Protein AF-A0AAD5Q5N7-F1 (afdb_monomer_lite)

Organism: Pythium insidiosum (NCBI:txid114742)

InterPro domains:
  IPR002048 EF-hand domain [PS50222] (1096-1131)
  IPR011989 Armadillo-like helical [G3DSA:1.25.10.10] (1-211)
  IPR011989 Armadillo-like helical [G3DSA:1.25.10.10] (219-563)
  IPR011992 EF-hand domain pair [SSF47473] (1081-1152)
  IPR016024 Armadillo-type fold [SSF48371] (7-579)
  IPR051345 Importin beta-like nuclear transport receptors [PTHR12363] (3-236)

Structure (mmCIF, N/CA/C/O backbone):
data_AF-A0AAD5Q5N7-F1
#
_entry.id   AF-A0AAD5Q5N7-F1
#
loop_
_atom_site.group_PDB
_atom_site.id
_atom_site.type_symbol
_atom_site.label_atom_id
_atom_site.label_alt_id
_atom_site.label_comp_id
_atom_site.label_asym_id
_atom_site.label_entity_id
_atom_site.label_seq_id
_atom_site.pdbx_PDB_ins_code
_atom_site.Cartn_x
_atom_site.Cartn_y
_atom_site.Cartn_z
_atom_site.occupancy
_atom_site.B_iso_or_equiv
_atom_site.auth_seq_id
_atom_site.auth_comp_id
_atom_site.auth_asym_id
_atom_site.auth_atom_id
_atom_site.pdbx_PDB_model_num
ATOM 1 N N . MET A 1 1 ? -31.911 -16.249 57.026 1.00 74.81 1 MET A N 1
ATOM 2 C CA . MET A 1 1 ? -30.718 -15.481 57.440 1.00 74.81 1 MET A CA 1
ATOM 3 C C . MET A 1 1 ? -29.450 -16.337 57.434 1.00 74.81 1 MET A C 1
ATOM 5 O O . MET A 1 1 ? -28.561 -16.037 56.658 1.00 74.81 1 MET A O 1
ATOM 9 N N . GLU A 1 2 ? -29.368 -17.437 58.189 1.00 80.56 2 GLU A N 1
ATOM 10 C CA . GLU A 1 2 ? -28.146 -18.277 58.259 1.00 80.56 2 GLU A CA 1
ATOM 11 C C . GLU A 1 2 ? -27.679 -18.831 56.900 1.00 80.56 2 GLU A C 1
ATOM 13 O O . GLU A 1 2 ? -26.498 -18.759 56.572 1.00 80.56 2 GLU A O 1
ATOM 18 N N . LEU A 1 3 ? -28.613 -19.293 56.060 1.00 84.50 3 LEU A N 1
ATOM 19 C CA . LEU A 1 3 ? -28.304 -19.748 54.695 1.00 84.50 3 LEU A CA 1
ATOM 20 C C . LEU A 1 3 ? -27.739 -18.630 53.802 1.00 84.50 3 LEU A C 1
ATOM 22 O O . LEU A 1 3 ? -26.891 -18.898 52.956 1.00 84.50 3 LEU A O 1
ATOM 26 N N . LEU A 1 4 ? -28.178 -17.380 54.007 1.00 86.25 4 LEU A N 1
ATOM 27 C CA . LEU A 1 4 ? -27.649 -16.221 53.285 1.00 86.25 4 LEU A CA 1
ATOM 28 C C . LEU A 1 4 ? -26.210 -15.941 53.720 1.00 86.25 4 LEU A C 1
ATOM 30 O O . LEU A 1 4 ? -25.346 -15.788 52.866 1.00 86.25 4 LEU A O 1
ATOM 34 N N . VAL A 1 5 ? -25.946 -15.925 55.029 1.00 86.75 5 VAL A N 1
ATOM 35 C CA . VAL A 1 5 ? -24.598 -15.704 55.578 1.00 86.75 5 VAL A CA 1
ATOM 36 C C . VAL A 1 5 ? -23.623 -16.755 55.043 1.00 86.75 5 VAL A C 1
ATOM 38 O O . VAL A 1 5 ? -22.566 -16.397 54.530 1.00 86.75 5 VAL A O 1
ATOM 41 N N . GLY A 1 6 ? -24.012 -18.035 55.055 1.00 84.88 6 GLY A N 1
ATOM 42 C CA . GLY A 1 6 ? -23.190 -19.117 54.509 1.00 84.88 6 GLY A CA 1
ATOM 43 C C . GLY A 1 6 ? -22.923 -18.978 53.005 1.00 84.88 6 GLY A C 1
ATOM 44 O O . GLY A 1 6 ? -21.791 -19.165 52.561 1.00 84.88 6 GLY A O 1
ATOM 45 N N . ALA A 1 7 ? -23.930 -18.596 52.212 1.00 85.94 7 ALA A N 1
ATOM 46 C CA . ALA A 1 7 ? -23.754 -18.367 50.777 1.00 85.94 7 ALA A CA 1
ATOM 47 C C . ALA A 1 7 ? -22.842 -17.161 50.485 1.00 85.94 7 ALA A C 1
ATOM 49 O O . ALA A 1 7 ? -21.984 -17.238 49.609 1.00 85.94 7 ALA A O 1
ATOM 50 N N . VAL A 1 8 ? -22.984 -16.068 51.238 1.00 87.56 8 VAL A N 1
ATOM 51 C CA . VAL A 1 8 ? -22.155 -14.860 51.099 1.00 87.56 8 VAL A CA 1
ATOM 52 C C . VAL A 1 8 ? -20.703 -15.142 51.496 1.00 87.56 8 VAL A C 1
ATOM 54 O O . VAL A 1 8 ? -19.789 -14.751 50.774 1.00 87.56 8 VAL A O 1
ATOM 57 N N . GLN A 1 9 ? -20.469 -15.885 52.578 1.00 87.44 9 GLN A N 1
ATOM 58 C CA . GLN A 1 9 ? -19.119 -16.301 52.971 1.00 87.44 9 GLN A CA 1
ATOM 59 C C . GLN A 1 9 ? -18.457 -17.162 51.889 1.00 87.44 9 GLN A C 1
ATOM 61 O O . GLN A 1 9 ? -17.321 -16.898 51.512 1.00 87.44 9 GLN A O 1
ATOM 66 N N . GLN A 1 10 ? -19.174 -18.129 51.309 1.00 86.81 10 GLN A N 1
ATOM 67 C CA . GLN A 1 10 ? -18.644 -18.934 50.200 1.00 86.81 10 GLN A CA 1
ATOM 68 C C . GLN A 1 10 ? -18.414 -18.119 48.918 1.00 86.81 10 GLN A C 1
ATOM 70 O O . GLN A 1 10 ? -17.522 -18.451 48.140 1.00 86.81 10 GLN A O 1
ATOM 75 N N . LEU A 1 11 ? -19.183 -17.048 48.696 1.00 87.25 11 LEU A N 1
ATOM 76 C CA . LEU A 1 11 ? -19.017 -16.176 47.534 1.00 87.25 11 LEU A CA 1
ATOM 77 C C . LEU A 1 11 ? -17.745 -15.320 47.628 1.00 87.25 11 LEU A C 1
ATOM 79 O O . LEU A 1 11 ? -17.002 -15.245 46.651 1.00 87.25 11 LEU A O 1
ATOM 83 N N . PHE A 1 12 ? -17.501 -14.697 48.786 1.00 82.94 12 PHE A N 1
ATOM 84 C CA . PHE A 1 12 ? -16.406 -13.735 48.976 1.00 82.94 12 PHE A CA 1
ATOM 85 C C . PHE A 1 12 ? -15.125 -14.341 49.563 1.00 82.94 12 PHE A C 1
ATOM 87 O O . PHE A 1 12 ? -14.045 -13.822 49.304 1.00 82.94 12 PHE A O 1
ATOM 94 N N . GLN A 1 13 ? -15.224 -15.414 50.351 1.00 82.12 13 GLN A N 1
ATOM 95 C CA . GLN A 1 13 ? -14.083 -16.057 51.024 1.00 82.12 13 GLN A CA 1
ATOM 96 C C . GLN A 1 13 ? -13.767 -17.455 50.461 1.00 82.12 13 GLN A C 1
ATOM 98 O O . GLN A 1 13 ? -12.779 -18.072 50.858 1.00 82.12 13 GLN A O 1
ATOM 103 N N . GLY A 1 14 ? -14.595 -17.977 49.548 1.00 79.25 14 GLY A N 1
ATOM 104 C CA . GLY A 1 14 ? -14.364 -19.262 48.889 1.00 79.25 14 GLY A CA 1
ATOM 105 C C . GLY A 1 14 ? -13.246 -19.205 47.844 1.00 79.25 14 GLY A C 1
ATOM 106 O O . GLY A 1 14 ? -12.947 -18.152 47.283 1.00 79.25 14 GLY A O 1
ATOM 107 N N . ALA A 1 15 ? -12.638 -20.358 47.546 1.00 76.31 15 ALA A N 1
ATOM 108 C CA . ALA A 1 15 ? -11.606 -20.448 46.514 1.00 76.31 15 ALA A CA 1
ATOM 109 C C . ALA A 1 15 ? -12.173 -20.031 45.137 1.00 76.31 15 ALA A C 1
ATOM 111 O O . ALA A 1 15 ? -13.225 -20.561 44.742 1.00 76.31 15 ALA A O 1
ATOM 112 N N . PRO A 1 16 ? -11.498 -19.124 44.401 1.00 71.38 16 PRO A N 1
ATOM 113 C CA . PRO A 1 16 ? -11.998 -18.595 43.137 1.00 71.38 16 PRO A CA 1
ATOM 114 C C . PRO A 1 16 ? -12.196 -19.719 42.113 1.00 71.38 16 PRO A C 1
ATOM 116 O O . PRO A 1 16 ? -11.293 -20.514 41.857 1.00 71.38 16 PRO A O 1
ATOM 119 N N . GLY A 1 17 ? -13.403 -19.814 41.551 1.00 76.94 17 GLY A N 1
ATOM 120 C CA . GLY A 1 17 ? -13.776 -20.836 40.562 1.00 76.94 17 GLY A CA 1
ATOM 121 C C . GLY A 1 17 ? -14.227 -22.185 41.144 1.00 76.94 17 GLY A C 1
ATOM 122 O O . GLY A 1 17 ? -14.611 -23.085 40.384 1.00 76.94 17 GLY A O 1
ATOM 123 N N . SER A 1 18 ? -14.239 -22.332 42.473 1.00 87.44 18 SER A N 1
ATOM 124 C CA . SER A 1 18 ? -14.688 -23.558 43.144 1.00 87.44 18 SER A CA 1
ATOM 125 C C . SER A 1 18 ? -16.167 -23.877 42.887 1.00 87.44 18 SER A C 1
ATOM 127 O O . SER A 1 18 ? -16.999 -22.992 42.662 1.00 87.44 18 SER A O 1
ATOM 129 N N . ASP A 1 19 ? -16.516 -25.167 42.952 1.00 84.75 19 ASP A N 1
ATOM 130 C CA . ASP A 1 19 ? -17.909 -25.619 42.824 1.00 84.75 19 ASP A CA 1
ATOM 131 C C . ASP A 1 19 ? -18.805 -25.030 43.927 1.00 84.75 19 ASP A C 1
ATOM 133 O O . ASP A 1 19 ? -19.965 -24.709 43.670 1.00 84.75 19 ASP A O 1
ATOM 137 N N . ALA A 1 20 ? -18.258 -24.816 45.130 1.00 82.31 20 ALA A N 1
ATOM 138 C CA . ALA A 1 20 ? -18.961 -24.193 46.250 1.00 82.31 20 ALA A CA 1
ATOM 139 C C . ALA A 1 20 ? -19.297 -22.716 45.977 1.00 82.31 20 ALA A C 1
ATOM 141 O O . ALA A 1 20 ? -20.437 -22.302 46.193 1.00 82.31 20 ALA A O 1
ATOM 142 N N . GLN A 1 21 ? -18.353 -21.942 45.426 1.00 88.62 21 GLN A N 1
ATOM 143 C CA . GLN A 1 21 ? -18.583 -20.545 45.043 1.00 88.62 21 GLN A CA 1
ATOM 144 C C . GLN A 1 21 ? -19.623 -20.439 43.913 1.00 88.62 21 GLN A C 1
ATOM 146 O O . GLN A 1 21 ? -20.539 -19.615 43.977 1.00 88.62 21 GLN A O 1
ATOM 151 N N . ARG A 1 22 ? -19.546 -21.322 42.902 1.00 85.12 22 ARG A N 1
ATOM 152 C CA . ARG A 1 22 ? -20.542 -21.395 41.814 1.00 85.12 22 ARG A CA 1
ATOM 153 C C . ARG A 1 22 ? -21.934 -21.773 42.327 1.00 85.12 22 ARG A C 1
ATOM 155 O O . ARG A 1 22 ? -22.918 -21.161 41.912 1.00 85.12 22 ARG A O 1
ATOM 162 N N . ALA A 1 23 ? -22.026 -22.733 43.248 1.00 86.81 23 ALA A N 1
ATOM 163 C CA . ALA A 1 23 ? -23.289 -23.137 43.863 1.00 86.81 23 ALA A CA 1
ATOM 164 C C . ALA A 1 23 ? -23.905 -22.018 44.721 1.00 86.81 23 ALA A C 1
ATOM 166 O O . ALA A 1 23 ? -25.116 -21.794 44.647 1.00 86.81 23 ALA A O 1
ATOM 167 N N . ALA A 1 24 ? -23.082 -21.286 45.478 1.00 87.38 24 ALA A N 1
ATOM 168 C CA . ALA A 1 24 ? -23.512 -20.134 46.266 1.00 87.38 24 ALA A CA 1
ATOM 169 C C . ALA A 1 24 ? -24.055 -19.002 45.377 1.00 87.38 24 ALA A C 1
ATOM 171 O O . ALA A 1 24 ? -25.161 -18.516 45.620 1.00 87.38 24 ALA A O 1
ATOM 172 N N . ASN A 1 25 ? -23.350 -18.648 44.293 1.00 89.12 25 ASN A N 1
ATOM 173 C CA . ASN A 1 25 ? -23.820 -17.646 43.330 1.00 89.12 25 ASN A CA 1
ATOM 174 C C . ASN A 1 25 ? -25.146 -18.065 42.660 1.00 89.12 25 ASN A C 1
ATOM 176 O O . ASN A 1 25 ? -26.105 -17.298 42.614 1.00 89.12 25 ASN A O 1
ATOM 180 N N . ALA A 1 26 ? -25.256 -19.324 42.216 1.00 87.69 26 ALA A N 1
ATOM 181 C CA . ALA A 1 26 ? -26.486 -19.851 41.617 1.00 87.69 26 ALA A CA 1
ATOM 182 C C . ALA A 1 26 ? -27.672 -19.895 42.600 1.00 87.69 26 ALA A C 1
ATOM 184 O O . ALA A 1 26 ? -28.834 -19.802 42.196 1.00 87.69 26 ALA A O 1
ATOM 185 N N . TRP A 1 27 ? -27.415 -20.070 43.898 1.00 92.75 27 TRP A N 1
ATOM 186 C CA . TRP A 1 27 ? -28.451 -19.972 44.924 1.00 92.75 27 TRP A CA 1
ATOM 187 C C . TRP A 1 27 ? -28.891 -18.521 45.157 1.00 92.75 27 TRP A C 1
ATOM 189 O O . TRP A 1 27 ? -30.094 -18.267 45.173 1.00 92.75 27 TRP A O 1
ATOM 199 N N . LEU A 1 28 ? -27.954 -17.570 45.242 1.00 90.00 28 LEU A N 1
ATOM 200 C CA . LEU A 1 28 ? -28.261 -16.141 45.392 1.00 90.00 28 LEU A CA 1
ATOM 201 C C . LEU A 1 28 ? -29.085 -15.596 44.216 1.00 90.00 28 LEU A C 1
ATOM 203 O O . LEU A 1 28 ? -30.074 -14.901 44.439 1.00 90.00 28 LEU A O 1
ATOM 207 N N . LEU A 1 29 ? -28.761 -15.991 42.980 1.00 87.44 29 LEU A N 1
ATOM 208 C CA . LEU A 1 29 ? -29.549 -15.631 41.794 1.00 87.44 29 LEU A CA 1
ATOM 209 C C . LEU A 1 29 ? -30.981 -16.186 41.855 1.00 87.44 29 LEU A C 1
ATOM 211 O O . LEU A 1 29 ? -31.928 -15.505 41.463 1.00 87.44 29 LEU A O 1
ATOM 215 N N . ARG A 1 30 ? -31.175 -17.406 42.376 1.00 88.25 30 ARG A N 1
ATOM 216 C CA . ARG A 1 30 ? -32.521 -17.969 42.590 1.00 88.25 30 ARG A CA 1
ATOM 217 C C . ARG A 1 30 ? -33.281 -17.220 43.682 1.00 88.25 30 ARG A C 1
ATOM 219 O O . ARG A 1 30 ? -34.460 -16.926 43.496 1.00 88.25 30 ARG A O 1
ATOM 226 N N . LEU A 1 31 ? -32.608 -16.872 44.781 1.00 89.56 31 LEU A N 1
ATOM 227 C CA . LEU A 1 31 ? -33.194 -16.080 45.862 1.00 89.56 31 LEU A CA 1
ATOM 228 C C . LEU A 1 31 ? -33.662 -14.714 45.345 1.00 89.56 31 LEU A C 1
ATOM 230 O O . LEU A 1 31 ? -34.796 -14.338 45.616 1.00 89.56 31 LEU A O 1
ATOM 234 N N . GLN A 1 32 ? -32.856 -14.019 44.539 1.00 88.12 32 GLN A N 1
ATOM 235 C CA . GLN A 1 32 ? -33.189 -12.712 43.953 1.00 88.12 32 GLN A CA 1
ATOM 236 C C . GLN A 1 32 ? -34.523 -12.706 43.184 1.00 88.12 32 GLN A C 1
ATOM 238 O O . GLN A 1 32 ? -35.262 -11.723 43.229 1.00 88.12 32 GLN A O 1
ATOM 243 N N . HIS A 1 33 ? -34.871 -13.810 42.519 1.00 84.06 33 HIS A N 1
ATOM 244 C CA . HIS A 1 33 ? -36.131 -13.932 41.780 1.00 84.06 33 HIS A CA 1
ATOM 245 C C . HIS A 1 33 ? -37.321 -14.332 42.670 1.00 84.06 33 HIS A C 1
ATOM 247 O O . HIS A 1 33 ? -38.459 -14.038 42.315 1.00 84.06 33 HIS A O 1
ATOM 253 N N . SER A 1 34 ? -37.084 -14.935 43.837 1.00 88.56 34 SER A N 1
ATOM 254 C CA . SER A 1 34 ? -38.132 -15.368 44.777 1.00 88.56 34 SER A CA 1
ATOM 255 C C . SER A 1 34 ? -38.755 -14.210 45.566 1.00 88.56 34 SER A C 1
ATOM 257 O O . SER A 1 34 ? -38.100 -13.193 45.798 1.00 88.56 34 SER A O 1
ATOM 259 N N . ASP A 1 35 ? -40.004 -14.346 46.012 1.00 84.00 35 ASP A N 1
ATOM 260 C CA . ASP A 1 35 ? -40.677 -13.316 46.824 1.00 84.00 35 ASP A CA 1
ATOM 261 C C . ASP A 1 35 ? -40.077 -13.184 48.236 1.00 84.00 35 ASP A C 1
ATOM 263 O O . ASP A 1 35 ? -40.079 -12.096 48.815 1.00 84.00 35 ASP A O 1
ATOM 267 N N . ASP A 1 36 ? -39.445 -14.250 48.738 1.00 85.69 36 ASP A N 1
ATOM 268 C CA . ASP A 1 36 ? -38.759 -14.280 50.036 1.00 85.69 36 ASP A CA 1
ATOM 269 C C . ASP A 1 36 ? -37.602 -13.272 50.130 1.00 85.69 36 ASP A C 1
ATOM 271 O O . ASP A 1 36 ? -37.208 -12.873 51.230 1.00 85.69 36 ASP A O 1
ATOM 275 N N . ALA A 1 37 ? -37.068 -12.805 48.994 1.00 87.88 37 ALA A N 1
ATOM 276 C CA . ALA A 1 37 ? -35.984 -11.825 48.970 1.00 87.88 37 ALA A CA 1
ATOM 277 C C . ALA A 1 37 ? -36.351 -10.500 49.657 1.00 87.88 37 ALA A C 1
ATOM 279 O O . ALA A 1 37 ? -35.483 -9.900 50.289 1.00 87.88 37 ALA A O 1
ATOM 280 N N . TRP A 1 38 ? -37.617 -10.060 49.581 1.00 87.25 38 TRP A N 1
ATOM 281 C CA . TRP A 1 38 ? -38.078 -8.841 50.258 1.00 87.25 38 TRP A CA 1
ATOM 282 C C . TRP A 1 38 ? -37.918 -8.956 51.776 1.00 87.25 38 TRP A C 1
ATOM 284 O O . TRP A 1 38 ? -37.348 -8.076 52.421 1.00 87.25 38 TRP A O 1
ATOM 294 N N . LEU A 1 39 ? -38.375 -10.078 52.340 1.00 88.50 39 LEU A N 1
ATOM 295 C CA . LEU A 1 39 ? -38.304 -10.352 53.774 1.00 88.50 39 LEU A CA 1
ATOM 296 C C . LEU A 1 39 ? -36.859 -10.530 54.235 1.00 88.50 39 LEU A C 1
ATOM 298 O O . LEU A 1 39 ? -36.471 -9.974 55.261 1.00 88.50 39 LEU A O 1
ATOM 302 N N . VAL A 1 40 ? -36.052 -11.270 53.471 1.00 88.44 40 VAL A N 1
ATOM 303 C CA . VAL A 1 40 ? -34.641 -11.509 53.797 1.00 88.44 40 VAL A CA 1
ATOM 304 C C . VAL A 1 40 ? -33.847 -10.201 53.786 1.00 88.44 40 VAL A C 1
ATOM 306 O O . VAL A 1 40 ? -33.098 -9.948 54.727 1.00 88.44 40 VAL A O 1
ATOM 309 N N . ALA A 1 41 ? -34.043 -9.335 52.789 1.00 87.94 41 ALA A N 1
ATOM 310 C CA . ALA A 1 41 ? -33.361 -8.045 52.720 1.00 87.94 41 ALA A CA 1
ATOM 311 C C . ALA A 1 41 ? -33.750 -7.106 53.878 1.00 87.94 41 ALA A C 1
ATOM 313 O O . ALA A 1 41 ? -32.880 -6.490 54.496 1.00 87.94 41 ALA A O 1
ATOM 314 N N . LEU A 1 42 ? -35.039 -7.040 54.234 1.00 88.50 42 LEU A N 1
ATOM 315 C CA . LEU A 1 42 ? -35.510 -6.235 55.369 1.00 88.50 42 LEU A CA 1
ATOM 316 C C . LEU A 1 42 ? -35.003 -6.765 56.715 1.00 88.50 42 LEU A C 1
ATOM 318 O O . LEU A 1 42 ? -34.670 -5.978 57.601 1.00 88.50 42 LEU A O 1
ATOM 322 N N . GLN A 1 43 ? -34.907 -8.088 56.874 1.00 88.06 43 GLN A N 1
ATOM 323 C CA . GLN A 1 43 ? -34.320 -8.705 58.066 1.00 88.06 43 GLN A CA 1
ATOM 324 C C . GLN A 1 43 ? -32.837 -8.358 58.219 1.00 88.06 43 GLN A C 1
ATOM 326 O O . GLN A 1 43 ? -32.410 -8.077 59.335 1.00 88.06 43 GLN A O 1
ATOM 331 N N . VAL A 1 44 ? -32.070 -8.325 57.122 1.00 87.75 44 VAL A N 1
ATOM 332 C CA . VAL A 1 44 ? -30.651 -7.927 57.137 1.00 87.75 44 VAL A CA 1
ATOM 333 C C . VAL A 1 44 ? -30.494 -6.487 57.633 1.00 87.75 44 VAL A C 1
ATOM 335 O O . VAL A 1 44 ? -29.717 -6.242 58.553 1.00 87.75 44 VAL A O 1
ATOM 338 N N . LEU A 1 45 ? -31.270 -5.547 57.081 1.00 85.56 45 LEU A N 1
ATOM 339 C CA . LEU A 1 45 ? -31.205 -4.132 57.471 1.00 85.56 45 LEU A CA 1
ATOM 340 C C . LEU A 1 45 ? -31.615 -3.907 58.929 1.00 85.56 45 LEU A C 1
ATOM 342 O O . LEU A 1 45 ? -30.955 -3.170 59.659 1.00 85.56 45 LEU A O 1
ATOM 346 N N . ARG A 1 46 ? -32.688 -4.569 59.377 1.00 88.06 46 ARG A N 1
ATOM 347 C CA . ARG A 1 46 ? -33.159 -4.474 60.765 1.00 88.06 46 ARG A CA 1
ATOM 348 C C . ARG A 1 46 ? -32.188 -5.112 61.753 1.00 88.06 46 ARG A C 1
ATOM 350 O O . ARG A 1 46 ? -32.033 -4.585 62.848 1.00 88.06 46 ARG A O 1
ATOM 357 N N . ALA A 1 47 ? -31.536 -6.216 61.387 1.00 84.38 47 ALA A N 1
ATOM 358 C CA . ALA A 1 47 ? -30.523 -6.851 62.227 1.00 84.38 47 ALA A CA 1
ATOM 359 C C . ALA A 1 47 ? -29.323 -5.920 62.463 1.00 84.38 47 ALA A C 1
ATOM 361 O O . ALA A 1 47 ? -28.850 -5.818 63.591 1.00 84.38 47 ALA A O 1
ATOM 362 N N . ASP A 1 48 ? -28.887 -5.192 61.433 1.00 83.44 48 ASP A N 1
ATOM 363 C CA . ASP A 1 48 ? -27.805 -4.207 61.544 1.00 83.44 48 ASP A CA 1
ATOM 364 C C . ASP A 1 48 ? -28.213 -2.972 62.379 1.00 83.44 48 ASP A C 1
ATOM 366 O O . ASP A 1 48 ? -27.482 -2.543 63.269 1.00 83.44 48 ASP A O 1
ATOM 370 N N . LEU A 1 49 ? -29.438 -2.463 62.193 1.00 82.56 49 LEU A N 1
ATOM 371 C CA . LEU A 1 49 ? -30.031 -1.403 63.031 1.00 82.56 49 LEU A CA 1
ATOM 372 C C . LEU A 1 49 ? -30.141 -1.802 64.517 1.00 82.56 49 LEU A C 1
ATOM 374 O O . LEU A 1 49 ? -29.893 -0.991 65.415 1.00 82.56 49 LEU A O 1
ATOM 378 N N . LEU A 1 50 ? -30.517 -3.053 64.790 1.00 80.75 50 LEU A N 1
ATOM 379 C CA . LEU A 1 50 ? -30.608 -3.598 66.146 1.00 80.75 50 LEU A CA 1
ATOM 380 C C . LEU A 1 50 ? -29.223 -3.808 66.767 1.00 80.75 50 LEU A C 1
ATOM 382 O O . LEU A 1 50 ? -29.060 -3.569 67.959 1.00 80.75 50 LEU A O 1
ATOM 386 N N . ALA A 1 51 ? -28.218 -4.203 65.986 1.00 75.75 51 ALA A N 1
ATOM 387 C CA . ALA A 1 51 ? -26.833 -4.299 66.452 1.00 75.75 51 ALA A CA 1
ATOM 388 C C . ALA A 1 51 ? -26.188 -2.922 66.697 1.00 75.75 51 ALA A C 1
ATOM 390 O O . ALA A 1 51 ? -25.305 -2.786 67.536 1.00 75.75 51 ALA A O 1
ATOM 391 N N . ALA A 1 52 ? -26.650 -1.869 66.018 1.00 67.69 52 ALA A N 1
ATOM 392 C CA . ALA A 1 52 ? -26.216 -0.500 66.301 1.00 67.69 52 ALA A CA 1
ATOM 393 C C . ALA A 1 52 ? -26.812 0.065 67.610 1.00 67.69 52 ALA A C 1
ATOM 395 O O . ALA A 1 52 ? -26.253 0.993 68.192 1.00 67.69 52 ALA A O 1
ATOM 396 N N . SER A 1 53 ? -27.943 -0.479 68.077 1.00 68.00 53 SER A N 1
ATOM 397 C CA . SER A 1 53 ? -28.675 -0.018 69.272 1.00 68.00 53 SER A CA 1
ATOM 398 C C . SER A 1 53 ? -28.577 -0.963 70.480 1.00 68.00 53 SER A C 1
ATOM 400 O O . SER A 1 53 ? -28.801 -0.540 71.614 1.00 68.00 53 SER A O 1
ATOM 402 N N . SER A 1 54 ? -28.208 -2.226 70.265 1.00 60.00 54 SER A N 1
ATOM 403 C CA . SER A 1 54 ? -27.957 -3.246 71.288 1.00 60.00 54 SER A CA 1
ATOM 404 C C . SER A 1 54 ? -26.545 -3.804 71.118 1.00 60.00 54 SER A C 1
ATOM 406 O O . SER A 1 54 ? -26.063 -3.893 70.000 1.00 60.00 54 SER A O 1
ATOM 408 N N . ALA A 1 55 ? -25.873 -4.228 72.192 1.00 57.66 55 ALA A N 1
ATOM 409 C CA . ALA A 1 55 ? -24.506 -4.776 72.145 1.00 57.66 55 ALA A CA 1
ATOM 410 C C . ALA A 1 55 ? -24.382 -6.158 71.442 1.00 57.66 55 ALA A C 1
ATOM 412 O O . ALA A 1 55 ? -23.497 -6.949 71.770 1.00 57.66 55 ALA A O 1
ATOM 413 N N . ALA A 1 56 ? -25.295 -6.486 70.526 1.00 64.25 56 ALA A N 1
ATOM 414 C CA . ALA A 1 56 ? -25.266 -7.687 69.704 1.00 64.25 56 ALA A CA 1
ATOM 415 C C . ALA A 1 56 ? -24.221 -7.558 68.576 1.00 64.25 56 ALA A C 1
ATOM 417 O O . ALA A 1 56 ? -23.969 -6.451 68.100 1.00 64.25 56 ALA A O 1
ATOM 418 N N . PRO A 1 57 ? -23.612 -8.671 68.122 1.00 67.38 57 PRO A N 1
ATOM 419 C CA . PRO A 1 57 ? -22.653 -8.629 67.025 1.00 67.38 57 PRO A CA 1
ATOM 420 C C . PRO A 1 57 ? -23.346 -8.184 65.724 1.00 67.38 57 PRO A C 1
ATOM 422 O O . PRO A 1 57 ? -24.364 -8.781 65.354 1.00 67.38 57 PRO A O 1
ATOM 425 N N . PRO A 1 58 ? -22.827 -7.156 65.026 1.00 73.00 58 PRO A N 1
ATOM 426 C CA . PRO A 1 58 ? -23.381 -6.726 63.751 1.00 73.00 58 PRO A CA 1
ATOM 427 C C . PRO A 1 58 ? -23.182 -7.807 62.677 1.00 73.00 58 PRO A C 1
ATOM 429 O O . PRO A 1 58 ? -22.211 -8.566 62.737 1.00 73.00 58 PRO A O 1
ATOM 432 N N . PRO A 1 59 ? -24.095 -7.907 61.696 1.00 77.12 59 PRO A N 1
ATOM 433 C CA . PRO A 1 59 ? -23.899 -8.783 60.548 1.00 77.12 59 PRO A CA 1
ATOM 434 C C . PRO A 1 59 ? -22.669 -8.351 59.732 1.00 77.12 59 PRO A C 1
ATOM 436 O O . PRO A 1 59 ? -22.370 -7.163 59.629 1.00 77.12 59 PRO A O 1
ATOM 439 N N . ASP A 1 60 ? -21.981 -9.315 59.109 1.00 83.25 60 ASP A N 1
ATOM 440 C CA . ASP A 1 60 ? -20.853 -9.034 58.212 1.00 83.25 60 ASP A CA 1
ATOM 441 C C . ASP A 1 60 ? -21.254 -8.018 57.125 1.00 83.25 60 ASP A C 1
ATOM 443 O O . ASP A 1 60 ? -22.307 -8.145 56.492 1.00 83.25 60 ASP A O 1
ATOM 447 N N . LEU A 1 61 ? -20.380 -7.046 56.843 1.00 84.06 61 LEU A N 1
ATOM 448 C CA . LEU A 1 61 ? -20.619 -5.988 55.851 1.00 84.06 61 LEU A CA 1
ATOM 449 C C . LEU A 1 61 ? -21.006 -6.549 54.470 1.00 84.06 61 LEU A C 1
ATOM 451 O O . LEU A 1 61 ? -21.891 -6.015 53.802 1.00 84.06 61 LEU A O 1
ATOM 455 N N . SER A 1 62 ? -20.397 -7.664 54.062 1.00 84.06 62 SER A N 1
ATOM 456 C CA . SER A 1 62 ? -20.715 -8.362 52.811 1.00 84.06 62 SER A CA 1
ATOM 457 C C . SER A 1 62 ? -22.173 -8.833 52.758 1.00 84.06 62 SER A C 1
ATOM 459 O O . SER A 1 62 ? -22.798 -8.808 51.700 1.00 84.06 62 SER A O 1
ATOM 461 N N . VAL A 1 63 ? -22.746 -9.227 53.900 1.00 87.56 63 VAL A N 1
ATOM 462 C CA . VAL A 1 63 ? -24.151 -9.650 54.015 1.00 87.56 63 VAL A CA 1
ATOM 463 C C . VAL A 1 63 ? -25.076 -8.440 53.922 1.00 87.56 63 VAL A C 1
ATOM 465 O O . VAL A 1 63 ? -26.103 -8.521 53.250 1.00 87.56 63 VAL A O 1
ATOM 468 N N . VAL A 1 64 ? -24.693 -7.307 54.521 1.00 86.88 64 VAL A N 1
ATOM 469 C CA . VAL A 1 64 ? -25.428 -6.034 54.408 1.00 86.88 64 VAL A CA 1
ATOM 470 C C . VAL A 1 64 ? -25.455 -5.540 52.959 1.00 86.88 64 VAL A C 1
ATOM 472 O O . VAL A 1 64 ? -26.522 -5.192 52.454 1.00 86.88 64 VAL A O 1
ATOM 475 N N . ILE A 1 65 ? -24.319 -5.589 52.253 1.00 86.88 65 ILE A N 1
ATOM 476 C CA . ILE A 1 65 ? -24.229 -5.218 50.832 1.00 86.88 65 ILE A CA 1
ATOM 477 C C . ILE A 1 65 ? -25.128 -6.119 49.979 1.00 86.88 65 ILE A C 1
ATOM 479 O O . ILE A 1 65 ? -25.925 -5.607 49.196 1.00 86.88 65 ILE A O 1
ATOM 483 N N . VAL A 1 66 ? -25.061 -7.443 50.149 1.00 87.94 66 VAL A N 1
ATOM 484 C CA . VAL A 1 66 ? -25.910 -8.379 49.389 1.00 87.94 66 VAL A CA 1
ATOM 485 C C . VAL A 1 66 ? -27.393 -8.182 49.721 1.00 87.94 66 VAL A C 1
ATOM 487 O O . VAL A 1 66 ? -28.226 -8.204 48.818 1.00 87.94 66 VAL A O 1
ATOM 490 N N . GLY A 1 67 ? -27.739 -7.913 50.984 1.00 88.56 67 GLY A N 1
ATOM 491 C CA . GLY A 1 67 ? -29.106 -7.577 51.392 1.00 88.56 67 GLY A CA 1
ATOM 492 C C . GLY A 1 67 ? -29.636 -6.316 50.701 1.00 88.56 67 GLY A C 1
ATOM 493 O O . GLY A 1 67 ? -30.739 -6.327 50.155 1.00 88.56 67 GLY A O 1
ATOM 494 N N . LEU A 1 68 ? -28.829 -5.255 50.647 1.00 89.12 68 LEU A N 1
ATOM 495 C CA . LEU A 1 68 ? -29.153 -4.021 49.926 1.00 89.12 68 LEU A CA 1
ATOM 496 C C . LEU A 1 68 ? -29.239 -4.230 48.406 1.00 89.12 68 LEU A C 1
ATOM 498 O O . LEU A 1 68 ? -30.120 -3.661 47.766 1.00 89.12 68 LEU A O 1
ATOM 502 N N . GLN A 1 69 ? -28.379 -5.069 47.817 1.00 88.50 69 GLN A N 1
ATOM 503 C CA . GLN A 1 69 ? -28.432 -5.400 46.385 1.00 88.50 69 GLN A CA 1
ATOM 504 C C . GLN A 1 69 ? -29.704 -6.178 46.027 1.00 88.50 69 GLN A C 1
ATOM 506 O O . GLN A 1 69 ? -30.339 -5.885 45.012 1.00 88.50 69 GLN A O 1
ATOM 511 N N . LEU A 1 70 ? -30.109 -7.132 46.874 1.00 88.56 70 LEU A N 1
ATOM 512 C CA . LEU A 1 70 ? -31.374 -7.854 46.727 1.00 88.56 70 LEU A CA 1
ATOM 513 C C . LEU A 1 70 ? -32.562 -6.890 46.801 1.00 88.56 70 LEU A C 1
ATOM 515 O O . LEU A 1 70 ? -33.446 -6.951 45.945 1.00 88.56 70 LEU A O 1
ATOM 519 N N . LEU A 1 71 ? -32.551 -5.967 47.771 1.00 89.69 71 LEU A N 1
ATOM 520 C CA . LEU A 1 71 ? -33.591 -4.949 47.904 1.00 89.69 71 LEU A CA 1
ATOM 521 C C . LEU A 1 71 ? -33.671 -4.063 46.657 1.00 89.69 71 LEU A C 1
ATOM 523 O O . LEU A 1 71 ? -34.752 -3.897 46.097 1.00 89.69 71 LEU A O 1
ATOM 527 N N . ARG A 1 72 ? -32.530 -3.549 46.182 1.00 88.19 72 ARG A N 1
ATOM 528 C CA . ARG A 1 72 ? -32.449 -2.724 44.973 1.00 88.19 72 ARG A CA 1
ATOM 529 C C . ARG A 1 72 ? -33.003 -3.446 43.753 1.00 88.19 72 ARG A C 1
ATOM 531 O O . ARG A 1 72 ? -33.890 -2.927 43.088 1.00 88.19 72 ARG A O 1
ATOM 538 N N . SER A 1 73 ? -32.541 -4.669 43.494 1.00 87.06 73 SER A N 1
ATOM 539 C CA . SER A 1 73 ? -33.023 -5.451 42.353 1.00 87.06 73 SER A CA 1
ATOM 540 C C . SER A 1 73 ? -34.531 -5.689 42.408 1.00 87.06 73 SER A C 1
ATOM 542 O O . SER A 1 73 ? -35.191 -5.692 41.369 1.00 87.06 73 SER A O 1
ATOM 544 N N . LYS A 1 74 ? -35.083 -5.907 43.602 1.00 87.75 74 LYS A N 1
ATOM 545 C CA . LYS A 1 74 ? -36.518 -6.101 43.794 1.00 87.75 74 LYS A CA 1
ATOM 546 C C . LYS A 1 74 ? -37.313 -4.816 43.552 1.00 87.75 74 LYS A C 1
ATOM 548 O O . LYS A 1 74 ? -38.349 -4.865 42.886 1.00 87.75 74 LYS A O 1
ATOM 553 N N . VAL A 1 75 ? -36.801 -3.670 44.004 1.00 86.06 75 VAL A N 1
ATOM 554 C CA . VAL A 1 75 ? -37.350 -2.343 43.679 1.00 86.06 75 VAL A CA 1
ATOM 555 C C . VAL A 1 75 ? -37.305 -2.085 42.166 1.00 86.06 75 VAL A C 1
ATOM 557 O O . VAL A 1 75 ? -38.279 -1.606 41.580 1.00 86.06 75 VAL A O 1
ATOM 560 N N . ASP A 1 76 ? -36.226 -2.485 41.499 1.00 82.75 76 ASP A N 1
ATOM 561 C CA . ASP A 1 76 ? -36.063 -2.232 40.071 1.00 82.75 76 ASP A CA 1
ATOM 562 C C . ASP A 1 76 ? -37.003 -3.066 39.181 1.00 82.75 76 ASP A C 1
ATOM 564 O O . ASP A 1 76 ? -37.443 -2.589 38.131 1.00 82.75 76 ASP A O 1
ATOM 568 N N . VAL A 1 77 ? -37.377 -4.277 39.601 1.00 80.88 77 VAL A N 1
ATOM 569 C CA . VAL A 1 77 ? -38.170 -5.203 38.768 1.00 80.88 77 VAL A CA 1
ATOM 570 C C . VAL A 1 77 ? -39.642 -5.293 39.190 1.00 80.88 77 VAL A C 1
ATOM 572 O O . VAL A 1 77 ? -40.512 -5.396 38.330 1.00 80.88 77 VAL A O 1
ATOM 575 N N . GLN A 1 78 ? -39.951 -5.257 40.492 1.00 81.94 78 GLN A N 1
ATOM 576 C CA . GLN A 1 78 ? -41.272 -5.642 41.027 1.00 81.94 78 GLN A CA 1
ATOM 577 C C . GLN A 1 78 ? -41.951 -4.566 41.896 1.00 81.94 78 GLN A C 1
ATOM 579 O O . GLN A 1 78 ? -43.004 -4.829 42.485 1.00 81.94 78 GLN A O 1
ATOM 584 N N . TRP A 1 79 ? -41.404 -3.346 41.977 1.00 84.88 79 TRP A N 1
ATOM 585 C CA . TRP A 1 79 ? -41.959 -2.282 42.830 1.00 84.88 79 TRP A CA 1
ATOM 586 C C . TRP A 1 79 ? -43.411 -1.916 42.498 1.00 84.88 79 TRP A C 1
ATOM 588 O O . TRP A 1 79 ? -44.239 -1.795 43.399 1.00 84.88 79 TRP A O 1
ATOM 598 N N . SER A 1 80 ? -43.758 -1.819 41.211 1.00 77.56 80 SER A N 1
ATOM 599 C CA . SER A 1 80 ? -45.117 -1.488 40.756 1.00 77.56 80 SER A CA 1
ATOM 600 C C . SER A 1 80 ? -46.156 -2.563 41.102 1.00 77.56 80 SER A C 1
ATOM 602 O O . SER A 1 80 ? -47.329 -2.232 41.271 1.00 77.56 80 SER A O 1
ATOM 604 N N . SER A 1 81 ? -45.730 -3.820 41.270 1.00 77.25 81 SER A N 1
ATOM 605 C CA . SER A 1 81 ? -46.574 -4.960 41.661 1.00 77.25 81 SER A CA 1
ATOM 606 C C . SER A 1 81 ? -46.623 -5.226 43.172 1.00 77.25 81 SER A C 1
ATOM 608 O O . SER A 1 81 ? -47.435 -6.031 43.619 1.00 77.25 81 SER A O 1
ATOM 610 N N . ALA A 1 82 ? -45.781 -4.567 43.976 1.00 81.56 82 ALA A N 1
ATOM 611 C CA . ALA A 1 82 ? -45.711 -4.799 45.420 1.00 81.56 82 ALA A CA 1
ATOM 612 C C . ALA A 1 82 ? -46.932 -4.225 46.164 1.00 81.56 82 ALA A C 1
ATOM 614 O O . ALA A 1 82 ? -47.435 -3.159 45.798 1.00 81.56 82 ALA A O 1
ATOM 615 N N . ALA A 1 83 ? -47.373 -4.888 47.239 1.00 83.69 83 ALA A N 1
ATOM 616 C CA . ALA A 1 83 ? -48.460 -4.411 48.097 1.00 83.69 83 ALA A CA 1
ATOM 617 C C . ALA A 1 83 ? -48.109 -3.077 48.786 1.00 83.69 83 ALA A C 1
ATOM 619 O O . ALA A 1 83 ? -46.956 -2.839 49.145 1.00 83.69 83 ALA A O 1
ATOM 620 N N . HIS A 1 84 ? -49.107 -2.217 49.013 1.00 79.19 84 HIS A N 1
ATOM 621 C CA . HIS A 1 84 ? -48.905 -0.879 49.588 1.00 79.19 84 HIS A CA 1
ATOM 622 C C . HIS A 1 84 ? -48.252 -0.911 50.985 1.00 79.19 84 HIS A C 1
ATOM 624 O O . HIS A 1 84 ? -47.394 -0.085 51.287 1.00 79.19 84 HIS A O 1
ATOM 630 N N . GLU A 1 85 ? -48.603 -1.898 51.815 1.00 82.75 85 GLU A N 1
ATOM 631 C CA . GLU A 1 85 ? -48.010 -2.096 53.147 1.00 82.75 85 GLU A CA 1
ATOM 632 C C . GLU A 1 85 ? -46.513 -2.420 53.070 1.00 82.75 85 GLU A C 1
ATOM 634 O O . GLU A 1 85 ? -45.711 -1.815 53.779 1.00 82.75 85 GLU A O 1
ATOM 639 N N . LEU A 1 86 ? -46.117 -3.301 52.144 1.00 84.75 86 LEU A N 1
ATOM 640 C CA . LEU A 1 86 ? -44.713 -3.650 51.921 1.00 84.75 86 LEU A CA 1
ATOM 641 C C . LEU A 1 86 ? -43.910 -2.442 51.418 1.00 84.75 86 LEU A C 1
ATOM 643 O O . LEU A 1 86 ? -42.776 -2.239 51.843 1.00 84.75 86 LEU A O 1
ATOM 647 N N . ARG A 1 87 ? -44.496 -1.604 50.550 1.00 84.12 87 ARG A N 1
ATOM 648 C CA . ARG A 1 87 ? -43.834 -0.380 50.064 1.00 84.12 87 ARG A CA 1
ATOM 649 C C . ARG A 1 87 ? -43.567 0.618 51.189 1.00 84.12 87 ARG A C 1
ATOM 651 O O . ARG A 1 87 ? -42.487 1.207 51.243 1.00 84.12 87 ARG A O 1
ATOM 658 N N . ALA A 1 88 ? -44.538 0.803 52.083 1.00 81.75 88 ALA A N 1
ATOM 659 C CA . ALA A 1 88 ? -44.377 1.659 53.252 1.00 81.75 88 ALA A CA 1
ATOM 660 C C . ALA A 1 88 ? -43.287 1.119 54.192 1.00 81.75 88 ALA A C 1
ATOM 662 O O . ALA A 1 88 ? -42.420 1.884 54.618 1.00 81.75 88 ALA A O 1
ATOM 663 N N . ASP A 1 89 ? -43.282 -0.194 54.435 1.00 84.12 89 ASP A N 1
ATOM 664 C CA . ASP A 1 89 ? -42.317 -0.849 55.317 1.00 84.12 89 ASP A CA 1
ATOM 665 C C . ASP A 1 89 ? -40.876 -0.778 54.776 1.00 84.12 89 ASP A C 1
ATOM 667 O O . ASP A 1 89 ? -39.942 -0.423 55.497 1.00 84.12 89 ASP A O 1
ATOM 671 N N . VAL A 1 90 ? -40.690 -1.010 53.471 1.00 85.81 90 VAL A N 1
ATOM 672 C CA . VAL A 1 90 ? -39.389 -0.866 52.796 1.00 85.81 90 VAL A CA 1
ATOM 673 C C . VAL A 1 90 ? -38.858 0.563 52.899 1.00 85.81 90 VAL A C 1
ATOM 675 O O . VAL A 1 90 ? -37.692 0.766 53.245 1.00 85.81 90 VAL A O 1
ATOM 678 N N . ARG A 1 91 ? -39.708 1.566 52.639 1.00 82.00 91 ARG A N 1
ATOM 679 C CA . ARG A 1 91 ? -39.319 2.982 52.711 1.00 82.00 91 ARG A CA 1
ATOM 680 C C . ARG A 1 91 ? -38.902 3.373 54.128 1.00 82.00 91 ARG A C 1
ATOM 682 O O .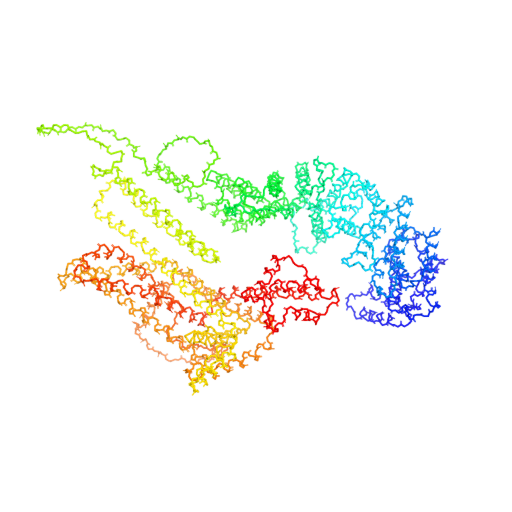 ARG A 1 91 ? -37.884 4.043 54.312 1.00 82.00 91 ARG A O 1
ATOM 689 N N . GLN A 1 92 ? -39.668 2.940 55.126 1.00 84.69 92 GLN A N 1
ATOM 690 C CA . GLN A 1 92 ? -39.382 3.216 56.529 1.00 84.69 92 GLN A CA 1
ATOM 691 C C . GLN A 1 92 ? -38.082 2.541 56.988 1.00 84.69 92 GLN A C 1
ATOM 693 O O . GLN A 1 92 ? -37.229 3.202 57.576 1.00 84.69 92 GLN A O 1
ATOM 698 N N . ALA A 1 93 ? -37.886 1.257 56.679 1.00 84.56 93 ALA A N 1
ATOM 699 C CA . ALA A 1 93 ? -36.678 0.531 57.065 1.00 84.56 93 ALA A CA 1
ATOM 700 C C . ALA A 1 93 ? -35.407 1.141 56.444 1.00 84.56 93 ALA A C 1
ATOM 702 O O . ALA A 1 93 ? -34.399 1.303 57.131 1.00 84.56 93 ALA A O 1
ATOM 703 N N . LEU A 1 94 ? -35.458 1.524 55.163 1.00 86.19 94 LEU A N 1
ATOM 704 C CA . LEU A 1 94 ? -34.313 2.098 54.451 1.00 86.19 94 LEU A CA 1
ATOM 705 C C . LEU A 1 94 ? -33.945 3.500 54.962 1.00 86.19 94 LEU A C 1
ATOM 707 O O . LEU A 1 94 ? -32.767 3.800 55.149 1.00 86.19 94 LEU A O 1
ATOM 711 N N . THR A 1 95 ? -34.940 4.354 55.219 1.00 82.75 95 THR A N 1
ATOM 712 C CA . THR A 1 95 ? -34.713 5.711 55.752 1.00 82.75 95 THR A CA 1
ATOM 713 C C . THR A 1 95 ? -34.165 5.686 57.176 1.00 82.75 95 THR A C 1
ATOM 715 O O . THR A 1 95 ? -33.215 6.410 57.472 1.00 82.75 95 THR A O 1
ATOM 718 N N . GLN A 1 96 ? -34.692 4.807 58.034 1.00 84.81 96 GLN A N 1
ATOM 719 C CA . GLN A 1 96 ? -34.171 4.599 59.388 1.00 84.81 96 GLN A CA 1
ATOM 720 C C . GLN A 1 96 ? -32.725 4.093 59.369 1.00 84.81 96 GLN A C 1
ATOM 722 O O . GLN A 1 96 ? -31.892 4.598 60.123 1.00 84.81 96 GLN A O 1
ATOM 727 N N . TRP A 1 97 ? -32.408 3.140 58.485 1.00 87.50 97 TRP A N 1
ATOM 728 C CA . TRP A 1 97 ? -31.047 2.621 58.345 1.00 87.50 97 TRP A CA 1
ATOM 729 C C . TRP A 1 97 ? -30.073 3.706 57.869 1.00 87.50 97 TRP A C 1
ATOM 731 O O . TRP A 1 97 ? -29.019 3.889 58.469 1.00 87.50 97 TRP A O 1
ATOM 741 N N . LEU A 1 98 ? -30.439 4.488 56.847 1.00 85.38 98 LEU A N 1
ATOM 742 C CA . LEU A 1 98 ? -29.597 5.578 56.342 1.00 85.38 98 LEU A CA 1
ATOM 743 C C . LEU A 1 98 ? -29.311 6.640 57.411 1.00 85.38 98 LEU A C 1
ATOM 745 O O . LEU A 1 98 ? -28.171 7.084 57.538 1.00 85.38 98 LEU A O 1
ATOM 749 N N . HIS A 1 99 ? -30.316 7.011 58.206 1.00 82.12 99 HIS A N 1
ATOM 750 C CA . HIS A 1 99 ? -30.154 8.009 59.260 1.00 82.12 99 HIS A CA 1
ATOM 751 C C . HIS A 1 99 ? -29.229 7.513 60.387 1.00 82.12 99 HIS A C 1
ATOM 753 O O . HIS A 1 99 ? -28.349 8.247 60.834 1.00 82.12 99 HIS A O 1
ATOM 759 N N . ALA A 1 100 ? -29.357 6.242 60.786 1.00 81.56 100 ALA A N 1
ATOM 760 C CA . ALA A 1 100 ? -28.491 5.624 61.792 1.00 81.56 100 ALA A CA 1
ATOM 761 C C . ALA A 1 100 ? -27.046 5.407 61.299 1.00 81.56 100 ALA A C 1
ATOM 763 O O . ALA A 1 100 ? -26.093 5.540 62.069 1.00 81.56 100 ALA A O 1
ATOM 764 N N . THR A 1 101 ? -26.867 5.084 60.015 1.00 81.75 101 THR A N 1
ATOM 765 C CA . THR A 1 101 ? -25.554 4.762 59.433 1.00 81.75 101 THR A CA 1
ATOM 766 C C . THR A 1 101 ? -24.787 6.006 58.990 1.00 81.75 101 THR A C 1
ATOM 768 O O . THR A 1 101 ? -23.561 6.008 59.047 1.00 81.75 101 THR A O 1
ATOM 771 N N . SER A 1 102 ? -25.469 7.093 58.619 1.00 78.12 102 SER A N 1
ATOM 772 C CA . SER A 1 102 ? -24.840 8.328 58.139 1.00 78.12 102 SER A CA 1
ATOM 773 C C . SER A 1 102 ? -23.675 8.859 58.996 1.00 78.12 102 SER A C 1
ATOM 775 O O . SER A 1 102 ? -22.644 9.190 58.408 1.00 78.12 102 SER A O 1
ATOM 777 N N . PRO A 1 103 ? -23.771 8.983 60.335 1.00 75.75 103 PRO A N 1
ATOM 778 C CA . PRO A 1 103 ? -22.647 9.468 61.143 1.00 75.75 103 PRO A CA 1
ATOM 779 C C . PRO A 1 103 ? -21.467 8.481 61.195 1.00 75.75 103 PRO A C 1
ATOM 781 O O . PRO A 1 103 ? -20.330 8.900 61.398 1.00 75.75 103 PRO A O 1
ATOM 784 N N . ARG A 1 104 ? -21.706 7.180 60.965 1.00 77.38 104 ARG A N 1
ATOM 785 C CA . ARG A 1 104 ? -20.685 6.116 60.997 1.00 77.38 104 ARG A CA 1
ATOM 786 C C . ARG A 1 104 ? -19.843 6.053 59.722 1.00 77.38 104 ARG A C 1
ATOM 788 O O . ARG A 1 104 ? -18.713 5.579 59.761 1.00 77.38 104 ARG A O 1
ATOM 795 N N . VAL A 1 105 ? -20.355 6.561 58.598 1.00 75.31 105 VAL A N 1
ATOM 796 C CA . VAL A 1 105 ? -19.654 6.552 57.296 1.00 75.31 105 VAL A CA 1
ATOM 797 C C . VAL A 1 105 ? -18.350 7.356 57.334 1.00 75.31 105 VAL A C 1
ATOM 799 O O . VAL A 1 105 ? -17.385 7.014 56.649 1.00 75.31 105 VAL A O 1
ATOM 802 N N . ALA A 1 106 ? -18.300 8.412 58.151 1.00 67.94 106 ALA A N 1
ATOM 803 C CA . ALA A 1 106 ? -17.092 9.211 58.329 1.00 67.94 106 ALA A CA 1
ATOM 804 C C . ALA A 1 106 ? -15.986 8.446 59.083 1.00 67.94 106 ALA A C 1
ATOM 806 O O . ALA A 1 106 ? -14.810 8.642 58.787 1.00 67.94 106 ALA A O 1
ATOM 807 N N . SER A 1 107 ? -16.349 7.565 60.023 1.00 69.69 107 SER A N 1
ATOM 808 C CA . SER A 1 107 ? -15.408 6.776 60.831 1.00 69.69 107 SER A CA 1
ATOM 809 C C . SER A 1 107 ? -15.068 5.406 60.234 1.00 69.69 107 SER A C 1
ATOM 811 O O . SER A 1 107 ? -13.982 4.889 60.478 1.00 69.69 107 SER A O 1
ATOM 813 N N . GLU A 1 108 ? -15.969 4.812 59.449 1.00 77.06 108 GLU A N 1
ATOM 814 C CA . GLU A 1 108 ? -15.827 3.471 58.874 1.00 77.06 108 GLU A CA 1
ATOM 815 C C . GLU A 1 108 ? -15.884 3.535 57.331 1.00 77.06 108 GLU A C 1
ATOM 817 O O . GLU A 1 108 ? -16.968 3.488 56.742 1.00 77.06 108 GLU A O 1
ATOM 822 N N . PRO A 1 109 ? -14.735 3.613 56.630 1.00 68.38 109 PRO A N 1
ATOM 823 C CA . PRO A 1 109 ? -14.707 3.768 55.172 1.00 68.38 109 PRO A CA 1
ATOM 824 C C . PRO A 1 109 ? -15.317 2.576 54.420 1.00 68.38 109 PRO A C 1
ATOM 826 O O . PRO A 1 109 ? -15.885 2.756 53.345 1.00 68.38 109 PRO A O 1
ATOM 829 N N . ALA A 1 110 ? -15.271 1.374 55.001 1.00 72.44 110 ALA A N 1
ATOM 830 C CA . ALA A 1 110 ? -15.845 0.167 54.408 1.00 72.44 110 ALA A CA 1
ATOM 831 C C . ALA A 1 110 ? -17.381 0.252 54.252 1.00 72.44 110 ALA A C 1
ATOM 833 O O . ALA A 1 110 ? -17.941 -0.298 53.304 1.00 72.44 110 ALA A O 1
ATOM 834 N N . LEU A 1 111 ? -18.071 1.009 55.116 1.00 79.12 111 LEU A N 1
ATOM 835 C CA . LEU A 1 111 ? -19.525 1.208 55.044 1.00 79.12 111 LEU A CA 1
ATOM 836 C C . LEU A 1 111 ? -19.965 2.114 53.884 1.00 79.12 111 LEU A C 1
ATOM 838 O O . LEU A 1 111 ? -21.148 2.110 53.539 1.00 79.12 111 LEU A O 1
ATOM 842 N N . ARG A 1 112 ? -19.051 2.865 53.248 1.00 80.44 112 ARG A N 1
ATOM 843 C CA . ARG A 1 112 ? -19.390 3.811 52.167 1.00 80.44 112 ARG A CA 1
ATOM 844 C C . ARG A 1 112 ? -20.115 3.134 51.004 1.00 80.44 112 ARG A C 1
ATOM 846 O O . ARG A 1 112 ? -21.106 3.669 50.518 1.00 80.44 112 ARG A O 1
ATOM 853 N N . ALA A 1 113 ? -19.664 1.950 50.586 1.00 78.06 113 ALA A N 1
ATOM 854 C CA . ALA A 1 113 ? -20.267 1.224 49.466 1.00 78.06 113 ALA A CA 1
ATOM 855 C C . ALA A 1 113 ? -21.717 0.800 49.765 1.00 78.06 113 ALA A C 1
ATOM 857 O O . ALA A 1 113 ? -22.608 0.989 48.935 1.00 78.06 113 ALA A O 1
ATOM 858 N N . ALA A 1 114 ? -21.968 0.287 50.974 1.00 83.00 114 ALA A N 1
ATOM 859 C CA . ALA A 1 114 ? -23.311 -0.062 51.434 1.00 83.00 114 ALA A CA 1
ATOM 860 C C . ALA A 1 114 ? -24.201 1.188 51.559 1.00 83.00 114 ALA A C 1
ATOM 862 O O . ALA A 1 114 ? -25.339 1.192 51.093 1.00 83.00 114 ALA A O 1
ATOM 863 N N . PHE A 1 115 ? -23.663 2.274 52.118 1.00 85.38 115 PHE A N 1
ATOM 864 C CA . PHE A 1 115 ? -24.375 3.540 52.269 1.00 85.38 115 PHE A CA 1
ATOM 865 C C . PHE A 1 115 ? -24.813 4.130 50.922 1.00 85.38 115 PHE A C 1
ATOM 867 O O . PHE A 1 115 ? -25.988 4.448 50.745 1.00 85.38 115 PHE A O 1
ATOM 874 N N . ARG A 1 116 ? -23.911 4.188 49.932 1.00 84.69 116 ARG A N 1
ATOM 875 C CA . ARG A 1 116 ? -24.246 4.644 48.572 1.00 84.69 116 ARG A CA 1
ATOM 876 C C . ARG A 1 116 ? -25.302 3.769 47.918 1.00 84.69 116 ARG A C 1
ATOM 878 O O . ARG A 1 116 ? -26.257 4.283 47.347 1.00 84.69 116 ARG A O 1
ATOM 885 N N . LEU A 1 117 ? -25.172 2.448 48.030 1.00 85.38 117 LEU A N 1
ATOM 886 C CA . LEU A 1 117 ? -26.154 1.521 47.474 1.00 85.38 117 LEU A CA 1
ATOM 887 C C . LEU A 1 117 ? -27.554 1.741 48.072 1.00 85.38 117 LEU A C 1
ATOM 889 O O . LEU A 1 117 ? -28.546 1.701 47.341 1.00 85.38 117 LEU A O 1
ATOM 893 N N . ALA A 1 118 ? -27.638 2.025 49.372 1.00 86.19 118 ALA A N 1
ATOM 894 C CA . ALA A 1 118 ? -28.885 2.390 50.034 1.00 86.19 118 ALA A CA 1
ATOM 895 C C . ALA A 1 118 ? -29.436 3.744 49.540 1.00 86.19 118 ALA A C 1
ATOM 897 O O . ALA A 1 118 ? -30.628 3.829 49.245 1.00 86.19 118 ALA A O 1
ATOM 898 N N . CYS A 1 119 ? -28.589 4.767 49.364 1.00 86.19 119 CYS A N 1
ATOM 899 C CA . CYS A 1 119 ? -28.980 6.061 48.785 1.00 86.19 119 CYS A CA 1
ATOM 900 C C . CYS A 1 119 ? -29.515 5.923 47.350 1.00 86.19 119 CYS A C 1
ATOM 902 O O . CYS A 1 119 ? -30.565 6.476 47.029 1.00 86.19 119 CYS A O 1
ATOM 904 N N . VAL A 1 120 ? -28.854 5.127 46.504 1.00 85.94 120 VAL A N 1
ATOM 905 C CA . VAL A 1 120 ? -29.307 4.841 45.132 1.00 85.94 120 VAL A CA 1
ATOM 906 C C . VAL A 1 120 ? -30.638 4.087 45.136 1.00 85.94 120 VAL A C 1
ATOM 908 O O . VAL A 1 120 ? -31.527 4.393 44.345 1.00 85.94 120 VAL A O 1
ATOM 911 N N . THR A 1 121 ? -30.810 3.131 46.053 1.00 85.75 121 THR A N 1
ATOM 912 C CA . THR A 1 121 ? -32.078 2.400 46.211 1.00 85.75 121 THR A CA 1
ATOM 913 C C . THR A 1 121 ? -33.202 3.343 46.637 1.00 85.75 121 THR A C 1
ATOM 915 O O . THR A 1 121 ? -34.307 3.258 46.109 1.00 85.75 121 THR A O 1
ATOM 918 N N . LEU A 1 122 ? -32.922 4.296 47.533 1.00 84.56 122 LEU A N 1
ATOM 919 C CA . LEU A 1 122 ? -33.883 5.327 47.924 1.00 84.56 122 LEU A CA 1
ATOM 920 C C . LEU A 1 122 ? -34.233 6.254 46.748 1.00 84.56 122 LEU A C 1
ATOM 922 O O . LEU A 1 122 ? -35.408 6.547 46.541 1.00 84.56 122 LEU A O 1
ATOM 926 N N . ALA A 1 123 ? -33.252 6.657 45.938 1.00 80.44 123 ALA A N 1
ATOM 927 C CA . ALA A 1 123 ? -33.488 7.442 44.726 1.00 80.44 123 ALA A CA 1
ATOM 928 C C . ALA A 1 123 ? -34.369 6.693 43.705 1.00 80.44 123 ALA A C 1
ATOM 930 O O . ALA A 1 123 ? -35.264 7.292 43.109 1.00 80.44 123 ALA A O 1
ATOM 931 N N . ALA A 1 124 ? -34.183 5.376 43.550 1.00 81.50 124 ALA A N 1
ATOM 932 C CA . ALA A 1 124 ? -35.013 4.536 42.682 1.00 81.50 124 ALA A CA 1
ATOM 933 C C . ALA A 1 124 ? -36.473 4.464 43.164 1.00 81.50 124 ALA A C 1
ATOM 935 O O . ALA A 1 124 ? -37.401 4.536 42.355 1.00 81.50 124 ALA A O 1
ATOM 936 N N . LEU A 1 125 ? -36.687 4.381 44.483 1.00 81.38 125 LEU A N 1
ATOM 937 C CA . LEU A 1 125 ? -38.020 4.443 45.094 1.00 81.38 125 LEU A CA 1
ATOM 938 C C . LEU A 1 125 ? -38.712 5.779 44.794 1.00 81.38 125 LEU A C 1
ATOM 940 O O . LEU A 1 125 ? -39.868 5.795 44.371 1.00 81.38 125 LEU A O 1
ATOM 944 N N . ILE A 1 126 ? -37.987 6.891 44.959 1.00 76.12 126 ILE A N 1
ATOM 945 C CA . ILE A 1 126 ? -38.485 8.247 44.689 1.00 76.12 126 ILE A CA 1
ATOM 946 C C . ILE A 1 126 ? -38.877 8.403 43.214 1.00 76.12 126 ILE A C 1
ATOM 948 O O . ILE A 1 126 ? -39.977 8.870 42.916 1.00 76.12 126 ILE A O 1
ATOM 952 N N . ALA A 1 127 ? -38.009 7.977 42.291 1.00 74.12 127 ALA A N 1
ATOM 953 C CA . ALA A 1 127 ? -38.254 8.078 40.853 1.00 74.12 127 ALA A CA 1
ATOM 954 C C . ALA A 1 127 ? -39.511 7.301 40.412 1.00 74.12 127 ALA A C 1
ATOM 956 O O . ALA A 1 127 ? -40.245 7.748 39.532 1.00 74.12 127 ALA A O 1
ATOM 957 N N . ARG A 1 128 ? -39.786 6.149 41.036 1.00 76.81 128 ARG A N 1
ATOM 958 C CA . ARG A 1 128 ? -40.896 5.258 40.662 1.00 76.81 128 ARG A CA 1
ATOM 959 C C . ARG A 1 128 ? -42.231 5.649 41.296 1.00 76.81 128 ARG A C 1
ATOM 961 O O . ARG A 1 128 ? -43.260 5.523 40.634 1.00 76.81 128 ARG A O 1
ATOM 968 N N . ASP A 1 129 ? -42.238 6.164 42.526 1.00 71.06 129 ASP A N 1
ATOM 969 C CA . ASP A 1 129 ? -43.482 6.514 43.230 1.00 71.06 129 ASP A CA 1
ATOM 970 C C . ASP A 1 129 ? -44.136 7.822 42.755 1.00 71.06 129 ASP A C 1
ATOM 972 O O . ASP A 1 129 ? -45.321 7.977 43.001 1.00 71.06 129 ASP A O 1
ATOM 976 N N . SER A 1 130 ? -43.414 8.716 42.059 1.00 57.19 130 SER A N 1
ATOM 977 C CA . SER A 1 130 ? -43.868 9.834 41.185 1.00 57.19 130 SER A CA 1
ATOM 978 C C . SER A 1 130 ? -45.177 10.611 41.499 1.00 57.19 130 SER A C 1
ATOM 980 O O . SER A 1 130 ? -45.715 11.277 40.616 1.00 57.19 130 SER A O 1
ATOM 982 N N . ASP A 1 131 ? -45.676 10.590 42.734 1.00 61.28 131 ASP A N 1
ATOM 983 C CA . ASP A 1 131 ? -46.820 11.371 43.208 1.00 61.28 131 ASP A CA 1
ATOM 984 C C . ASP A 1 131 ? -46.315 12.648 43.901 1.00 61.28 131 ASP A C 1
ATOM 986 O O . ASP A 1 131 ? -45.477 12.593 44.808 1.00 61.28 131 ASP A O 1
ATOM 990 N N . ALA A 1 132 ? -46.837 13.814 43.502 1.00 55.94 132 ALA A N 1
ATOM 991 C CA . ALA A 1 132 ? -46.386 15.130 43.979 1.00 55.94 132 ALA A CA 1
ATOM 992 C C . ALA A 1 132 ? -46.425 15.281 45.516 1.00 55.94 132 ALA A C 1
ATOM 994 O O . ALA A 1 132 ? -45.585 15.962 46.104 1.00 55.94 132 ALA A O 1
ATOM 995 N N . THR A 1 133 ? -47.362 14.597 46.178 1.00 60.19 133 THR A N 1
ATOM 996 C CA . THR A 1 133 ? -47.503 14.552 47.643 1.00 60.19 133 THR A CA 1
ATOM 997 C C . THR A 1 133 ? -46.372 13.788 48.330 1.00 60.19 133 THR A C 1
ATOM 999 O O . THR A 1 133 ? -45.925 14.169 49.413 1.00 60.19 133 THR A O 1
ATOM 1002 N N . THR A 1 134 ? -45.880 12.719 47.702 1.00 63.28 134 THR A N 1
ATOM 1003 C CA . THR A 1 134 ? -44.789 11.890 48.231 1.00 63.28 134 THR A CA 1
ATOM 1004 C C . THR A 1 134 ? -43.461 12.639 48.119 1.00 63.28 134 THR A C 1
ATOM 1006 O O . THR A 1 134 ? -42.646 12.588 49.039 1.00 63.28 134 THR A O 1
ATOM 1009 N N . TRP A 1 135 ? -43.283 13.422 47.047 1.00 63.50 135 TRP A N 1
ATOM 1010 C CA . TRP A 1 135 ? -42.137 14.320 46.887 1.00 63.50 135 TRP A CA 1
ATOM 1011 C C . TRP A 1 135 ? -42.109 15.443 47.926 1.00 63.50 135 TRP A C 1
ATOM 1013 O O . TRP A 1 135 ? -41.075 15.670 48.550 1.00 63.50 135 TRP A O 1
ATOM 1023 N N . SER A 1 136 ? -43.235 16.127 48.166 1.00 63.69 136 SER A N 1
ATOM 1024 C CA . SER A 1 136 ? -43.287 17.193 49.178 1.00 63.69 136 SER A CA 1
ATOM 1025 C C . SER A 1 136 ? -42.985 16.677 50.586 1.00 63.69 136 SER A C 1
ATOM 1027 O O . SER A 1 136 ? -42.320 17.363 51.362 1.00 63.69 136 SER A O 1
ATOM 1029 N N . LEU A 1 137 ? -43.424 15.452 50.897 1.00 66.12 137 LEU A N 1
ATOM 1030 C CA . LEU A 1 137 ? -43.147 14.800 52.175 1.00 66.12 137 LEU A CA 1
ATOM 1031 C C . LEU A 1 137 ? -41.647 14.511 52.335 1.00 66.12 137 LEU A C 1
ATOM 1033 O O . LEU A 1 137 ? -41.069 14.786 53.384 1.00 66.12 137 LEU A O 1
ATOM 1037 N N . TRP A 1 138 ? -41.005 14.016 51.275 1.00 67.50 138 TRP A N 1
ATOM 1038 C CA . TRP A 1 138 ? -39.565 13.768 51.259 1.00 67.50 138 TRP A CA 1
ATOM 1039 C C . TRP A 1 138 ? -38.751 15.068 51.327 1.00 67.50 138 TRP A C 1
ATOM 1041 O O . TRP A 1 138 ? -37.819 15.166 52.118 1.00 67.50 138 TRP A O 1
ATOM 1051 N N . ARG A 1 139 ? -39.156 16.108 50.586 1.00 60.91 139 ARG A N 1
ATOM 1052 C CA . ARG A 1 139 ? -38.558 17.453 50.648 1.00 60.91 139 ARG A CA 1
ATOM 1053 C C . ARG A 1 139 ? -38.546 17.999 52.075 1.00 60.91 139 ARG A C 1
ATOM 1055 O O . ARG A 1 139 ? -37.554 18.586 52.498 1.00 60.91 139 ARG A O 1
ATOM 1062 N N . GLN A 1 140 ? -39.639 17.806 52.811 1.00 63.56 140 GLN A N 1
ATOM 1063 C CA . GLN A 1 140 ? -39.748 18.247 54.198 1.00 63.56 140 GLN A CA 1
ATOM 1064 C C . GLN A 1 140 ? -38.849 17.425 55.138 1.00 63.56 140 GLN A C 1
ATOM 1066 O O . GLN A 1 140 ? -38.261 17.994 56.050 1.00 63.56 140 GLN A O 1
ATOM 1071 N N . GLN A 1 141 ? -38.684 16.122 54.881 1.00 60.72 141 GLN A N 1
ATOM 1072 C CA . GLN A 1 141 ? -37.811 15.223 55.652 1.00 60.72 141 GLN A CA 1
ATOM 1073 C C . GLN A 1 141 ? -36.312 15.449 55.386 1.00 60.72 141 GLN A C 1
ATOM 1075 O O . GLN A 1 141 ? -35.506 15.340 56.307 1.00 60.72 141 GLN A O 1
ATOM 1080 N N . CYS A 1 142 ? -35.929 15.804 54.157 1.00 55.28 142 CYS A N 1
ATOM 1081 C CA . CYS A 1 142 ? -34.536 16.099 53.805 1.00 55.28 142 CYS A CA 1
ATOM 1082 C C . CYS A 1 142 ? -34.047 17.476 54.275 1.00 55.28 142 CYS A C 1
ATOM 1084 O O . CYS A 1 142 ? -32.844 17.713 54.337 1.00 55.28 142 CYS A O 1
ATOM 1086 N N . GLY A 1 143 ? -34.965 18.393 54.591 1.00 53.72 143 GLY A N 1
ATOM 1087 C CA . GLY A 1 143 ? -34.630 19.750 55.021 1.00 53.72 143 GLY A CA 1
ATOM 1088 C C . GLY A 1 143 ? -34.427 19.932 56.529 1.00 53.72 143 GLY A C 1
ATOM 1089 O O . GLY A 1 143 ? -33.881 20.963 56.910 1.00 53.72 143 GLY A O 1
ATOM 1090 N N . SER A 1 144 ? -34.874 18.997 57.381 1.00 53.94 144 SER A N 1
ATOM 1091 C CA . SER A 1 144 ? -34.880 19.194 58.842 1.00 53.94 144 SER A CA 1
ATOM 1092 C C . SER A 1 144 ? -33.850 18.372 59.620 1.00 53.94 144 SER A C 1
ATOM 1094 O O . SER A 1 144 ? -33.344 18.891 60.608 1.00 53.94 144 SER A O 1
ATOM 1096 N N . ASP A 1 145 ? -33.515 17.141 59.196 1.00 51.09 145 ASP A N 1
ATOM 1097 C CA . ASP A 1 145 ? -32.729 16.209 60.036 1.00 51.09 145 ASP A CA 1
ATOM 1098 C C . ASP A 1 145 ? -31.688 15.334 59.293 1.00 51.09 145 ASP A C 1
ATOM 1100 O O . ASP A 1 145 ? -30.872 14.677 59.938 1.00 51.09 145 ASP A O 1
ATOM 1104 N N . SER A 1 146 ? -31.661 15.274 57.955 1.00 59.56 146 SER A N 1
ATOM 1105 C CA . SER A 1 146 ? -30.723 14.397 57.223 1.00 59.56 146 SER A CA 1
ATOM 1106 C C . SER A 1 146 ? -29.331 15.004 57.034 1.00 59.56 146 SER A C 1
ATOM 1108 O O . SER A 1 146 ? -29.184 16.207 56.832 1.00 59.56 146 SER A O 1
ATOM 1110 N N . SER A 1 147 ? -28.291 14.162 57.018 1.00 69.44 147 SER A N 1
ATOM 1111 C CA . SER A 1 147 ? -26.930 14.626 56.733 1.00 69.44 147 SER A CA 1
ATOM 1112 C C . SER A 1 147 ? -26.790 15.150 55.297 1.00 69.44 147 SER A C 1
ATOM 1114 O O . SER A 1 147 ? -27.437 14.669 54.359 1.00 69.44 147 SER A O 1
ATOM 1116 N N . LEU A 1 148 ? -25.891 16.119 55.108 1.00 69.81 148 LEU A N 1
ATOM 1117 C CA . LEU A 1 148 ? -25.576 16.687 53.794 1.00 69.81 148 LEU A CA 1
ATOM 1118 C C . LEU A 1 148 ? -25.083 15.609 52.807 1.00 69.81 148 LEU A C 1
ATOM 1120 O O . LEU A 1 148 ? -25.488 15.607 51.650 1.00 69.81 148 LEU A O 1
ATOM 1124 N N . VAL A 1 149 ? -24.295 14.635 53.282 1.00 72.12 149 VAL A N 1
ATOM 1125 C CA . VAL A 1 149 ? -23.809 13.484 52.491 1.00 72.12 149 VAL A CA 1
ATOM 1126 C C . VAL A 1 149 ? -24.960 12.616 51.989 1.00 72.12 149 VAL A C 1
ATOM 1128 O O . VAL A 1 149 ? -25.010 12.289 50.808 1.00 72.12 149 VAL A O 1
ATOM 1131 N N . GLN A 1 150 ? -25.908 12.265 52.866 1.00 76.25 150 GLN A N 1
ATOM 1132 C CA . GLN A 1 150 ? -27.088 11.483 52.487 1.00 76.25 150 GLN A CA 1
ATOM 1133 C C . GLN A 1 150 ? -27.899 12.214 51.414 1.00 76.25 150 GLN A C 1
ATOM 1135 O O . GLN A 1 150 ? -28.333 11.613 50.435 1.00 76.25 150 GLN A O 1
ATOM 1140 N N . THR A 1 151 ? -28.079 13.520 51.598 1.00 73.62 151 THR A N 1
ATOM 1141 C CA . THR A 1 151 ? -28.854 14.360 50.686 1.00 73.62 151 THR A CA 1
ATOM 1142 C C . THR A 1 151 ? -28.180 14.446 49.316 1.00 73.62 151 THR A C 1
ATOM 1144 O O . THR A 1 151 ? -28.835 14.208 48.306 1.00 73.62 151 THR A O 1
ATOM 1147 N N . LEU A 1 152 ? -26.869 14.699 49.266 1.00 72.94 152 LEU A N 1
ATOM 1148 C CA . LEU A 1 152 ? -26.105 14.778 48.016 1.00 72.94 152 LEU A CA 1
ATOM 1149 C C . LEU A 1 152 ? -26.033 13.439 47.272 1.00 72.94 152 LEU A C 1
ATOM 1151 O O . LEU A 1 152 ? -26.200 13.424 46.060 1.00 72.94 152 LEU A O 1
ATOM 1155 N N . GLU A 1 153 ? -25.845 12.315 47.966 1.00 78.25 153 GLU A N 1
ATOM 1156 C CA . GLU A 1 153 ? -25.793 10.986 47.332 1.00 78.25 153 GLU A CA 1
ATOM 1157 C C . GLU A 1 153 ? -27.164 10.566 46.762 1.00 78.25 153 GLU A C 1
ATOM 1159 O O . GLU A 1 153 ? -27.247 10.006 45.669 1.00 78.25 153 GLU A O 1
ATOM 1164 N N . VAL A 1 154 ? -28.270 10.871 47.459 1.00 77.88 154 VAL A N 1
ATOM 1165 C CA . VAL A 1 154 ? -29.628 10.579 46.955 1.00 77.88 154 VAL A CA 1
ATOM 1166 C C . VAL A 1 154 ? -29.987 11.488 45.779 1.00 77.88 154 VAL A C 1
ATOM 1168 O O . VAL A 1 154 ? -30.484 11.004 44.761 1.00 77.88 154 VAL A O 1
ATOM 1171 N N . LEU A 1 155 ? -29.718 12.793 45.894 1.00 74.31 155 LEU A N 1
ATOM 1172 C CA . LEU A 1 155 ? -29.957 13.749 44.810 1.00 74.31 155 LEU A CA 1
ATOM 1173 C C . LEU A 1 155 ? -29.052 13.477 43.607 1.00 74.31 155 LEU A C 1
ATOM 1175 O O . LEU A 1 155 ? -29.501 13.618 42.474 1.00 74.31 155 LEU A O 1
ATOM 1179 N N . GLY A 1 156 ? -27.818 13.034 43.841 1.00 72.38 156 GLY A N 1
ATOM 1180 C CA . GLY A 1 156 ? -26.876 12.613 42.814 1.00 72.38 156 GLY A CA 1
ATOM 1181 C C . GLY A 1 156 ? -27.338 11.368 42.069 1.00 72.38 156 GLY A C 1
ATOM 1182 O O . GLY A 1 156 ? -27.246 11.327 40.854 1.00 72.38 156 GLY A O 1
ATOM 1183 N N . ALA A 1 157 ? -27.916 10.371 42.735 1.00 77.62 157 ALA A N 1
ATOM 1184 C CA . ALA A 1 157 ? -28.402 9.165 42.058 1.00 77.62 157 ALA A CA 1
ATOM 1185 C C . ALA A 1 157 ? -29.691 9.386 41.235 1.00 77.62 157 ALA A C 1
ATOM 1187 O O . ALA A 1 157 ? -29.990 8.608 40.325 1.00 77.62 157 ALA A O 1
ATOM 1188 N N . LEU A 1 158 ? -30.465 10.433 41.543 1.00 74.62 158 LEU A N 1
ATOM 1189 C CA . LEU A 1 158 ? -31.809 10.664 41.004 1.00 74.62 158 LEU A CA 1
ATOM 1190 C C . LEU A 1 158 ? -31.882 10.764 39.461 1.00 74.62 158 LEU A C 1
ATOM 1192 O O . LEU A 1 158 ? -32.747 10.094 38.891 1.00 74.62 158 LEU A O 1
ATOM 1196 N N . PRO A 1 159 ? -31.007 11.514 38.754 1.00 69.50 159 PRO A N 1
ATOM 1197 C CA . PRO A 1 159 ? -31.057 11.634 37.291 1.00 69.50 159 PRO A CA 1
ATOM 1198 C C . PRO A 1 159 ? -30.957 10.291 36.566 1.00 69.50 159 PRO A C 1
ATOM 1200 O O . PRO A 1 159 ? -31.749 9.987 35.671 1.00 69.50 159 PRO A O 1
ATOM 1203 N N . GLN A 1 160 ? -30.018 9.444 36.995 1.00 72.00 160 GLN A N 1
ATOM 1204 C CA . GLN A 1 160 ? -29.810 8.123 36.411 1.00 72.00 160 GLN A CA 1
ATOM 1205 C C . GLN A 1 160 ? -31.017 7.203 36.655 1.00 72.00 160 GLN A C 1
ATOM 1207 O O . GLN A 1 160 ? -31.402 6.439 35.768 1.00 72.00 160 GLN A O 1
ATOM 1212 N N . GLN A 1 161 ? -31.652 7.304 37.829 1.00 75.69 161 GLN A N 1
ATOM 1213 C CA . GLN A 1 161 ? -32.861 6.538 38.140 1.00 75.69 161 GLN A CA 1
ATOM 1214 C C . GLN A 1 161 ? -34.075 7.022 37.339 1.00 75.69 161 GLN A C 1
ATOM 1216 O O . GLN A 1 161 ? -34.831 6.193 36.837 1.00 75.69 161 GLN A O 1
ATOM 1221 N N . LEU A 1 162 ? -34.241 8.332 37.142 1.00 68.50 162 LEU A N 1
ATOM 1222 C CA . LEU A 1 162 ? -35.328 8.894 36.333 1.00 68.50 162 LEU A CA 1
ATOM 1223 C C . LEU A 1 162 ? -35.246 8.471 34.858 1.00 68.50 162 LEU A C 1
ATOM 1225 O O . LEU A 1 162 ? -36.281 8.186 34.263 1.00 68.50 162 LEU A O 1
ATOM 1229 N N . ARG A 1 163 ? -34.039 8.331 34.286 1.00 65.44 163 ARG A N 1
ATOM 1230 C CA . ARG A 1 163 ? -33.855 7.761 32.934 1.00 65.44 163 ARG A CA 1
ATOM 1231 C C . ARG A 1 163 ? -34.302 6.302 32.822 1.00 65.44 163 ARG A C 1
ATOM 1233 O O . ARG A 1 163 ? -34.713 5.876 31.748 1.00 65.44 163 ARG A O 1
ATOM 1240 N N . SER A 1 164 ? -34.195 5.531 33.904 1.00 65.69 164 SER A N 1
ATOM 1241 C CA . SER A 1 164 ? -34.565 4.109 33.911 1.00 65.69 164 SER A CA 1
ATOM 1242 C C . SER A 1 164 ? -36.083 3.867 33.941 1.00 65.69 164 SER A C 1
ATOM 1244 O O . SER A 1 164 ? -36.533 2.746 33.705 1.00 65.69 164 SER A O 1
ATOM 1246 N N . VAL A 1 165 ? -36.882 4.906 34.212 1.00 64.69 165 VAL A N 1
ATOM 1247 C CA . VAL A 1 165 ? -38.349 4.846 34.289 1.00 64.69 165 VAL A CA 1
ATOM 1248 C C . VAL A 1 165 ? -38.949 5.319 32.954 1.00 64.69 165 VAL A C 1
ATOM 1250 O O . VAL A 1 165 ? -38.616 6.394 32.466 1.00 64.69 165 VAL A O 1
ATOM 1253 N N . SER A 1 166 ? -39.827 4.516 32.333 1.00 48.44 166 SER A N 1
ATOM 1254 C CA . SER A 1 166 ? -40.394 4.798 30.998 1.00 48.44 166 SER A CA 1
ATOM 1255 C C . SER A 1 166 ? -41.164 6.133 30.931 1.00 48.44 166 SER A C 1
ATOM 1257 O O . SER A 1 166 ? -41.878 6.456 31.884 1.00 48.44 166 SER A O 1
ATOM 1259 N N . PRO A 1 167 ? -41.128 6.871 29.799 1.00 53.19 167 PRO A N 1
ATOM 1260 C CA . PRO A 1 167 ? -41.704 8.213 29.655 1.00 53.19 167 PRO A CA 1
ATOM 1261 C C . PRO A 1 167 ? -43.232 8.171 29.460 1.00 53.19 167 PRO A C 1
ATOM 1263 O O . PRO A 1 167 ? -43.754 8.504 28.401 1.00 53.19 167 PRO A O 1
ATOM 1266 N N . THR A 1 168 ? -43.970 7.715 30.472 1.00 46.75 168 THR A N 1
ATOM 1267 C CA . THR A 1 168 ? -45.443 7.612 30.442 1.00 46.75 168 THR A CA 1
ATOM 1268 C C . THR A 1 168 ? -46.144 8.559 31.423 1.00 46.75 168 THR A C 1
ATOM 1270 O O . THR A 1 168 ? -47.355 8.452 31.595 1.00 46.75 168 THR A O 1
ATOM 1273 N N . LYS A 1 169 ? -45.422 9.479 32.080 1.00 50.50 169 LYS A N 1
ATOM 1274 C CA . LYS A 1 169 ? -45.992 10.496 32.986 1.00 50.50 169 LYS A CA 1
ATOM 1275 C C . LYS A 1 169 ? -45.625 11.919 32.545 1.00 50.50 169 LYS A C 1
ATOM 1277 O O . LYS A 1 169 ? -44.555 12.136 31.986 1.00 50.50 169 LYS A O 1
ATOM 1282 N N . ASP A 1 170 ? -46.536 12.859 32.814 1.00 53.12 170 ASP A N 1
ATOM 1283 C CA . ASP A 1 170 ? -46.510 14.275 32.420 1.00 53.12 170 ASP A CA 1
ATOM 1284 C C . ASP A 1 170 ? -45.129 14.941 32.570 1.00 53.12 170 ASP A C 1
ATOM 1286 O O . ASP A 1 170 ? -44.693 15.287 33.671 1.00 53.12 170 ASP A O 1
ATOM 1290 N N . HIS A 1 171 ? -44.475 15.204 31.434 1.00 53.19 171 HIS A N 1
ATOM 1291 C CA . HIS A 1 171 ? -43.154 15.842 31.352 1.00 53.19 171 HIS A CA 1
ATOM 1292 C C . HIS A 1 171 ? -43.061 17.180 32.115 1.00 53.19 171 HIS A C 1
ATOM 1294 O O . HIS A 1 171 ? -41.991 17.522 32.612 1.00 53.19 171 HIS A O 1
ATOM 1300 N N . ALA A 1 172 ? -44.175 17.907 32.269 1.00 54.41 172 ALA A N 1
ATOM 1301 C CA . ALA A 1 172 ? -44.235 19.197 32.963 1.00 54.41 172 ALA A CA 1
ATOM 1302 C C . ALA A 1 172 ? -44.120 19.096 34.498 1.00 54.41 172 ALA A C 1
ATOM 1304 O O . ALA A 1 172 ? -43.564 19.985 35.143 1.00 54.41 172 ALA A O 1
ATOM 1305 N N . GLN A 1 173 ? -44.634 18.019 35.103 1.00 56.81 173 GLN A N 1
ATOM 1306 C CA . GLN A 1 173 ? -44.476 17.792 36.545 1.00 56.81 173 GLN A CA 1
ATOM 1307 C C . GLN A 1 173 ? -43.044 17.362 36.857 1.00 56.81 173 GLN A C 1
ATOM 1309 O O . GLN A 1 173 ? -42.457 17.812 37.837 1.00 56.81 173 GLN A O 1
ATOM 1314 N N . LEU A 1 174 ? -42.458 16.545 35.981 1.00 55.72 174 LEU A N 1
ATOM 1315 C CA . LEU A 1 174 ? -41.094 16.054 36.128 1.00 55.72 174 LEU A CA 1
ATOM 1316 C C . LEU A 1 174 ? -40.058 17.178 35.958 1.00 55.72 174 LEU A C 1
ATOM 1318 O O . LEU A 1 174 ? -39.116 17.255 36.741 1.00 55.72 174 LEU A O 1
ATOM 1322 N N . SER A 1 175 ? -40.268 18.110 35.022 1.00 55.66 175 SER A N 1
ATOM 1323 C CA . SER A 1 175 ? -39.408 19.293 34.865 1.00 55.66 175 SER A CA 1
ATOM 1324 C C . SER A 1 175 ? -39.489 20.256 36.058 1.00 55.66 175 SER A C 1
ATOM 1326 O O . SER A 1 175 ? -38.466 20.785 36.487 1.00 55.66 175 SER A O 1
ATOM 1328 N N . ALA A 1 176 ? -40.681 20.459 36.636 1.00 59.47 176 ALA A N 1
ATOM 1329 C CA . ALA A 1 176 ? -40.856 21.289 37.832 1.00 59.47 176 ALA A CA 1
ATOM 1330 C C . ALA A 1 176 ? -40.192 20.664 39.072 1.00 59.47 176 ALA A C 1
ATOM 1332 O O . ALA A 1 176 ? -39.545 21.367 39.846 1.00 59.47 176 ALA A O 1
ATOM 1333 N N . LEU A 1 177 ? -40.301 19.339 39.225 1.00 57.97 177 LEU A N 1
ATOM 1334 C CA . LEU A 1 177 ? -39.610 18.573 40.264 1.00 57.97 177 LEU A CA 1
ATOM 1335 C C . LEU A 1 177 ? -38.087 18.691 40.129 1.00 57.97 177 LEU A C 1
ATOM 1337 O O . LEU A 1 177 ? -37.405 18.950 41.115 1.00 57.97 177 LEU A O 1
ATOM 1341 N N . LEU A 1 178 ? -37.552 18.562 38.914 1.00 59.66 178 LEU A N 1
ATOM 1342 C CA . LEU A 1 178 ? -36.115 18.657 38.653 1.00 59.66 178 LEU A CA 1
ATOM 1343 C C . LEU A 1 178 ? -35.551 20.064 38.917 1.00 59.66 178 LEU A C 1
ATOM 1345 O O . LEU A 1 178 ? -34.478 20.182 39.501 1.00 59.66 178 LEU A O 1
ATOM 1349 N N . LEU A 1 179 ? -36.270 21.134 38.563 1.00 61.00 179 LEU A N 1
ATOM 1350 C CA . LEU A 1 179 ? -35.832 22.508 38.850 1.00 61.00 179 LEU A CA 1
ATOM 1351 C C . LEU A 1 179 ? -35.833 22.808 40.362 1.00 61.00 179 LEU A C 1
ATOM 1353 O O . LEU A 1 179 ? -34.935 23.468 40.888 1.00 61.00 179 LEU A O 1
ATOM 1357 N N . ASP A 1 180 ? -36.814 22.266 41.084 1.00 59.03 180 ASP A N 1
ATOM 1358 C CA . ASP A 1 180 ? -36.902 22.362 42.542 1.00 59.03 180 ASP A CA 1
ATOM 1359 C C . ASP A 1 180 ? -35.763 21.573 43.225 1.00 59.03 180 ASP A C 1
ATOM 1361 O O . ASP A 1 180 ? -35.178 22.065 44.195 1.00 59.03 180 ASP A O 1
ATOM 1365 N N . VAL A 1 181 ? -35.366 20.419 42.666 1.00 61.41 181 VAL A N 1
ATOM 1366 C CA . VAL A 1 181 ? -34.164 19.664 43.069 1.00 61.41 181 VAL A CA 1
ATOM 1367 C C . VAL A 1 181 ? -32.890 20.470 42.850 1.00 61.41 181 VAL A C 1
ATOM 1369 O O . VAL A 1 181 ? -32.107 20.605 43.786 1.00 61.41 181 VAL A O 1
ATOM 1372 N N . VAL A 1 182 ? -32.698 21.058 41.667 1.00 60.84 182 VAL A N 1
ATOM 1373 C CA . VAL A 1 182 ? -31.534 21.910 41.362 1.00 60.84 182 VAL A CA 1
ATOM 1374 C C . VAL A 1 182 ? -31.433 23.066 42.365 1.00 60.84 182 VAL A C 1
ATOM 1376 O O . VAL A 1 182 ? -30.353 23.338 42.891 1.00 60.84 182 VAL A O 1
ATOM 1379 N N . SER A 1 183 ? -32.565 23.675 42.741 1.00 62.06 183 SER A N 1
ATOM 1380 C CA . SER A 1 183 ? -32.600 24.710 43.785 1.00 62.06 183 SER A CA 1
ATOM 1381 C C . SER A 1 183 ? -32.212 24.188 45.178 1.00 62.06 183 SER A C 1
ATOM 1383 O O . SER A 1 183 ? -31.592 24.904 45.964 1.00 62.06 183 SER A O 1
ATOM 1385 N N . ALA A 1 184 ? -32.581 22.948 45.514 1.00 59.84 184 ALA A N 1
ATOM 1386 C CA . ALA A 1 184 ? -32.252 22.324 46.792 1.00 59.84 184 ALA A CA 1
ATOM 1387 C C . ALA A 1 184 ? -30.769 21.944 46.872 1.00 59.84 184 ALA A C 1
ATOM 1389 O O . ALA A 1 184 ? -30.144 22.180 47.904 1.00 59.84 184 ALA A O 1
ATOM 1390 N N . VAL A 1 185 ? -30.205 21.443 45.770 1.00 59.56 185 VAL A N 1
ATOM 1391 C CA . VAL A 1 185 ? -28.768 21.199 45.617 1.00 59.56 185 VAL A CA 1
ATOM 1392 C C . VAL A 1 185 ? -28.003 22.517 45.783 1.00 59.56 185 VAL A C 1
ATOM 1394 O O . VAL A 1 185 ? -27.115 22.593 46.627 1.00 59.56 185 VAL A O 1
ATOM 1397 N N . GLY A 1 186 ? -28.408 23.588 45.088 1.00 59.25 186 GLY A N 1
ATOM 1398 C CA . GLY A 1 186 ? -27.786 24.913 45.216 1.00 59.25 186 GLY A CA 1
ATOM 1399 C C . GLY A 1 186 ? -27.794 25.460 46.649 1.00 59.25 186 GLY A C 1
ATOM 1400 O O . GLY A 1 186 ? -26.772 25.945 47.128 1.00 59.25 186 GLY A O 1
ATOM 1401 N N . ARG A 1 187 ? -28.906 25.304 47.384 1.00 61.47 187 ARG A N 1
ATOM 1402 C CA . ARG A 1 187 ? -28.981 25.672 48.813 1.00 61.47 187 ARG A CA 1
ATOM 1403 C C . ARG A 1 187 ? -28.076 24.811 49.700 1.00 61.47 187 ARG A C 1
ATOM 1405 O O . ARG A 1 187 ? -27.482 25.342 50.633 1.00 61.47 187 ARG A O 1
ATOM 1412 N N . ALA A 1 188 ? -27.952 23.512 49.420 1.00 58.09 188 ALA A N 1
ATOM 1413 C CA . ALA A 1 188 ? -27.064 22.618 50.166 1.00 58.09 188 ALA A CA 1
ATOM 1414 C C . ALA A 1 188 ? -25.584 22.994 49.981 1.00 58.09 188 ALA A C 1
ATOM 1416 O O . ALA A 1 188 ? -24.818 22.928 50.935 1.00 58.09 188 ALA A O 1
ATOM 1417 N N . PHE A 1 189 ? -25.192 23.461 48.793 1.00 57.16 189 PHE A N 1
ATOM 1418 C CA . PHE A 1 189 ? -23.835 23.954 48.524 1.00 57.16 189 PHE A CA 1
ATOM 1419 C C . PHE A 1 189 ? -23.491 25.276 49.231 1.00 57.16 189 PHE A C 1
ATOM 1421 O O . PHE A 1 189 ? -22.315 25.554 49.463 1.00 57.16 189 PHE A O 1
ATOM 1428 N N . GLN A 1 190 ? -24.496 26.083 49.586 1.00 58.84 190 GLN A N 1
ATOM 1429 C CA . GLN A 1 190 ? -24.324 27.361 50.291 1.00 58.84 190 GLN A CA 1
ATOM 1430 C C . GLN A 1 190 ? -24.260 27.210 51.826 1.00 58.84 190 GLN A C 1
ATOM 1432 O O . GLN A 1 190 ? -23.855 28.146 52.516 1.00 58.84 190 GLN A O 1
ATOM 1437 N N . LEU A 1 191 ? -24.647 26.051 52.375 1.00 54.81 191 LEU A N 1
ATOM 1438 C CA . LEU A 1 191 ? -24.681 25.774 53.815 1.00 54.81 191 LEU A CA 1
ATOM 1439 C C . LEU A 1 191 ? -23.386 25.078 54.284 1.00 54.81 191 LEU A C 1
ATOM 1441 O O . LEU A 1 191 ? -23.238 23.870 54.149 1.00 54.81 191 LEU A O 1
ATOM 1445 N N . GLU A 1 192 ? -22.496 25.870 54.892 1.00 50.50 192 GLU A N 1
ATOM 1446 C CA . GLU A 1 192 ? -21.331 25.485 55.718 1.00 50.50 192 GLU A CA 1
ATOM 1447 C C . GLU A 1 192 ? -20.165 24.689 55.079 1.00 50.50 192 GLU A C 1
ATOM 1449 O O . GLU A 1 192 ? -20.292 23.868 54.175 1.00 50.50 192 GLU A O 1
ATOM 1454 N N . SER A 1 193 ? -18.958 24.969 55.589 1.00 51.81 193 SER A N 1
ATOM 1455 C CA . SER A 1 193 ? -17.659 24.503 55.082 1.00 51.81 193 SER A CA 1
ATOM 1456 C C . SER A 1 193 ? -17.543 22.967 55.020 1.00 51.81 193 SER A C 1
ATOM 1458 O O . SER A 1 193 ? -17.604 22.314 56.067 1.00 51.81 193 SER A O 1
ATOM 1460 N N . PRO A 1 194 ? -17.308 22.359 53.840 1.00 54.66 194 PRO A N 1
ATOM 1461 C CA . PRO A 1 194 ? -17.454 20.917 53.679 1.00 54.66 194 PRO A CA 1
ATOM 1462 C C . PRO A 1 194 ? -16.211 20.140 54.135 1.00 54.66 194 PRO A C 1
ATOM 1464 O O . PRO A 1 194 ? -15.083 20.441 53.725 1.00 54.66 194 PRO A O 1
ATOM 1467 N N . SER A 1 195 ? -16.443 19.085 54.926 1.00 61.25 195 SER A N 1
ATOM 1468 C CA . SER A 1 195 ? -15.509 17.970 55.128 1.00 61.25 195 SER A CA 1
ATOM 1469 C C . SER A 1 195 ? -15.192 17.285 53.785 1.00 61.25 195 SER A C 1
ATOM 1471 O O . SER A 1 195 ? -15.953 17.405 52.825 1.00 61.25 195 SER A O 1
ATOM 1473 N N . LEU A 1 196 ? -14.076 16.553 53.687 1.00 59.25 196 LEU A N 1
ATOM 1474 C CA . LEU A 1 196 ? -13.644 15.902 52.435 1.00 59.25 196 LEU A CA 1
ATOM 1475 C C . LEU A 1 196 ? -14.722 14.960 51.853 1.00 59.25 196 LEU A C 1
ATOM 1477 O O . LEU A 1 196 ? -14.972 14.974 50.650 1.00 59.25 196 LEU A O 1
ATOM 1481 N N . LEU A 1 197 ? -15.453 14.250 52.720 1.00 63.97 197 LEU A N 1
ATOM 1482 C CA . LEU A 1 197 ? -16.564 13.364 52.346 1.00 63.97 197 LEU A CA 1
ATOM 1483 C C . LEU A 1 197 ? -17.745 14.119 51.701 1.00 63.97 197 LEU A C 1
ATOM 1485 O O . LEU A 1 197 ? -18.363 13.623 50.756 1.00 63.97 197 LEU A O 1
ATOM 1489 N N . ASN A 1 198 ? -18.042 15.332 52.181 1.00 66.75 198 ASN A N 1
ATOM 1490 C CA . ASN A 1 198 ? -19.083 16.189 51.607 1.00 66.75 198 ASN A CA 1
ATOM 1491 C C . ASN A 1 198 ? -18.693 16.646 50.193 1.00 66.75 198 ASN A C 1
ATOM 1493 O O . ASN A 1 198 ? -19.546 16.679 49.311 1.00 66.75 198 ASN A O 1
ATOM 1497 N N . ARG A 1 199 ? -17.404 16.946 49.966 1.00 62.50 199 ARG A N 1
ATOM 1498 C CA . ARG A 1 199 ? -16.879 17.390 48.661 1.00 62.50 199 ARG A CA 1
ATOM 1499 C C . ARG A 1 199 ? -16.909 16.282 47.615 1.00 62.50 199 ARG A C 1
ATOM 1501 O O . ARG A 1 199 ? -17.331 16.516 46.490 1.00 62.50 199 ARG A O 1
ATOM 1508 N N . GLU A 1 200 ? -16.515 15.069 47.994 1.00 64.06 200 GLU A N 1
ATOM 1509 C CA . GLU A 1 200 ? -16.606 13.910 47.105 1.00 64.06 200 GLU A CA 1
ATOM 1510 C C . GLU A 1 200 ? -18.050 13.612 46.676 1.00 64.06 200 GLU A C 1
ATOM 1512 O O . GLU A 1 200 ? -18.323 13.357 45.504 1.00 64.06 200 GLU A O 1
ATOM 1517 N N . SER A 1 201 ? -18.981 13.636 47.632 1.00 69.56 201 SER A N 1
ATOM 1518 C CA . SER A 1 201 ? -20.403 13.358 47.379 1.00 69.56 201 SER A CA 1
ATOM 1519 C C . SER A 1 201 ? -21.033 14.447 46.509 1.00 69.56 201 SER A C 1
ATOM 1521 O O . SER A 1 201 ? -21.854 14.166 45.640 1.00 69.56 201 SER A O 1
ATOM 1523 N N . ALA A 1 202 ? -20.602 15.694 46.708 1.00 66.62 202 ALA A N 1
ATOM 1524 C CA . ALA A 1 202 ? -20.952 16.826 45.869 1.00 66.62 202 ALA A CA 1
ATOM 1525 C C . ALA A 1 202 ? -20.490 16.640 44.418 1.00 66.62 202 ALA A C 1
ATOM 1527 O O . ALA A 1 202 ? -21.311 16.759 43.516 1.00 66.62 202 ALA A O 1
ATOM 1528 N N . LEU A 1 203 ? -19.216 16.317 44.178 1.00 63.25 203 LEU A N 1
ATOM 1529 C CA . LEU A 1 203 ? -18.700 16.140 42.815 1.00 63.25 203 LEU A CA 1
ATOM 1530 C C . LEU A 1 203 ? -19.380 14.987 42.074 1.00 63.25 203 LEU A C 1
ATOM 1532 O O . LEU A 1 203 ? -19.776 15.165 40.927 1.00 63.25 203 LEU A O 1
ATOM 1536 N N . ARG A 1 204 ? -19.601 13.847 42.739 1.00 67.88 204 ARG A N 1
ATOM 1537 C CA . ARG A 1 204 ? -20.345 12.719 42.149 1.00 67.88 204 ARG A CA 1
ATOM 1538 C C . ARG A 1 204 ? -21.803 13.063 41.865 1.00 67.88 204 ARG A C 1
ATOM 1540 O O . ARG A 1 204 ? -22.366 12.615 40.869 1.00 67.88 204 ARG A O 1
ATOM 1547 N N . CYS A 1 205 ? -22.425 13.877 42.722 1.00 70.88 205 CYS A N 1
ATOM 1548 C CA . CYS A 1 205 ? -23.741 14.425 42.427 1.00 70.88 205 CYS A CA 1
ATOM 1549 C C . CYS A 1 205 ? -23.679 15.198 41.104 1.00 70.88 205 CYS A C 1
ATOM 1551 O O . CYS A 1 205 ? -24.439 14.901 40.194 1.00 70.88 205 CYS A O 1
ATOM 1553 N N . LEU A 1 206 ? -22.729 16.113 40.934 1.00 62.81 206 LEU A N 1
ATOM 1554 C CA . LEU A 1 206 ? -22.609 16.906 39.706 1.00 62.81 206 LEU A CA 1
ATOM 1555 C C . LEU A 1 206 ? -22.318 16.084 38.464 1.00 62.81 206 LEU A C 1
ATOM 1557 O O . LEU A 1 206 ? -22.953 16.333 37.449 1.00 62.81 206 LEU A O 1
ATOM 1561 N N . GLU A 1 207 ? -21.411 15.116 38.553 1.00 61.81 207 GLU A N 1
ATOM 1562 C CA . GLU A 1 207 ? -21.129 14.151 37.490 1.00 61.81 207 GLU A CA 1
ATOM 1563 C C . GLU A 1 207 ? -22.417 13.444 37.050 1.00 61.81 207 GLU A C 1
ATOM 1565 O O . GLU A 1 207 ? -22.768 13.415 35.876 1.00 61.81 207 GLU A O 1
ATOM 1570 N N . SER A 1 208 ? -23.203 12.939 37.999 1.00 68.44 208 SER A N 1
ATOM 1571 C CA . SER A 1 208 ? -24.465 12.280 37.668 1.00 68.44 208 SER A CA 1
ATOM 1572 C C . SER A 1 208 ? -25.508 13.249 37.100 1.00 68.44 208 SER A C 1
ATOM 1574 O O . SER A 1 208 ? -26.327 12.862 36.270 1.00 68.44 208 SER A O 1
ATOM 1576 N N . TRP A 1 209 ? -25.483 14.530 37.471 1.00 67.81 209 TRP A N 1
ATOM 1577 C CA . TRP A 1 209 ? -26.351 15.537 36.856 1.00 67.81 209 TRP A CA 1
ATOM 1578 C C . TRP A 1 209 ? -25.865 15.962 35.462 1.00 67.81 209 TRP A C 1
ATOM 1580 O O . TRP A 1 209 ? -26.701 16.146 34.577 1.00 67.81 209 TRP A O 1
ATOM 1590 N N . SER A 1 210 ? -24.556 16.042 35.217 1.00 56.00 210 SER A N 1
ATOM 1591 C CA . SER A 1 210 ? -23.985 16.363 33.905 1.00 56.00 210 SER A CA 1
ATOM 1592 C C . SER A 1 210 ? -24.145 15.201 32.919 1.00 56.00 210 SER A C 1
ATOM 1594 O O . SER A 1 210 ? -24.705 15.379 31.838 1.00 56.00 210 SER A O 1
ATOM 1596 N N . VAL A 1 211 ? -23.767 13.986 33.324 1.00 55.28 211 VAL A N 1
ATOM 1597 C CA . VAL A 1 211 ? -23.859 12.751 32.528 1.00 55.28 211 VAL A CA 1
ATOM 1598 C C . VAL A 1 211 ? -25.302 12.240 32.447 1.00 55.28 211 VAL A C 1
ATOM 1600 O O . VAL A 1 211 ? -25.738 11.727 31.410 1.00 55.28 211 VAL A O 1
ATOM 1603 N N . GLY A 1 212 ? -26.076 12.385 33.528 1.00 52.09 212 GLY A N 1
ATOM 1604 C CA . GLY A 1 212 ? -27.429 11.843 33.702 1.00 52.09 212 GLY A CA 1
ATOM 1605 C C . GLY A 1 212 ? -28.582 12.762 33.275 1.00 52.09 212 GLY A C 1
ATOM 1606 O O . GLY A 1 212 ? -29.691 12.259 33.096 1.00 52.09 212 GLY A O 1
ATOM 1607 N N . CYS A 1 213 ? -28.360 14.046 32.964 1.00 52.56 213 CYS A N 1
ATOM 1608 C CA . CYS A 1 213 ? -29.411 14.919 32.401 1.00 52.56 213 CYS A CA 1
ATOM 1609 C C . CYS A 1 213 ? -29.239 15.286 30.918 1.00 52.56 213 CYS A C 1
ATOM 1611 O O . CYS A 1 213 ? -30.204 15.750 30.317 1.00 52.56 213 CYS A O 1
ATOM 1613 N N . LEU A 1 214 ? -28.083 15.029 30.292 1.00 50.31 214 LEU A N 1
ATOM 1614 C CA . LEU A 1 214 ? -27.813 15.467 28.913 1.00 50.31 214 LEU A CA 1
ATOM 1615 C C . LEU A 1 214 ? -27.361 14.308 28.005 1.00 50.31 214 LEU A C 1
ATOM 1617 O O . LEU A 1 214 ? -26.223 13.858 28.097 1.00 50.31 214 LEU A O 1
ATOM 1621 N N . PRO A 1 215 ? -28.250 13.812 27.123 1.00 41.19 215 PRO A N 1
ATOM 1622 C CA . PRO A 1 215 ? -27.804 13.432 25.785 1.00 41.19 215 PRO A CA 1
ATOM 1623 C C . PRO A 1 215 ? -28.880 13.750 24.732 1.00 41.19 215 PRO A C 1
ATOM 1625 O O . PRO A 1 215 ? -29.947 13.150 24.754 1.00 41.19 215 PRO A O 1
ATOM 1628 N N . GLU A 1 216 ? -28.576 14.679 23.818 1.00 39.06 216 GLU A N 1
ATOM 1629 C CA . GLU A 1 216 ? -29.104 14.902 22.446 1.00 39.06 216 GLU A CA 1
ATOM 1630 C C . GLU A 1 216 ? -30.616 14.753 22.103 1.00 39.06 216 GLU A C 1
ATOM 1632 O O . GLU A 1 216 ? -31.006 15.037 20.971 1.00 39.06 216 GLU A O 1
ATOM 1637 N N . VAL A 1 217 ? -31.502 14.406 23.036 1.00 36.84 217 VAL A N 1
ATOM 1638 C CA . VAL A 1 217 ? -32.958 14.377 22.873 1.00 36.84 217 VAL A CA 1
ATOM 1639 C C . VAL A 1 217 ? -33.563 15.136 24.055 1.00 36.84 217 VAL A C 1
ATOM 1641 O O . VAL A 1 217 ? -33.322 14.762 25.205 1.00 36.84 217 VAL A O 1
ATOM 1644 N N . PRO A 1 218 ? -34.364 16.191 23.824 1.00 42.97 218 PRO A N 1
ATOM 1645 C CA . PRO A 1 218 ? -35.003 16.973 24.880 1.00 42.97 218 PRO A CA 1
ATOM 1646 C C . PRO A 1 218 ? -36.173 16.186 25.496 1.00 42.97 218 PRO A C 1
ATOM 1648 O O . PRO A 1 218 ? -37.321 16.607 25.432 1.00 42.97 218 PRO A O 1
ATOM 1651 N N . ALA A 1 219 ? -35.909 15.017 26.079 1.00 39.19 219 ALA A N 1
ATOM 1652 C CA . ALA A 1 219 ? -36.939 14.174 26.684 1.00 39.19 219 ALA A CA 1
ATOM 1653 C C . ALA A 1 219 ? -37.456 14.747 28.020 1.00 39.19 219 ALA A C 1
ATOM 1655 O O . ALA A 1 219 ? -38.557 14.411 28.450 1.00 39.19 219 ALA A O 1
ATOM 1656 N N . PHE A 1 220 ? -36.689 15.639 28.664 1.00 43.09 220 PHE A N 1
ATOM 1657 C CA . PHE A 1 220 ? -37.006 16.189 29.992 1.00 43.09 220 PHE A CA 1
ATOM 1658 C C . PHE A 1 220 ? -36.972 17.726 30.089 1.00 43.09 220 PHE A C 1
ATOM 1660 O O . PHE A 1 220 ? -37.247 18.273 31.152 1.00 43.09 220 PHE A O 1
ATOM 1667 N N . GLY A 1 221 ? -36.667 18.434 28.994 1.00 40.41 221 GLY A N 1
ATOM 1668 C CA . GLY A 1 221 ? -36.784 19.900 28.909 1.00 40.41 221 GLY A CA 1
ATOM 1669 C C . GLY A 1 221 ? -35.724 20.735 29.646 1.00 40.41 221 GLY A C 1
ATOM 1670 O O . GLY A 1 221 ? -35.800 21.957 29.591 1.00 40.41 221 GLY A O 1
ATOM 1671 N N . LEU A 1 222 ? -34.726 20.127 30.296 1.00 45.25 222 LEU A N 1
ATOM 1672 C CA . LEU A 1 222 ? -33.611 20.848 30.925 1.00 45.25 222 LEU A CA 1
ATOM 1673 C C . LEU A 1 222 ? -32.428 20.940 29.961 1.00 45.25 222 LEU A C 1
ATOM 1675 O O . LEU A 1 222 ? -31.857 19.928 29.564 1.00 45.25 222 LEU A O 1
ATOM 1679 N N . THR A 1 223 ? -32.064 22.160 29.579 1.00 48.06 223 THR A N 1
ATOM 1680 C CA . THR A 1 223 ? -30.849 22.445 28.799 1.00 48.06 223 THR A CA 1
ATOM 1681 C C . THR A 1 223 ? -29.725 22.911 29.725 1.00 48.06 223 THR A C 1
ATOM 1683 O O . THR A 1 223 ? -29.997 23.396 30.823 1.00 48.06 223 THR A O 1
ATOM 1686 N N . ALA A 1 224 ? -28.465 22.826 29.277 1.00 48.91 224 ALA A N 1
ATOM 1687 C CA . ALA A 1 224 ? -27.316 23.387 30.002 1.00 48.91 224 ALA A CA 1
ATOM 1688 C C . ALA A 1 224 ? -27.543 24.861 30.401 1.00 48.91 224 ALA A C 1
ATOM 1690 O O . ALA A 1 224 ? -27.129 25.274 31.479 1.00 48.91 224 ALA A O 1
ATOM 1691 N N . ALA A 1 225 ? -28.303 25.617 29.597 1.00 50.16 225 ALA A N 1
ATOM 1692 C CA . ALA A 1 225 ? -28.719 26.986 29.901 1.00 50.16 225 ALA A CA 1
ATOM 1693 C C . ALA A 1 225 ? -29.537 27.114 31.203 1.00 50.16 225 ALA A C 1
ATOM 1695 O O . ALA A 1 225 ? -29.314 28.049 31.957 1.00 50.16 225 ALA A O 1
ATOM 1696 N N . HIS A 1 226 ? -30.415 26.160 31.532 1.00 52.28 226 HIS A N 1
ATOM 1697 C CA . HIS A 1 226 ? -31.204 26.199 32.775 1.00 52.28 226 HIS A CA 1
ATOM 1698 C C . HIS A 1 226 ? -30.358 25.892 34.023 1.00 52.28 226 HIS A C 1
ATOM 1700 O O . HIS A 1 226 ? -30.663 26.368 35.113 1.00 52.28 226 HIS A O 1
ATOM 1706 N N . LEU A 1 227 ? -29.289 25.102 33.870 1.00 53.84 227 LEU A N 1
ATOM 1707 C CA . LEU A 1 227 ? -28.291 24.879 34.923 1.00 53.84 227 LEU A CA 1
ATOM 1708 C C . LEU A 1 227 ? -27.365 26.098 35.075 1.00 53.84 227 LEU A C 1
ATOM 1710 O O . LEU A 1 227 ? -27.007 26.444 36.197 1.00 53.84 227 LEU A O 1
ATOM 1714 N N . LEU A 1 228 ? -27.027 26.765 33.964 1.00 52.25 228 LEU A N 1
ATOM 1715 C CA . LEU A 1 228 ? -26.228 27.998 33.904 1.00 52.25 228 LEU A CA 1
ATOM 1716 C C . LEU A 1 228 ? -26.964 29.229 34.466 1.00 52.25 228 LEU A C 1
ATOM 1718 O O . LEU A 1 228 ? -26.331 30.080 35.078 1.00 52.25 228 LEU A O 1
ATOM 1722 N N . GLU A 1 229 ? -28.283 29.326 34.277 1.00 51.28 229 GLU A N 1
ATOM 1723 C CA . GLU A 1 229 ? -29.132 30.380 34.860 1.00 51.28 229 GLU A CA 1
ATOM 1724 C C . GLU A 1 229 ? -29.360 30.197 36.370 1.00 51.28 229 GLU A C 1
ATOM 1726 O O . GLU A 1 229 ? -29.779 31.130 37.053 1.00 51.28 229 GLU A O 1
ATOM 1731 N N . SER A 1 230 ? -29.088 29.003 36.904 1.00 55.56 230 SER A N 1
ATOM 1732 C CA . SER A 1 230 ? -29.162 28.728 38.337 1.00 55.56 230 SER A CA 1
ATOM 1733 C C . SER A 1 230 ? -27.827 29.040 39.027 1.00 55.56 230 SER A C 1
ATOM 1735 O O . SER A 1 230 ? -26.768 28.696 38.508 1.00 55.56 230 SER A O 1
ATOM 1737 N N . ASP A 1 231 ? -27.858 29.600 40.245 1.00 54.44 231 ASP A N 1
ATOM 1738 C CA . ASP A 1 231 ? -26.657 29.892 41.063 1.00 54.44 231 ASP A CA 1
ATOM 1739 C C . ASP A 1 231 ? -25.798 28.650 41.389 1.00 54.44 231 ASP A C 1
ATOM 1741 O O . ASP A 1 231 ? -24.742 28.761 42.013 1.00 54.44 231 ASP A O 1
ATOM 1745 N N . LEU A 1 232 ? -26.240 27.454 40.988 1.00 54.78 232 LEU A N 1
ATOM 1746 C CA . LEU A 1 232 ? -25.559 26.191 41.217 1.00 54.78 232 LEU A CA 1
ATOM 1747 C C . LEU A 1 232 ? -24.181 26.167 40.545 1.00 54.78 232 LEU A C 1
ATOM 1749 O O . LEU A 1 232 ? -23.198 25.914 41.229 1.00 54.78 232 LEU A O 1
ATOM 1753 N N . LEU A 1 233 ? -24.070 26.465 39.245 1.00 55.34 233 LEU A N 1
ATOM 1754 C CA . LEU A 1 233 ? -22.773 26.396 38.558 1.00 55.34 233 LEU A CA 1
ATOM 1755 C C . LEU A 1 233 ? -21.785 27.437 39.097 1.00 55.34 233 LEU A C 1
ATOM 1757 O O . LEU A 1 233 ? -20.605 27.136 39.253 1.00 55.34 233 LEU A O 1
ATOM 1761 N N . THR A 1 234 ? -22.271 28.627 39.446 1.00 54.66 234 THR A N 1
ATOM 1762 C CA . THR A 1 234 ? -21.461 29.688 40.054 1.00 54.66 234 THR A CA 1
ATOM 1763 C C . THR A 1 234 ? -20.978 29.289 41.446 1.00 54.66 234 THR A C 1
ATOM 1765 O O . THR A 1 234 ? -19.790 29.411 41.717 1.00 54.66 234 THR A O 1
ATOM 1768 N N . ALA A 1 235 ? -21.842 28.737 42.306 1.00 55.22 235 ALA A N 1
ATOM 1769 C CA . ALA A 1 235 ? -21.452 28.241 43.630 1.00 55.22 235 ALA A CA 1
ATOM 1770 C C . ALA A 1 235 ? -20.464 27.062 43.551 1.00 55.22 235 ALA A C 1
ATOM 1772 O O . ALA A 1 235 ? -19.591 26.910 44.404 1.00 55.22 235 ALA A O 1
ATOM 1773 N N . LEU A 1 236 ? -20.581 26.234 42.514 1.00 53.94 236 LEU A N 1
ATOM 1774 C CA . LEU A 1 236 ? -19.694 25.102 42.259 1.00 53.94 236 LEU A CA 1
ATOM 1775 C C . LEU A 1 236 ? -18.345 25.517 41.705 1.00 53.94 236 LEU A C 1
ATOM 1777 O O . LEU A 1 236 ? -17.334 25.008 42.170 1.00 53.94 236 LEU A O 1
ATOM 1781 N N . LEU A 1 237 ? -18.319 26.439 40.742 1.00 54.34 237 LEU A N 1
ATOM 1782 C CA . LEU A 1 237 ? -17.085 27.065 40.288 1.00 54.34 237 LEU A CA 1
ATOM 1783 C C . LEU A 1 237 ? -16.427 27.771 41.468 1.00 54.34 237 LEU A C 1
ATOM 1785 O O . LEU A 1 237 ? -15.247 27.571 41.692 1.00 54.34 237 LEU A O 1
ATOM 1789 N N . ASP A 1 238 ? -17.173 28.493 42.299 1.00 52.56 238 ASP A N 1
ATOM 1790 C CA . ASP A 1 238 ? -16.603 29.154 43.470 1.00 52.56 238 ASP A CA 1
ATOM 1791 C C . ASP A 1 238 ? -16.016 28.147 44.474 1.00 52.56 238 ASP A C 1
ATOM 1793 O O . ASP A 1 238 ? -14.889 28.331 44.925 1.00 52.56 238 ASP A O 1
ATOM 1797 N N . GLN A 1 239 ? -16.678 27.011 44.736 1.00 53.25 239 GLN A N 1
ATOM 1798 C CA . GLN A 1 239 ? -16.124 25.953 45.593 1.00 53.25 239 GLN A CA 1
ATOM 1799 C C . GLN A 1 239 ? -14.947 25.198 44.968 1.00 53.25 239 GLN A C 1
ATOM 1801 O O . GLN A 1 239 ? -13.952 24.988 45.656 1.00 53.25 239 GLN A O 1
ATOM 1806 N N . VAL A 1 240 ? -15.023 24.806 43.691 1.00 50.62 240 VAL A N 1
ATOM 1807 C CA . VAL A 1 240 ? -13.928 24.146 42.955 1.00 50.62 240 VAL A CA 1
ATOM 1808 C C . VAL A 1 240 ? -12.718 25.077 42.846 1.00 50.62 240 VAL A C 1
ATOM 1810 O O . VAL A 1 240 ? -11.580 24.617 42.841 1.00 50.62 240 VAL A O 1
ATOM 1813 N N . VAL A 1 241 ? -12.938 26.392 42.819 1.00 49.06 241 VAL A N 1
ATOM 1814 C CA . VAL A 1 241 ? -11.882 27.394 42.674 1.00 49.06 241 VAL A CA 1
ATOM 1815 C C . VAL A 1 241 ? -11.303 27.864 44.013 1.00 49.06 241 VAL A C 1
ATOM 1817 O O . VAL A 1 241 ? -10.092 28.115 44.090 1.00 49.06 241 VAL A O 1
ATOM 1820 N N . HIS A 1 242 ? -12.117 27.904 45.074 1.00 47.31 242 HIS A N 1
ATOM 1821 C CA . HIS A 1 242 ? -11.673 28.056 46.463 1.00 47.31 242 HIS A CA 1
ATOM 1822 C C . HIS A 1 242 ? -11.007 26.793 47.032 1.00 47.31 242 HIS A C 1
ATOM 1824 O O . HIS A 1 242 ? -10.511 26.830 48.163 1.00 47.31 242 HIS A O 1
ATOM 1830 N N . LEU A 1 243 ? -10.888 25.706 46.255 1.00 48.78 243 LEU A N 1
ATOM 1831 C CA . LEU A 1 243 ? -9.905 24.645 46.498 1.00 48.78 243 LEU A CA 1
ATOM 1832 C C . LEU A 1 243 ? -8.484 25.208 46.295 1.00 48.78 243 LEU A C 1
ATOM 1834 O O . LEU A 1 243 ? -7.767 24.868 45.362 1.00 48.78 243 LEU A O 1
ATOM 1838 N N . GLN A 1 244 ? -8.051 26.065 47.220 1.00 39.56 244 GLN A N 1
ATOM 1839 C CA . GLN A 1 244 ? -6.652 26.452 47.420 1.00 39.56 244 GLN A CA 1
ATOM 1840 C C . GLN A 1 244 ? -5.774 25.278 47.877 1.00 39.56 244 GLN A C 1
ATOM 1842 O O . GLN A 1 244 ? -4.564 25.431 47.984 1.00 39.56 244 GLN A O 1
ATOM 1847 N N . ASN A 1 245 ? -6.358 24.100 48.099 1.00 40.62 245 ASN A N 1
ATOM 1848 C CA . ASN A 1 245 ? -5.614 22.879 48.324 1.00 40.62 245 ASN A CA 1
ATOM 1849 C C . ASN A 1 245 ? -5.708 22.022 47.066 1.00 40.62 245 ASN A C 1
ATOM 1851 O O . ASN A 1 245 ? -6.703 21.335 46.852 1.00 40.62 245 ASN A O 1
ATOM 1855 N N . GLU A 1 246 ? -4.635 22.051 46.287 1.00 42.12 246 GLU A N 1
ATOM 1856 C CA . GLU A 1 246 ? -3.996 20.952 45.550 1.00 42.12 246 GLU A CA 1
ATOM 1857 C C . GLU A 1 246 ? -4.609 19.525 45.702 1.00 42.12 246 GLU A C 1
ATOM 1859 O O . GLU A 1 246 ? -4.719 18.790 44.729 1.00 42.12 246 GLU A O 1
ATOM 1864 N N . GLN A 1 247 ? -5.119 19.153 46.877 1.00 45.19 247 GLN A N 1
ATOM 1865 C CA . GLN A 1 247 ? -5.587 17.836 47.331 1.00 45.19 247 GLN A CA 1
ATOM 1866 C C . GLN A 1 247 ? -6.700 17.112 46.545 1.00 45.19 247 GLN A C 1
ATOM 1868 O O . GLN A 1 247 ? -6.830 15.910 46.739 1.00 45.19 247 GLN A O 1
ATOM 1873 N N . LEU A 1 248 ? -7.531 17.775 45.731 1.00 45.84 248 LEU A N 1
ATOM 1874 C CA . LEU A 1 248 ? -8.707 17.120 45.114 1.00 45.84 248 LEU A CA 1
ATOM 1875 C C . LEU A 1 248 ? -8.455 16.630 43.689 1.00 45.84 248 LEU A C 1
ATOM 1877 O O . LEU A 1 248 ? -8.896 15.543 43.333 1.00 45.84 248 LEU A O 1
ATOM 1881 N N . CYS A 1 249 ? -7.680 17.393 42.913 1.00 45.50 249 CYS A N 1
ATOM 1882 C CA . CYS A 1 249 ? -7.058 16.843 41.719 1.00 45.50 249 CYS A CA 1
ATOM 1883 C C . CYS A 1 249 ? -5.916 15.915 42.140 1.00 45.50 249 CYS A C 1
ATOM 1885 O O . CYS A 1 249 ? -5.932 14.795 41.678 1.00 45.50 249 CYS A O 1
ATOM 1887 N N . LEU A 1 250 ? -5.013 16.279 43.070 1.00 43.53 250 LEU A N 1
ATOM 1888 C CA . LEU A 1 250 ? -3.865 15.452 43.520 1.00 43.53 250 LEU A CA 1
ATOM 1889 C C . LEU A 1 250 ? -4.201 14.203 44.359 1.00 43.53 250 LEU A C 1
ATOM 1891 O O . LEU A 1 250 ? -3.284 13.533 44.835 1.00 43.53 250 LEU A O 1
ATOM 1895 N N . HIS A 1 251 ? -5.475 13.867 44.574 1.00 47.94 251 HIS A N 1
ATOM 1896 C CA . HIS A 1 251 ? -5.813 12.660 45.324 1.00 47.94 251 HIS A CA 1
ATOM 1897 C C . HIS A 1 251 ? -5.500 11.427 44.469 1.00 47.94 251 HIS A C 1
ATOM 1899 O O . HIS A 1 251 ? -6.065 11.264 43.392 1.00 47.94 251 HIS A O 1
ATOM 1905 N N . SER A 1 252 ? -4.640 10.531 44.954 1.00 46.66 252 SER A N 1
ATOM 1906 C CA . SER A 1 252 ? -4.218 9.304 44.250 1.00 46.66 252 SER A CA 1
ATOM 1907 C C . SER A 1 252 ? -5.342 8.275 44.032 1.00 46.66 252 SER A C 1
ATOM 1909 O O . SER A 1 252 ? -5.080 7.172 43.565 1.00 46.66 252 SER A O 1
ATOM 1911 N N . ASP A 1 253 ? -6.580 8.599 44.415 1.00 52.47 253 ASP A N 1
ATOM 1912 C CA . ASP A 1 253 ? -7.705 7.668 44.440 1.00 52.47 253 ASP A CA 1
ATOM 1913 C C . ASP A 1 253 ? -8.573 7.867 43.188 1.00 52.47 253 ASP A C 1
ATOM 1915 O O . ASP A 1 253 ? -9.186 8.925 42.986 1.00 52.47 253 ASP A O 1
ATOM 1919 N N . ARG A 1 254 ? -8.602 6.846 42.322 1.00 50.84 254 ARG A N 1
ATOM 1920 C CA . ARG A 1 254 ? -9.270 6.858 41.006 1.00 50.84 254 ARG A CA 1
ATOM 1921 C C . ARG A 1 254 ? -10.743 7.272 41.099 1.00 50.84 254 ARG A C 1
ATOM 1923 O O . ARG A 1 254 ? -11.243 7.970 40.220 1.00 50.84 254 ARG A O 1
ATOM 1930 N N . ASP A 1 255 ? -11.389 6.920 42.207 1.00 49.91 255 ASP A N 1
ATOM 1931 C CA . ASP A 1 255 ? -12.794 7.202 42.516 1.00 49.91 255 ASP A CA 1
ATOM 1932 C C . ASP A 1 255 ? -13.121 8.697 42.710 1.00 49.91 255 ASP A C 1
ATOM 1934 O O . ASP A 1 255 ? -14.298 9.047 42.859 1.00 49.91 255 ASP A O 1
ATOM 1938 N N . VAL A 1 256 ? -12.106 9.571 42.768 1.00 55.19 256 VAL A N 1
ATOM 1939 C CA . VAL A 1 256 ? -12.236 11.036 42.901 1.00 55.19 256 VAL A CA 1
ATOM 1940 C C . VAL A 1 256 ? -11.717 11.754 41.652 1.00 55.19 256 VAL A C 1
ATOM 1942 O O . VAL A 1 256 ? -12.336 12.713 41.182 1.00 55.19 256 VAL A O 1
ATOM 1945 N N . MET A 1 257 ? -10.613 11.268 41.078 1.00 58.81 257 MET A N 1
ATOM 1946 C CA . MET A 1 257 ? -10.001 11.852 39.882 1.00 58.81 257 MET A CA 1
ATOM 1947 C C . MET A 1 257 ? -10.889 11.697 38.642 1.00 58.81 257 MET A C 1
ATOM 1949 O O . MET A 1 257 ? -11.083 12.668 37.912 1.00 58.81 257 MET A O 1
ATOM 1953 N N . GLN A 1 258 ? -11.465 10.511 38.425 1.00 58.03 258 GLN A N 1
ATOM 1954 C CA . GLN A 1 258 ? -12.269 10.226 37.234 1.00 58.03 258 GLN A CA 1
ATOM 1955 C C . GLN A 1 258 ? -13.548 11.093 37.152 1.00 58.03 258 GLN A C 1
ATOM 1957 O O . GLN A 1 258 ? -13.714 11.768 36.139 1.00 58.03 258 GLN A O 1
ATOM 1962 N N . PRO A 1 259 ? -14.373 11.229 38.212 1.00 55.19 259 PRO A N 1
ATOM 1963 C CA . PRO A 1 259 ? -15.499 12.176 38.234 1.00 55.19 259 PRO A CA 1
ATOM 1964 C C . PRO A 1 259 ? -15.105 13.628 37.949 1.00 55.19 259 PRO A C 1
ATOM 1966 O O . PRO A 1 259 ? -15.830 14.377 37.296 1.00 55.19 259 PRO A O 1
ATOM 1969 N N . THR A 1 260 ? -13.938 14.041 38.452 1.00 59.19 260 THR A N 1
ATOM 1970 C CA . THR A 1 260 ? -13.421 15.402 38.271 1.00 59.19 260 THR A CA 1
ATOM 1971 C C . THR A 1 260 ? -12.998 15.632 36.820 1.00 59.19 260 THR A C 1
ATOM 1973 O O . THR A 1 260 ? -13.315 16.672 36.244 1.00 59.19 260 THR A O 1
ATOM 1976 N N . LEU A 1 261 ? -12.324 14.653 36.210 1.00 60.56 261 LEU A N 1
ATOM 1977 C CA . LEU A 1 261 ? -11.964 14.658 34.793 1.00 60.56 261 LEU A CA 1
ATOM 1978 C C . LEU A 1 261 ? -13.199 14.643 33.894 1.00 60.56 261 LEU A C 1
ATOM 1980 O O . LEU A 1 261 ? -13.258 15.435 32.963 1.00 60.56 261 LEU A O 1
ATOM 1984 N N . GLU A 1 262 ? -14.198 13.814 34.194 1.00 60.12 262 GLU A N 1
ATOM 1985 C CA . GLU A 1 262 ? -15.456 13.747 33.443 1.00 60.12 262 GLU A CA 1
ATOM 1986 C C . GLU A 1 262 ? -16.261 15.047 33.555 1.00 60.12 262 GLU A C 1
ATOM 1988 O O . GLU A 1 262 ? -16.823 15.510 32.562 1.00 60.12 262 GLU A O 1
ATOM 1993 N N . PHE A 1 263 ? -16.262 15.698 34.724 1.00 64.12 263 PHE A N 1
ATOM 1994 C CA . PHE A 1 263 ? -16.845 17.029 34.892 1.00 64.12 263 PHE A CA 1
ATOM 1995 C C . PHE A 1 263 ? -16.143 18.072 34.016 1.00 64.12 263 PHE A C 1
ATOM 1997 O O . PHE A 1 263 ? -16.810 18.791 33.271 1.00 64.12 263 PHE A O 1
ATOM 2004 N N . TRP A 1 264 ? -14.809 18.150 34.066 1.00 63.44 264 TRP A N 1
ATOM 2005 C CA . TRP A 1 264 ? -14.062 19.090 33.227 1.00 63.44 264 TRP A CA 1
ATOM 2006 C C . TRP A 1 264 ? -14.217 18.757 31.746 1.00 63.44 264 TRP A C 1
ATOM 2008 O O . TRP A 1 264 ? -14.453 19.658 30.952 1.00 63.44 264 TRP A O 1
ATOM 2018 N N . PHE A 1 265 ? -14.180 17.481 31.372 1.00 58.72 265 PHE A N 1
ATOM 2019 C CA . PHE A 1 265 ? -14.454 17.036 30.013 1.00 58.72 265 PHE A CA 1
ATOM 2020 C C . PHE A 1 265 ? -15.847 17.480 29.563 1.00 58.72 265 PHE A C 1
ATOM 2022 O O . PHE A 1 265 ? -15.962 18.074 28.502 1.00 58.72 265 PHE A O 1
ATOM 2029 N N . PHE A 1 266 ? -16.889 17.302 30.379 1.00 58.66 266 PHE A N 1
ATOM 2030 C CA . PHE A 1 266 ? -18.249 17.766 30.090 1.00 58.66 266 PHE A CA 1
ATOM 2031 C C . PHE A 1 266 ? -18.338 19.292 29.921 1.00 58.66 266 PHE A C 1
ATOM 2033 O O . PHE A 1 266 ? -18.939 19.771 28.961 1.00 58.66 266 PHE A O 1
ATOM 2040 N N . VAL A 1 267 ? -17.711 20.060 30.820 1.00 56.69 267 VAL A N 1
ATOM 2041 C CA . VAL A 1 267 ? -17.639 21.531 30.727 1.00 56.69 267 VAL A CA 1
ATOM 2042 C C . VAL A 1 267 ? -16.859 21.979 29.483 1.00 56.69 267 VAL A C 1
ATOM 2044 O O . VAL A 1 267 ? -17.007 23.108 29.031 1.00 56.69 267 VAL A O 1
ATOM 2047 N N . LEU A 1 268 ? -16.027 21.122 28.896 1.00 55.38 268 LEU A N 1
ATOM 2048 C CA . LEU A 1 268 ? -15.153 21.478 27.777 1.00 55.38 268 LEU A CA 1
ATOM 2049 C C . LEU A 1 268 ? -15.577 20.828 26.446 1.00 55.38 268 LEU A C 1
ATOM 2051 O O . LEU A 1 268 ? -15.174 21.301 25.378 1.00 55.38 268 LEU A O 1
ATOM 2055 N N . ASP A 1 269 ? -16.445 19.812 26.477 1.00 52.91 269 ASP A N 1
ATOM 2056 C CA . ASP A 1 269 ? -16.792 18.970 25.331 1.00 52.91 269 ASP A CA 1
ATOM 2057 C C . ASP A 1 269 ? -17.430 19.757 24.174 1.00 52.91 269 ASP A C 1
ATOM 2059 O O . ASP A 1 269 ? -18.167 20.735 24.336 1.00 52.91 269 ASP A O 1
ATOM 2063 N N . ARG A 1 270 ? -17.112 19.326 22.949 1.00 45.19 270 ARG A N 1
ATOM 2064 C CA . ARG A 1 270 ? -17.471 19.916 21.647 1.00 45.19 270 ARG A CA 1
ATOM 2065 C C . ARG A 1 270 ? -18.967 20.006 21.361 1.00 45.19 270 ARG A C 1
ATOM 2067 O O . ARG A 1 270 ? -19.319 20.740 20.447 1.00 45.19 270 ARG A O 1
ATOM 2074 N N . SER A 1 271 ? -19.820 19.318 22.113 1.00 43.78 271 SER A N 1
ATOM 2075 C CA . SER A 1 271 ? -21.239 19.180 21.775 1.00 43.78 271 SER A CA 1
ATOM 2076 C C . SER A 1 271 ? -22.207 20.066 22.575 1.00 43.78 271 SER A C 1
ATOM 2078 O O . SER A 1 271 ? -23.333 20.261 22.123 1.00 43.78 271 SER A O 1
ATOM 2080 N N . VAL A 1 272 ? -21.800 20.612 23.733 1.00 43.69 272 VAL A N 1
ATOM 2081 C CA . VAL A 1 272 ? -22.758 21.192 24.704 1.00 43.69 272 VAL A CA 1
ATOM 2082 C C . VAL A 1 272 ? -22.702 22.721 24.808 1.00 43.69 272 VAL A C 1
ATOM 2084 O O . VAL A 1 272 ? -23.757 23.354 24.849 1.00 43.69 272 VAL A O 1
ATOM 2087 N N . LEU A 1 273 ? -21.506 23.324 24.816 1.00 48.38 273 LEU A N 1
ATOM 2088 C CA . LEU A 1 273 ? -21.331 24.779 24.922 1.00 48.38 273 LEU A CA 1
ATOM 2089 C C . LEU A 1 273 ? -20.996 25.387 23.553 1.00 48.38 273 LEU A C 1
ATOM 2091 O O . LEU A 1 273 ? -19.838 25.372 23.125 1.00 48.38 273 LEU A O 1
ATOM 2095 N N . ASP A 1 274 ? -22.009 25.942 22.884 1.00 49.34 274 ASP A N 1
ATOM 2096 C CA . ASP A 1 274 ? -21.820 26.887 21.775 1.00 49.34 274 ASP A CA 1
ATOM 2097 C C . ASP A 1 274 ? -21.024 28.117 22.254 1.00 49.34 274 ASP A C 1
ATOM 2099 O O . ASP A 1 274 ? -21.006 28.422 23.451 1.00 49.34 274 ASP A O 1
ATOM 2103 N N . GLY A 1 275 ? -20.413 28.880 21.337 1.00 53.25 275 GLY A N 1
ATOM 2104 C CA . GLY A 1 275 ? -19.671 30.111 21.675 1.00 53.25 275 GLY A CA 1
ATOM 2105 C C . GLY A 1 275 ? -20.457 31.084 22.574 1.00 53.25 275 GLY A C 1
ATOM 2106 O O . GLY A 1 275 ? -19.888 31.714 23.460 1.00 53.25 275 GLY A O 1
ATOM 2107 N N . HIS A 1 276 ? -21.789 31.101 22.451 1.00 51.19 276 HIS A N 1
ATOM 2108 C CA . HIS A 1 276 ? -22.685 31.888 23.300 1.00 51.19 276 HIS A CA 1
ATOM 2109 C C . HIS A 1 276 ? -22.739 31.429 24.772 1.00 51.19 276 HIS A C 1
ATOM 2111 O O . HIS A 1 276 ? -22.939 32.239 25.673 1.00 51.19 276 HIS A O 1
ATOM 2117 N N . GLN A 1 277 ? -22.543 30.139 25.062 1.00 53.00 277 GLN A N 1
ATOM 2118 C CA . GLN A 1 277 ? -22.535 29.641 26.442 1.00 53.00 277 GLN A CA 1
ATOM 2119 C C . GLN A 1 277 ? -21.187 29.882 27.140 1.00 53.00 277 GLN A C 1
ATOM 2121 O O . GLN A 1 277 ? -21.155 30.099 28.351 1.00 53.00 277 GLN A O 1
ATOM 2126 N N . TRP A 1 278 ? -20.089 29.941 26.378 1.00 57.66 278 TRP A N 1
ATOM 2127 C CA . TRP A 1 278 ? -18.802 30.450 26.868 1.00 57.66 278 TRP A CA 1
ATOM 2128 C C . TRP A 1 278 ? -18.876 31.935 27.230 1.00 57.66 278 TRP A C 1
ATOM 2130 O O . TRP A 1 278 ? -18.357 32.339 28.269 1.00 57.66 278 TRP A O 1
ATOM 2140 N N . GLU A 1 279 ? -19.581 32.738 26.429 1.00 55.09 279 GLU A N 1
ATOM 2141 C CA . GLU A 1 279 ? -19.875 34.138 26.760 1.00 55.09 279 GLU A CA 1
ATOM 2142 C C . GLU A 1 279 ? -20.729 34.274 28.027 1.00 55.09 279 GLU A C 1
ATOM 2144 O O . GLU A 1 279 ? -20.510 35.197 28.809 1.00 55.09 279 GLU A O 1
ATOM 2149 N N . LEU A 1 280 ? -21.688 33.368 28.256 1.00 53.72 280 LEU A N 1
ATOM 2150 C CA . LEU A 1 280 ? -22.501 33.343 29.478 1.00 53.72 280 LEU A CA 1
ATOM 2151 C C . LEU A 1 280 ? -21.668 32.963 30.712 1.00 53.72 280 LEU A C 1
ATOM 2153 O O . LEU A 1 280 ? -21.765 33.638 31.736 1.00 53.72 280 LEU A O 1
ATOM 2157 N N . LEU A 1 281 ? -20.793 31.959 30.601 1.00 56.28 281 LEU A N 1
ATOM 2158 C CA . LEU A 1 281 ? -19.835 31.582 31.650 1.00 56.28 281 LEU A CA 1
ATOM 2159 C C . LEU A 1 281 ? -18.865 32.721 31.988 1.00 56.28 281 LEU A C 1
ATOM 2161 O O . LEU A 1 281 ? -18.672 33.038 33.159 1.00 56.28 281 LEU A O 1
ATOM 2165 N N . ALA A 1 282 ? -18.297 33.374 30.973 1.00 56.34 282 ALA A N 1
ATOM 2166 C CA . ALA A 1 282 ? -17.389 34.505 31.158 1.00 56.34 282 ALA A CA 1
ATOM 2167 C C . ALA A 1 282 ? -18.098 35.807 31.584 1.00 56.34 282 ALA A C 1
ATOM 2169 O O . ALA A 1 282 ? -17.464 36.733 32.088 1.00 56.34 282 ALA A O 1
ATOM 2170 N N . ARG A 1 283 ? -19.419 35.907 31.385 1.00 53.94 283 ARG A N 1
ATOM 2171 C CA . ARG A 1 283 ? -20.248 36.971 31.973 1.00 53.94 283 ARG A CA 1
ATOM 2172 C C . ARG A 1 283 ? -20.550 36.715 33.445 1.00 53.94 283 ARG A C 1
ATOM 2174 O O . ARG A 1 283 ? -20.612 37.675 34.206 1.00 53.94 283 ARG A O 1
ATOM 2181 N N . ALA A 1 284 ? -20.751 35.456 33.833 1.00 51.34 284 ALA A N 1
ATOM 2182 C CA . ALA A 1 284 ? -20.995 35.066 35.220 1.00 51.34 284 ALA A CA 1
ATOM 2183 C C . ALA A 1 284 ? -19.717 35.124 36.077 1.00 51.34 284 ALA A C 1
ATOM 2185 O O . ALA A 1 284 ? -19.781 35.439 37.264 1.00 51.34 284 ALA A O 1
ATOM 2186 N N . VAL A 1 285 ? -18.556 34.851 35.476 1.00 54.91 285 VAL A N 1
ATOM 2187 C CA . VAL A 1 285 ? -17.250 34.762 36.142 1.00 54.91 285 VAL A CA 1
ATOM 2188 C C . VAL A 1 285 ? -16.223 35.562 35.341 1.00 54.91 285 VAL A C 1
ATOM 2190 O O . VAL A 1 285 ? -16.123 35.376 34.135 1.00 54.91 285 VAL A O 1
ATOM 2193 N N . SER A 1 286 ? -15.436 36.441 35.975 1.00 61.50 286 SER A N 1
ATOM 2194 C CA . SER A 1 286 ? -14.475 37.280 35.241 1.00 61.50 286 SER A CA 1
ATOM 2195 C C . SER A 1 286 ? -13.486 36.444 34.410 1.00 61.50 286 SER A C 1
ATOM 2197 O O . SER A 1 286 ? -12.959 35.429 34.865 1.00 61.50 286 SER A O 1
ATOM 2199 N N . THR A 1 287 ? -13.203 36.882 33.179 1.00 60.44 287 THR A N 1
ATOM 2200 C CA . THR A 1 287 ? -12.345 36.159 32.223 1.00 60.44 287 THR A CA 1
ATOM 2201 C C . THR A 1 287 ? -10.954 35.844 32.783 1.00 60.44 287 THR A C 1
ATOM 2203 O O . THR A 1 287 ? -10.434 34.749 32.580 1.00 60.44 287 THR A O 1
ATOM 2206 N N . GLU A 1 288 ? -10.358 36.775 33.530 1.00 66.50 288 GLU A N 1
ATOM 2207 C CA . GLU A 1 288 ? -9.053 36.575 34.177 1.00 66.50 288 GLU A CA 1
ATOM 2208 C C . GLU A 1 288 ? -9.097 35.476 35.243 1.00 66.50 288 GLU A C 1
ATOM 2210 O O . GLU A 1 288 ? -8.173 34.668 35.349 1.00 66.50 288 GLU A O 1
ATOM 2215 N N . TYR A 1 289 ? -10.195 35.403 35.998 1.00 66.44 289 TYR A N 1
ATOM 2216 C CA . TYR A 1 289 ? -10.396 34.350 36.982 1.00 66.44 289 TYR A CA 1
ATOM 2217 C C . TYR A 1 289 ? -10.546 32.996 36.293 1.00 66.44 289 TYR A C 1
ATOM 2219 O O . TYR A 1 289 ? -9.861 32.050 36.670 1.00 66.44 289 TYR A O 1
ATOM 2227 N N . LEU A 1 290 ? -11.346 32.913 35.226 1.00 67.06 290 LEU A N 1
ATOM 2228 C CA . LEU A 1 290 ? -11.534 31.684 34.452 1.00 67.06 290 LEU A CA 1
ATOM 2229 C C . LEU A 1 290 ? -10.214 31.154 33.865 1.00 67.06 290 LEU A C 1
ATOM 2231 O O . LEU A 1 290 ? -9.909 29.973 34.025 1.00 67.06 290 LEU A O 1
ATOM 2235 N N . LEU A 1 291 ? -9.385 32.011 33.255 1.00 70.56 291 LEU A N 1
ATOM 2236 C CA . LEU A 1 291 ? -8.056 31.608 32.769 1.00 70.56 291 LEU A CA 1
ATOM 2237 C C . LEU A 1 291 ? -7.133 31.147 33.910 1.00 70.56 291 LEU A C 1
ATOM 2239 O O . LEU A 1 291 ? -6.422 30.151 33.761 1.00 70.56 291 LEU A O 1
ATOM 2243 N N . GLY A 1 292 ? -7.170 31.821 35.063 1.00 72.31 292 GLY A N 1
ATOM 2244 C CA . GLY A 1 292 ? -6.418 31.411 36.253 1.00 72.31 292 GLY A CA 1
ATOM 2245 C C . GLY A 1 292 ? -6.872 30.065 36.832 1.00 72.31 292 GLY A C 1
ATOM 2246 O O . GLY A 1 292 ? -6.091 29.366 37.479 1.00 72.31 292 GLY A O 1
ATOM 2247 N N . VAL A 1 293 ? -8.125 29.673 36.605 1.00 69.56 293 VAL A N 1
ATOM 2248 C CA . VAL A 1 293 ? -8.659 28.358 36.984 1.00 69.56 293 VAL A CA 1
ATOM 2249 C C . VAL A 1 293 ? -8.214 27.294 35.994 1.00 69.56 293 VAL A C 1
ATOM 2251 O O . VAL A 1 293 ? -7.636 26.294 36.411 1.00 69.56 293 VAL A O 1
ATOM 2254 N N . LEU A 1 294 ? -8.394 27.533 34.694 1.00 72.50 294 LEU A N 1
ATOM 2255 C CA . LEU A 1 294 ? -7.985 26.594 33.648 1.00 72.50 294 LEU A CA 1
ATOM 2256 C C . LEU A 1 294 ? -6.479 26.303 33.703 1.00 72.50 294 LEU A C 1
ATOM 2258 O O . LEU A 1 294 ? -6.075 25.150 33.597 1.00 72.50 294 LEU A O 1
ATOM 2262 N N . SER A 1 295 ? -5.644 27.315 33.953 1.00 75.38 295 SER A N 1
ATOM 2263 C CA . SER A 1 295 ? -4.199 27.120 34.128 1.00 75.38 295 SER A CA 1
ATOM 2264 C C . SER A 1 295 ? -3.862 26.240 35.341 1.00 75.38 295 SER A C 1
ATOM 2266 O O . SER A 1 295 ? -3.002 25.364 35.240 1.00 75.38 295 SER A O 1
ATOM 2268 N N . ARG A 1 296 ? -4.568 26.404 36.470 1.00 74.50 296 ARG A N 1
ATOM 2269 C CA . ARG A 1 296 ? -4.399 25.537 37.650 1.00 74.50 296 ARG A CA 1
ATOM 2270 C C . ARG A 1 296 ? -4.828 24.098 37.377 1.00 74.50 296 ARG A C 1
ATOM 2272 O O . ARG A 1 296 ? -4.135 23.183 37.809 1.00 74.50 296 ARG A O 1
ATOM 2279 N N . VAL A 1 297 ? -5.918 23.900 36.634 1.00 73.25 297 VAL A N 1
ATOM 2280 C CA . VAL A 1 297 ? -6.382 22.566 36.222 1.00 73.25 297 VAL A CA 1
ATOM 2281 C C . VAL A 1 297 ? -5.338 21.889 35.336 1.00 73.25 297 VAL A C 1
ATOM 2283 O O . VAL A 1 297 ? -4.942 20.768 35.631 1.00 73.25 297 VAL A O 1
ATOM 2286 N N . VAL A 1 298 ? -4.821 22.580 34.313 1.00 77.44 298 VAL A N 1
ATOM 2287 C CA . VAL A 1 298 ? -3.763 22.043 33.437 1.00 77.44 298 VAL A CA 1
ATOM 2288 C C . VAL A 1 298 ? -2.533 21.629 34.249 1.00 77.44 298 VAL A C 1
ATOM 2290 O O . VAL A 1 298 ? -2.033 20.523 34.066 1.00 77.44 298 VAL A O 1
ATOM 2293 N N . ASN A 1 299 ? -2.082 22.459 35.194 1.00 78.06 299 ASN A N 1
ATOM 2294 C CA . ASN A 1 299 ? -0.938 22.127 36.049 1.00 78.06 299 ASN A CA 1
ATOM 2295 C C . ASN A 1 299 ? -1.202 20.916 36.955 1.00 78.06 299 ASN A C 1
ATOM 2297 O O . ASN A 1 299 ? -0.331 20.060 37.093 1.00 78.06 299 ASN A O 1
ATOM 2301 N N . ALA A 1 300 ? -2.397 20.809 37.540 1.00 73.94 300 ALA A N 1
ATOM 2302 C CA . ALA A 1 300 ? -2.761 19.662 38.369 1.00 73.94 300 ALA A CA 1
ATOM 2303 C C . ALA A 1 300 ? -2.833 18.362 37.548 1.00 73.94 300 ALA A C 1
ATOM 2305 O O . ALA A 1 300 ? -2.359 17.321 37.992 1.00 73.94 300 ALA A O 1
ATOM 2306 N N . LEU A 1 301 ? -3.370 18.420 36.326 1.00 76.31 301 LEU A N 1
ATOM 2307 C CA . LEU A 1 301 ? -3.415 17.281 35.406 1.00 76.31 301 LEU A CA 1
ATOM 2308 C C . LEU A 1 301 ? -2.022 16.856 34.924 1.00 76.31 301 LEU A C 1
ATOM 2310 O O . LEU A 1 301 ? -1.741 15.663 34.813 1.00 76.31 301 LEU A O 1
ATOM 2314 N N . LEU A 1 302 ? -1.127 17.819 34.692 1.00 80.00 302 LEU A N 1
ATOM 2315 C CA . LEU A 1 302 ? 0.270 17.537 34.363 1.00 80.00 302 LEU A CA 1
ATOM 2316 C C . LEU A 1 302 ? 0.995 16.820 35.508 1.00 80.00 302 LEU A C 1
ATOM 2318 O O . LEU A 1 302 ? 1.770 15.908 35.237 1.00 80.00 302 LEU A O 1
ATOM 2322 N N . GLN A 1 303 ? 0.707 17.158 36.769 1.00 79.44 303 GLN A N 1
ATOM 2323 C CA . GLN A 1 303 ? 1.295 16.468 37.924 1.00 79.44 303 GLN A CA 1
ATOM 2324 C C . GLN A 1 303 ? 0.898 14.984 37.995 1.00 79.44 303 GLN A C 1
ATOM 2326 O O . GLN A 1 303 ? 1.734 14.160 38.352 1.00 79.44 303 GLN A O 1
ATOM 2331 N N . HIS A 1 304 ? -0.318 14.612 37.582 1.00 76.69 304 HIS A N 1
ATOM 2332 C CA . HIS A 1 304 ? -0.731 13.197 37.460 1.00 76.69 304 HIS A CA 1
ATOM 2333 C C . HIS A 1 304 ? -0.105 12.464 36.291 1.00 76.69 304 HIS A C 1
ATOM 2335 O O . HIS A 1 304 ? -0.023 11.238 36.280 1.00 76.69 304 HIS A O 1
ATOM 2341 N N . CYS A 1 305 ? 0.352 13.214 35.295 1.00 80.75 305 CYS A N 1
ATOM 2342 C CA . CYS A 1 305 ? 1.145 12.644 34.231 1.00 80.75 305 CYS A CA 1
ATOM 2343 C C . CYS A 1 305 ? 2.587 12.389 34.680 1.00 80.75 305 CYS A C 1
ATOM 2345 O O . CYS A 1 305 ? 3.296 11.716 33.950 1.00 80.75 305 CYS A O 1
ATOM 2347 N N . CYS A 1 306 ? 3.069 12.863 35.831 1.00 86.56 306 CYS A N 1
ATOM 2348 C CA . CYS A 1 306 ? 4.453 12.635 36.255 1.00 86.56 306 CYS A CA 1
ATOM 2349 C C . CYS A 1 306 ? 4.676 11.193 36.741 1.00 86.56 306 CYS A C 1
ATOM 2351 O O . CYS A 1 306 ? 3.874 10.643 37.489 1.00 86.56 306 CYS A O 1
ATOM 2353 N N . PHE A 1 307 ? 5.797 10.578 36.347 1.00 86.25 307 PHE A N 1
ATOM 2354 C CA . PHE A 1 307 ? 6.211 9.308 36.952 1.00 86.25 307 PHE A CA 1
ATOM 2355 C C . PHE A 1 307 ? 6.750 9.524 38.379 1.00 86.25 307 PHE A C 1
ATOM 2357 O O . PHE A 1 307 ? 7.315 10.587 38.656 1.00 86.25 307 PHE A O 1
ATOM 2364 N N . PRO A 1 308 ? 6.650 8.522 39.275 1.00 84.50 308 PRO A N 1
ATOM 2365 C CA . PRO A 1 308 ? 7.205 8.611 40.621 1.00 84.50 308 PRO A CA 1
ATOM 2366 C C . PRO A 1 308 ? 8.728 8.794 40.606 1.00 84.50 308 PRO A C 1
ATOM 2368 O O . PRO A 1 308 ? 9.421 8.228 39.757 1.00 84.50 308 PRO A O 1
ATOM 2371 N N . ALA A 1 309 ? 9.269 9.508 41.599 1.00 83.88 309 ALA A N 1
ATOM 2372 C CA . ALA A 1 309 ? 10.708 9.782 41.700 1.00 83.88 309 ALA A CA 1
ATOM 2373 C C . ALA A 1 309 ? 11.565 8.502 41.670 1.00 83.88 309 ALA A C 1
ATOM 2375 O O . ALA A 1 309 ? 12.565 8.448 40.963 1.00 83.88 309 ALA A O 1
ATOM 2376 N N . TRP A 1 310 ? 11.118 7.434 42.343 1.00 84.19 310 TRP A N 1
ATOM 2377 C CA . TRP A 1 310 ? 11.824 6.148 42.361 1.00 84.19 310 TRP A CA 1
ATOM 2378 C C . TRP A 1 310 ? 11.972 5.524 40.962 1.00 84.19 310 TRP A C 1
ATOM 2380 O O . TRP A 1 310 ? 12.969 4.855 40.690 1.00 84.19 310 TRP A O 1
ATOM 2390 N N . PHE A 1 311 ? 10.999 5.742 40.070 1.00 84.81 311 PHE A N 1
ATOM 2391 C CA . PHE A 1 311 ? 11.013 5.215 38.705 1.00 84.81 311 PHE A CA 1
ATOM 2392 C C . PHE A 1 311 ? 11.903 6.064 37.794 1.00 84.81 311 PHE A C 1
ATOM 2394 O O . PHE A 1 311 ? 12.654 5.531 36.976 1.00 84.81 311 PHE A O 1
ATOM 2401 N N . VAL A 1 312 ? 11.862 7.387 37.975 1.00 86.25 312 VAL A N 1
ATOM 2402 C CA . VAL A 1 312 ? 12.755 8.325 37.282 1.00 86.25 312 VAL A CA 1
ATOM 2403 C C . VAL A 1 312 ? 14.213 8.023 37.637 1.00 86.25 312 VAL A C 1
ATOM 2405 O O . VAL A 1 312 ? 15.036 7.833 36.742 1.00 86.25 312 VAL A O 1
ATOM 2408 N N . ASP A 1 313 ? 14.509 7.846 38.924 1.00 85.25 313 ASP A N 1
ATOM 2409 C CA . ASP A 1 313 ? 15.849 7.516 39.416 1.00 85.25 313 ASP A CA 1
ATOM 2410 C C . ASP A 1 313 ? 16.349 6.152 38.912 1.00 85.25 313 ASP A C 1
ATOM 2412 O O . ASP A 1 313 ? 17.554 5.945 38.755 1.00 85.25 313 ASP A O 1
ATOM 2416 N N . ALA A 1 314 ? 15.439 5.221 38.600 1.00 81.94 314 ALA A N 1
ATOM 2417 C CA . ALA A 1 314 ? 15.787 3.905 38.071 1.00 81.94 314 ALA A CA 1
ATOM 2418 C C . ALA A 1 314 ? 16.320 3.940 36.625 1.00 81.94 314 ALA A C 1
ATOM 2420 O O . ALA A 1 314 ? 16.894 2.943 36.180 1.00 81.94 314 ALA A O 1
ATOM 2421 N N . GLN A 1 315 ? 16.147 5.049 35.888 1.00 82.31 315 GLN A N 1
ATOM 2422 C CA . GLN A 1 315 ? 16.603 5.226 34.497 1.00 82.31 315 GLN A CA 1
ATOM 2423 C C . GLN A 1 315 ? 16.141 4.111 33.532 1.00 82.31 315 GLN A C 1
ATOM 2425 O O . GLN A 1 315 ? 16.825 3.755 32.561 1.00 82.31 315 GLN A O 1
ATOM 2430 N N . ARG A 1 316 ? 14.956 3.550 33.791 1.00 80.00 316 ARG A N 1
ATOM 2431 C CA . ARG A 1 316 ? 14.315 2.529 32.950 1.00 80.00 316 ARG A CA 1
ATOM 2432 C C . ARG A 1 316 ? 13.243 3.154 32.063 1.00 80.00 316 ARG A C 1
ATOM 2434 O O . ARG A 1 316 ? 12.807 4.281 32.281 1.00 80.00 316 ARG A O 1
ATOM 2441 N N . LEU A 1 317 ? 12.855 2.418 31.027 1.00 82.12 317 LEU A N 1
ATOM 2442 C CA . LEU A 1 317 ? 11.744 2.781 30.153 1.00 82.12 317 LEU A CA 1
ATOM 2443 C C . LEU A 1 317 ? 10.504 1.962 30.531 1.00 82.12 317 LEU A C 1
ATOM 2445 O O . LEU A 1 317 ? 10.658 0.794 30.894 1.00 82.12 317 LEU A O 1
ATOM 2449 N N . PRO A 1 318 ? 9.295 2.533 30.410 1.00 76.44 318 PRO A N 1
ATOM 2450 C CA . PRO A 1 318 ? 8.060 1.785 30.611 1.00 76.44 318 PRO A CA 1
ATOM 2451 C C . PRO A 1 318 ? 7.942 0.676 29.554 1.00 76.44 318 PRO A C 1
ATOM 2453 O O . PRO A 1 318 ? 8.039 0.947 28.356 1.00 76.44 318 PRO A O 1
ATOM 2456 N N . SER A 1 319 ? 7.753 -0.573 29.991 1.00 68.12 319 SER A N 1
ATOM 2457 C CA . SER A 1 319 ? 7.558 -1.731 29.111 1.00 68.12 319 SER A CA 1
ATOM 2458 C C . SER A 1 319 ? 6.132 -2.273 29.258 1.00 68.12 319 SER A C 1
ATOM 2460 O O . SER A 1 319 ? 5.574 -2.279 30.351 1.00 68.12 319 SER A O 1
ATOM 2462 N N . SER A 1 320 ? 5.516 -2.716 28.159 1.00 52.16 320 SER A N 1
ATOM 2463 C CA . SER A 1 320 ? 4.154 -3.276 28.169 1.00 52.16 320 SER A CA 1
ATOM 2464 C C . SER A 1 320 ? 4.076 -4.703 28.723 1.00 52.16 320 SER A C 1
ATOM 2466 O O . SER A 1 320 ? 2.980 -5.238 28.833 1.00 52.16 320 SER A O 1
ATOM 2468 N N . ASN A 1 321 ? 5.224 -5.334 28.994 1.00 51.69 321 ASN A N 1
ATOM 2469 C CA . ASN A 1 321 ? 5.338 -6.773 29.253 1.00 51.69 321 ASN A CA 1
ATOM 2470 C C . ASN A 1 321 ? 5.901 -7.099 30.650 1.00 51.69 321 ASN A C 1
ATOM 2472 O O . ASN A 1 321 ? 6.154 -8.270 30.923 1.00 51.69 321 ASN A O 1
ATOM 2476 N N . ASP A 1 322 ? 6.147 -6.100 31.505 1.00 53.94 322 ASP A N 1
ATOM 2477 C CA . ASP A 1 322 ? 6.526 -6.337 32.902 1.00 53.94 322 ASP A CA 1
ATOM 2478 C C . ASP A 1 322 ? 5.258 -6.474 33.754 1.00 53.94 322 ASP A C 1
ATOM 2480 O O . ASP A 1 322 ? 4.635 -5.483 34.130 1.00 53.94 322 ASP A O 1
ATOM 2484 N N . ASP A 1 323 ? 4.898 -7.717 34.080 1.00 49.88 323 ASP A N 1
ATOM 2485 C CA . ASP A 1 323 ? 3.755 -8.098 34.931 1.00 49.88 323 ASP A CA 1
ATOM 2486 C C . ASP A 1 323 ? 3.924 -7.687 36.421 1.00 49.88 323 ASP A C 1
ATOM 2488 O O . ASP A 1 323 ? 3.205 -8.185 37.286 1.00 49.88 323 ASP A O 1
ATOM 2492 N N . GLY A 1 324 ? 4.913 -6.846 36.758 1.00 54.78 324 GLY A N 1
ATOM 2493 C CA . GLY A 1 324 ? 5.330 -6.557 38.139 1.00 54.78 324 GLY A CA 1
ATOM 2494 C C . GLY A 1 324 ? 5.025 -5.154 38.677 1.00 54.78 324 GLY A C 1
ATOM 2495 O O . GLY A 1 324 ? 5.044 -4.982 39.894 1.00 54.78 324 GLY A O 1
ATOM 2496 N N . ASP A 1 325 ? 4.731 -4.175 37.813 1.00 65.19 325 ASP A N 1
ATOM 2497 C CA . ASP A 1 325 ? 4.638 -2.753 38.188 1.00 65.19 325 ASP A CA 1
ATOM 2498 C C . ASP A 1 325 ? 3.236 -2.175 37.889 1.00 65.19 325 ASP A C 1
ATOM 2500 O O . ASP A 1 325 ? 3.075 -1.288 37.043 1.00 65.19 325 ASP A O 1
ATOM 2504 N N . ASP A 1 326 ? 2.210 -2.679 38.586 1.00 69.00 326 ASP A N 1
ATOM 2505 C CA . ASP A 1 326 ? 0.801 -2.264 38.427 1.00 69.00 326 ASP A CA 1
ATOM 2506 C C . ASP A 1 326 ? 0.611 -0.732 38.522 1.00 69.00 326 ASP A C 1
ATOM 2508 O O . ASP A 1 326 ? -0.128 -0.142 37.733 1.00 69.00 326 ASP A O 1
ATOM 2512 N N . GLU A 1 327 ? 1.355 -0.064 39.415 1.00 73.81 327 GLU A N 1
ATOM 2513 C CA . GLU A 1 327 ? 1.323 1.398 39.600 1.00 73.81 327 GLU A CA 1
ATOM 2514 C C . GLU A 1 327 ? 1.745 2.164 38.329 1.00 73.81 327 GLU A C 1
ATOM 2516 O O . GLU A 1 327 ? 1.135 3.167 37.961 1.00 73.81 327 GLU A O 1
ATOM 2521 N N . ILE A 1 328 ? 2.761 1.678 37.604 1.00 79.75 328 ILE A N 1
ATOM 2522 C CA . ILE A 1 328 ? 3.252 2.322 36.376 1.00 79.75 328 ILE A CA 1
ATOM 2523 C C . ILE A 1 328 ? 2.273 2.101 35.218 1.00 79.75 328 ILE A C 1
ATOM 2525 O O . ILE A 1 328 ? 2.051 3.015 34.419 1.00 79.75 328 ILE A O 1
ATOM 2529 N N . GLN A 1 329 ? 1.654 0.920 35.132 1.00 76.75 329 GLN A N 1
ATOM 2530 C CA . GLN A 1 329 ? 0.633 0.631 34.118 1.00 76.75 329 GLN A CA 1
ATOM 2531 C C . GLN A 1 329 ? -0.618 1.493 34.301 1.00 76.75 329 GLN A C 1
ATOM 2533 O O . GLN A 1 329 ? -1.189 1.970 33.314 1.00 76.75 329 GLN A O 1
ATOM 2538 N N . ASP A 1 330 ? -1.016 1.748 35.546 1.00 73.19 330 ASP A N 1
ATOM 2539 C CA . ASP A 1 330 ? -2.127 2.645 35.846 1.00 73.19 330 ASP A CA 1
ATOM 2540 C C . ASP A 1 330 ? -1.806 4.091 35.448 1.00 73.19 330 ASP A C 1
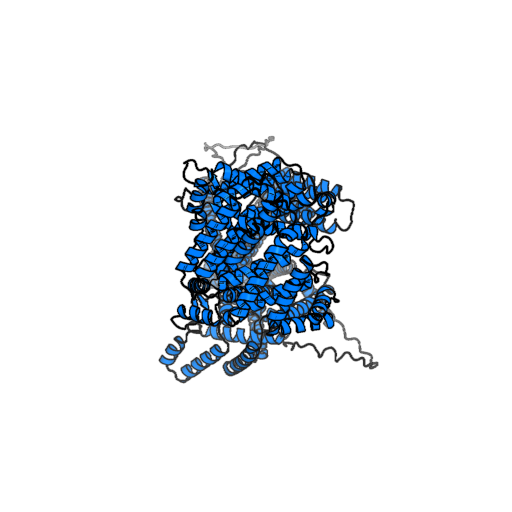ATOM 2542 O O . ASP A 1 330 ? -2.622 4.726 34.776 1.00 73.19 330 ASP A O 1
ATOM 2546 N N . ILE A 1 331 ? -0.590 4.583 35.718 1.00 77.44 331 ILE A N 1
ATOM 2547 C CA . ILE A 1 331 ? -0.147 5.909 35.248 1.00 77.44 331 ILE A CA 1
ATOM 2548 C C . ILE A 1 331 ? -0.170 5.992 33.714 1.00 77.44 331 ILE A C 1
ATOM 2550 O O . ILE A 1 331 ? -0.626 6.992 33.159 1.00 77.44 331 ILE A O 1
ATOM 2554 N N . ILE A 1 332 ? 0.268 4.950 32.997 1.00 79.31 332 ILE A N 1
ATOM 2555 C CA . ILE A 1 332 ? 0.236 4.921 31.522 1.00 79.31 332 ILE A CA 1
ATOM 2556 C C . ILE A 1 332 ? -1.202 5.015 30.991 1.00 79.31 332 ILE A C 1
ATOM 2558 O O . ILE A 1 332 ? -1.453 5.744 30.028 1.00 79.31 332 ILE A O 1
ATOM 2562 N N . ARG A 1 333 ? -2.156 4.310 31.614 1.00 74.62 333 ARG A N 1
ATOM 2563 C CA . ARG A 1 333 ? -3.580 4.382 31.242 1.00 74.62 333 ARG A CA 1
ATOM 2564 C C . ARG A 1 333 ? -4.154 5.774 31.501 1.00 74.62 333 ARG A C 1
ATOM 2566 O O . ARG A 1 333 ? -4.751 6.358 30.600 1.00 74.62 333 ARG A O 1
ATOM 2573 N N . VAL A 1 334 ? -3.902 6.322 32.689 1.00 73.88 334 VAL A N 1
ATOM 2574 C CA . VAL A 1 334 ? -4.388 7.642 33.116 1.00 73.88 334 VAL A CA 1
ATOM 2575 C C . VAL A 1 334 ? -3.819 8.765 32.243 1.00 73.88 334 VAL A C 1
ATOM 2577 O O . VAL A 1 334 ? -4.559 9.658 31.835 1.00 73.88 334 VAL A O 1
ATOM 2580 N N . ARG A 1 335 ? -2.532 8.702 31.868 1.00 82.56 335 ARG A N 1
ATOM 2581 C CA . ARG A 1 335 ? -1.895 9.678 30.961 1.00 82.56 335 ARG A CA 1
ATOM 2582 C C . ARG A 1 335 ? -2.663 9.843 29.650 1.00 82.56 335 ARG A C 1
ATOM 2584 O O . ARG A 1 335 ? -2.742 10.956 29.134 1.00 82.56 335 ARG A O 1
ATOM 2591 N N . ARG A 1 336 ? -3.238 8.766 29.107 1.00 78.75 336 ARG A N 1
ATOM 2592 C CA . ARG A 1 336 ? -4.042 8.818 27.877 1.00 78.75 336 ARG A CA 1
ATOM 2593 C C . ARG A 1 336 ? -5.337 9.606 28.080 1.00 78.75 336 ARG A C 1
ATOM 2595 O O . ARG A 1 336 ? -5.579 10.549 27.335 1.00 78.75 336 ARG A O 1
ATOM 2602 N N . GLU A 1 337 ? -6.100 9.279 29.121 1.00 72.62 337 GLU A N 1
ATOM 2603 C CA . GLU A 1 337 ? -7.367 9.950 29.462 1.00 72.62 337 GLU A CA 1
ATOM 2604 C C . GLU A 1 337 ? -7.164 11.444 29.770 1.00 72.62 337 GLU A C 1
ATOM 2606 O O . GLU A 1 337 ? -7.915 12.304 29.296 1.00 72.62 337 GLU A O 1
ATOM 2611 N N . ILE A 1 338 ? -6.100 11.772 30.512 1.00 75.12 338 ILE A N 1
ATOM 2612 C CA . ILE A 1 338 ? -5.722 13.160 30.800 1.00 75.12 338 ILE A CA 1
ATOM 2613 C C . ILE A 1 338 ? -5.402 13.905 29.506 1.00 75.12 338 ILE A C 1
ATOM 2615 O O . ILE A 1 338 ? -5.852 15.033 29.310 1.00 75.12 338 ILE A O 1
ATOM 2619 N N . THR A 1 339 ? -4.638 13.286 28.611 1.00 78.94 339 THR A N 1
ATOM 2620 C CA . THR A 1 339 ? -4.187 13.948 27.388 1.00 78.94 339 THR A CA 1
ATOM 2621 C C . THR A 1 339 ? -5.339 14.205 26.416 1.00 78.94 339 THR A C 1
ATOM 2623 O O . THR A 1 339 ? -5.399 15.287 25.836 1.00 78.94 339 THR A O 1
ATOM 2626 N N . ASP A 1 340 ? -6.302 13.287 26.308 1.00 72.88 340 ASP A N 1
ATOM 2627 C CA . ASP A 1 340 ? -7.529 13.495 25.526 1.00 72.88 340 ASP A CA 1
ATOM 2628 C C . ASP A 1 340 ? -8.365 14.659 26.095 1.00 72.88 340 ASP A C 1
ATOM 2630 O O . ASP A 1 340 ? -8.885 15.502 25.355 1.00 72.88 340 ASP A O 1
ATOM 2634 N N . THR A 1 341 ? -8.433 14.757 27.427 1.00 72.00 341 THR A N 1
ATOM 2635 C CA . THR A 1 341 ? -9.108 15.861 28.128 1.00 72.00 341 THR A CA 1
ATOM 2636 C C . THR A 1 341 ? -8.407 17.199 27.872 1.00 72.00 341 THR A C 1
ATOM 2638 O O . THR A 1 341 ? -9.063 18.196 27.556 1.00 72.00 341 THR A O 1
ATOM 2641 N N . LEU A 1 342 ? -7.071 17.225 27.943 1.00 76.81 342 LEU A N 1
ATOM 2642 C CA . LEU A 1 342 ? -6.258 18.409 27.650 1.00 76.81 342 LEU A CA 1
ATOM 2643 C C . LEU A 1 342 ? -6.375 18.838 26.182 1.00 76.81 342 LEU A C 1
ATOM 2645 O O . LEU A 1 342 ? -6.481 20.030 25.908 1.00 76.81 342 LEU A O 1
ATOM 2649 N N . LEU A 1 343 ? -6.426 17.898 25.237 1.00 77.38 343 LEU A N 1
ATOM 2650 C CA . LEU A 1 343 ? -6.606 18.194 23.814 1.00 77.38 343 LEU A CA 1
ATOM 2651 C C . LEU A 1 343 ? -7.955 18.884 23.555 1.00 77.38 343 LEU A C 1
ATOM 2653 O O . LEU A 1 343 ? -8.025 19.899 22.856 1.00 77.38 343 LEU A O 1
ATOM 2657 N N . SER A 1 344 ? -9.025 18.371 24.173 1.00 71.19 344 SER A N 1
ATOM 2658 C CA . SER A 1 344 ? -10.357 18.984 24.120 1.00 71.19 344 SER A CA 1
ATOM 2659 C C . SER A 1 344 ? -10.334 20.410 24.683 1.00 71.19 344 SER A C 1
ATOM 2661 O O . SER A 1 344 ? -10.782 21.346 24.011 1.00 71.19 344 SER A O 1
ATOM 2663 N N . LEU A 1 345 ? -9.709 20.595 25.854 1.00 73.31 345 LEU A N 1
ATOM 2664 C CA . LEU A 1 345 ? -9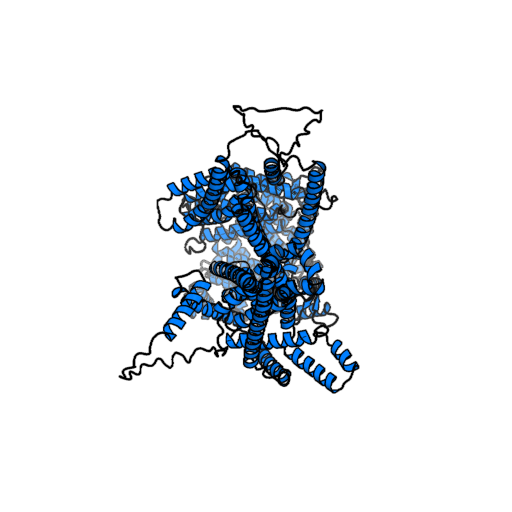.526 21.893 26.509 1.00 73.31 345 LEU A CA 1
ATOM 2665 C C . LEU A 1 345 ? -8.770 22.896 25.623 1.00 73.31 345 LEU A C 1
ATOM 2667 O O . LEU A 1 345 ? -9.236 24.017 25.409 1.00 73.31 345 LEU A O 1
ATOM 2671 N N . PHE A 1 346 ? -7.612 22.501 25.092 1.00 77.19 346 PHE A N 1
ATOM 2672 C CA . PHE A 1 346 ? -6.750 23.374 24.294 1.00 77.19 346 PHE A CA 1
ATOM 2673 C C . PHE A 1 346 ? -7.411 23.798 22.986 1.00 77.19 346 PHE A C 1
ATOM 2675 O O . PHE A 1 346 ? -7.279 24.955 22.589 1.00 77.19 346 PHE A O 1
ATOM 2682 N N . SER A 1 347 ? -8.203 22.918 22.363 1.00 70.62 347 SER A N 1
ATOM 2683 C CA . SER A 1 347 ? -8.933 23.241 21.131 1.00 70.62 347 SER A CA 1
ATOM 2684 C C . SER A 1 347 ? -9.919 24.411 21.276 1.00 70.62 347 SER A C 1
ATOM 2686 O O . SER A 1 347 ? -10.283 25.030 20.278 1.00 70.62 347 SER A O 1
ATOM 2688 N N . LYS A 1 348 ? -10.338 24.733 22.508 1.00 65.81 348 LYS A N 1
ATOM 2689 C CA . LYS A 1 348 ? -11.300 25.799 22.815 1.00 65.81 348 LYS A CA 1
ATOM 2690 C C . LYS A 1 348 ? -10.746 26.871 23.754 1.00 65.81 348 LYS A C 1
ATOM 2692 O O . LYS A 1 348 ? -11.528 27.659 24.287 1.00 65.81 348 LYS A O 1
ATOM 2697 N N . TRP A 1 349 ? -9.428 26.924 23.954 1.00 71.88 349 TRP A N 1
ATOM 2698 C CA . TRP A 1 349 ? -8.813 27.792 24.959 1.00 71.88 349 TRP A CA 1
ATOM 2699 C C . TRP A 1 349 ? -9.249 29.266 24.806 1.00 71.88 349 TRP A C 1
ATOM 2701 O O . TRP A 1 349 ? -9.055 29.852 23.730 1.00 71.88 349 TRP A O 1
ATOM 2711 N N . PRO A 1 350 ? -9.853 29.883 25.843 1.00 65.50 350 PRO A N 1
ATOM 2712 C CA . PRO A 1 350 ? -10.384 31.237 25.743 1.00 65.50 350 PRO A CA 1
ATOM 2713 C C . PRO A 1 350 ? -9.240 32.249 25.666 1.00 65.50 350 PRO A C 1
ATOM 2715 O O . PRO A 1 350 ? -8.402 32.325 26.565 1.00 65.50 350 PRO A O 1
ATOM 2718 N N . THR A 1 351 ? -9.214 33.051 24.599 1.00 62.38 351 THR A N 1
ATOM 2719 C CA . THR A 1 351 ? -8.222 34.122 24.423 1.00 62.38 351 THR A CA 1
ATOM 2720 C C . THR A 1 351 ? -8.937 35.477 24.371 1.00 62.38 351 THR A C 1
ATOM 2722 O O . THR A 1 351 ? -9.895 35.613 23.603 1.00 62.38 351 THR A O 1
ATOM 2725 N N . PRO A 1 352 ? -8.520 36.487 25.164 1.00 58.31 352 PRO A N 1
ATOM 2726 C CA . PRO A 1 352 ? -9.124 37.816 25.112 1.00 58.31 352 PRO A CA 1
ATOM 2727 C C . PRO A 1 352 ? -8.926 38.444 23.726 1.00 58.31 352 PRO A C 1
ATOM 2729 O O . PRO A 1 352 ? -7.791 38.603 23.274 1.00 58.31 352 PRO A O 1
ATOM 2732 N N . GLY A 1 353 ? -10.019 38.789 23.043 1.00 53.91 353 GLY A N 1
ATOM 2733 C CA . GLY A 1 353 ? -9.972 39.522 21.779 1.00 53.91 353 GLY A CA 1
ATOM 2734 C C . GLY A 1 353 ? -9.614 41.007 21.966 1.00 53.91 353 GLY A C 1
ATOM 2735 O O . GLY A 1 353 ? -9.706 41.542 23.072 1.00 53.91 353 GLY A O 1
ATOM 2736 N N . PRO A 1 354 ? -9.237 41.718 20.885 1.00 45.53 354 PRO A N 1
ATOM 2737 C CA . PRO A 1 354 ? -8.955 43.159 20.923 1.00 45.53 354 PRO A CA 1
ATOM 2738 C C . PRO A 1 354 ? -10.202 44.019 21.213 1.00 45.53 354 PRO A C 1
ATOM 2740 O O . PRO A 1 354 ? -10.077 45.192 21.562 1.00 45.53 354 PRO A O 1
ATOM 2743 N N . VAL A 1 355 ? -11.400 43.440 21.087 1.00 45.38 355 VAL A N 1
ATOM 2744 C CA . VAL A 1 355 ? -12.690 44.038 21.446 1.00 45.38 355 VAL A CA 1
ATOM 2745 C C . VAL A 1 355 ? -13.233 43.268 22.651 1.00 45.38 355 VAL A C 1
ATOM 2747 O O . VAL A 1 355 ? -13.298 42.044 22.610 1.00 45.38 355 VAL A O 1
ATOM 2750 N N . GLN A 1 356 ? -13.639 43.973 23.714 1.00 44.31 356 GLN A N 1
ATOM 2751 C CA . GLN A 1 356 ? -14.048 43.433 25.030 1.00 44.31 356 GLN A CA 1
ATOM 2752 C C . GLN A 1 356 ? -15.247 42.448 25.032 1.00 44.31 356 GLN A C 1
ATOM 2754 O O . GLN A 1 356 ? -15.737 42.097 26.101 1.00 44.31 356 GLN A O 1
ATOM 2759 N N . LEU A 1 357 ? -15.741 42.009 23.871 1.00 40.84 357 LEU A N 1
ATOM 2760 C CA . LEU A 1 357 ? -16.978 41.236 23.723 1.00 40.84 357 LEU A CA 1
ATOM 2761 C C . LEU A 1 357 ? -16.906 40.069 22.718 1.00 40.84 357 LEU A C 1
ATOM 2763 O O . LEU A 1 357 ? -17.919 39.405 22.544 1.00 40.84 357 LEU A O 1
ATOM 2767 N N . GLU A 1 358 ? -15.757 39.781 22.092 1.00 41.28 358 GLU A N 1
ATOM 2768 C CA . GLU A 1 358 ? -15.603 38.618 21.194 1.00 41.28 358 GLU A CA 1
ATOM 2769 C C . GLU A 1 358 ? -14.449 37.714 21.655 1.00 41.28 358 GLU A C 1
ATOM 2771 O O . GLU A 1 358 ? -13.292 38.141 21.732 1.00 41.28 358 GLU A O 1
ATOM 2776 N N . PHE A 1 359 ? -14.762 36.451 21.965 1.00 50.97 359 PHE A N 1
ATOM 2777 C CA . PHE A 1 359 ? -13.765 35.422 22.269 1.00 50.97 359 PHE A CA 1
ATOM 2778 C C . PHE A 1 359 ? -13.188 34.843 20.975 1.00 50.97 359 PHE A C 1
ATOM 2780 O O . PHE A 1 359 ? -13.929 34.386 20.109 1.00 50.97 359 PHE A O 1
ATOM 2787 N N . GLN A 1 360 ? -11.857 34.812 20.864 1.00 54.78 360 GLN A N 1
ATOM 2788 C CA . GLN A 1 360 ? -11.166 34.035 19.832 1.00 54.78 360 GLN A CA 1
ATOM 2789 C C . GLN A 1 360 ? -10.579 32.774 20.475 1.00 54.78 360 GLN A C 1
ATOM 2791 O O . GLN A 1 360 ? -9.881 32.851 21.488 1.00 54.78 360 GLN A O 1
ATOM 2796 N N . HIS A 1 361 ? -10.862 31.605 19.901 1.00 62.00 361 HIS A N 1
ATOM 2797 C CA . HIS A 1 361 ? -10.291 30.335 20.349 1.00 62.00 361 HIS A CA 1
ATOM 2798 C C . HIS A 1 361 ? -8.930 30.134 19.676 1.00 62.00 361 HIS A C 1
ATOM 2800 O O . HIS A 1 361 ? -8.877 29.743 18.515 1.00 62.00 361 HIS A O 1
ATOM 2806 N N . ARG A 1 362 ? -7.830 30.422 20.387 1.00 66.25 362 ARG A N 1
ATOM 2807 C CA . ARG A 1 362 ? -6.465 30.247 19.859 1.00 66.25 362 ARG A CA 1
ATOM 2808 C C . ARG A 1 362 ? -5.695 29.177 20.638 1.00 66.25 362 ARG A C 1
ATOM 2810 O O . ARG A 1 362 ? -5.075 29.513 21.656 1.00 66.25 362 ARG A O 1
ATOM 2817 N N . PRO A 1 363 ? -5.645 27.920 20.152 1.00 68.50 363 PRO A N 1
ATOM 2818 C CA . PRO A 1 363 ? -4.915 26.830 20.813 1.00 68.50 363 PRO A CA 1
ATOM 2819 C C . PRO A 1 363 ? -3.408 27.111 20.953 1.00 68.50 363 PRO A C 1
ATOM 2821 O O . PRO A 1 363 ? -2.756 26.601 21.857 1.00 68.50 363 PRO A O 1
ATOM 2824 N N . ALA A 1 364 ? -2.827 27.976 20.114 1.00 73.38 364 ALA A N 1
ATOM 2825 C CA . ALA A 1 364 ? -1.408 28.329 20.197 1.00 73.38 364 ALA A CA 1
ATOM 2826 C C . ALA A 1 364 ? -1.022 29.047 21.508 1.00 73.38 364 ALA A C 1
ATOM 2828 O O . ALA A 1 364 ? 0.126 28.955 21.945 1.00 73.38 364 ALA A O 1
ATOM 2829 N N . SER A 1 365 ? -1.958 29.753 22.152 1.00 75.25 365 SER A N 1
ATOM 2830 C CA . SER A 1 365 ? -1.680 30.553 23.354 1.00 75.25 365 SER A CA 1
ATOM 2831 C C . SER A 1 365 ? -1.374 29.694 24.588 1.00 75.25 365 SER A C 1
ATOM 2833 O O . SER A 1 365 ? -0.406 29.965 25.300 1.00 75.25 365 SER A O 1
ATOM 2835 N N . CYS A 1 366 ? -2.131 28.616 24.812 1.00 77.56 366 CYS A N 1
ATOM 2836 C CA . CYS A 1 366 ? -1.895 27.699 25.927 1.00 77.56 366 CYS A CA 1
ATOM 2837 C C . CYS A 1 366 ? -0.634 26.852 25.713 1.00 77.56 366 CYS A C 1
ATOM 2839 O O . CYS A 1 366 ? 0.158 26.683 26.640 1.00 77.56 366 CYS A O 1
ATOM 2841 N N . VAL A 1 367 ? -0.386 26.406 24.476 1.00 83.00 367 VAL A N 1
ATOM 2842 C CA . VAL A 1 367 ? 0.823 25.646 24.119 1.00 83.00 367 VAL A CA 1
ATOM 2843 C C . VAL A 1 367 ? 2.085 26.500 24.307 1.00 83.00 367 VAL A C 1
ATOM 2845 O O . VAL A 1 367 ? 3.096 25.986 24.780 1.00 83.00 367 VAL A O 1
ATOM 2848 N N . LYS A 1 368 ? 2.032 27.817 24.045 1.00 83.88 368 LYS A N 1
ATOM 2849 C CA . LYS A 1 368 ? 3.127 28.752 24.375 1.00 83.88 368 LYS A CA 1
ATOM 2850 C C . LYS A 1 368 ? 3.416 28.814 25.876 1.00 83.88 368 LYS A C 1
ATOM 2852 O O . LYS A 1 368 ? 4.582 28.746 26.257 1.00 83.88 368 LYS A O 1
ATOM 2857 N N . GLY A 1 369 ? 2.380 28.883 26.716 1.00 82.38 369 GLY A N 1
ATOM 2858 C CA . GLY A 1 369 ? 2.538 28.849 28.175 1.00 82.38 369 GLY A CA 1
ATOM 2859 C C . GLY A 1 369 ? 3.170 27.543 28.670 1.00 82.38 369 GLY A C 1
ATOM 2860 O O . GLY A 1 369 ? 4.061 27.555 29.515 1.00 82.38 369 GLY A O 1
ATOM 2861 N N . MET A 1 370 ? 2.797 26.404 28.080 1.00 86.50 370 MET A N 1
ATOM 2862 C CA . MET A 1 370 ? 3.451 25.123 28.374 1.00 86.50 370 MET A CA 1
ATOM 2863 C C . MET A 1 370 ? 4.897 25.070 27.867 1.00 86.50 370 MET A C 1
ATOM 2865 O O . MET A 1 370 ? 5.759 24.484 28.518 1.00 86.50 370 MET A O 1
ATOM 2869 N N . ALA A 1 371 ? 5.189 25.680 26.716 1.00 86.81 371 ALA A N 1
ATOM 2870 C CA . ALA A 1 371 ? 6.549 25.764 26.185 1.00 86.81 371 ALA A CA 1
ATOM 2871 C C . ALA A 1 371 ? 7.454 26.620 27.090 1.00 86.81 371 ALA A C 1
ATOM 2873 O O . ALA A 1 371 ? 8.633 26.318 27.258 1.00 86.81 371 ALA A O 1
ATOM 2874 N N . GLU A 1 372 ? 6.908 27.660 27.724 1.00 87.12 372 GLU A N 1
ATOM 2875 C CA . GLU A 1 372 ? 7.604 28.408 28.776 1.00 87.12 372 GLU A CA 1
ATOM 2876 C C . GLU A 1 372 ? 7.890 27.535 30.001 1.00 87.12 372 GLU A C 1
ATOM 2878 O O . GLU A 1 372 ? 9.018 27.557 30.499 1.00 87.12 372 GLU A O 1
ATOM 2883 N N . LEU A 1 373 ? 6.928 26.706 30.423 1.00 86.31 373 LEU A N 1
ATOM 2884 C CA . LEU A 1 373 ? 7.114 25.764 31.529 1.00 86.31 373 LEU A CA 1
ATOM 2885 C C . LEU A 1 373 ? 8.206 24.721 31.230 1.00 86.31 373 LEU A C 1
ATOM 2887 O O . LEU A 1 373 ? 9.001 24.398 32.115 1.00 86.31 373 LEU A O 1
ATOM 2891 N N . LEU A 1 374 ? 8.292 24.242 29.982 1.00 89.38 374 LEU A N 1
ATOM 2892 C CA . LEU A 1 374 ? 9.357 23.343 29.518 1.00 89.38 374 LEU A CA 1
ATOM 2893 C C . LEU A 1 374 ? 10.747 23.987 29.658 1.00 89.38 374 LEU A C 1
ATOM 2895 O O . LEU A 1 374 ? 11.710 23.301 29.986 1.00 89.38 374 LEU A O 1
ATOM 2899 N N . ARG A 1 375 ? 10.856 25.306 29.444 1.00 88.50 375 ARG A N 1
ATOM 2900 C CA . ARG A 1 375 ? 12.117 26.054 29.585 1.00 88.50 375 ARG A CA 1
ATOM 2901 C C . ARG A 1 375 ? 12.471 26.389 31.034 1.00 88.50 375 ARG A C 1
ATOM 2903 O O . ARG A 1 375 ? 13.653 26.513 31.344 1.00 88.50 375 ARG A O 1
ATOM 2910 N N . SER A 1 376 ? 11.480 26.586 31.904 1.00 89.44 376 SER A N 1
ATOM 2911 C CA . SER A 1 376 ? 11.711 26.974 33.302 1.00 89.44 376 SER A CA 1
ATOM 2912 C C . SER A 1 376 ? 11.949 25.792 34.241 1.00 89.44 376 SER A C 1
ATOM 2914 O O . SER A 1 376 ? 12.536 25.971 35.307 1.00 89.44 376 SER A O 1
ATOM 2916 N N . THR A 1 377 ? 11.464 24.601 33.884 1.00 88.50 377 THR A N 1
ATOM 2917 C CA . THR A 1 377 ? 11.442 23.432 34.773 1.00 88.50 377 THR A CA 1
ATOM 2918 C C . THR A 1 377 ? 12.662 22.538 34.555 1.00 88.50 377 THR A C 1
ATOM 2920 O O . THR A 1 377 ? 13.013 22.223 33.423 1.00 88.50 377 THR A O 1
ATOM 2923 N N . SER A 1 378 ? 13.298 22.092 35.642 1.00 86.44 378 SER A N 1
ATOM 2924 C CA . SER A 1 378 ? 14.426 21.144 35.612 1.00 86.44 378 SER A CA 1
ATOM 2925 C C . SER A 1 378 ? 14.064 19.723 36.060 1.00 86.44 378 SER A C 1
ATOM 2927 O O . SER A 1 378 ? 14.905 18.829 35.983 1.00 86.44 378 SER A O 1
ATOM 2929 N N . ASP A 1 379 ? 12.835 19.507 36.535 1.00 90.06 379 ASP A N 1
ATOM 2930 C CA . ASP A 1 379 ? 12.357 18.204 36.990 1.00 90.06 379 ASP A CA 1
ATOM 2931 C C . ASP A 1 379 ? 12.067 17.259 35.814 1.00 90.06 379 ASP A C 1
ATOM 2933 O O . ASP A 1 379 ? 11.224 17.534 34.961 1.00 90.06 379 ASP A O 1
ATOM 2937 N N . VAL A 1 380 ? 12.746 16.112 35.793 1.00 89.94 380 VAL A N 1
ATOM 2938 C CA . VAL A 1 380 ? 12.667 15.121 34.712 1.00 89.94 380 VAL A CA 1
ATOM 2939 C C . VAL A 1 380 ? 11.267 14.515 34.590 1.00 89.94 380 VAL A C 1
ATOM 2941 O O . VAL A 1 380 ? 10.830 14.251 33.469 1.00 89.94 380 VAL A O 1
ATOM 2944 N N . ALA A 1 381 ? 10.554 14.315 35.704 1.00 88.38 381 ALA A N 1
ATOM 2945 C CA . ALA A 1 381 ? 9.206 13.745 35.682 1.00 88.38 381 ALA A CA 1
ATOM 2946 C C . ALA A 1 381 ? 8.221 14.690 34.979 1.00 88.38 381 ALA A C 1
ATOM 2948 O O . ALA A 1 381 ? 7.483 14.276 34.082 1.00 88.38 381 ALA A O 1
ATOM 2949 N N . THR A 1 382 ? 8.283 15.976 35.335 1.00 89.56 382 THR A N 1
ATOM 2950 C CA . THR A 1 382 ? 7.484 17.036 34.711 1.00 89.56 382 THR A CA 1
ATOM 2951 C C . THR A 1 382 ? 7.867 17.248 33.243 1.00 89.56 382 THR A C 1
ATOM 2953 O O . THR A 1 382 ? 6.995 17.412 32.391 1.00 89.56 382 THR A O 1
ATOM 2956 N N . LEU A 1 383 ? 9.161 17.199 32.913 1.00 92.44 383 LEU A N 1
ATOM 2957 C CA . LEU A 1 383 ? 9.640 17.322 31.534 1.00 92.44 383 LEU A CA 1
ATOM 2958 C C . LEU A 1 383 ? 9.147 16.169 30.636 1.00 92.44 383 LEU A C 1
ATOM 2960 O O . LEU A 1 383 ? 8.728 16.423 29.509 1.00 92.44 383 LEU A O 1
ATOM 2964 N N . ASP A 1 384 ? 9.139 14.919 31.117 1.00 91.88 384 ASP A N 1
ATOM 2965 C CA . ASP A 1 384 ? 8.578 13.775 30.373 1.00 91.88 384 ASP A CA 1
ATOM 2966 C C . ASP A 1 384 ? 7.064 13.914 30.161 1.00 91.88 384 ASP A C 1
ATOM 2968 O O . ASP A 1 384 ? 6.576 13.701 29.048 1.00 91.88 384 ASP A O 1
ATOM 2972 N N . ALA A 1 385 ? 6.329 14.324 31.200 1.00 90.56 385 ALA A N 1
ATOM 2973 C CA . ALA A 1 385 ? 4.895 14.582 31.110 1.00 90.56 385 ALA A CA 1
ATOM 2974 C C . ALA A 1 385 ? 4.578 15.663 30.063 1.00 90.56 385 ALA A C 1
ATOM 2976 O O . ALA A 1 385 ? 3.689 15.483 29.231 1.00 90.56 385 ALA A O 1
ATOM 2977 N N . LEU A 1 386 ? 5.352 16.752 30.040 1.00 91.88 386 LEU A N 1
ATOM 2978 C CA . LEU A 1 386 ? 5.218 17.804 29.033 1.00 91.88 386 LEU A CA 1
ATOM 2979 C C . LEU A 1 386 ? 5.484 17.286 27.618 1.00 91.88 386 LEU A C 1
ATOM 2981 O O . LEU A 1 386 ? 4.688 17.551 26.722 1.00 91.88 386 LEU A O 1
ATOM 2985 N N . LEU A 1 387 ? 6.558 16.518 27.405 1.00 92.06 387 LEU A N 1
ATOM 2986 C CA . LEU A 1 387 ? 6.854 15.920 26.096 1.00 92.06 387 LEU A CA 1
ATOM 2987 C C . LEU A 1 387 ? 5.745 14.967 25.631 1.00 92.06 387 LEU A C 1
ATOM 2989 O O . LEU A 1 387 ? 5.430 14.943 24.443 1.00 92.06 387 LEU A O 1
ATOM 2993 N N . TYR A 1 388 ? 5.136 14.221 26.558 1.00 90.44 388 TYR A N 1
ATOM 2994 C CA . TYR A 1 388 ? 3.992 13.354 26.275 1.00 90.44 388 TYR A CA 1
ATOM 2995 C C . TYR A 1 388 ? 2.768 14.157 25.808 1.00 90.44 388 TYR A C 1
ATOM 2997 O O . TYR A 1 388 ? 2.139 13.786 24.822 1.00 90.44 388 TYR A O 1
ATOM 3005 N N . VAL A 1 389 ? 2.453 15.280 26.461 1.00 89.75 389 VAL A N 1
ATOM 3006 C CA . VAL A 1 389 ? 1.333 16.143 26.044 1.00 89.75 389 VAL A CA 1
ATOM 3007 C C . VAL A 1 389 ? 1.647 16.892 24.742 1.00 89.75 389 VAL A C 1
ATOM 3009 O O . VAL A 1 389 ? 0.774 17.060 23.899 1.00 89.75 389 VAL A O 1
ATOM 3012 N N . PHE A 1 390 ? 2.893 17.314 24.512 1.00 90.44 390 PHE A N 1
ATOM 3013 C CA . PHE A 1 390 ? 3.262 17.967 23.251 1.00 90.44 390 PHE A CA 1
ATOM 3014 C C . PHE A 1 390 ? 3.150 17.042 22.035 1.00 90.44 390 PHE A C 1
ATOM 3016 O O . PHE A 1 390 ? 2.850 17.529 20.947 1.00 90.44 390 PHE A O 1
ATOM 3023 N N . GLU A 1 391 ? 3.369 15.733 22.203 1.00 87.88 391 GLU A N 1
ATOM 3024 C CA . GLU A 1 391 ? 3.177 14.740 21.139 1.00 87.88 391 GLU A CA 1
ATOM 3025 C C . GLU A 1 391 ? 1.747 14.776 20.587 1.00 87.88 391 GLU A C 1
ATOM 3027 O O . GLU A 1 391 ? 1.559 14.807 19.372 1.00 87.88 391 GLU A O 1
ATOM 3032 N N . THR A 1 392 ? 0.743 14.827 21.461 1.00 83.62 392 THR A N 1
ATOM 3033 C CA . THR A 1 392 ? -0.671 14.857 21.063 1.00 83.62 392 THR A CA 1
ATOM 3034 C C . THR A 1 392 ? -1.131 16.246 20.634 1.00 83.62 392 THR A C 1
ATOM 3036 O O . THR A 1 392 ? -1.960 16.360 19.735 1.00 83.62 392 THR A O 1
ATOM 3039 N N . CYS A 1 393 ? -0.544 17.318 21.182 1.00 83.81 393 CYS A N 1
ATOM 3040 C CA . CYS A 1 393 ? -0.807 18.691 20.738 1.00 83.81 393 CYS A CA 1
ATOM 3041 C C . CYS A 1 393 ? -0.478 18.928 19.254 1.00 83.81 393 CYS A C 1
ATOM 3043 O O . CYS A 1 393 ? -0.992 19.886 18.680 1.00 83.81 393 CYS A O 1
ATOM 3045 N N . VAL A 1 394 ? 0.331 18.074 18.612 1.00 81.50 394 VAL A N 1
ATOM 3046 C CA . VAL A 1 394 ? 0.544 18.118 17.153 1.00 81.50 394 VAL A CA 1
ATOM 3047 C C . VAL A 1 394 ? -0.786 18.009 16.394 1.00 81.50 394 VAL A C 1
ATOM 3049 O O . VAL A 1 394 ? -0.951 18.681 15.381 1.00 81.50 394 VAL A O 1
ATOM 3052 N N . GLU A 1 395 ? -1.760 17.243 16.903 1.00 77.56 395 GLU A N 1
ATOM 3053 C CA . GLU A 1 395 ? -3.084 17.072 16.282 1.00 77.56 395 GLU A CA 1
ATOM 3054 C C . GLU A 1 395 ? -3.976 18.324 16.363 1.00 77.56 395 GLU A C 1
ATOM 3056 O O . GLU A 1 395 ? -4.964 18.419 15.633 1.00 77.56 395 GLU A O 1
ATOM 3061 N N . LEU A 1 396 ? -3.656 19.294 17.233 1.00 72.00 396 LEU A N 1
ATOM 3062 C CA . LEU A 1 396 ? -4.433 20.536 17.371 1.00 72.00 396 LEU A CA 1
ATOM 3063 C C . LEU A 1 396 ? -4.251 21.485 16.190 1.00 72.00 396 LEU A C 1
ATOM 3065 O O . LEU A 1 396 ? -5.111 22.335 15.956 1.00 72.00 396 LEU A O 1
ATOM 3069 N N . PHE A 1 397 ? -3.125 21.385 15.489 1.00 74.12 397 PHE A N 1
ATOM 3070 C CA . PHE A 1 397 ? -2.739 22.334 14.458 1.00 74.12 397 PHE A CA 1
ATOM 3071 C C . PHE A 1 397 ? -2.907 21.693 13.076 1.00 74.12 397 PHE A C 1
ATOM 3073 O O . PHE A 1 397 ? -2.445 20.580 12.837 1.00 74.12 397 PHE A O 1
ATOM 3080 N N . ASP A 1 398 ? -3.572 22.392 12.152 1.00 59.22 398 ASP A N 1
ATOM 3081 C CA . ASP A 1 398 ? -3.683 21.978 10.746 1.00 59.22 398 ASP A CA 1
ATOM 3082 C C . ASP A 1 398 ? -2.343 22.241 10.037 1.00 59.22 398 ASP A C 1
ATOM 3084 O O . ASP A 1 398 ? -2.121 23.276 9.401 1.00 59.22 398 ASP A O 1
ATOM 3088 N N . MET A 1 399 ? -1.383 21.345 10.272 1.00 59.44 399 MET A N 1
ATOM 3089 C CA . MET A 1 399 ? -0.020 21.432 9.753 1.00 59.44 399 MET A CA 1
ATOM 3090 C C . MET A 1 399 ? -0.043 21.011 8.277 1.00 59.44 399 MET A C 1
ATOM 3092 O O . MET A 1 399 ? 0.133 19.841 7.946 1.00 59.44 399 MET A O 1
ATOM 3096 N N . ALA A 1 400 ? -0.316 21.954 7.373 1.00 42.91 400 ALA A N 1
ATOM 3097 C CA . ALA A 1 400 ? -0.290 21.683 5.939 1.00 42.91 400 ALA A CA 1
ATOM 3098 C C . ALA A 1 400 ? 1.116 21.231 5.505 1.00 42.91 400 ALA A C 1
ATOM 3100 O O . ALA A 1 400 ? 2.106 21.939 5.717 1.00 42.91 400 ALA A O 1
ATOM 3101 N N . SER A 1 401 ? 1.210 20.065 4.861 1.00 39.72 401 SER A N 1
ATOM 3102 C CA . SER A 1 401 ? 2.437 19.630 4.205 1.00 39.72 401 SER A CA 1
ATOM 3103 C C . SER A 1 401 ? 2.767 20.600 3.076 1.00 39.72 401 SER A C 1
ATOM 3105 O O . SER A 1 401 ? 2.020 20.725 2.108 1.00 39.72 401 SER A O 1
ATOM 3107 N N . THR A 1 402 ? 3.912 21.264 3.173 1.00 38.69 402 THR A N 1
ATOM 3108 C CA . THR A 1 402 ? 4.419 22.245 2.203 1.00 38.69 402 THR A CA 1
ATOM 3109 C C . THR A 1 402 ? 4.709 21.681 0.801 1.00 38.69 402 THR A C 1
ATOM 3111 O O . THR A 1 402 ? 5.220 22.415 -0.037 1.00 38.69 402 THR A O 1
ATOM 3114 N N . ASP A 1 403 ? 4.385 20.411 0.531 1.00 35.47 403 ASP A N 1
ATOM 3115 C CA . ASP A 1 403 ? 4.492 19.779 -0.792 1.00 35.47 403 ASP A CA 1
ATOM 3116 C C . ASP A 1 403 ? 3.230 19.990 -1.671 1.00 35.47 403 ASP A C 1
ATOM 3118 O O . ASP A 1 403 ? 3.297 19.730 -2.869 1.00 35.47 403 ASP A O 1
ATOM 3122 N N . ASP A 1 404 ? 2.124 20.526 -1.126 1.00 32.28 404 ASP A N 1
ATOM 3123 C CA . ASP A 1 404 ? 0.860 20.792 -1.852 1.00 32.28 404 ASP A CA 1
ATOM 3124 C C . ASP A 1 404 ? 0.608 22.296 -2.118 1.00 32.28 404 ASP A C 1
ATOM 3126 O O . ASP A 1 404 ? -0.481 22.821 -1.873 1.00 32.28 404 ASP A O 1
ATOM 3130 N N . SER A 1 405 ? 1.597 23.041 -2.617 1.00 32.25 405 SER A N 1
ATOM 3131 C CA . SER A 1 405 ? 1.338 24.392 -3.141 1.00 32.25 405 SER A CA 1
ATOM 3132 C C . SER A 1 405 ? 1.151 24.354 -4.659 1.00 32.25 405 SER A C 1
ATOM 3134 O O . SER A 1 405 ? 2.065 24.696 -5.411 1.00 32.25 405 SER A O 1
ATOM 3136 N N . GLU A 1 406 ? -0.041 23.944 -5.104 1.00 32.25 406 GLU A N 1
ATOM 3137 C CA . GLU A 1 406 ? -0.577 24.407 -6.387 1.00 32.25 406 GLU A CA 1
ATOM 3138 C C . GLU A 1 406 ? -0.864 25.912 -6.258 1.00 32.25 406 GLU A C 1
ATOM 3140 O O . GLU A 1 406 ? -1.584 26.362 -5.362 1.00 32.25 406 GLU A O 1
ATOM 3145 N N . GLU A 1 407 ? -0.248 26.698 -7.138 1.00 39.62 407 GLU A N 1
ATOM 3146 C CA . GLU A 1 407 ? -0.646 28.071 -7.420 1.00 39.62 407 GLU A CA 1
ATOM 3147 C C . GLU A 1 407 ? -2.059 28.037 -8.020 1.00 39.62 407 GLU A C 1
ATOM 3149 O O . GLU A 1 407 ? -2.213 27.615 -9.159 1.00 39.62 407 GLU A O 1
ATOM 3154 N N . ASP A 1 408 ? -3.085 28.427 -7.255 1.00 32.12 408 ASP A N 1
ATOM 3155 C CA . ASP A 1 408 ? -4.203 29.229 -7.773 1.00 32.12 408 ASP A CA 1
ATOM 3156 C C . ASP A 1 408 ? -5.205 29.669 -6.684 1.00 32.12 408 ASP A C 1
ATOM 3158 O O . ASP A 1 408 ? -5.647 28.891 -5.835 1.00 32.12 408 ASP A O 1
ATOM 3162 N N . ASN A 1 409 ? -5.636 30.929 -6.830 1.00 30.98 409 ASN A N 1
ATOM 3163 C CA . ASN A 1 409 ? -6.699 31.680 -6.141 1.00 30.98 409 ASN A CA 1
ATOM 3164 C C . ASN A 1 409 ? -6.324 32.449 -4.858 1.00 30.98 409 ASN A C 1
ATOM 3166 O O . ASN A 1 409 ? -6.580 32.031 -3.725 1.00 30.98 409 ASN A O 1
ATOM 3170 N N . ASP A 1 410 ? -5.826 33.668 -5.087 1.00 36.44 410 ASP A N 1
ATOM 3171 C CA . ASP A 1 410 ? -6.156 34.855 -4.290 1.00 36.44 410 ASP A CA 1
ATOM 3172 C C . ASP A 1 410 ? -7.687 34.995 -4.197 1.00 36.44 410 ASP A C 1
ATOM 3174 O O . ASP A 1 410 ? -8.325 35.178 -5.228 1.00 36.44 410 ASP A O 1
ATOM 3178 N N . ASP A 1 411 ? -8.260 34.841 -2.991 1.00 32.94 411 ASP A N 1
ATOM 3179 C CA . ASP A 1 411 ? -9.487 35.546 -2.528 1.00 32.94 411 ASP A CA 1
ATOM 3180 C C . ASP A 1 411 ? -10.035 35.083 -1.152 1.00 32.94 411 ASP A C 1
ATOM 3182 O O . ASP A 1 411 ? -11.200 35.306 -0.817 1.00 32.94 411 ASP A O 1
ATOM 3186 N N . ARG A 1 412 ? -9.226 34.466 -0.274 1.00 31.72 412 ARG A N 1
ATOM 3187 C CA . ARG A 1 412 ? -9.633 34.207 1.129 1.00 31.72 412 ARG A CA 1
ATOM 3188 C C . ARG A 1 412 ? -8.535 34.547 2.134 1.00 31.72 412 ARG A C 1
ATOM 3190 O O . ARG A 1 412 ? -7.981 33.682 2.808 1.00 31.72 412 ARG A O 1
ATOM 3197 N N . ILE A 1 413 ? -8.224 35.836 2.234 1.00 35.81 413 ILE A N 1
ATOM 3198 C CA . ILE A 1 413 ? -7.382 36.395 3.296 1.00 35.81 413 ILE A CA 1
ATOM 3199 C C . ILE A 1 413 ? -8.267 36.548 4.542 1.00 35.81 413 ILE A C 1
ATOM 3201 O O . ILE A 1 413 ? -9.035 37.499 4.647 1.00 35.81 413 ILE A O 1
ATOM 3205 N N . GLY A 1 414 ? -8.207 35.580 5.458 1.00 32.53 414 GLY A N 1
ATOM 3206 C CA . GLY A 1 414 ? -8.911 35.669 6.742 1.00 32.53 414 GLY A CA 1
ATOM 3207 C C . GLY A 1 414 ? -8.628 34.534 7.727 1.00 32.53 414 GLY A C 1
ATOM 3208 O O . GLY A 1 414 ? -8.528 34.806 8.912 1.00 32.53 414 GLY A O 1
ATOM 3209 N N . ASP A 1 415 ? -8.418 33.299 7.253 1.00 35.62 415 ASP A N 1
ATOM 3210 C CA . ASP A 1 415 ? -8.458 32.105 8.130 1.00 35.62 415 ASP A CA 1
ATOM 3211 C C . ASP A 1 415 ? -7.165 31.255 8.124 1.00 35.62 415 ASP A C 1
ATOM 3213 O O . ASP A 1 415 ? -7.101 30.176 8.703 1.00 35.62 415 ASP A O 1
ATOM 3217 N N . ARG A 1 416 ? -6.103 31.720 7.446 1.00 36.88 416 ARG A N 1
ATOM 3218 C CA . ARG A 1 416 ? -4.821 30.990 7.291 1.00 36.88 416 ARG A CA 1
ATOM 3219 C C . ARG A 1 416 ? -3.746 31.339 8.339 1.00 36.88 416 ARG A C 1
ATOM 3221 O O . ARG A 1 416 ? -2.652 30.784 8.272 1.00 36.88 416 ARG A O 1
ATOM 3228 N N . SER A 1 417 ? -4.003 32.244 9.292 1.00 45.06 417 SER A N 1
ATOM 3229 C CA . SER A 1 417 ? -2.981 32.672 10.270 1.00 45.06 417 SER A CA 1
ATOM 3230 C C . SER A 1 417 ? -2.680 31.628 11.349 1.00 45.06 417 SER A C 1
ATOM 3232 O O . SER A 1 417 ? -1.517 31.474 11.728 1.00 45.06 417 SER A O 1
ATOM 3234 N N . ASP A 1 418 ? -3.683 30.873 11.803 1.00 45.44 418 ASP A N 1
ATOM 3235 C CA . ASP A 1 418 ? -3.570 30.033 13.007 1.00 45.44 418 ASP A CA 1
ATOM 3236 C C . ASP A 1 418 ? -2.716 28.770 12.797 1.00 45.44 418 ASP A C 1
ATOM 3238 O O . ASP A 1 418 ? -1.955 28.382 13.687 1.00 45.44 418 ASP A O 1
ATOM 3242 N N . GLY A 1 419 ? -2.734 28.179 11.595 1.00 52.12 419 GLY A N 1
ATOM 3243 C CA . GLY A 1 419 ? -1.858 27.048 11.247 1.00 52.12 419 GLY A CA 1
ATOM 3244 C C . GLY A 1 419 ? -0.369 27.423 11.222 1.00 52.12 419 GLY A C 1
ATOM 3245 O O . GLY A 1 419 ? 0.490 26.627 11.611 1.00 52.12 419 GLY A O 1
ATOM 3246 N N . SER A 1 420 ? -0.046 28.666 10.842 1.00 62.69 420 SER A N 1
ATOM 3247 C CA . SER A 1 420 ? 1.338 29.162 10.819 1.00 62.69 420 SER A CA 1
ATOM 3248 C C . SER A 1 420 ? 1.897 29.415 12.224 1.00 62.69 420 SER A C 1
ATOM 3250 O O . SER A 1 420 ? 3.064 29.116 12.486 1.00 62.69 420 SER A O 1
ATOM 3252 N N . GLU A 1 421 ? 1.058 29.898 13.147 1.00 72.56 421 GLU A N 1
ATOM 3253 C CA . GLU A 1 421 ? 1.441 30.157 14.537 1.00 72.56 421 GLU A CA 1
ATOM 3254 C C . GLU A 1 421 ? 1.667 28.842 15.296 1.00 72.56 421 GLU A C 1
ATOM 3256 O O . GLU A 1 421 ? 2.701 28.679 15.945 1.00 72.56 421 GLU A O 1
ATOM 3261 N N . GLY A 1 422 ? 0.762 27.867 15.145 1.00 75.50 422 GLY A N 1
ATOM 3262 C CA . GLY A 1 422 ? 0.916 26.525 15.716 1.00 75.50 422 GLY A CA 1
ATOM 3263 C C . GLY A 1 422 ? 2.179 25.812 15.235 1.00 75.50 422 GLY A C 1
ATOM 3264 O O . GLY A 1 422 ? 2.940 25.266 16.038 1.00 75.50 422 GLY A O 1
ATOM 3265 N N . THR A 1 423 ? 2.468 25.917 13.933 1.00 77.88 423 THR A N 1
ATOM 3266 C CA . THR A 1 423 ? 3.685 25.356 13.334 1.00 77.88 423 THR A CA 1
ATOM 3267 C C . THR A 1 423 ? 4.954 25.918 13.969 1.00 77.88 423 THR A C 1
ATOM 3269 O O . THR A 1 423 ? 5.863 25.167 14.330 1.00 77.88 423 THR A O 1
ATOM 3272 N N . GLN A 1 424 ? 5.021 27.240 14.146 1.00 82.38 424 GLN A N 1
ATOM 3273 C CA . GLN A 1 424 ? 6.173 27.899 14.764 1.00 82.38 424 GLN A CA 1
ATOM 3274 C C . GLN A 1 424 ? 6.339 27.511 16.235 1.00 82.38 424 GLN A C 1
ATOM 3276 O O . GLN A 1 424 ? 7.460 27.248 16.673 1.00 82.38 424 GLN A O 1
ATOM 3281 N N . VAL A 1 425 ? 5.237 27.438 16.987 1.00 85.81 425 VAL A N 1
ATOM 3282 C CA . VAL A 1 425 ? 5.261 27.044 18.401 1.00 85.81 425 VAL A CA 1
ATOM 3283 C C . VAL A 1 425 ? 5.774 25.614 18.554 1.00 85.81 425 VAL A C 1
ATOM 3285 O O . VAL A 1 425 ? 6.681 25.384 19.349 1.00 85.81 425 VAL A O 1
ATOM 3288 N N . MET A 1 426 ? 5.282 24.666 17.755 1.00 88.44 426 MET A N 1
ATOM 3289 C CA . MET A 1 426 ? 5.722 23.270 17.840 1.00 88.44 426 MET A CA 1
ATOM 3290 C C . MET A 1 426 ? 7.176 23.065 17.392 1.00 88.44 426 MET A C 1
ATOM 3292 O O . MET A 1 426 ? 7.898 22.259 17.983 1.00 88.44 426 MET A O 1
ATOM 3296 N N . LEU A 1 427 ? 7.647 23.825 16.396 1.00 87.44 427 LEU A N 1
ATOM 3297 C CA . LEU A 1 427 ? 9.065 23.842 16.023 1.00 87.44 427 LEU A CA 1
ATOM 3298 C C . LEU A 1 427 ? 9.949 24.393 17.151 1.00 87.44 427 LEU A C 1
ATOM 3300 O O . LEU A 1 427 ? 11.031 23.854 17.391 1.00 87.44 427 LEU A O 1
ATOM 3304 N N . GLN A 1 428 ? 9.488 25.429 17.857 1.00 88.94 428 GLN A N 1
ATOM 3305 C CA . GLN A 1 428 ? 10.189 25.967 19.021 1.00 88.94 428 GLN A CA 1
ATOM 3306 C C . GLN A 1 428 ? 10.224 24.951 20.168 1.00 88.94 428 GLN A C 1
ATOM 3308 O O . GLN A 1 428 ? 11.285 24.740 20.746 1.00 88.94 428 GLN A O 1
ATOM 3313 N N . VAL A 1 429 ? 9.108 24.269 20.448 1.00 91.19 429 VAL A N 1
ATOM 3314 C CA . VAL A 1 429 ? 9.035 23.203 21.462 1.00 91.19 429 VAL A CA 1
ATOM 3315 C C . VAL A 1 429 ? 10.026 22.086 21.148 1.00 91.19 429 VAL A C 1
ATOM 3317 O O . VAL A 1 429 ? 10.765 21.670 22.035 1.00 91.19 429 VAL A O 1
ATOM 3320 N N . LEU A 1 430 ? 10.111 21.632 19.892 1.00 92.06 430 LEU A N 1
ATOM 3321 C CA . LEU A 1 430 ? 11.113 20.641 19.491 1.00 92.06 430 LEU A CA 1
ATOM 3322 C C . LEU A 1 430 ? 12.538 21.173 19.692 1.00 92.06 430 LEU A C 1
ATOM 3324 O O . LEU A 1 430 ? 13.412 20.430 20.135 1.00 92.06 430 LEU A O 1
ATOM 3328 N N . HIS A 1 431 ? 12.794 22.448 19.387 1.00 90.38 431 HIS A N 1
ATOM 3329 C CA . HIS A 1 431 ? 14.115 23.030 19.602 1.00 90.38 431 HIS A CA 1
ATOM 3330 C C . HIS A 1 431 ? 14.496 23.078 21.088 1.00 90.38 431 HIS A C 1
ATOM 3332 O O . HIS A 1 431 ? 15.622 22.702 21.423 1.00 90.38 431 HIS A O 1
ATOM 3338 N N . ASP A 1 432 ? 13.563 23.484 21.948 1.00 90.88 432 ASP A N 1
ATOM 3339 C CA . ASP A 1 432 ? 13.736 23.542 23.400 1.00 90.88 432 ASP A CA 1
ATOM 3340 C C . ASP A 1 432 ? 13.905 22.124 23.982 1.00 90.88 432 ASP A C 1
ATOM 3342 O O . ASP A 1 432 ? 14.793 21.882 24.799 1.00 90.88 432 ASP A O 1
ATOM 3346 N N . ALA A 1 433 ? 13.146 21.146 23.475 1.00 91.06 433 ALA A N 1
ATOM 3347 C CA . ALA A 1 433 ? 13.227 19.742 23.873 1.00 91.06 433 ALA A CA 1
ATOM 3348 C C . ALA A 1 433 ? 14.594 19.098 23.562 1.00 91.06 433 ALA A C 1
ATOM 3350 O O . ALA A 1 433 ? 15.075 18.250 24.311 1.00 91.06 433 ALA A O 1
ATOM 3351 N N . LEU A 1 434 ? 15.260 19.520 22.481 1.00 88.94 434 LEU A N 1
ATOM 3352 C CA . LEU A 1 434 ? 16.605 19.046 22.123 1.00 88.94 434 LEU A CA 1
ATOM 3353 C C . LEU A 1 434 ? 17.710 19.574 23.054 1.00 88.94 434 LEU A C 1
ATOM 3355 O O . LEU A 1 434 ? 18.830 19.061 23.009 1.00 88.94 434 LEU A O 1
ATOM 3359 N N . ALA A 1 435 ? 17.421 20.591 23.872 1.00 87.56 435 ALA A N 1
ATOM 3360 C CA . ALA A 1 435 ? 18.345 21.151 24.858 1.00 87.56 435 ALA A CA 1
ATOM 3361 C C . ALA A 1 435 ? 18.201 20.523 26.261 1.00 87.56 435 ALA A C 1
ATOM 3363 O O . ALA A 1 435 ? 18.952 20.884 27.168 1.00 87.56 435 ALA A O 1
ATOM 3364 N N . LEU A 1 436 ? 17.257 19.595 26.442 1.00 88.81 436 LEU A N 1
ATOM 3365 C CA . LEU A 1 436 ? 16.979 18.937 27.718 1.00 88.81 436 LEU A CA 1
ATOM 3366 C C . LEU A 1 436 ? 18.126 18.013 28.182 1.00 88.81 436 LEU A C 1
ATOM 3368 O O . LEU A 1 436 ? 18.934 17.557 27.365 1.00 88.81 436 LEU A O 1
ATOM 3372 N N . PRO A 1 437 ? 18.215 17.718 29.496 1.00 86.25 437 PRO A N 1
ATOM 3373 C CA . PRO A 1 437 ? 19.241 16.830 30.036 1.00 86.25 437 PRO A CA 1
ATOM 3374 C C . PRO A 1 437 ? 19.133 15.402 29.482 1.00 86.25 437 PRO A C 1
ATOM 3376 O O . PRO A 1 437 ? 18.062 14.922 29.110 1.00 86.25 437 PRO A O 1
ATOM 3379 N N . LEU A 1 438 ? 20.269 14.699 29.454 1.00 84.75 438 LEU A N 1
ATOM 3380 C CA . LEU A 1 438 ? 20.360 13.338 28.930 1.00 84.75 438 LEU A CA 1
ATOM 3381 C C . LEU A 1 438 ? 19.719 12.342 29.915 1.00 84.75 438 LEU A C 1
ATOM 3383 O O . LEU A 1 438 ? 20.350 11.925 30.883 1.00 84.75 438 LEU A O 1
ATOM 3387 N N . HIS A 1 439 ? 18.461 11.969 29.677 1.00 89.50 439 HIS A N 1
ATOM 3388 C CA . HIS A 1 439 ? 17.720 11.005 30.496 1.00 89.50 439 HIS A CA 1
ATOM 3389 C C . HIS A 1 439 ? 16.880 10.060 29.616 1.00 89.50 439 HIS A C 1
ATOM 3391 O O . HIS A 1 439 ? 16.319 10.527 28.618 1.00 89.50 439 HIS A O 1
ATOM 3397 N N . PRO A 1 440 ? 16.720 8.765 29.967 1.00 87.88 440 PRO A N 1
ATOM 3398 C CA . PRO A 1 440 ? 16.004 7.797 29.132 1.00 87.88 440 PRO A CA 1
ATOM 3399 C C . PRO A 1 440 ? 14.582 8.193 28.743 1.00 87.88 440 PRO A C 1
ATOM 3401 O O . PRO A 1 440 ? 14.207 8.105 27.573 1.00 87.88 440 PRO A O 1
ATOM 3404 N N . LEU A 1 441 ? 13.813 8.681 29.719 1.00 89.44 441 LEU A N 1
ATOM 3405 C CA . LEU A 1 441 ? 12.441 9.146 29.507 1.00 89.44 441 LEU A CA 1
ATOM 3406 C C . LEU A 1 441 ? 12.389 10.335 28.537 1.00 89.44 441 LEU A C 1
ATOM 3408 O O . LEU A 1 441 ? 11.589 10.337 27.607 1.00 89.44 441 LEU A O 1
ATOM 3412 N N . LEU A 1 442 ? 13.313 11.291 28.676 1.00 92.00 442 LEU A N 1
ATOM 3413 C CA . LEU A 1 442 ? 13.346 12.492 27.840 1.00 92.00 442 LEU A CA 1
ATOM 3414 C C . LEU A 1 442 ? 13.774 12.175 26.406 1.00 92.00 442 LEU A C 1
ATOM 3416 O O . LEU A 1 442 ? 13.167 12.682 25.470 1.00 92.00 442 LEU A O 1
ATOM 3420 N N . ILE A 1 443 ? 14.748 11.282 26.206 1.00 89.62 443 ILE A N 1
ATOM 3421 C CA . ILE A 1 443 ? 15.135 10.820 24.861 1.00 89.62 443 ILE A CA 1
ATOM 3422 C C . ILE A 1 443 ? 13.965 10.099 24.183 1.00 89.62 443 ILE A C 1
ATOM 3424 O O . ILE A 1 443 ? 13.706 10.327 23.000 1.00 89.62 443 ILE A O 1
ATOM 3428 N N . SER A 1 444 ? 13.234 9.264 24.929 1.00 90.12 444 SER A N 1
ATOM 3429 C CA . SER A 1 444 ? 12.021 8.604 24.438 1.00 90.12 444 SER A CA 1
ATOM 3430 C C . SER A 1 444 ? 10.926 9.614 24.074 1.00 90.12 444 SER A C 1
ATOM 3432 O O . SER A 1 444 ? 10.350 9.535 22.989 1.00 90.12 444 SER A O 1
ATOM 3434 N N . GLY A 1 445 ? 10.678 10.612 24.929 1.00 89.50 445 GLY A N 1
ATOM 3435 C CA . GLY A 1 445 ? 9.737 11.704 24.663 1.00 89.50 445 GLY A CA 1
ATOM 3436 C C . GLY A 1 445 ? 10.112 12.531 23.429 1.00 89.50 445 GLY A C 1
ATOM 3437 O O . GLY A 1 445 ? 9.273 12.747 22.558 1.00 89.50 445 GLY A O 1
ATOM 3438 N N . VAL A 1 446 ? 11.384 12.917 23.288 1.00 92.50 446 VAL A N 1
ATOM 3439 C CA . VAL A 1 446 ? 11.898 13.641 22.112 1.00 92.50 446 VAL A CA 1
ATOM 3440 C C . VAL A 1 446 ? 11.761 12.802 20.839 1.00 92.50 446 VAL A C 1
ATOM 3442 O O . VAL A 1 446 ? 11.388 13.338 19.798 1.00 92.50 446 VAL A O 1
ATOM 3445 N N . ALA A 1 447 ? 12.016 11.490 20.902 1.00 89.25 447 ALA A N 1
ATOM 3446 C CA . ALA A 1 447 ? 11.842 10.588 19.763 1.00 89.25 447 ALA A CA 1
ATOM 3447 C C . ALA A 1 447 ? 10.378 10.494 19.306 1.00 89.25 447 ALA A C 1
ATOM 3449 O O . ALA A 1 447 ? 10.112 10.557 18.102 1.00 89.25 447 ALA A O 1
ATOM 3450 N N . ARG A 1 448 ? 9.435 10.396 20.252 1.00 91.19 448 ARG A N 1
ATOM 3451 C CA . ARG A 1 448 ? 7.992 10.385 19.969 1.00 91.19 448 ARG A CA 1
ATOM 3452 C C . ARG A 1 448 ? 7.515 11.708 19.374 1.00 91.19 448 ARG A C 1
ATOM 3454 O O . ARG A 1 448 ? 6.934 11.708 18.289 1.00 91.19 448 ARG A O 1
ATOM 3461 N N . LEU A 1 449 ? 7.861 12.831 20.006 1.00 91.31 449 LEU A N 1
ATOM 3462 C CA . LEU A 1 449 ? 7.525 14.171 19.519 1.00 91.31 449 LEU A CA 1
ATOM 3463 C C . LEU A 1 449 ? 8.094 14.429 18.116 1.00 91.31 449 LEU A C 1
ATOM 3465 O O . LEU A 1 449 ? 7.388 14.909 17.232 1.00 91.31 449 LEU A O 1
ATOM 3469 N N . PHE A 1 450 ? 9.361 14.074 17.882 1.00 90.88 450 PHE A N 1
ATOM 3470 C CA . PHE A 1 450 ? 9.980 14.197 16.565 1.00 90.88 450 PHE A CA 1
ATOM 3471 C C . PHE A 1 450 ? 9.250 13.353 15.513 1.00 90.88 450 PHE A C 1
ATOM 3473 O O . PHE A 1 450 ? 9.010 13.833 14.405 1.00 90.88 450 PHE A O 1
ATOM 3480 N N . ARG A 1 451 ? 8.872 12.111 15.840 1.00 86.94 451 ARG A N 1
ATOM 3481 C CA . ARG A 1 451 ? 8.126 11.238 14.927 1.00 86.94 451 ARG A CA 1
ATOM 3482 C C . ARG A 1 451 ? 6.775 11.851 14.558 1.00 86.94 451 ARG A C 1
ATOM 3484 O O . ARG A 1 451 ? 6.491 11.951 13.368 1.00 86.94 451 ARG A O 1
ATOM 3491 N N . ALA A 1 452 ? 6.007 12.312 15.545 1.00 85.31 452 ALA A N 1
ATOM 3492 C CA . ALA A 1 452 ? 4.726 12.982 15.325 1.00 85.31 452 ALA A CA 1
ATOM 3493 C C . ALA A 1 452 ? 4.882 14.227 14.431 1.00 85.31 452 ALA A C 1
ATOM 3495 O O . ALA A 1 452 ? 4.192 14.361 13.422 1.00 85.31 452 ALA A O 1
ATOM 3496 N N . LEU A 1 453 ? 5.866 15.085 14.721 1.00 85.94 453 LEU A N 1
ATOM 3497 C CA . LEU A 1 453 ? 6.122 16.296 13.935 1.00 85.94 453 LEU A CA 1
ATOM 3498 C C . LEU A 1 453 ? 6.623 16.011 12.521 1.00 85.94 453 LEU A C 1
ATOM 3500 O O . LEU A 1 453 ? 6.186 16.660 11.583 1.00 85.94 453 LEU A O 1
ATOM 3504 N N . SER A 1 454 ? 7.521 15.043 12.347 1.00 83.69 454 SER A N 1
ATOM 3505 C CA . SER A 1 454 ? 8.054 14.682 11.026 1.00 83.69 454 SER A CA 1
ATOM 3506 C C . SER A 1 454 ? 7.028 13.989 10.122 1.00 83.69 454 SER A C 1
ATOM 3508 O O . SER A 1 454 ? 7.211 13.979 8.906 1.00 83.69 454 SER A O 1
ATOM 3510 N N . ALA A 1 455 ? 5.963 13.422 10.700 1.00 80.94 455 ALA A N 1
ATOM 3511 C CA . ALA A 1 455 ? 4.818 12.902 9.959 1.00 80.94 455 ALA A CA 1
ATOM 3512 C C . ALA A 1 455 ? 3.853 14.019 9.524 1.00 80.94 455 ALA A C 1
ATOM 3514 O O . ALA A 1 455 ? 3.237 13.904 8.467 1.00 80.94 455 ALA A O 1
ATOM 3515 N N . ALA A 1 456 ? 3.741 15.087 10.320 1.00 73.12 456 ALA A N 1
ATOM 3516 C CA . ALA A 1 456 ? 2.853 16.218 10.057 1.00 73.12 456 ALA A CA 1
ATOM 3517 C C . ALA A 1 456 ? 3.502 17.340 9.217 1.00 73.12 456 ALA A C 1
ATOM 3519 O O . ALA A 1 456 ? 2.806 18.038 8.490 1.00 73.12 456 ALA A O 1
ATOM 3520 N N . LEU A 1 457 ? 4.826 17.532 9.298 1.00 78.44 457 LEU A N 1
ATOM 3521 C CA . LEU A 1 457 ? 5.537 18.671 8.707 1.00 78.44 457 LEU A CA 1
ATOM 3522 C C . LEU A 1 457 ? 6.915 18.278 8.145 1.00 78.44 457 LEU A C 1
ATOM 3524 O O . LEU A 1 457 ? 7.669 17.511 8.747 1.00 78.44 457 LEU A O 1
ATOM 3528 N N . VAL A 1 458 ? 7.305 18.904 7.029 1.00 78.06 458 VAL A N 1
ATOM 3529 C CA . VAL A 1 458 ? 8.699 18.894 6.556 1.00 78.06 458 VAL A CA 1
ATOM 3530 C C . VAL A 1 458 ? 9.534 19.843 7.420 1.00 78.06 458 VAL A C 1
ATOM 3532 O O . VAL A 1 458 ? 9.365 21.061 7.373 1.00 78.06 458 VAL A O 1
ATOM 3535 N N . LEU A 1 459 ? 10.451 19.292 8.219 1.00 80.62 459 LEU A N 1
ATOM 3536 C CA . LEU A 1 459 ? 11.268 20.086 9.138 1.00 80.62 459 LEU A CA 1
ATOM 3537 C C . LEU A 1 459 ? 12.430 20.784 8.402 1.00 80.62 459 LEU A C 1
ATOM 3539 O O . LEU A 1 459 ? 12.949 20.261 7.412 1.00 80.62 459 LEU A O 1
ATOM 3543 N N . PRO A 1 460 ? 12.913 21.938 8.899 1.00 82.06 460 PRO A N 1
ATOM 3544 C CA . PRO A 1 460 ? 14.132 22.555 8.385 1.00 82.06 460 PRO A CA 1
ATOM 3545 C C . PRO A 1 460 ? 15.338 21.608 8.485 1.00 82.06 460 PRO A C 1
ATOM 3547 O O . PRO A 1 460 ? 15.507 20.915 9.491 1.00 82.06 460 PRO A O 1
ATOM 3550 N N . GLY A 1 461 ? 16.231 21.627 7.488 1.00 78.50 461 GLY A N 1
ATOM 3551 C CA . GLY A 1 461 ? 17.441 20.787 7.460 1.00 78.50 461 GLY A CA 1
ATOM 3552 C C . GLY A 1 461 ? 18.272 20.869 8.749 1.00 78.50 461 GLY A C 1
ATOM 3553 O O . GLY A 1 461 ? 18.666 19.850 9.312 1.00 78.50 461 GLY A O 1
ATOM 3554 N N . GLN A 1 462 ? 18.437 22.080 9.286 1.00 81.88 462 GLN A N 1
ATOM 3555 C CA . GLN A 1 462 ? 19.149 22.335 10.544 1.00 81.88 462 GLN A CA 1
ATOM 3556 C C . GLN A 1 462 ? 18.511 21.650 11.765 1.00 81.88 462 GLN A C 1
ATOM 3558 O O . GLN A 1 462 ? 19.213 21.232 12.686 1.00 81.88 462 GLN A O 1
ATOM 3563 N N . THR A 1 463 ? 17.190 21.472 11.765 1.00 85.31 463 THR A N 1
ATOM 3564 C CA . THR A 1 463 ? 16.480 20.741 12.820 1.00 85.31 463 THR A CA 1
ATOM 3565 C C . THR A 1 463 ? 16.801 19.251 12.750 1.00 85.31 463 THR A C 1
ATOM 3567 O O . THR A 1 463 ? 17.121 18.658 13.778 1.00 85.31 463 THR A O 1
ATOM 3570 N N . TYR A 1 464 ? 16.823 18.652 11.551 1.00 85.81 464 TYR A N 1
ATOM 3571 C CA . TYR A 1 464 ? 17.210 17.246 11.387 1.00 85.81 464 TYR A CA 1
ATOM 3572 C C . TYR A 1 464 ? 18.636 16.972 11.885 1.00 85.81 464 TYR A C 1
ATOM 3574 O O . TYR A 1 464 ? 18.861 15.946 12.524 1.00 85.81 464 TYR A O 1
ATOM 3582 N N . ILE A 1 465 ? 19.585 17.891 11.676 1.00 83.69 465 ILE A N 1
ATOM 3583 C CA . ILE A 1 465 ? 20.957 17.769 12.207 1.00 83.69 465 ILE A CA 1
ATOM 3584 C C . ILE A 1 465 ? 20.941 17.714 13.735 1.00 83.69 465 ILE A C 1
ATOM 3586 O O . ILE A 1 465 ? 21.474 16.773 14.323 1.00 83.69 465 ILE A O 1
ATOM 3590 N N . LYS A 1 466 ? 20.307 18.702 14.383 1.00 85.50 466 LYS A N 1
ATOM 3591 C CA . LYS A 1 466 ? 20.248 18.795 15.850 1.00 85.50 466 LYS A CA 1
ATOM 3592 C C . LYS A 1 466 ? 19.586 17.559 16.465 1.00 85.50 466 LYS A C 1
ATOM 3594 O O . LYS A 1 466 ? 20.109 17.014 17.433 1.00 85.50 466 LYS A O 1
ATOM 3599 N N . VAL A 1 467 ? 18.495 17.080 15.860 1.00 87.88 467 VAL A N 1
ATOM 3600 C CA . VAL A 1 467 ? 17.806 15.838 16.249 1.00 87.88 467 VAL A CA 1
ATOM 3601 C C . VAL A 1 467 ? 18.730 14.625 16.119 1.00 87.88 467 VAL A C 1
ATOM 3603 O O . VAL A 1 467 ? 18.841 13.825 17.044 1.00 87.88 467 VAL A O 1
ATOM 3606 N N . THR A 1 468 ? 19.445 14.506 14.999 1.00 85.00 468 THR A N 1
ATOM 3607 C CA . THR A 1 468 ? 20.363 13.381 14.756 1.00 85.00 468 THR A CA 1
ATOM 3608 C C . THR A 1 468 ? 21.497 13.356 15.782 1.00 85.00 468 THR A C 1
ATOM 3610 O O . THR A 1 468 ? 21.804 12.308 16.346 1.00 85.00 468 THR A O 1
ATOM 3613 N N . ILE A 1 469 ? 22.091 14.517 16.080 1.00 83.56 469 ILE A N 1
ATOM 3614 C CA . ILE A 1 469 ? 23.135 14.649 17.105 1.00 83.56 469 ILE A CA 1
ATOM 3615 C C . ILE A 1 469 ? 22.585 14.281 18.491 1.00 83.56 469 ILE A C 1
ATOM 3617 O O . ILE A 1 469 ? 23.266 13.589 19.249 1.00 83.56 469 ILE A O 1
ATOM 3621 N N . ALA A 1 470 ? 21.361 14.701 18.823 1.00 85.75 470 ALA A N 1
ATOM 3622 C CA . ALA A 1 470 ? 20.720 14.351 20.088 1.00 85.75 470 ALA A CA 1
ATOM 3623 C C . ALA A 1 470 ? 20.503 12.833 20.228 1.00 85.75 470 ALA A C 1
ATOM 3625 O O . ALA A 1 470 ? 20.829 12.271 21.272 1.00 85.75 470 ALA A O 1
ATOM 3626 N N . PHE A 1 471 ? 20.051 12.139 19.177 1.00 86.94 471 PHE A N 1
ATOM 3627 C CA . PHE A 1 471 ? 19.897 10.679 19.225 1.00 86.94 471 PHE A CA 1
ATOM 3628 C C . PHE A 1 471 ? 21.230 9.928 19.256 1.00 86.94 471 PHE A C 1
ATOM 3630 O O . PHE A 1 471 ? 21.315 8.910 19.938 1.00 86.94 471 PHE A O 1
ATOM 3637 N N . PHE A 1 472 ? 22.294 10.445 18.628 1.00 79.94 472 PHE A N 1
ATOM 3638 C CA . PHE A 1 472 ? 23.637 9.881 18.813 1.00 79.94 472 PHE A CA 1
ATOM 3639 C C . PHE A 1 472 ? 24.116 9.980 20.264 1.00 79.94 472 PHE A C 1
ATOM 3641 O O . PHE A 1 472 ? 24.706 9.027 20.764 1.00 79.94 472 PHE A O 1
ATOM 3648 N N . ARG A 1 473 ? 23.818 11.082 20.966 1.00 80.25 473 ARG A N 1
ATOM 3649 C CA . ARG A 1 473 ? 24.064 11.178 22.417 1.00 80.25 473 ARG A CA 1
ATOM 3650 C C . ARG A 1 473 ? 23.172 10.218 23.207 1.00 80.25 473 ARG A C 1
ATOM 3652 O O . ARG A 1 473 ? 23.608 9.654 24.198 1.00 80.25 473 ARG A O 1
ATOM 3659 N N . GLY A 1 474 ? 21.946 9.977 22.744 1.00 79.25 474 GLY A N 1
ATOM 3660 C CA . GLY A 1 474 ? 21.037 9.002 23.346 1.00 79.25 474 GLY A CA 1
ATOM 3661 C C . GLY A 1 474 ? 21.501 7.544 23.248 1.00 79.25 474 GLY A C 1
ATOM 3662 O O . GLY A 1 474 ? 21.046 6.719 24.034 1.00 79.25 474 GLY A O 1
ATOM 3663 N N . LEU A 1 475 ? 22.431 7.208 22.348 1.00 74.88 475 LEU A N 1
ATOM 3664 C CA . LEU A 1 475 ? 23.051 5.876 22.307 1.00 74.88 475 LEU A CA 1
ATOM 3665 C C . LEU A 1 475 ? 24.022 5.627 23.469 1.00 74.88 475 LEU A C 1
ATOM 3667 O O . LEU A 1 475 ? 24.380 4.479 23.717 1.00 74.88 475 LEU A O 1
ATOM 3671 N N . GLU A 1 476 ? 24.437 6.676 24.189 1.00 74.19 476 GLU A N 1
ATOM 3672 C CA . GLU A 1 476 ? 25.307 6.548 25.365 1.00 74.19 476 GLU A CA 1
ATOM 3673 C C . GLU A 1 476 ? 24.595 5.866 26.540 1.00 74.19 476 GLU A C 1
ATOM 3675 O O . GLU A 1 476 ? 25.260 5.311 27.415 1.00 74.19 476 GLU A O 1
ATOM 3680 N N . ILE A 1 477 ? 23.254 5.867 26.558 1.00 76.94 477 ILE A N 1
ATOM 3681 C CA . ILE A 1 477 ? 22.473 5.223 27.612 1.00 76.94 477 ILE A CA 1
ATOM 3682 C C . ILE A 1 477 ? 21.955 3.855 27.126 1.00 76.94 477 ILE A C 1
ATOM 3684 O O . ILE A 1 477 ? 21.218 3.786 26.138 1.00 76.94 477 ILE A O 1
ATOM 3688 N N . PRO A 1 478 ? 22.274 2.742 27.819 1.00 74.88 478 PRO A N 1
ATOM 3689 C CA . PRO A 1 478 ? 21.884 1.401 27.377 1.00 74.88 478 PRO A CA 1
ATOM 3690 C C . PRO A 1 478 ? 20.373 1.189 27.235 1.00 74.88 478 PRO A C 1
ATOM 3692 O O . PRO A 1 478 ? 19.944 0.472 26.333 1.00 74.88 478 PRO A O 1
ATOM 3695 N N . SER A 1 479 ? 19.558 1.809 28.099 1.00 78.06 479 SER A N 1
ATOM 3696 C CA . SER A 1 479 ? 18.100 1.653 28.065 1.00 78.06 479 SER A CA 1
ATOM 3697 C C . SER A 1 479 ? 17.464 2.304 26.833 1.00 78.06 479 SER A C 1
ATOM 3699 O O . SER A 1 479 ? 16.476 1.786 26.325 1.00 78.06 479 SER A O 1
ATOM 3701 N N . THR A 1 480 ? 18.046 3.369 26.275 1.00 82.38 480 THR A N 1
ATOM 3702 C CA . THR A 1 480 ? 17.513 4.079 25.095 1.00 82.38 480 THR A CA 1
ATOM 3703 C C . THR A 1 480 ? 18.027 3.566 23.762 1.00 82.38 480 THR A C 1
ATOM 3705 O O . THR A 1 480 ? 17.598 4.065 22.723 1.00 82.38 480 THR A O 1
ATOM 3708 N N . TYR A 1 481 ? 18.907 2.565 23.761 1.00 75.38 481 TYR A N 1
ATOM 3709 C CA . TYR A 1 481 ? 19.593 2.089 22.563 1.00 75.38 481 TYR A CA 1
ATOM 3710 C C . TYR A 1 481 ? 18.642 1.744 21.404 1.00 75.38 481 TYR A C 1
ATOM 3712 O O . TYR A 1 481 ? 18.817 2.228 20.284 1.00 75.38 481 TYR A O 1
ATOM 3720 N N . ALA A 1 482 ? 17.596 0.959 21.682 1.00 75.50 482 ALA A N 1
ATOM 3721 C CA . ALA A 1 482 ? 16.618 0.541 20.677 1.00 75.50 482 ALA A CA 1
ATOM 3722 C C . ALA A 1 482 ? 15.818 1.730 20.115 1.00 75.50 482 ALA A C 1
ATOM 3724 O O . ALA A 1 482 ? 15.634 1.847 18.905 1.00 75.50 482 ALA A O 1
ATOM 3725 N N . ILE A 1 483 ? 15.396 2.650 20.990 1.00 81.50 483 ILE A N 1
ATOM 3726 C CA . ILE A 1 483 ? 14.614 3.833 20.608 1.00 81.50 483 ILE A CA 1
ATOM 3727 C C . ILE A 1 483 ? 15.468 4.799 19.781 1.00 81.50 483 ILE A C 1
ATOM 3729 O O . ILE A 1 483 ? 15.033 5.259 18.728 1.00 81.50 483 ILE A O 1
ATOM 3733 N N . ALA A 1 484 ? 16.693 5.083 20.226 1.00 80.94 484 ALA A N 1
ATOM 3734 C CA . ALA A 1 484 ? 17.607 5.981 19.532 1.00 80.94 484 ALA A CA 1
ATOM 3735 C C . ALA A 1 484 ? 18.020 5.421 18.162 1.00 80.94 484 ALA A C 1
ATOM 3737 O O . ALA A 1 484 ? 18.070 6.172 17.191 1.00 80.94 484 ALA A O 1
ATOM 3738 N N . THR A 1 485 ? 18.246 4.109 18.048 1.00 73.00 485 THR A N 1
ATOM 3739 C CA . THR A 1 485 ? 18.578 3.460 16.767 1.00 73.00 485 THR A CA 1
ATOM 3740 C C . THR A 1 485 ? 17.410 3.527 15.783 1.00 73.00 485 THR A C 1
ATOM 3742 O O . THR A 1 485 ? 17.603 3.891 14.621 1.00 73.00 485 THR A O 1
ATOM 3745 N N . GLU A 1 486 ? 16.185 3.256 16.240 1.00 79.19 486 GLU A N 1
ATOM 3746 C CA . GLU A 1 486 ? 14.985 3.369 15.405 1.00 79.19 486 GLU A CA 1
ATOM 3747 C C . GLU A 1 486 ? 14.718 4.822 14.977 1.00 79.19 486 GLU A C 1
ATOM 3749 O O . GLU A 1 486 ? 14.404 5.087 13.813 1.00 79.19 486 GLU A O 1
ATOM 3754 N N . ALA A 1 487 ? 14.914 5.783 15.882 1.00 81.62 487 ALA A N 1
ATOM 3755 C CA . ALA A 1 487 ? 14.781 7.201 15.572 1.00 81.62 487 ALA A CA 1
ATOM 3756 C C . ALA A 1 487 ? 15.848 7.671 14.564 1.00 81.62 487 ALA A C 1
ATOM 3758 O O . ALA A 1 487 ? 15.519 8.350 13.592 1.00 81.62 487 ALA A O 1
ATOM 3759 N N . LEU A 1 488 ? 17.109 7.249 14.716 1.00 78.75 488 LEU A N 1
ATOM 3760 C CA . LEU A 1 488 ? 18.180 7.518 13.747 1.00 78.75 488 LEU A CA 1
ATOM 3761 C C . LEU A 1 488 ? 17.880 6.900 12.378 1.00 78.75 488 LEU A C 1
ATOM 3763 O O . LEU A 1 488 ? 18.111 7.540 11.350 1.00 78.75 488 LEU A O 1
ATOM 3767 N N . ARG A 1 489 ? 17.308 5.691 12.342 1.00 77.31 489 ARG A N 1
ATOM 3768 C CA . ARG A 1 489 ? 16.859 5.047 11.101 1.00 77.31 489 ARG A CA 1
ATOM 3769 C C . ARG A 1 489 ? 15.773 5.873 10.414 1.00 77.31 489 ARG A C 1
ATOM 3771 O O . ARG A 1 489 ? 15.881 6.117 9.213 1.00 77.31 489 ARG A O 1
ATOM 3778 N N . HIS A 1 490 ? 14.785 6.359 11.166 1.00 79.44 490 HIS A N 1
ATOM 3779 C CA . HIS A 1 490 ? 13.725 7.233 10.656 1.00 79.44 490 HIS A CA 1
ATOM 3780 C C . HIS A 1 490 ? 14.276 8.561 10.103 1.00 79.44 490 HIS A C 1
ATOM 3782 O O . HIS A 1 490 ? 13.879 9.015 9.030 1.00 79.44 490 HIS A O 1
ATOM 3788 N N . VAL A 1 491 ? 15.240 9.166 10.803 1.00 82.12 491 VAL A N 1
ATOM 3789 C CA . VAL A 1 491 ? 15.861 10.448 10.433 1.00 82.12 491 VAL A CA 1
ATOM 3790 C C . VAL A 1 491 ? 16.835 10.317 9.253 1.00 82.12 491 VAL A C 1
ATOM 3792 O O . VAL A 1 491 ? 17.002 11.272 8.494 1.00 82.12 491 VAL A O 1
ATOM 3795 N N . SER A 1 492 ? 17.457 9.149 9.057 1.00 75.62 492 SER A N 1
ATOM 3796 C CA . SER A 1 492 ? 18.539 8.935 8.080 1.00 75.62 492 SER A CA 1
ATOM 3797 C C . SER A 1 492 ? 18.186 9.407 6.663 1.00 75.62 492 SER A C 1
ATOM 3799 O O . SER A 1 492 ? 18.914 10.201 6.063 1.00 75.62 492 SER A O 1
ATOM 3801 N N . HIS A 1 493 ? 17.022 9.000 6.148 1.00 74.81 493 HIS A N 1
ATOM 3802 C CA . HIS A 1 493 ? 16.556 9.397 4.823 1.00 74.81 493 HIS A CA 1
ATOM 3803 C C . HIS A 1 493 ? 16.293 10.910 4.750 1.00 74.81 493 HIS A C 1
ATOM 3805 O O . HIS A 1 493 ? 16.688 11.563 3.782 1.00 74.81 493 HIS A O 1
ATOM 3811 N N . ALA A 1 494 ? 15.692 11.494 5.790 1.00 74.75 494 ALA A N 1
ATOM 3812 C CA . ALA A 1 494 ? 15.406 12.925 5.842 1.00 74.75 494 ALA A CA 1
ATOM 3813 C C . ALA A 1 494 ? 16.691 13.771 5.872 1.00 74.75 494 ALA A C 1
ATOM 3815 O O . ALA A 1 494 ? 16.812 14.721 5.100 1.00 74.75 494 ALA A O 1
ATOM 3816 N N . VAL A 1 495 ? 17.699 13.385 6.661 1.00 74.88 495 VAL A N 1
ATOM 3817 C CA . VAL A 1 495 ? 19.010 14.058 6.680 1.00 74.88 495 VAL A CA 1
ATOM 3818 C C . VAL A 1 495 ? 19.648 14.023 5.296 1.00 74.88 495 VAL A C 1
ATOM 3820 O O . VAL A 1 495 ? 20.078 15.060 4.798 1.00 74.88 495 VAL A O 1
ATOM 3823 N N . THR A 1 496 ? 19.641 12.873 4.616 1.00 70.88 496 THR A N 1
ATOM 3824 C CA . THR A 1 496 ? 20.211 12.774 3.260 1.00 70.88 496 THR A CA 1
ATOM 3825 C C . THR A 1 496 ? 19.468 13.605 2.209 1.00 70.88 496 THR A C 1
ATOM 3827 O O . THR A 1 496 ? 20.095 14.041 1.240 1.00 70.88 496 THR A O 1
ATOM 3830 N N . LYS A 1 497 ? 18.166 13.858 2.397 1.00 75.38 497 LYS A N 1
ATOM 3831 C CA . LYS A 1 497 ? 17.324 14.623 1.464 1.00 75.38 497 LYS A CA 1
ATOM 3832 C C . LYS A 1 497 ? 17.358 16.136 1.720 1.00 75.38 497 LYS A C 1
ATOM 3834 O O . LYS A 1 497 ? 17.376 16.894 0.756 1.00 75.38 497 LYS A O 1
ATOM 3839 N N . TYR A 1 498 ? 17.377 16.571 2.983 1.00 75.75 498 TYR A N 1
ATOM 3840 C CA . TYR A 1 498 ? 17.095 17.962 3.378 1.00 75.75 498 TYR A CA 1
ATOM 3841 C C . TYR A 1 498 ? 18.290 18.735 3.973 1.00 75.75 498 TYR A C 1
ATOM 3843 O O . TYR A 1 498 ? 18.132 19.909 4.299 1.00 75.75 498 TYR A O 1
ATOM 3851 N N . THR A 1 499 ? 19.472 18.122 4.136 1.00 72.50 499 THR A N 1
ATOM 3852 C CA . THR A 1 499 ? 20.672 18.802 4.689 1.00 72.50 499 THR A CA 1
ATOM 3853 C C . THR A 1 499 ? 21.770 18.995 3.653 1.00 72.50 499 THR A C 1
ATOM 3855 O O . THR A 1 499 ? 21.952 18.152 2.771 1.00 72.50 499 THR A O 1
ATOM 3858 N N . ASP A 1 500 ? 22.537 20.077 3.779 1.00 72.12 500 ASP A N 1
ATOM 3859 C CA . ASP A 1 500 ? 23.698 20.331 2.932 1.00 72.12 500 ASP A CA 1
ATOM 3860 C C . ASP A 1 500 ? 24.921 19.500 3.359 1.00 72.12 500 ASP A C 1
ATOM 3862 O O . ASP A 1 500 ? 24.972 18.808 4.372 1.00 72.12 500 ASP A O 1
ATOM 3866 N N . LEU A 1 501 ? 25.944 19.524 2.520 1.00 64.12 501 LEU A N 1
ATOM 3867 C CA . LEU A 1 501 ? 27.127 18.680 2.637 1.00 64.12 501 LEU A CA 1
ATOM 3868 C C . LEU A 1 501 ? 28.138 19.141 3.709 1.00 64.12 501 LEU A C 1
ATOM 3870 O O . LEU A 1 501 ? 28.987 18.349 4.114 1.00 64.12 501 LEU A O 1
ATOM 3874 N N . SER A 1 502 ? 28.099 20.412 4.121 1.00 67.56 502 SER A N 1
ATOM 3875 C CA . SER A 1 502 ? 28.848 20.940 5.278 1.00 67.56 502 SER A CA 1
ATOM 3876 C C . SER A 1 502 ? 28.247 20.435 6.586 1.00 67.56 502 SER A C 1
ATOM 3878 O O . SER A 1 502 ? 28.949 19.926 7.447 1.00 67.56 502 SER A O 1
ATOM 3880 N N . ASP A 1 503 ? 26.926 20.491 6.651 1.00 68.12 503 ASP A N 1
ATOM 3881 C CA . ASP A 1 503 ? 26.078 20.156 7.787 1.00 68.12 503 ASP A CA 1
ATOM 3882 C C . ASP A 1 503 ? 26.163 18.670 8.180 1.00 68.12 503 ASP A C 1
ATOM 3884 O O . ASP A 1 503 ? 26.131 18.303 9.354 1.00 68.12 503 ASP A O 1
ATOM 3888 N N . ARG A 1 504 ? 26.344 17.790 7.188 1.00 70.44 504 ARG A N 1
ATOM 3889 C CA . ARG A 1 504 ? 26.540 16.344 7.396 1.00 70.44 504 ARG A CA 1
ATOM 3890 C C . ARG A 1 504 ? 27.881 15.998 8.044 1.00 70.44 504 ARG A C 1
ATOM 3892 O O . ARG A 1 504 ? 27.998 14.926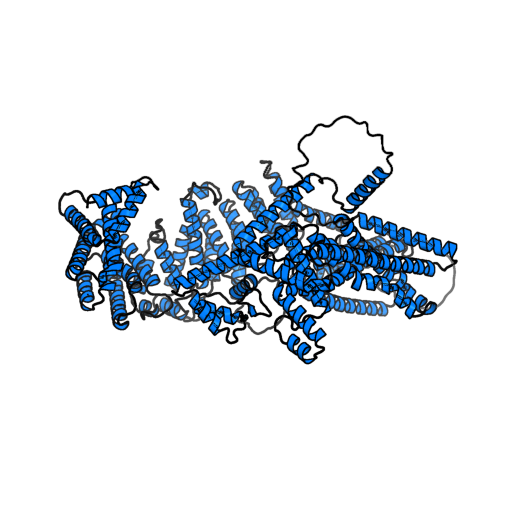 8.632 1.00 70.44 504 ARG A O 1
ATOM 3899 N N . HIS A 1 505 ? 28.878 16.881 7.962 1.00 68.31 505 HIS A N 1
ATOM 3900 C CA . HIS A 1 505 ? 30.178 16.650 8.593 1.00 68.31 505 HIS A CA 1
ATOM 3901 C C . HIS A 1 505 ? 30.060 16.611 10.122 1.00 68.31 505 HIS A C 1
ATOM 3903 O O . HIS A 1 505 ? 30.658 15.749 10.766 1.00 68.31 505 HIS A O 1
ATOM 3909 N N . ASP A 1 506 ? 29.233 17.485 10.695 1.00 71.81 506 ASP A N 1
ATOM 3910 C CA . ASP A 1 506 ? 28.989 17.532 12.138 1.00 71.81 506 ASP A CA 1
ATOM 3911 C C . ASP A 1 506 ? 28.245 16.281 12.620 1.00 71.81 506 ASP A C 1
ATOM 3913 O O . ASP A 1 506 ? 28.571 15.714 13.665 1.00 71.81 506 ASP A O 1
ATOM 3917 N N . VAL A 1 507 ? 27.303 15.791 11.806 1.00 74.06 507 VAL A N 1
ATOM 3918 C CA . VAL A 1 507 ? 26.594 14.525 12.038 1.00 74.06 507 VAL A CA 1
ATOM 3919 C C . VAL A 1 507 ? 27.559 13.337 12.000 1.00 74.06 507 VAL A C 1
ATOM 3921 O O . VAL A 1 507 ? 27.495 12.480 12.880 1.00 74.06 507 VAL A O 1
ATOM 3924 N N . LEU A 1 508 ? 28.487 13.293 11.035 1.00 68.81 508 LEU A N 1
ATOM 3925 C CA . LEU A 1 508 ? 29.504 12.241 10.958 1.00 68.81 508 LEU A CA 1
ATOM 3926 C C . LEU A 1 508 ? 30.442 12.277 12.168 1.00 68.81 508 LEU A C 1
ATOM 3928 O O . LEU A 1 508 ? 30.729 11.233 12.747 1.00 68.81 508 LEU A O 1
ATOM 3932 N N . ASN A 1 509 ? 30.914 13.456 12.570 1.00 71.62 509 ASN A N 1
ATOM 3933 C CA . ASN A 1 509 ? 31.792 13.585 13.732 1.00 71.62 509 ASN A CA 1
ATOM 3934 C C . ASN A 1 509 ? 31.087 13.116 15.014 1.00 71.62 509 ASN A C 1
ATOM 3936 O O . ASN A 1 509 ? 31.691 12.409 15.823 1.00 71.62 509 ASN A O 1
ATOM 3940 N N . ALA A 1 510 ? 29.796 13.432 15.172 1.00 70.62 510 ALA A N 1
ATOM 3941 C CA . ALA A 1 510 ? 28.977 12.912 16.264 1.00 70.62 510 ALA A CA 1
ATOM 3942 C C . ALA A 1 510 ? 28.800 11.383 16.186 1.00 70.62 510 ALA A C 1
ATOM 3944 O O . ALA A 1 510 ? 28.931 10.704 17.204 1.00 70.62 510 ALA A O 1
ATOM 3945 N N . ALA A 1 511 ? 28.581 10.829 14.989 1.00 66.56 511 ALA A N 1
ATOM 3946 C CA . ALA A 1 511 ? 28.466 9.389 14.766 1.00 66.56 511 ALA A CA 1
ATOM 3947 C C . ALA A 1 511 ? 29.771 8.643 15.091 1.00 66.56 511 ALA A C 1
ATOM 3949 O O . ALA A 1 511 ? 29.743 7.624 15.778 1.00 66.56 511 ALA A O 1
ATOM 3950 N N . ILE A 1 512 ? 30.923 9.160 14.647 1.00 65.56 512 ILE A N 1
ATOM 3951 C CA . ILE A 1 512 ? 32.253 8.599 14.937 1.00 65.56 512 ILE A CA 1
ATOM 3952 C C . ILE A 1 512 ? 32.520 8.633 16.441 1.00 65.56 512 ILE A C 1
ATOM 3954 O O . ILE A 1 512 ? 32.969 7.638 17.009 1.00 65.56 512 ILE A O 1
ATOM 3958 N N . ALA A 1 513 ? 32.203 9.750 17.097 1.00 68.25 513 ALA A N 1
ATOM 3959 C CA . ALA A 1 513 ? 32.356 9.880 18.537 1.00 68.25 513 ALA A CA 1
ATOM 3960 C C . ALA A 1 513 ? 31.467 8.886 19.309 1.00 68.25 513 ALA A C 1
ATOM 3962 O O . ALA A 1 513 ? 31.924 8.307 20.291 1.00 68.25 513 ALA A O 1
ATOM 3963 N N . ALA A 1 514 ? 30.236 8.634 18.848 1.00 64.94 514 ALA A N 1
ATOM 3964 C CA . ALA A 1 514 ? 29.355 7.617 19.424 1.00 64.94 514 ALA A CA 1
ATOM 3965 C C . ALA A 1 514 ? 29.887 6.188 19.189 1.00 64.94 514 ALA A C 1
ATOM 3967 O O . ALA A 1 514 ? 29.911 5.379 20.116 1.00 64.94 514 ALA A O 1
ATOM 3968 N N . CYS A 1 515 ? 30.401 5.892 17.987 1.00 62.28 515 CYS A N 1
ATOM 3969 C CA . CYS A 1 515 ? 31.028 4.603 17.666 1.00 62.28 515 CYS A CA 1
ATOM 3970 C C . CYS A 1 515 ? 32.225 4.304 18.580 1.00 62.28 515 CYS A C 1
ATOM 3972 O O . CYS A 1 515 ? 32.354 3.189 19.075 1.00 62.28 515 CYS A O 1
ATOM 3974 N N . GLN A 1 516 ? 33.084 5.300 18.818 1.00 65.19 516 GLN A N 1
ATOM 3975 C CA . GLN A 1 516 ? 34.279 5.167 19.660 1.00 65.19 516 GLN A CA 1
ATOM 3976 C C . GLN A 1 516 ? 33.951 4.926 21.140 1.00 65.19 516 GLN A C 1
ATOM 3978 O O . GLN A 1 516 ? 34.770 4.369 21.860 1.00 65.19 516 GLN A O 1
ATOM 3983 N N . ARG A 1 517 ? 32.766 5.338 21.605 1.00 62.00 517 ARG A N 1
ATOM 3984 C CA . ARG A 1 517 ? 32.328 5.168 23.001 1.00 62.00 517 ARG A CA 1
ATOM 3985 C C . ARG A 1 517 ? 31.533 3.876 23.235 1.00 62.00 517 ARG A C 1
ATOM 3987 O O . ARG A 1 517 ? 31.418 3.442 24.374 1.00 62.00 517 ARG A O 1
ATOM 3994 N N . SER A 1 518 ? 31.014 3.245 22.178 1.00 55.38 518 SER A N 1
ATOM 3995 C CA . SER A 1 518 ? 30.130 2.064 22.227 1.00 55.38 518 SER A CA 1
ATOM 3996 C C . SER A 1 518 ? 30.874 0.710 22.336 1.00 55.38 518 SER A C 1
ATOM 3998 O O . SER A 1 518 ? 30.354 -0.322 21.905 1.00 55.38 518 SER A O 1
ATOM 4000 N N . GLU A 1 519 ? 32.086 0.668 22.900 1.00 49.44 519 GLU A N 1
ATOM 4001 C CA . GLU A 1 519 ? 32.955 -0.530 22.935 1.00 49.44 519 GLU A CA 1
ATOM 4002 C C . GLU A 1 519 ? 32.447 -1.712 23.802 1.00 49.44 519 GLU A C 1
ATOM 4004 O O . GLU A 1 519 ? 33.115 -2.742 23.869 1.00 49.44 519 GLU A O 1
ATOM 4009 N N . SER A 1 520 ? 31.279 -1.639 24.455 1.00 46.78 520 SER A N 1
ATOM 4010 C CA . SER A 1 520 ? 30.946 -2.560 25.557 1.00 46.78 520 SER A CA 1
ATOM 4011 C C . SER A 1 520 ? 30.004 -3.746 25.277 1.00 46.78 520 SER A C 1
ATOM 4013 O O . SER A 1 520 ? 29.912 -4.607 26.152 1.00 46.78 520 SER A O 1
ATOM 4015 N N . THR A 1 521 ? 29.372 -3.922 24.101 1.00 49.31 521 THR A N 1
ATOM 4016 C CA . THR A 1 521 ? 28.558 -5.146 23.872 1.00 49.31 521 THR A CA 1
ATOM 4017 C C . THR A 1 521 ? 28.400 -5.584 22.406 1.00 49.31 521 THR A C 1
ATOM 4019 O O . THR A 1 521 ? 27.808 -4.894 21.582 1.00 49.31 521 THR A O 1
ATOM 4022 N N . HIS A 1 522 ? 28.831 -6.814 22.093 1.00 46.06 522 HIS A N 1
ATOM 4023 C CA . HIS A 1 522 ? 28.845 -7.424 20.745 1.00 46.06 522 HIS A CA 1
ATOM 4024 C C . HIS A 1 522 ? 27.467 -7.512 20.047 1.00 46.06 522 HIS A C 1
ATOM 4026 O O . HIS A 1 522 ? 27.404 -7.658 18.833 1.00 46.06 522 HIS A O 1
ATOM 4032 N N . ARG A 1 523 ? 26.364 -7.441 20.810 1.00 45.25 523 ARG A N 1
ATOM 4033 C CA . ARG A 1 523 ? 24.974 -7.539 20.317 1.00 45.25 523 ARG A CA 1
ATOM 4034 C C . ARG A 1 523 ? 24.401 -6.196 19.844 1.00 45.25 523 ARG A C 1
ATOM 4036 O O . ARG A 1 523 ? 23.471 -6.186 19.054 1.00 45.25 523 ARG A O 1
ATOM 4043 N N . GLN A 1 524 ? 24.960 -5.087 20.327 1.00 50.22 524 GLN A N 1
ATOM 4044 C CA . GLN A 1 524 ? 24.572 -3.728 19.938 1.00 50.22 524 GLN A CA 1
ATOM 4045 C C . GLN A 1 524 ? 25.178 -3.366 18.568 1.00 50.22 524 GLN A C 1
ATOM 4047 O O . GLN A 1 524 ? 24.519 -2.787 17.714 1.00 50.22 524 GLN A O 1
ATOM 4052 N N . GLN A 1 525 ? 26.400 -3.820 18.280 1.00 50.19 525 GLN A N 1
ATOM 4053 C CA . GLN A 1 525 ? 27.096 -3.504 17.026 1.00 50.19 525 GLN A CA 1
ATOM 4054 C C . GLN A 1 525 ? 26.344 -3.936 15.748 1.00 50.19 525 GLN A C 1
ATOM 4056 O O . GLN A 1 525 ? 26.400 -3.203 14.763 1.00 50.19 525 GLN A O 1
ATOM 4061 N N . ASP A 1 526 ? 25.597 -5.048 15.757 1.00 47.41 526 ASP A N 1
ATOM 4062 C CA . ASP A 1 526 ? 24.899 -5.569 14.565 1.00 47.41 526 ASP A CA 1
ATOM 4063 C C . ASP A 1 526 ? 23.695 -4.711 14.111 1.00 47.41 526 ASP A C 1
ATOM 4065 O O . ASP A 1 526 ? 23.394 -4.670 12.916 1.00 47.41 526 ASP A O 1
ATOM 4069 N N . GLU A 1 527 ? 23.019 -3.997 15.021 1.00 50.69 527 GLU A N 1
ATOM 4070 C CA . GLU A 1 527 ? 21.852 -3.149 14.693 1.00 50.69 527 GLU A CA 1
ATOM 4071 C C . GLU A 1 527 ? 22.239 -1.715 14.298 1.00 50.69 527 GLU A C 1
ATOM 4073 O O . GLU A 1 527 ? 21.541 -1.070 13.514 1.00 50.69 527 GLU A O 1
ATOM 4078 N N . PHE A 1 528 ? 23.376 -1.220 14.793 1.00 51.81 528 PHE A N 1
ATOM 4079 C CA . PHE A 1 528 ? 23.845 0.151 14.568 1.00 51.81 528 PHE A CA 1
ATOM 4080 C C . PHE A 1 528 ? 24.741 0.308 13.333 1.00 51.81 528 PHE A C 1
ATOM 4082 O O . PHE A 1 528 ? 24.692 1.337 12.652 1.00 51.81 528 PHE A O 1
ATOM 4089 N N . TYR A 1 529 ? 25.509 -0.729 12.981 1.00 52.09 529 TYR A N 1
ATOM 4090 C CA . TYR A 1 529 ? 26.381 -0.729 11.801 1.00 52.09 529 TYR A CA 1
ATOM 4091 C C . TYR A 1 529 ? 25.660 -0.389 10.477 1.00 52.09 529 TYR A C 1
ATOM 4093 O O . TYR A 1 529 ? 26.206 0.404 9.712 1.00 52.09 529 TYR A O 1
ATOM 4101 N N . PRO A 1 530 ? 24.434 -0.878 10.188 1.00 53.03 530 PRO A N 1
ATOM 4102 C CA . PRO A 1 530 ? 23.710 -0.537 8.960 1.00 53.03 530 PRO A CA 1
ATOM 4103 C C . PRO A 1 530 ? 23.384 0.957 8.842 1.00 53.03 530 PRO A C 1
ATOM 4105 O O . PRO A 1 530 ? 23.463 1.515 7.750 1.00 53.03 530 PRO A O 1
ATOM 4108 N N . VAL A 1 531 ? 23.048 1.616 9.957 1.00 52.47 531 VAL A N 1
ATOM 4109 C CA . VAL A 1 531 ? 22.680 3.042 9.989 1.00 52.47 531 VAL A CA 1
ATOM 4110 C C . VAL A 1 531 ? 23.910 3.917 9.752 1.00 52.47 531 VAL A C 1
ATOM 4112 O O . VAL A 1 531 ? 23.869 4.846 8.944 1.00 52.47 531 VAL A O 1
ATOM 4115 N N . VAL A 1 532 ? 25.033 3.580 10.397 1.00 52.31 532 VAL A N 1
ATOM 4116 C CA . VAL A 1 532 ? 26.319 4.253 10.170 1.00 52.31 532 VAL A CA 1
ATOM 4117 C C . VAL A 1 532 ? 26.800 4.022 8.741 1.00 52.31 532 VAL A C 1
ATOM 4119 O O . VAL A 1 532 ? 27.199 4.979 8.089 1.00 52.31 532 VAL A O 1
ATOM 4122 N N . VAL A 1 533 ? 26.701 2.798 8.213 1.00 51.31 533 VAL A N 1
ATOM 4123 C CA . VAL A 1 533 ? 27.051 2.485 6.818 1.00 51.31 533 VAL A CA 1
ATOM 4124 C C . VAL A 1 533 ? 26.188 3.279 5.841 1.00 51.31 533 VAL A C 1
ATOM 4126 O O . VAL A 1 533 ? 26.734 3.834 4.898 1.00 51.31 533 VAL A O 1
ATOM 4129 N N . GLN A 1 534 ? 24.885 3.431 6.079 1.00 54.19 534 GLN A N 1
ATOM 4130 C CA . GLN A 1 534 ? 24.008 4.203 5.196 1.00 54.19 534 GLN A CA 1
ATOM 4131 C C . GLN A 1 534 ? 24.352 5.706 5.191 1.00 54.19 534 GLN A C 1
ATOM 4133 O O . GLN A 1 534 ? 24.373 6.335 4.132 1.00 54.19 534 GLN A O 1
ATOM 4138 N N . ILE A 1 535 ? 24.681 6.288 6.351 1.00 51.19 535 ILE A N 1
ATOM 4139 C CA . ILE A 1 535 ? 25.138 7.687 6.451 1.00 51.19 535 ILE A CA 1
ATOM 4140 C C . ILE A 1 535 ? 26.528 7.841 5.805 1.00 51.19 535 ILE A C 1
ATOM 4142 O O . ILE A 1 535 ? 26.740 8.740 4.989 1.00 51.19 535 ILE A O 1
ATOM 4146 N N . VAL A 1 536 ? 27.454 6.922 6.091 1.00 48.22 536 VAL A N 1
ATOM 4147 C CA . VAL A 1 536 ? 28.833 6.933 5.581 1.00 48.22 536 VAL A CA 1
ATOM 4148 C C . VAL A 1 536 ? 28.890 6.680 4.077 1.00 48.22 536 VAL A C 1
ATOM 4150 O O . VAL A 1 536 ? 29.624 7.390 3.406 1.00 48.22 536 VAL A O 1
ATOM 4153 N N . GLU A 1 537 ? 28.116 5.754 3.505 1.00 49.78 537 GLU A N 1
ATOM 4154 C CA . GLU A 1 537 ? 28.070 5.498 2.054 1.00 49.78 537 GLU A CA 1
ATOM 4155 C C . GLU A 1 537 ? 27.660 6.756 1.278 1.00 49.78 537 GLU A C 1
ATOM 4157 O O . GLU A 1 537 ? 28.257 7.077 0.244 1.00 49.78 537 GLU A O 1
ATOM 4162 N N . THR A 1 538 ? 26.710 7.534 1.810 1.00 52.09 538 THR A N 1
ATOM 4163 C CA . THR A 1 538 ? 26.312 8.805 1.189 1.00 52.09 538 THR A CA 1
ATOM 4164 C C . THR A 1 538 ? 27.402 9.874 1.292 1.00 52.09 538 THR A C 1
ATOM 4166 O O . THR A 1 538 ? 27.639 10.595 0.323 1.00 52.09 538 THR A O 1
ATOM 4169 N N . GLU A 1 539 ? 28.151 9.947 2.394 1.00 45.34 539 GLU A N 1
ATOM 4170 C CA . GLU A 1 539 ? 29.267 10.891 2.520 1.00 45.34 539 GLU A CA 1
ATOM 4171 C C . GLU A 1 539 ? 30.519 10.447 1.749 1.00 45.34 539 GLU A C 1
ATOM 4173 O O . GLU A 1 539 ? 31.228 11.288 1.205 1.00 45.34 539 GLU A O 1
ATOM 4178 N N . LEU A 1 540 ? 30.781 9.143 1.632 1.00 40.62 540 LEU A N 1
ATOM 4179 C CA . LEU A 1 540 ? 31.883 8.582 0.847 1.00 40.62 540 LEU A CA 1
ATOM 4180 C C . LEU A 1 540 ? 31.648 8.830 -0.644 1.00 40.62 540 LEU A C 1
ATOM 4182 O O . LEU A 1 540 ? 32.574 9.239 -1.343 1.00 40.62 540 LEU A O 1
ATOM 4186 N N . SER A 1 541 ? 30.398 8.701 -1.107 1.00 38.06 541 SER A N 1
ATOM 4187 C CA . SER A 1 541 ? 29.999 9.089 -2.464 1.00 38.06 541 SER A CA 1
ATOM 4188 C C . SER A 1 541 ? 30.199 10.591 -2.717 1.00 38.06 541 SER A C 1
ATOM 4190 O O . SER A 1 541 ? 30.692 10.986 -3.773 1.00 38.06 541 SER A O 1
ATOM 4192 N N . ALA A 1 542 ? 29.931 11.436 -1.717 1.00 41.53 542 ALA A N 1
ATOM 4193 C CA . ALA A 1 542 ? 30.102 12.879 -1.820 1.00 41.53 542 ALA A CA 1
ATOM 4194 C C . ALA A 1 542 ? 31.555 13.353 -1.637 1.00 41.53 542 ALA A C 1
ATOM 4196 O O . ALA A 1 542 ? 31.948 14.341 -2.250 1.00 41.53 542 ALA A O 1
ATOM 4197 N N . LYS A 1 543 ? 32.380 12.655 -0.847 1.00 38.47 543 LYS A N 1
ATOM 4198 C CA . LYS A 1 543 ? 33.833 12.867 -0.745 1.00 38.47 543 LYS A CA 1
ATOM 4199 C C . LYS A 1 543 ? 34.552 12.376 -1.994 1.00 38.47 543 LYS A C 1
ATOM 4201 O O . LYS A 1 543 ? 35.492 13.036 -2.405 1.00 38.47 543 LYS A O 1
ATOM 4206 N N . LEU A 1 544 ? 34.088 11.305 -2.641 1.00 34.72 544 LEU A N 1
ATOM 4207 C CA . LEU A 1 544 ? 34.523 10.915 -3.988 1.00 34.72 544 LEU A CA 1
ATOM 4208 C C . LEU A 1 544 ? 34.164 11.993 -5.015 1.00 34.72 544 LEU A C 1
ATOM 4210 O O . LEU A 1 544 ? 35.015 12.388 -5.807 1.00 34.72 544 LEU A O 1
ATOM 4214 N N . LEU A 1 545 ? 32.945 12.539 -4.943 1.00 35.59 545 LEU A N 1
ATOM 4215 C CA . LEU A 1 545 ? 32.513 13.653 -5.789 1.00 35.59 545 LEU A CA 1
ATOM 4216 C C . LEU A 1 545 ? 33.337 14.925 -5.525 1.00 35.59 545 LEU A C 1
ATOM 4218 O O . LEU A 1 545 ? 33.727 15.618 -6.457 1.00 35.59 545 LEU A O 1
ATOM 4222 N N . ARG A 1 546 ? 33.651 15.223 -4.260 1.00 36.25 546 ARG A N 1
ATOM 4223 C CA . ARG A 1 546 ? 34.432 16.399 -3.859 1.00 36.25 546 ARG A CA 1
ATOM 4224 C C . ARG A 1 546 ? 35.922 16.222 -4.142 1.00 36.25 546 ARG A C 1
ATOM 4226 O O . ARG A 1 546 ? 36.527 17.189 -4.561 1.00 36.25 546 ARG A O 1
ATOM 4233 N N . ALA A 1 547 ? 36.480 15.020 -4.005 1.00 33.28 547 ALA A N 1
ATOM 4234 C CA . ALA A 1 547 ? 37.833 14.675 -4.443 1.00 33.28 547 ALA A CA 1
ATOM 4235 C C . ALA A 1 547 ? 37.965 14.812 -5.967 1.00 33.28 547 ALA A C 1
ATOM 4237 O O . ALA A 1 547 ? 38.956 15.359 -6.448 1.00 33.28 547 ALA A O 1
ATOM 4238 N N . ALA A 1 548 ? 36.927 14.408 -6.711 1.00 31.98 548 ALA A N 1
ATOM 4239 C CA . ALA A 1 548 ? 36.817 14.654 -8.146 1.00 31.98 548 ALA A CA 1
ATOM 4240 C C . ALA A 1 548 ? 36.693 16.155 -8.473 1.00 31.98 548 ALA A C 1
ATOM 4242 O O . ALA A 1 548 ? 37.280 16.610 -9.449 1.00 31.98 548 ALA A O 1
ATOM 4243 N N . MET A 1 549 ? 36.003 16.940 -7.636 1.00 33.53 549 MET A N 1
ATOM 4244 C CA . MET A 1 549 ? 35.870 18.393 -7.815 1.00 33.53 549 MET A CA 1
ATOM 4245 C C . MET A 1 549 ? 37.110 19.185 -7.368 1.00 33.53 549 MET A C 1
ATOM 4247 O O . MET A 1 549 ? 37.431 20.179 -7.997 1.00 33.53 549 MET A O 1
ATOM 4251 N N . THR A 1 550 ? 37.858 18.755 -6.347 1.00 32.84 550 THR A N 1
ATOM 4252 C CA . THR A 1 550 ? 39.120 19.388 -5.908 1.00 32.84 550 THR A CA 1
ATOM 4253 C C . THR A 1 550 ? 40.303 19.063 -6.814 1.00 32.84 550 THR A C 1
ATOM 4255 O O . THR A 1 550 ? 41.314 19.757 -6.762 1.00 32.84 550 THR A O 1
ATOM 4258 N N . PHE A 1 551 ? 40.185 18.041 -7.667 1.00 31.56 551 PHE A N 1
ATOM 4259 C CA . PHE A 1 551 ? 41.128 17.811 -8.766 1.00 31.56 551 PHE A CA 1
ATOM 4260 C C . PHE A 1 551 ? 41.024 18.907 -9.853 1.00 31.56 551 PHE A C 1
ATOM 4262 O O . PHE A 1 551 ? 41.877 18.994 -10.733 1.00 31.56 551 PHE A O 1
ATOM 4269 N N . VAL A 1 552 ? 40.013 19.780 -9.764 1.00 30.30 552 VAL A N 1
ATOM 4270 C CA . VAL A 1 552 ? 39.797 20.948 -10.622 1.00 30.30 552 VAL A CA 1
ATOM 4271 C C . VAL A 1 552 ? 39.907 22.204 -9.735 1.00 30.30 552 VAL A C 1
ATOM 4273 O O . VAL A 1 552 ? 39.108 22.413 -8.831 1.00 30.30 552 VAL A O 1
ATOM 4276 N N . GLY A 1 553 ? 40.972 22.993 -9.907 1.00 26.39 553 GLY A N 1
ATOM 4277 C CA . GLY A 1 553 ? 41.384 24.072 -8.986 1.00 26.39 553 GLY A CA 1
ATOM 4278 C C . GLY A 1 553 ? 40.416 25.270 -8.810 1.00 26.39 553 GLY A C 1
ATOM 4279 O O . GLY A 1 553 ? 39.399 25.357 -9.495 1.00 26.39 553 GLY A O 1
ATOM 4280 N N . PRO A 1 554 ? 40.727 26.214 -7.889 1.00 41.34 554 PRO A N 1
ATOM 4281 C CA . PRO A 1 554 ? 39.737 27.019 -7.165 1.00 41.34 554 PRO A CA 1
ATOM 4282 C C . PRO A 1 554 ? 39.549 28.446 -7.711 1.00 41.34 554 PRO A C 1
ATOM 4284 O O . PRO A 1 554 ? 40.524 29.104 -8.060 1.00 41.34 554 PRO A O 1
ATOM 4287 N N . LEU A 1 555 ? 38.323 28.983 -7.647 1.00 27.89 555 LEU A N 1
ATOM 4288 C CA . LEU A 1 555 ? 38.060 30.431 -7.643 1.00 27.89 555 LEU A CA 1
ATOM 4289 C C . LEU A 1 555 ? 36.930 30.764 -6.651 1.00 27.89 555 LEU A C 1
ATOM 4291 O O . LEU A 1 555 ? 35.804 30.287 -6.773 1.00 27.89 555 LEU A O 1
ATOM 4295 N N . GLN A 1 556 ? 37.278 31.562 -5.639 1.00 39.91 556 GLN A N 1
ATOM 4296 C CA . GLN A 1 556 ? 36.410 32.090 -4.583 1.00 39.91 556 GLN A CA 1
ATOM 4297 C C . GLN A 1 556 ? 35.624 33.320 -5.071 1.00 39.91 556 GLN A C 1
ATOM 4299 O O . GLN A 1 556 ? 36.226 34.241 -5.617 1.00 39.91 556 GLN A O 1
ATOM 4304 N N . ALA A 1 557 ? 34.321 33.388 -4.771 1.00 26.12 557 ALA A N 1
ATOM 4305 C CA . ALA A 1 557 ? 33.595 34.644 -4.539 1.00 26.12 557 ALA A CA 1
ATOM 4306 C C . ALA A 1 557 ? 32.357 34.405 -3.632 1.00 26.12 557 ALA A C 1
ATOM 4308 O O . ALA A 1 557 ? 31.821 33.293 -3.643 1.00 26.12 557 ALA A O 1
ATOM 4309 N N . PRO A 1 558 ? 31.933 35.396 -2.818 1.00 32.50 558 PRO A N 1
ATOM 4310 C CA . PRO A 1 558 ? 31.091 35.200 -1.633 1.00 32.50 558 PRO A CA 1
ATOM 4311 C C . PRO A 1 558 ? 29.584 35.362 -1.914 1.00 32.50 558 PRO A C 1
ATOM 4313 O O . PRO A 1 558 ? 29.187 36.183 -2.738 1.00 32.50 558 PRO A O 1
ATOM 4316 N N . TRP A 1 559 ? 28.753 34.589 -1.206 1.00 30.25 559 TRP A N 1
ATOM 4317 C CA . TRP A 1 559 ? 27.293 34.535 -1.356 1.00 30.25 559 TRP A CA 1
ATOM 4318 C C . TRP A 1 559 ? 26.596 35.053 -0.093 1.00 30.25 559 TRP A C 1
ATOM 4320 O O . TRP A 1 559 ? 26.618 34.367 0.920 1.00 30.25 559 TRP A O 1
ATOM 4330 N N . ASP A 1 560 ? 25.921 36.198 -0.189 1.00 31.56 560 ASP A N 1
ATOM 4331 C CA . ASP A 1 560 ? 24.933 36.668 0.792 1.00 31.56 560 ASP A CA 1
ATOM 4332 C C . ASP A 1 560 ? 23.668 37.130 0.045 1.00 31.56 560 ASP A C 1
ATOM 4334 O O . ASP A 1 560 ? 23.621 38.256 -0.450 1.00 31.56 560 ASP A O 1
ATOM 4338 N N . SER A 1 561 ? 22.657 36.258 -0.107 1.00 26.06 561 SER A N 1
ATOM 4339 C CA . SER A 1 561 ? 21.212 36.606 -0.169 1.00 26.06 561 SER A CA 1
ATOM 4340 C C . SER A 1 561 ? 20.316 35.347 -0.283 1.00 26.06 561 SER A C 1
ATOM 4342 O O . SER A 1 561 ? 20.637 34.447 -1.062 1.00 26.06 561 SER A O 1
ATOM 4344 N N . PRO A 1 562 ? 19.177 35.254 0.447 1.00 32.56 562 PRO A N 1
ATOM 4345 C CA . PRO A 1 562 ? 18.338 34.059 0.499 1.00 32.56 562 PRO A CA 1
ATOM 4346 C C . PRO A 1 562 ? 17.070 34.230 -0.351 1.00 32.56 562 PRO A C 1
ATOM 4348 O O . PRO A 1 562 ? 16.055 34.750 0.095 1.00 32.56 562 PRO A O 1
ATOM 4351 N N . SER A 1 563 ? 17.124 33.822 -1.611 1.00 29.19 563 SER A N 1
ATOM 4352 C CA . SER A 1 563 ? 15.963 33.442 -2.432 1.00 29.19 563 SER A CA 1
ATOM 4353 C C . SER A 1 563 ? 16.513 32.945 -3.767 1.00 29.19 563 SER A C 1
ATOM 4355 O O . SER A 1 563 ? 17.376 33.606 -4.325 1.00 29.19 563 SER A O 1
ATOM 4357 N N . TYR A 1 564 ? 16.038 31.785 -4.244 1.00 28.28 564 TYR A N 1
ATOM 4358 C CA . TYR A 1 564 ? 16.470 30.996 -5.424 1.00 28.28 564 TYR A CA 1
ATOM 4359 C C . TYR A 1 564 ? 17.275 29.705 -5.152 1.00 28.28 564 TYR A C 1
ATOM 4361 O O . TYR A 1 564 ? 18.501 29.693 -5.184 1.00 28.28 564 TYR A O 1
ATOM 4369 N N . ARG A 1 565 ? 16.572 28.561 -5.093 1.00 31.19 565 ARG A N 1
ATOM 4370 C CA . ARG A 1 565 ? 16.977 27.245 -5.659 1.00 31.19 565 ARG A CA 1
ATOM 4371 C C . ARG A 1 565 ? 15.683 26.514 -6.084 1.00 31.19 565 ARG A C 1
ATOM 4373 O O . ARG A 1 565 ? 14.726 26.625 -5.331 1.00 31.19 565 ARG A O 1
ATOM 4380 N N . PRO A 1 566 ? 15.592 25.855 -7.267 1.00 34.31 566 PRO A N 1
ATOM 4381 C CA . PRO A 1 566 ? 16.621 25.060 -7.938 1.00 34.31 566 PRO A CA 1
ATOM 4382 C C . PRO A 1 566 ? 16.984 25.575 -9.349 1.00 34.31 566 PRO A C 1
ATOM 4384 O O . PRO A 1 566 ? 17.039 24.816 -10.309 1.00 34.31 566 PRO A O 1
ATOM 4387 N N . ARG A 1 567 ? 17.286 26.871 -9.500 1.00 35.66 567 ARG A N 1
ATOM 4388 C CA . ARG A 1 567 ? 17.956 27.385 -10.716 1.00 35.66 567 ARG A CA 1
ATOM 4389 C C . ARG A 1 567 ? 19.483 27.321 -10.644 1.00 35.66 567 ARG A C 1
ATOM 4391 O O . ARG A 1 567 ? 20.129 27.273 -11.681 1.00 35.66 567 ARG A O 1
ATOM 4398 N N . GLY A 1 568 ? 20.059 27.230 -9.441 1.00 33.06 568 GLY A N 1
ATOM 4399 C CA . GLY A 1 568 ? 21.507 27.320 -9.220 1.00 33.06 568 GLY A CA 1
ATOM 4400 C C . GLY A 1 568 ? 22.334 26.171 -9.801 1.00 33.06 568 GLY A C 1
ATOM 4401 O O . GLY A 1 568 ? 23.420 26.423 -10.298 1.00 33.06 568 GLY A O 1
ATOM 4402 N N . VAL A 1 569 ? 21.836 24.929 -9.813 1.00 35.56 569 VAL A N 1
ATOM 4403 C CA . VAL A 1 569 ? 22.592 23.791 -10.384 1.00 35.56 569 VAL A CA 1
ATOM 4404 C C . VAL A 1 569 ? 22.617 23.868 -11.911 1.00 35.56 569 VAL A C 1
ATOM 4406 O O . VAL A 1 569 ? 23.661 23.666 -12.524 1.00 35.56 569 VAL A O 1
ATOM 4409 N N . TRP A 1 570 ? 21.493 24.250 -12.520 1.00 36.19 570 TRP A N 1
ATOM 4410 C CA . TRP A 1 570 ? 21.401 24.465 -13.961 1.00 36.19 570 TRP A CA 1
ATOM 4411 C C . TRP A 1 570 ? 22.135 25.731 -14.407 1.00 36.19 570 TRP A C 1
ATOM 4413 O O . TRP A 1 570 ? 22.800 25.682 -15.432 1.00 36.19 570 TRP A O 1
ATOM 4423 N N . GLN A 1 571 ? 22.112 26.821 -13.628 1.00 32.97 571 GLN A N 1
ATOM 4424 C CA . GLN A 1 571 ? 22.928 28.020 -13.874 1.00 32.97 571 GLN A CA 1
ATOM 4425 C C . GLN A 1 571 ? 24.423 27.771 -13.660 1.00 32.97 571 GLN A C 1
ATOM 4427 O O . GLN A 1 571 ? 25.221 28.313 -14.412 1.00 32.97 571 GLN A O 1
ATOM 4432 N N . PHE A 1 572 ? 24.811 26.932 -12.698 1.00 34.66 572 PHE A N 1
ATOM 4433 C CA . PHE A 1 572 ? 26.203 26.533 -12.473 1.00 34.66 572 PHE A CA 1
ATOM 4434 C C . PHE A 1 572 ? 26.723 25.637 -13.606 1.00 34.66 572 PHE A C 1
ATOM 4436 O O . PHE A 1 572 ? 27.811 25.873 -14.125 1.00 34.66 572 PHE A O 1
ATOM 4443 N N . LEU A 1 573 ? 25.915 24.673 -14.068 1.00 35.53 573 LEU A N 1
ATOM 4444 C CA . LEU A 1 573 ? 26.218 23.861 -15.253 1.00 35.53 573 LEU A CA 1
ATOM 4445 C C . LEU A 1 573 ? 26.239 24.705 -16.539 1.00 35.53 573 LEU A C 1
ATOM 4447 O O . LEU A 1 573 ? 27.101 24.488 -17.386 1.00 35.53 573 LEU A O 1
ATOM 4451 N N . PHE A 1 574 ? 25.360 25.706 -16.667 1.00 39.94 574 PHE A N 1
ATOM 4452 C CA . PHE A 1 574 ? 25.388 26.660 -17.782 1.00 39.94 574 PHE A CA 1
ATOM 4453 C C . PHE A 1 574 ? 26.588 27.613 -17.720 1.00 39.94 574 PHE A C 1
ATOM 4455 O O . PHE A 1 574 ? 27.152 27.920 -18.764 1.00 39.94 574 PHE A O 1
ATOM 4462 N N . GLN A 1 575 ? 27.017 28.050 -16.531 1.00 34.47 575 GLN A N 1
ATOM 4463 C CA . GLN A 1 575 ? 28.221 28.872 -16.360 1.00 34.47 575 GLN A CA 1
ATOM 4464 C C . GLN A 1 575 ? 29.499 28.081 -16.664 1.00 34.47 575 GLN A C 1
ATOM 4466 O O . GLN A 1 575 ? 30.397 28.625 -17.302 1.00 34.47 575 GLN A O 1
ATOM 4471 N N . LEU A 1 576 ? 29.549 26.789 -16.319 1.00 31.20 576 LEU A N 1
ATOM 4472 C CA . LEU A 1 576 ? 30.622 25.869 -16.725 1.00 31.20 576 LEU A CA 1
ATOM 4473 C C . LEU A 1 576 ? 30.641 25.608 -18.241 1.00 31.20 576 LEU A C 1
ATOM 4475 O O . LEU A 1 576 ? 31.712 25.483 -18.826 1.00 31.20 576 LEU A O 1
ATOM 4479 N N . LEU A 1 577 ? 29.473 25.580 -18.891 1.00 38.38 577 LEU A N 1
ATOM 4480 C CA . LEU A 1 577 ? 29.338 25.497 -20.353 1.00 38.38 577 LEU A CA 1
ATOM 4481 C C . LEU A 1 577 ? 29.629 26.829 -21.077 1.00 38.38 577 LEU A C 1
ATOM 4483 O O . LEU A 1 577 ? 29.806 26.819 -22.294 1.00 38.38 577 LEU A O 1
ATOM 4487 N N . GLN A 1 578 ? 29.696 27.962 -20.365 1.00 32.53 578 GLN A N 1
ATOM 4488 C CA . GLN A 1 578 ? 29.894 29.302 -20.943 1.00 32.53 578 GLN A CA 1
ATOM 4489 C C . GLN A 1 578 ? 31.229 29.982 -20.590 1.00 32.53 578 GLN A C 1
ATOM 4491 O O . GLN A 1 578 ? 31.453 31.107 -21.035 1.00 32.53 578 GLN A O 1
ATOM 4496 N N . SER A 1 579 ? 32.149 29.344 -19.858 1.00 23.47 579 SER A N 1
ATOM 4497 C CA . SER A 1 579 ? 33.454 29.944 -19.542 1.00 23.47 579 SER A CA 1
ATOM 4498 C C . SER A 1 579 ? 34.615 29.365 -20.374 1.00 23.47 579 SER A C 1
ATOM 4500 O O . SER A 1 579 ? 35.271 28.427 -19.919 1.00 23.47 579 SER A O 1
ATOM 4502 N N . PRO A 1 580 ? 34.987 29.942 -21.535 1.00 38.41 580 PRO A N 1
ATOM 4503 C CA . PRO A 1 580 ? 36.300 29.725 -22.120 1.00 38.41 580 PRO A CA 1
ATOM 4504 C C . PRO A 1 580 ? 37.231 30.842 -21.636 1.00 38.41 580 PRO A C 1
ATOM 4506 O O . PRO A 1 580 ? 37.479 31.815 -22.343 1.00 38.41 580 PRO A O 1
ATOM 4509 N N . ARG A 1 581 ? 37.743 30.749 -20.406 1.00 31.19 581 ARG A N 1
ATOM 4510 C CA . ARG A 1 581 ? 38.904 31.556 -19.998 1.00 31.19 581 ARG A CA 1
ATOM 4511 C C . ARG A 1 581 ? 39.836 30.747 -19.109 1.00 31.19 581 ARG A C 1
ATOM 4513 O O . ARG A 1 581 ? 39.761 30.821 -17.891 1.00 31.19 581 ARG A O 1
ATOM 4520 N N . MET A 1 582 ? 40.780 30.055 -19.738 1.00 25.91 582 MET A N 1
ATOM 4521 C CA . MET A 1 582 ? 42.123 29.933 -19.179 1.00 25.91 582 MET A CA 1
ATOM 4522 C C . MET A 1 582 ? 43.129 30.349 -20.248 1.00 25.91 582 MET A C 1
ATOM 4524 O O . MET A 1 582 ? 43.213 29.770 -21.326 1.00 25.91 582 MET A O 1
ATOM 4528 N N . SER A 1 583 ? 43.834 31.435 -19.949 1.00 26.23 583 SER A N 1
ATOM 4529 C CA . SER A 1 583 ? 44.885 32.043 -20.752 1.00 26.23 583 SER A CA 1
ATOM 4530 C C . SER A 1 583 ? 46.077 31.099 -20.905 1.00 26.23 583 SER A C 1
ATOM 4532 O O . SER A 1 583 ? 46.706 30.747 -19.907 1.00 26.23 583 SER A O 1
ATOM 4534 N N . VAL A 1 584 ? 46.440 30.759 -22.142 1.00 30.14 584 VAL A N 1
ATOM 4535 C CA . VAL A 1 584 ? 47.737 30.148 -22.454 1.00 30.14 584 VAL A CA 1
ATOM 4536 C C . VAL A 1 584 ? 48.668 31.244 -22.966 1.00 30.14 584 VAL A C 1
ATOM 4538 O O . VAL A 1 584 ? 48.447 31.835 -24.020 1.00 30.14 584 VAL A O 1
ATOM 4541 N N . SER A 1 585 ? 49.695 31.534 -22.171 1.00 25.19 585 SER A N 1
ATOM 4542 C CA . SER A 1 585 ? 50.837 32.367 -22.545 1.00 25.19 585 SER A CA 1
ATOM 4543 C C . SER A 1 585 ? 51.662 31.634 -23.606 1.00 25.19 585 SER A C 1
ATOM 4545 O O . SER A 1 585 ? 52.182 30.551 -23.337 1.00 25.19 585 SER A O 1
ATOM 4547 N N . TYR A 1 586 ? 51.776 32.199 -24.810 1.00 29.55 586 TYR A N 1
ATOM 4548 C CA . TYR A 1 586 ? 52.659 31.671 -25.849 1.00 29.55 586 TYR A CA 1
ATOM 4549 C C . TYR A 1 586 ? 54.085 32.195 -25.652 1.00 29.55 586 TYR A C 1
ATOM 4551 O O . TYR A 1 586 ? 54.352 33.392 -25.759 1.00 29.55 586 TYR A O 1
ATOM 4559 N N . ARG A 1 587 ? 55.014 31.266 -25.409 1.00 25.64 587 ARG A N 1
ATOM 4560 C CA . ARG A 1 587 ? 56.453 31.457 -25.605 1.00 25.64 587 ARG A CA 1
ATOM 4561 C C . ARG A 1 587 ? 56.732 31.214 -27.087 1.00 25.64 587 ARG A C 1
ATOM 4563 O O . ARG A 1 587 ? 56.611 30.085 -27.550 1.00 25.64 587 ARG A O 1
ATOM 4570 N N . GLY A 1 588 ? 57.008 32.285 -27.823 1.00 32.72 588 GLY A N 1
ATOM 4571 C CA . GLY A 1 588 ? 57.339 32.213 -29.241 1.00 32.72 588 GLY A CA 1
ATOM 4572 C C . GLY A 1 588 ? 58.748 31.678 -29.477 1.00 32.72 588 GLY A C 1
ATOM 4573 O O . GLY A 1 588 ? 59.678 32.049 -28.763 1.00 32.72 588 GLY A O 1
ATOM 4574 N N . GLU A 1 589 ? 58.890 30.859 -30.513 1.00 27.75 589 GLU A N 1
ATOM 4575 C CA . GLU A 1 589 ? 60.135 30.679 -31.254 1.00 27.75 589 GLU A CA 1
ATOM 4576 C C . GLU A 1 589 ? 59.798 30.323 -32.712 1.00 27.75 589 GLU A C 1
ATOM 4578 O O . GLU A 1 589 ? 58.765 29.720 -33.001 1.00 27.75 589 GLU A O 1
ATOM 4583 N N . ALA A 1 590 ? 60.620 30.857 -33.609 1.00 32.38 590 ALA A N 1
ATOM 4584 C CA . ALA A 1 590 ? 60.367 31.154 -35.014 1.00 32.38 590 ALA A CA 1
ATOM 4585 C C . ALA A 1 590 ? 60.473 29.938 -35.958 1.00 32.38 590 ALA A C 1
ATOM 4587 O O . ALA A 1 590 ? 61.197 29.000 -35.647 1.00 32.38 590 ALA A O 1
ATOM 4588 N N . ASP A 1 591 ? 59.855 30.003 -37.151 1.00 28.44 591 ASP A N 1
ATOM 4589 C CA . ASP A 1 591 ? 60.654 30.228 -38.369 1.00 28.44 591 ASP A CA 1
ATOM 4590 C C . ASP A 1 591 ? 59.862 30.617 -39.641 1.00 28.44 591 ASP A C 1
ATOM 4592 O O . ASP A 1 591 ? 58.740 30.184 -39.894 1.00 28.44 591 ASP A O 1
ATOM 4596 N N . MET A 1 592 ? 60.535 31.474 -40.411 1.00 32.06 592 MET A N 1
ATOM 4597 C CA . MET A 1 592 ? 60.313 32.082 -41.734 1.00 32.06 592 MET A CA 1
ATOM 4598 C C . MET A 1 592 ? 59.728 31.212 -42.878 1.00 32.06 592 MET A C 1
ATOM 4600 O O . MET A 1 592 ? 60.201 30.111 -43.137 1.00 32.06 592 MET A O 1
ATOM 4604 N N . THR A 1 593 ? 58.854 31.785 -43.730 1.00 32.50 593 THR A N 1
ATOM 4605 C CA . THR A 1 593 ? 59.217 32.352 -45.065 1.00 32.50 593 THR A CA 1
ATOM 4606 C C . THR A 1 593 ? 58.013 32.845 -45.913 1.00 32.50 593 THR A C 1
ATOM 4608 O O . THR A 1 593 ? 57.012 32.155 -46.054 1.00 32.50 593 THR A O 1
ATOM 4611 N N . ALA A 1 594 ? 58.222 34.019 -46.535 1.00 33.38 594 ALA A N 1
ATOM 4612 C CA . ALA A 1 594 ? 57.796 34.496 -47.870 1.00 33.38 594 ALA A CA 1
ATOM 4613 C C . ALA A 1 594 ? 56.338 34.939 -48.201 1.00 33.38 594 ALA A C 1
ATOM 4615 O O . ALA A 1 594 ? 55.454 34.134 -48.468 1.00 33.38 594 ALA A O 1
ATOM 4616 N N . ASP A 1 595 ? 56.220 36.272 -48.335 1.00 31.20 595 ASP A N 1
ATOM 4617 C CA . ASP A 1 595 ? 55.605 37.097 -49.400 1.00 31.20 595 ASP A CA 1
ATOM 4618 C C . ASP A 1 595 ? 54.097 37.091 -49.743 1.00 31.20 595 ASP A C 1
ATOM 4620 O O . ASP A 1 595 ? 53.531 36.114 -50.220 1.00 31.20 595 ASP A O 1
ATOM 4624 N N . GLY A 1 596 ? 53.517 38.311 -49.725 1.00 31.33 596 GLY A N 1
ATOM 4625 C CA . GLY A 1 596 ? 52.626 38.775 -50.807 1.00 31.33 596 GLY A CA 1
ATOM 4626 C C . GLY A 1 596 ? 51.225 39.305 -50.450 1.00 31.33 596 GLY A C 1
ATOM 4627 O O . GLY A 1 596 ? 50.236 38.633 -50.693 1.00 31.33 596 GLY A O 1
ATOM 4628 N N . ALA A 1 597 ? 51.152 40.544 -49.947 1.00 34.88 597 ALA A N 1
ATOM 4629 C CA . ALA A 1 597 ? 50.046 41.527 -49.962 1.00 34.88 597 ALA A CA 1
ATOM 4630 C C . ALA A 1 597 ? 48.606 41.142 -50.419 1.00 34.88 597 ALA A C 1
ATOM 4632 O O . ALA A 1 597 ? 48.367 40.884 -51.596 1.00 34.88 597 ALA A O 1
ATOM 4633 N N . SER A 1 598 ? 47.600 41.377 -49.555 1.00 31.36 598 SER A N 1
ATOM 4634 C CA . SER A 1 598 ? 46.397 42.192 -49.876 1.00 31.36 598 SER A CA 1
ATOM 4635 C C . SER A 1 598 ? 45.453 42.423 -48.671 1.00 31.36 598 SER A C 1
ATOM 4637 O O . SER A 1 598 ? 44.991 41.497 -48.024 1.00 31.36 598 SER A O 1
ATOM 4639 N N . THR A 1 599 ? 45.206 43.712 -48.391 1.00 34.50 599 THR A N 1
ATOM 4640 C CA . THR A 1 599 ? 43.966 44.363 -47.892 1.00 34.50 599 THR A CA 1
ATOM 4641 C C . THR A 1 599 ? 43.043 43.678 -46.858 1.00 34.50 599 THR A C 1
ATOM 4643 O O . THR A 1 599 ? 42.225 42.827 -47.171 1.00 34.50 599 THR A O 1
ATOM 4646 N N . SER A 1 600 ? 43.087 44.228 -45.635 1.00 39.47 600 SER A N 1
ATOM 4647 C CA . SER A 1 600 ? 41.952 44.603 -44.767 1.00 39.47 600 SER A CA 1
ATOM 4648 C C . SER A 1 600 ? 40.661 43.762 -44.798 1.00 39.47 600 SER A C 1
ATOM 4650 O O . SER A 1 600 ? 39.735 44.061 -45.552 1.00 39.47 600 SER A O 1
ATOM 4652 N N . ALA A 1 601 ? 40.520 42.870 -43.819 1.00 32.53 601 ALA A N 1
ATOM 4653 C CA . ALA A 1 601 ? 39.257 42.624 -43.126 1.00 32.53 601 ALA A CA 1
ATOM 4654 C C . ALA A 1 601 ? 39.581 42.272 -41.666 1.00 32.53 601 ALA A C 1
ATOM 4656 O O . ALA A 1 601 ? 40.459 41.451 -41.405 1.00 32.53 601 ALA A O 1
ATOM 4657 N N . HIS A 1 602 ? 38.929 42.945 -40.719 1.00 31.73 602 HIS A N 1
ATOM 4658 C CA . HIS A 1 602 ? 38.991 42.597 -39.301 1.00 31.73 602 HIS A CA 1
ATOM 4659 C C . HIS A 1 602 ? 38.637 41.110 -39.117 1.00 31.73 602 HIS A C 1
ATOM 4661 O O . HIS A 1 602 ? 37.604 40.689 -39.639 1.00 31.73 602 HIS A O 1
ATOM 4667 N N . PRO A 1 603 ? 39.430 40.307 -38.384 1.00 39.19 603 PRO A N 1
ATOM 4668 C CA . PRO A 1 603 ? 38.944 39.029 -37.907 1.00 39.19 603 PRO A CA 1
ATOM 4669 C C . PRO A 1 603 ? 38.006 39.337 -36.739 1.00 39.19 603 PRO A C 1
ATOM 4671 O O . PRO A 1 603 ? 38.457 39.602 -35.623 1.00 39.19 603 PRO A O 1
ATOM 4674 N N . ASP A 1 604 ? 36.701 39.349 -37.004 1.00 37.50 604 ASP A N 1
ATOM 4675 C CA . ASP A 1 604 ? 35.690 39.232 -35.957 1.00 37.50 604 ASP A CA 1
ATOM 4676 C C . ASP A 1 604 ? 35.846 37.841 -35.336 1.00 37.50 604 ASP A C 1
ATOM 4678 O O . ASP A 1 604 ? 35.197 36.871 -35.724 1.00 37.50 604 ASP A O 1
ATOM 4682 N N . GLY A 1 605 ? 36.785 37.735 -34.396 1.00 40.41 605 GLY A N 1
ATOM 4683 C CA . GLY A 1 605 ? 36.950 36.566 -33.554 1.00 40.41 605 GLY A CA 1
ATOM 4684 C C . GLY A 1 605 ? 35.648 36.346 -32.800 1.00 40.41 605 GLY A C 1
ATOM 4685 O O . GLY A 1 605 ? 35.305 37.107 -31.894 1.00 40.41 605 GLY A O 1
ATOM 4686 N N . SER A 1 606 ? 34.903 35.321 -33.207 1.00 43.91 606 SER A N 1
ATOM 4687 C CA . SER A 1 606 ? 33.733 34.846 -32.481 1.00 43.91 606 SER A CA 1
ATOM 4688 C C . SER A 1 606 ? 34.106 34.648 -31.008 1.00 43.91 606 SER A C 1
ATOM 4690 O O . SER A 1 606 ? 35.052 33.931 -30.685 1.00 43.91 606 SER A O 1
ATOM 4692 N N . LEU A 1 607 ? 33.339 35.271 -30.107 1.00 43.56 607 LEU A N 1
ATOM 4693 C CA . LEU A 1 607 ? 33.503 35.171 -28.649 1.00 43.56 607 LEU A CA 1
ATOM 4694 C C . LEU A 1 607 ? 33.449 33.709 -28.151 1.00 43.56 607 LEU A C 1
ATOM 4696 O O . LEU A 1 607 ? 33.957 33.391 -27.078 1.00 43.56 607 LEU A O 1
ATOM 4700 N N . PHE A 1 608 ? 32.855 32.818 -28.951 1.00 41.72 608 PHE A N 1
ATOM 4701 C CA . PHE A 1 608 ? 32.927 31.373 -28.786 1.00 41.72 608 PHE A CA 1
ATOM 4702 C C . PHE A 1 608 ? 33.957 30.807 -29.764 1.00 41.72 608 PHE A C 1
ATOM 4704 O O . PHE A 1 608 ? 33.767 30.885 -30.978 1.00 41.72 608 PHE A O 1
ATOM 4711 N N . HIS A 1 609 ? 35.021 30.200 -29.236 1.00 45.19 609 HIS A N 1
ATOM 4712 C CA . HIS A 1 609 ? 36.103 29.554 -29.989 1.00 45.19 609 HIS A CA 1
ATOM 4713 C C . HIS A 1 609 ? 35.648 28.229 -30.652 1.00 45.19 609 HIS A C 1
ATOM 4715 O O . HIS A 1 609 ? 36.286 27.191 -30.518 1.00 45.19 609 HIS A O 1
ATOM 4721 N N . VAL A 1 610 ? 34.519 28.237 -31.365 1.00 48.06 610 VAL A N 1
ATOM 4722 C CA . VAL A 1 610 ? 33.978 27.081 -32.100 1.00 48.06 610 VAL A CA 1
ATOM 4723 C C . VAL A 1 610 ? 34.196 27.299 -33.598 1.00 48.06 610 VAL A C 1
ATOM 4725 O O . VAL A 1 610 ? 33.251 27.361 -34.373 1.00 48.06 610 VAL A O 1
ATOM 4728 N N . GLY A 1 611 ? 35.468 27.434 -33.983 1.00 47.91 611 GLY A N 1
ATOM 4729 C CA . GLY A 1 611 ? 35.928 27.554 -35.371 1.00 47.91 611 GLY A CA 1
ATOM 4730 C C . GLY A 1 611 ? 35.464 28.817 -36.112 1.00 47.91 611 GLY A C 1
ATOM 4731 O O . GLY A 1 611 ? 34.380 29.344 -35.890 1.00 47.91 611 GLY A O 1
ATOM 4732 N N . ASP A 1 612 ? 36.258 29.272 -37.076 1.00 49.12 612 ASP A N 1
ATOM 4733 C CA . ASP A 1 612 ? 35.988 30.489 -37.863 1.00 49.12 612 ASP A CA 1
ATOM 4734 C C . ASP A 1 612 ? 34.780 30.369 -38.830 1.00 49.12 612 ASP A C 1
ATOM 4736 O O . ASP A 1 612 ? 34.563 31.228 -39.680 1.00 49.12 612 ASP A O 1
ATOM 4740 N N . ASN A 1 613 ? 33.971 29.305 -38.713 1.00 53.34 613 ASN A N 1
ATOM 4741 C CA . ASN A 1 613 ? 32.961 28.900 -39.699 1.00 53.34 613 ASN A CA 1
ATOM 4742 C C . ASN A 1 613 ? 31.500 29.028 -39.233 1.00 53.34 613 ASN A C 1
ATOM 4744 O O . ASN A 1 613 ? 30.598 28.694 -40.003 1.00 53.34 613 ASN A O 1
ATOM 4748 N N . VAL A 1 614 ? 31.222 29.466 -37.999 1.00 59.44 614 VAL A N 1
ATOM 4749 C CA . VAL A 1 614 ? 29.841 29.525 -37.480 1.00 59.44 614 VAL A CA 1
ATOM 4750 C C . VAL A 1 614 ? 29.517 30.920 -36.956 1.00 59.44 614 VAL A C 1
ATOM 4752 O O . VAL A 1 614 ? 30.076 31.369 -35.960 1.00 59.44 614 VAL A O 1
ATOM 4755 N N . SER A 1 615 ? 28.578 31.612 -37.609 1.00 71.38 615 SER A N 1
ATOM 4756 C CA . SER A 1 615 ? 28.132 32.931 -37.154 1.00 71.38 615 SER A CA 1
ATOM 4757 C C . SER A 1 615 ? 27.289 32.830 -35.878 1.00 71.38 615 SER A C 1
ATOM 4759 O O . SER A 1 615 ? 26.462 31.928 -35.716 1.00 71.38 615 SER A O 1
ATOM 4761 N N . LEU A 1 616 ? 27.449 33.812 -34.987 1.00 69.44 616 LEU A N 1
ATOM 4762 C CA . LEU A 1 616 ? 26.719 33.929 -33.716 1.00 69.44 616 LEU A CA 1
ATOM 4763 C C . LEU A 1 616 ? 25.191 33.823 -33.891 1.00 69.44 616 LEU A C 1
ATOM 4765 O O . LEU A 1 616 ? 24.499 33.256 -33.049 1.00 69.44 616 LEU A O 1
ATOM 4769 N N . SER A 1 617 ? 24.666 34.333 -35.006 1.00 73.38 617 SER A N 1
ATOM 4770 C CA . SER A 1 617 ? 23.249 34.259 -35.367 1.00 73.38 617 SER A CA 1
ATOM 4771 C C . SER A 1 617 ? 22.735 32.823 -35.505 1.00 73.38 617 SER A C 1
ATOM 4773 O O . SER A 1 617 ? 21.650 32.529 -35.008 1.00 73.38 617 SER A O 1
ATOM 4775 N N . TYR A 1 618 ? 23.508 31.908 -36.102 1.00 74.44 618 TYR A N 1
ATOM 4776 C CA . TYR A 1 618 ? 23.121 30.496 -36.174 1.00 74.44 618 TYR A CA 1
ATOM 4777 C C . TYR A 1 618 ? 23.135 29.849 -34.791 1.00 74.44 618 TYR A C 1
ATOM 4779 O O . TYR A 1 618 ? 22.192 29.142 -34.443 1.00 74.44 618 TYR A O 1
ATOM 4787 N N . VAL A 1 619 ? 24.150 30.143 -33.972 1.00 74.25 619 VAL A N 1
ATOM 4788 C CA . VAL A 1 619 ? 24.230 29.643 -32.590 1.00 74.25 619 VAL A CA 1
ATOM 4789 C C . VAL A 1 619 ? 23.011 30.089 -31.781 1.00 74.25 619 VAL A C 1
ATOM 4791 O O . VAL A 1 619 ? 22.408 29.271 -31.091 1.00 74.25 619 VAL A O 1
ATOM 4794 N N . LEU A 1 620 ? 22.596 31.353 -31.908 1.00 76.44 620 LEU A N 1
ATOM 4795 C CA . LEU A 1 620 ? 21.437 31.891 -31.198 1.00 76.44 620 LEU A CA 1
ATOM 4796 C C . LEU A 1 620 ? 20.117 31.256 -31.668 1.00 76.44 620 LEU A C 1
ATOM 4798 O O . LEU A 1 620 ? 19.259 30.958 -30.838 1.00 76.44 620 LEU A O 1
ATOM 4802 N N . ILE A 1 621 ? 19.968 30.987 -32.971 1.00 79.88 621 ILE A N 1
ATOM 4803 C CA . ILE A 1 621 ? 18.804 30.270 -33.519 1.00 79.88 621 ILE A CA 1
ATOM 4804 C C . ILE A 1 621 ? 18.741 28.851 -32.949 1.00 79.88 621 ILE A C 1
ATOM 4806 O O . ILE A 1 621 ? 17.705 28.462 -32.410 1.00 79.88 621 ILE A O 1
ATOM 4810 N N . PHE A 1 622 ? 19.839 28.093 -32.992 1.00 75.25 622 PHE A N 1
ATOM 4811 C CA . PHE A 1 622 ? 19.866 26.737 -32.439 1.00 75.25 622 PHE A CA 1
ATOM 4812 C C . PHE A 1 622 ? 19.666 26.724 -30.922 1.00 75.25 622 PHE A C 1
ATOM 4814 O O . PHE A 1 622 ? 18.950 25.861 -30.420 1.00 75.25 622 PHE A O 1
ATOM 4821 N N . LEU A 1 623 ? 20.212 27.703 -30.197 1.00 75.69 623 LEU A N 1
ATOM 4822 C CA . LEU A 1 623 ? 19.975 27.860 -28.764 1.00 75.69 623 LEU A CA 1
ATOM 4823 C C . LEU A 1 623 ? 18.493 28.139 -28.474 1.00 75.69 623 LEU A C 1
ATOM 4825 O O . LEU A 1 623 ? 17.914 27.495 -27.604 1.00 75.69 623 LEU A O 1
ATOM 4829 N N . SER A 1 624 ? 17.858 29.042 -29.227 1.00 80.81 624 SER A N 1
ATOM 4830 C CA . SER A 1 624 ? 16.428 29.340 -29.073 1.00 80.81 624 SER A CA 1
ATOM 4831 C C . SER A 1 624 ? 15.545 28.126 -29.387 1.00 80.81 624 SER A C 1
ATOM 4833 O O . SER A 1 624 ? 14.631 27.820 -28.623 1.00 80.81 624 SER A O 1
ATOM 4835 N N . ALA A 1 625 ? 15.866 27.370 -30.443 1.00 79.62 625 ALA A N 1
ATOM 4836 C CA . ALA A 1 625 ? 15.174 26.134 -30.792 1.00 79.62 625 ALA A CA 1
ATOM 4837 C C . ALA A 1 625 ? 15.338 25.063 -29.703 1.00 79.62 625 ALA A C 1
ATOM 4839 O O . ALA A 1 625 ? 14.387 24.349 -29.391 1.00 79.62 625 ALA A O 1
ATOM 4840 N N . LEU A 1 626 ? 16.520 24.981 -29.089 1.00 73.50 626 LEU A N 1
ATOM 4841 C CA . LEU A 1 626 ? 16.806 24.056 -27.997 1.00 73.50 626 LEU A CA 1
ATOM 4842 C C . LEU A 1 626 ? 16.027 24.435 -26.730 1.00 73.50 626 LEU A C 1
ATOM 4844 O O . LEU A 1 626 ? 15.423 23.558 -26.121 1.00 73.50 626 LEU A O 1
ATOM 4848 N N . VAL A 1 627 ? 15.955 25.722 -26.373 1.00 82.31 627 VAL A N 1
ATOM 4849 C CA . VAL A 1 627 ? 15.140 26.203 -25.240 1.00 82.31 627 VAL A CA 1
ATOM 4850 C C . VAL A 1 627 ? 13.654 25.905 -25.458 1.00 82.31 627 VAL A C 1
ATOM 4852 O O . VAL A 1 627 ? 13.006 25.365 -24.565 1.00 82.31 627 VAL A O 1
ATOM 4855 N N . VAL A 1 628 ? 13.115 26.180 -26.651 1.00 84.94 628 VAL A N 1
ATOM 4856 C CA . VAL A 1 628 ? 11.724 25.827 -26.991 1.00 84.94 628 VAL A CA 1
ATOM 4857 C C . VAL A 1 628 ? 11.511 24.313 -26.921 1.00 84.94 628 VAL A C 1
ATOM 4859 O O . VAL A 1 628 ? 10.508 23.855 -26.377 1.00 84.94 628 VAL A O 1
ATOM 4862 N N . GLY A 1 629 ? 12.468 23.527 -27.418 1.00 77.56 629 GLY A N 1
ATOM 4863 C CA . GLY A 1 629 ? 12.448 22.070 -27.318 1.00 77.56 629 GLY A CA 1
ATOM 4864 C C . GLY A 1 629 ? 12.412 21.573 -25.871 1.00 77.56 629 GLY A C 1
ATOM 4865 O O . GLY A 1 629 ? 11.631 20.673 -25.569 1.00 77.56 629 GLY A O 1
ATOM 4866 N N . ILE A 1 630 ? 13.191 22.185 -24.970 1.00 77.56 630 ILE A N 1
ATOM 4867 C CA . ILE A 1 630 ? 13.178 21.873 -23.533 1.00 77.56 630 ILE A CA 1
ATOM 4868 C C . ILE A 1 630 ? 11.801 22.162 -22.931 1.00 77.56 630 ILE A C 1
ATOM 4870 O O . ILE A 1 630 ? 11.257 21.289 -22.267 1.00 77.56 630 ILE A O 1
ATOM 4874 N N . ILE A 1 631 ? 11.205 23.325 -23.211 1.00 84.44 631 ILE A N 1
ATOM 4875 C CA . ILE A 1 631 ? 9.875 23.689 -22.688 1.00 84.44 631 ILE A CA 1
ATOM 4876 C C . ILE A 1 631 ? 8.805 22.688 -23.156 1.00 84.44 631 ILE A C 1
ATOM 4878 O O . ILE A 1 631 ? 7.963 22.247 -22.375 1.00 84.44 631 ILE A O 1
ATOM 4882 N N . ILE A 1 632 ? 8.837 22.287 -24.432 1.00 82.31 632 ILE A N 1
ATOM 4883 C CA . ILE A 1 632 ? 7.913 21.272 -24.966 1.00 82.31 632 ILE A CA 1
ATOM 4884 C C . ILE A 1 632 ? 8.131 19.926 -24.267 1.00 82.31 632 ILE A C 1
ATOM 4886 O O . ILE A 1 632 ? 7.165 19.247 -23.916 1.00 82.31 632 ILE A O 1
ATOM 4890 N N . PHE A 1 633 ? 9.388 19.533 -24.068 1.00 76.38 633 PHE A N 1
ATOM 4891 C CA . PHE A 1 633 ? 9.735 18.277 -23.415 1.00 76.38 633 PHE A CA 1
ATOM 4892 C C . PHE A 1 633 ? 9.309 18.254 -21.941 1.00 76.38 633 PHE A C 1
ATOM 4894 O O . PHE A 1 633 ? 8.742 17.260 -21.496 1.00 76.38 633 PHE A O 1
ATOM 4901 N N . GLU A 1 634 ? 9.497 19.354 -21.214 1.00 81.50 634 GLU A N 1
ATOM 4902 C CA . GLU A 1 634 ? 9.046 19.527 -19.831 1.00 81.50 634 GLU A CA 1
ATOM 4903 C C . GLU A 1 634 ? 7.523 19.403 -19.721 1.00 81.50 634 GLU A C 1
ATOM 4905 O O . GLU A 1 634 ? 7.025 18.606 -18.927 1.00 81.50 634 GLU A O 1
ATOM 4910 N N . ASN A 1 635 ? 6.774 20.066 -20.607 1.00 84.06 635 ASN A N 1
ATOM 4911 C CA . ASN A 1 635 ? 5.316 19.931 -20.660 1.00 84.06 635 ASN A CA 1
ATOM 4912 C C . ASN A 1 635 ? 4.866 18.491 -20.959 1.00 84.06 635 ASN A C 1
ATOM 4914 O O . ASN A 1 635 ? 3.914 17.993 -20.356 1.00 84.06 635 ASN A O 1
ATOM 4918 N N . LEU A 1 636 ? 5.544 17.797 -21.880 1.00 76.06 636 LEU A N 1
ATOM 4919 C CA . LEU A 1 636 ? 5.255 16.393 -22.181 1.00 76.06 636 LEU A CA 1
ATOM 4920 C C . LEU A 1 636 ? 5.529 15.491 -20.973 1.00 76.06 636 LEU A C 1
ATOM 4922 O O . LEU A 1 636 ? 4.704 14.628 -20.663 1.00 76.06 636 LEU A O 1
ATOM 4926 N N . LEU A 1 637 ? 6.650 15.696 -20.279 1.00 76.94 637 LEU A N 1
ATOM 4927 C CA . LEU A 1 637 ? 6.986 14.951 -19.067 1.00 76.94 637 LEU A CA 1
ATOM 4928 C C . LEU A 1 637 ? 5.980 15.214 -17.947 1.00 76.94 637 LEU A C 1
ATOM 4930 O O . LEU A 1 637 ? 5.534 14.255 -17.325 1.00 76.94 637 LEU A O 1
ATOM 4934 N N . HIS A 1 638 ? 5.543 16.459 -17.757 1.00 82.19 638 HIS A N 1
ATOM 4935 C CA . HIS A 1 638 ? 4.532 16.809 -16.760 1.00 82.19 638 HIS A CA 1
ATOM 4936 C C . HIS A 1 638 ? 3.194 16.100 -17.030 1.00 82.19 638 HIS A C 1
ATOM 4938 O O . HIS A 1 638 ? 2.555 15.570 -16.121 1.00 82.19 638 HIS A O 1
ATOM 4944 N N . VAL A 1 639 ? 2.781 15.994 -18.300 1.00 79.75 639 VAL A N 1
ATOM 4945 C CA . VAL A 1 639 ? 1.585 15.222 -18.680 1.00 79.75 639 VAL A CA 1
ATOM 4946 C C . VAL A 1 639 ? 1.761 13.732 -18.381 1.00 79.75 639 VAL A C 1
ATOM 4948 O O . VAL A 1 639 ? 0.817 13.087 -17.910 1.00 79.75 639 VAL A O 1
ATOM 4951 N N . VAL A 1 640 ? 2.942 13.173 -18.655 1.00 72.69 640 VAL A N 1
ATOM 4952 C CA . VAL A 1 640 ? 3.260 11.767 -18.362 1.00 72.69 640 VAL A CA 1
ATOM 4953 C C . VAL A 1 640 ? 3.258 11.516 -16.853 1.00 72.69 640 VAL A C 1
ATOM 4955 O O . VAL A 1 640 ? 2.638 10.552 -16.403 1.00 72.69 640 VAL A O 1
ATOM 4958 N N . GLU A 1 641 ? 3.865 12.404 -16.072 1.00 78.19 641 GLU A N 1
ATOM 4959 C CA . GLU A 1 641 ? 3.931 12.335 -14.615 1.00 78.19 641 GLU A CA 1
ATOM 4960 C C . GLU A 1 641 ? 2.546 12.473 -13.979 1.00 78.19 641 GLU A C 1
ATOM 4962 O O . GLU A 1 641 ? 2.148 11.615 -13.194 1.00 78.19 641 GLU A O 1
ATOM 4967 N N . GLY A 1 642 ? 1.732 13.435 -14.420 1.00 76.81 642 GLY A N 1
ATOM 4968 C CA . GLY A 1 642 ? 0.349 13.579 -13.962 1.00 76.81 642 GLY A CA 1
ATOM 4969 C C . GLY A 1 642 ? -0.540 12.369 -14.294 1.00 76.81 642 GLY A C 1
ATOM 4970 O O . GLY A 1 642 ? -1.505 12.079 -13.585 1.00 76.81 642 GLY A O 1
ATOM 4971 N N . HIS A 1 643 ? -0.234 11.610 -15.354 1.00 71.62 643 HIS A N 1
ATOM 4972 C CA . HIS A 1 643 ? -0.930 10.352 -15.655 1.00 71.62 643 HIS A CA 1
ATOM 4973 C C . HIS A 1 643 ? -0.387 9.152 -14.872 1.00 71.62 643 HIS A C 1
ATOM 4975 O O . HIS A 1 643 ? -1.167 8.242 -14.564 1.00 71.62 643 HIS A O 1
ATOM 4981 N N . ALA A 1 644 ? 0.912 9.136 -14.570 1.00 66.88 644 ALA A N 1
ATOM 4982 C CA . ALA A 1 644 ? 1.574 8.086 -13.807 1.00 66.88 644 ALA A CA 1
ATOM 4983 C C . ALA A 1 644 ? 1.272 8.204 -12.304 1.00 66.88 644 ALA A C 1
ATOM 4985 O O . ALA A 1 644 ? 0.822 7.232 -11.707 1.00 66.88 644 ALA A O 1
ATOM 4986 N N . ASN A 1 645 ? 1.383 9.392 -11.708 1.00 72.50 645 ASN A N 1
ATOM 4987 C CA . ASN A 1 645 ? 1.195 9.623 -10.268 1.00 72.50 645 ASN A CA 1
ATOM 4988 C C . ASN A 1 645 ? -0.236 9.366 -9.775 1.00 72.50 645 ASN A C 1
ATOM 4990 O O . ASN A 1 645 ? -0.442 9.118 -8.591 1.00 72.50 645 ASN A O 1
ATOM 4994 N N . LYS A 1 646 ? -1.222 9.278 -10.682 1.00 71.25 646 LYS A N 1
ATOM 4995 C CA . LYS A 1 646 ? -2.569 8.756 -10.367 1.00 71.25 646 LYS A CA 1
ATOM 4996 C C . LYS A 1 646 ? -2.547 7.344 -9.768 1.00 71.25 646 LYS A C 1
ATOM 4998 O O . LYS A 1 646 ? -3.552 6.900 -9.219 1.00 71.25 646 LYS A O 1
ATOM 5003 N N . TYR A 1 647 ? -1.439 6.619 -9.908 1.00 65.56 647 TYR A N 1
ATOM 5004 C CA . TYR A 1 647 ? -1.255 5.280 -9.379 1.00 65.56 647 TYR A CA 1
ATOM 5005 C C . TYR A 1 647 ? 0.163 5.134 -8.806 1.00 65.56 647 TYR A C 1
ATOM 5007 O O . TYR A 1 647 ? 1.142 5.190 -9.545 1.00 65.56 647 TYR A O 1
ATOM 5015 N N . ALA A 1 648 ? 0.277 4.859 -7.505 1.00 65.38 648 ALA A N 1
ATOM 5016 C CA . ALA A 1 648 ? 1.554 4.838 -6.776 1.00 65.38 648 ALA A CA 1
ATOM 5017 C C . ALA A 1 648 ? 2.668 4.020 -7.465 1.00 65.38 648 ALA A C 1
ATOM 5019 O O . ALA A 1 648 ? 3.779 4.504 -7.664 1.00 65.38 648 ALA A O 1
ATOM 5020 N N . LYS A 1 649 ? 2.339 2.812 -7.941 1.00 68.06 649 LYS A N 1
ATOM 5021 C CA . LYS A 1 649 ? 3.294 1.902 -8.602 1.00 68.06 649 LYS A CA 1
ATOM 5022 C C . LYS A 1 649 ? 3.854 2.443 -9.927 1.00 68.06 649 LYS A C 1
ATOM 5024 O O . LYS A 1 649 ? 4.920 2.037 -10.374 1.00 68.06 649 LYS A O 1
ATOM 5029 N N . TYR A 1 650 ? 3.136 3.358 -10.570 1.00 69.62 650 TYR A N 1
ATOM 5030 C CA . TYR A 1 650 ? 3.490 3.925 -11.869 1.00 69.62 650 TYR A CA 1
ATOM 5031 C C . TYR A 1 650 ? 4.399 5.139 -11.700 1.00 69.62 650 TYR A C 1
ATOM 5033 O O . TYR A 1 650 ? 5.352 5.286 -12.462 1.00 69.62 650 TYR A O 1
ATOM 5041 N N . GLY A 1 651 ? 4.136 5.964 -10.681 1.00 69.62 651 GLY A N 1
ATOM 5042 C CA . GLY A 1 651 ? 5.072 7.001 -10.245 1.00 69.62 651 GLY A CA 1
ATOM 5043 C C . GLY A 1 651 ? 6.414 6.393 -9.827 1.00 69.62 651 GLY A C 1
ATOM 5044 O O . GLY A 1 651 ? 7.469 6.882 -10.226 1.00 69.62 651 GLY A O 1
ATOM 5045 N N . GLU A 1 652 ? 6.391 5.252 -9.128 1.00 75.00 652 GLU A N 1
ATOM 5046 C CA . GLU A 1 652 ? 7.609 4.523 -8.753 1.00 75.00 652 GLU A CA 1
ATOM 5047 C C . GLU A 1 652 ? 8.413 4.046 -9.975 1.00 75.00 652 GLU A C 1
ATOM 5049 O O . GLU A 1 652 ? 9.613 4.317 -10.069 1.00 75.00 652 GLU A O 1
ATOM 5054 N N . MET A 1 653 ? 7.760 3.398 -10.949 1.00 69.38 653 MET A N 1
ATOM 5055 C CA . MET A 1 653 ? 8.417 2.963 -12.191 1.00 69.38 653 MET A CA 1
ATOM 5056 C C . MET A 1 653 ? 9.001 4.135 -12.988 1.00 69.38 653 MET A C 1
ATOM 5058 O O . MET A 1 653 ? 10.114 4.029 -13.504 1.00 69.38 653 MET A O 1
ATOM 5062 N N . LEU A 1 654 ? 8.274 5.254 -13.077 1.00 74.06 654 LEU A N 1
ATOM 5063 C CA . LEU A 1 654 ? 8.732 6.453 -13.778 1.00 74.06 654 LEU A CA 1
ATOM 5064 C C . LEU A 1 654 ? 9.961 7.067 -13.092 1.00 74.06 654 LEU A C 1
ATOM 5066 O O . LEU A 1 654 ? 10.927 7.421 -13.764 1.00 74.06 654 LEU A O 1
ATOM 5070 N N . ARG A 1 655 ? 9.979 7.104 -11.754 1.00 79.50 655 ARG A N 1
ATOM 5071 C CA . ARG A 1 655 ? 11.125 7.597 -10.978 1.00 79.50 655 ARG A CA 1
ATOM 5072 C C . ARG A 1 655 ? 12.374 6.739 -11.178 1.00 79.50 655 ARG A C 1
ATOM 5074 O O . ARG A 1 655 ? 13.471 7.281 -11.311 1.00 79.50 655 ARG A O 1
ATOM 5081 N N . ILE A 1 656 ? 12.219 5.413 -11.218 1.00 74.19 656 ILE A N 1
ATOM 5082 C CA . ILE A 1 656 ? 13.323 4.488 -11.527 1.00 74.19 656 ILE A CA 1
ATOM 5083 C C . ILE A 1 656 ? 13.841 4.760 -12.941 1.00 74.19 656 ILE A C 1
ATOM 5085 O O . ILE A 1 656 ? 15.042 4.932 -13.127 1.00 74.19 656 ILE A O 1
ATOM 5089 N N . ALA A 1 657 ? 12.945 4.882 -13.920 1.00 72.56 657 ALA A N 1
ATOM 5090 C CA . ALA A 1 657 ? 13.321 5.172 -15.297 1.00 72.56 657 ALA A CA 1
ATOM 5091 C C . ALA A 1 657 ? 14.078 6.501 -15.450 1.00 72.56 657 ALA A C 1
ATOM 5093 O O . ALA A 1 657 ? 15.095 6.545 -16.142 1.00 72.56 657 ALA A O 1
ATOM 5094 N N . TYR A 1 658 ? 13.632 7.568 -14.778 1.00 76.12 658 TYR A N 1
ATOM 5095 C CA . TYR A 1 658 ? 14.347 8.847 -14.753 1.00 76.12 658 TYR A CA 1
ATOM 5096 C C . TYR A 1 658 ? 15.744 8.703 -14.161 1.00 76.12 658 TYR A C 1
ATOM 5098 O O . TYR A 1 658 ? 16.700 9.233 -14.722 1.00 76.12 658 TYR A O 1
ATOM 5106 N N . ARG A 1 659 ? 15.886 7.953 -13.062 1.00 79.50 659 ARG A N 1
ATOM 5107 C CA . ARG A 1 659 ? 17.190 7.698 -12.445 1.00 79.50 659 ARG A CA 1
ATOM 5108 C C . ARG A 1 659 ? 18.149 7.005 -13.413 1.00 79.50 659 ARG A C 1
ATOM 5110 O O . ARG A 1 659 ? 19.271 7.476 -13.572 1.00 79.50 659 ARG A O 1
ATOM 5117 N N . GLU A 1 660 ? 17.712 5.939 -14.080 1.00 77.12 660 GLU A N 1
ATOM 5118 C CA . GLU A 1 660 ? 18.557 5.213 -15.039 1.00 77.12 660 GLU A CA 1
ATOM 5119 C C . GLU A 1 660 ? 18.917 6.081 -16.259 1.00 77.12 660 GLU A C 1
ATOM 5121 O O . GLU A 1 660 ? 20.071 6.096 -16.694 1.00 77.12 660 GLU A O 1
ATOM 5126 N N . LEU A 1 661 ? 17.968 6.876 -16.773 1.00 76.69 661 LEU A N 1
ATOM 5127 C CA . LEU A 1 661 ? 18.217 7.799 -17.886 1.00 76.69 661 LEU A CA 1
ATOM 5128 C C . LEU A 1 661 ? 19.212 8.907 -17.504 1.00 76.69 661 LEU A C 1
ATOM 5130 O O . LEU A 1 661 ? 20.071 9.263 -18.310 1.00 76.69 661 LEU A O 1
ATOM 5134 N N . MET A 1 662 ? 19.133 9.425 -16.273 1.00 79.38 662 MET A N 1
ATOM 5135 C CA . MET A 1 662 ? 20.087 10.407 -15.752 1.00 79.38 662 MET A CA 1
ATOM 5136 C C . MET A 1 662 ? 21.491 9.817 -15.633 1.00 79.38 662 MET A C 1
ATOM 5138 O O . MET A 1 662 ? 22.439 10.458 -16.074 1.00 79.38 662 MET A O 1
ATOM 5142 N N . ILE A 1 663 ? 21.637 8.602 -15.087 1.00 82.00 663 ILE A N 1
ATOM 5143 C CA . ILE A 1 663 ? 22.941 7.922 -14.975 1.00 82.00 663 ILE A CA 1
ATOM 5144 C C . ILE A 1 663 ? 23.588 7.788 -16.356 1.00 82.00 663 ILE A C 1
ATOM 5146 O O . ILE A 1 663 ? 24.753 8.138 -16.534 1.00 82.00 663 ILE A O 1
ATOM 5150 N N . LEU A 1 664 ? 22.823 7.338 -17.348 1.00 75.62 664 LEU A N 1
ATOM 5151 C CA . LEU A 1 664 ? 23.305 7.166 -18.714 1.00 75.62 664 LEU A CA 1
ATOM 5152 C C . LEU A 1 664 ? 23.639 8.511 -19.383 1.00 75.62 664 LEU A C 1
ATOM 5154 O O . LEU A 1 664 ? 24.658 8.635 -20.057 1.00 75.62 664 LEU A O 1
ATOM 5158 N N . GLY A 1 665 ? 22.837 9.549 -19.124 1.00 78.88 665 GLY A N 1
ATOM 5159 C CA . GLY A 1 665 ? 23.136 10.921 -19.537 1.00 78.88 665 GLY A CA 1
ATOM 5160 C C . GLY A 1 665 ? 24.422 11.474 -18.909 1.00 78.88 665 GLY A C 1
ATOM 5161 O O . GLY A 1 665 ? 25.201 12.138 -19.594 1.00 78.88 665 GLY A O 1
ATOM 5162 N N . PHE A 1 666 ? 24.696 11.159 -17.637 1.00 81.75 666 PHE A N 1
ATOM 5163 C CA . PHE A 1 666 ? 25.958 11.504 -16.978 1.00 81.75 666 PHE A CA 1
ATOM 5164 C C . PHE A 1 666 ? 27.146 10.784 -17.614 1.00 81.75 666 PHE A C 1
ATOM 5166 O O . PHE A 1 666 ? 28.177 11.419 -17.818 1.00 81.75 666 PHE A O 1
ATOM 5173 N N . VAL A 1 667 ? 27.020 9.501 -17.965 1.00 79.38 667 VAL A N 1
ATOM 5174 C CA . VAL A 1 667 ? 28.082 8.758 -18.673 1.00 79.38 667 VAL A CA 1
ATOM 5175 C C . VAL A 1 667 ? 28.419 9.435 -20.007 1.00 79.38 667 VAL A C 1
ATOM 5177 O O . VAL A 1 667 ? 29.592 9.712 -20.270 1.00 79.38 667 VAL A O 1
ATOM 5180 N N . GLY A 1 668 ? 27.409 9.817 -20.792 1.00 76.81 668 GLY A N 1
ATOM 5181 C CA . GLY A 1 668 ? 27.622 10.554 -22.040 1.00 76.81 668 GLY A CA 1
ATOM 5182 C C . GLY A 1 668 ? 28.243 11.942 -21.838 1.00 76.81 668 GLY A C 1
ATOM 5183 O O . GLY A 1 668 ? 29.082 12.377 -22.633 1.00 76.81 668 GLY A O 1
ATOM 5184 N N . LEU A 1 669 ? 27.898 12.638 -20.748 1.00 78.38 669 LEU A N 1
ATOM 5185 C CA . LEU A 1 669 ? 28.546 13.896 -20.361 1.00 78.38 669 LEU A CA 1
ATOM 5186 C C . LEU A 1 669 ? 30.022 13.679 -19.991 1.00 78.38 669 LEU A C 1
ATOM 5188 O O . LEU A 1 669 ? 30.880 14.424 -20.462 1.00 78.38 669 LEU A O 1
ATOM 5192 N N . TRP A 1 670 ? 30.334 12.641 -19.212 1.00 80.62 670 TRP A N 1
ATOM 5193 C CA . TRP A 1 670 ? 31.703 12.276 -18.841 1.00 80.62 670 TRP A CA 1
ATOM 5194 C C . TRP A 1 670 ? 32.572 11.977 -20.061 1.00 80.62 670 TRP A C 1
ATOM 5196 O O . TRP A 1 670 ? 33.699 12.460 -20.133 1.00 80.62 670 TRP A O 1
ATOM 5206 N N . ILE A 1 671 ? 32.048 11.249 -21.051 1.00 78.00 671 ILE A N 1
ATOM 5207 C CA . ILE A 1 671 ? 32.762 10.964 -22.306 1.00 78.00 671 ILE A CA 1
ATOM 5208 C C . ILE A 1 671 ? 33.059 12.262 -23.075 1.00 78.00 671 ILE A C 1
ATOM 5210 O O . ILE A 1 671 ? 34.159 12.429 -23.607 1.00 78.00 671 ILE A O 1
ATOM 5214 N N . LYS A 1 672 ? 32.110 13.208 -23.110 1.00 74.25 672 LYS A N 1
ATOM 5215 C CA . LYS A 1 672 ? 32.306 14.526 -23.743 1.00 74.25 672 LYS A CA 1
ATOM 5216 C C . LYS A 1 672 ? 33.351 15.371 -23.011 1.00 74.25 672 LYS A C 1
ATOM 5218 O O . LYS A 1 672 ? 34.217 15.938 -23.667 1.00 74.25 672 LYS A O 1
ATOM 5223 N N . ILE A 1 673 ? 33.308 15.409 -21.679 1.00 76.44 673 ILE A N 1
ATOM 5224 C CA . ILE A 1 673 ? 34.291 16.124 -20.850 1.00 76.44 673 ILE A CA 1
ATOM 5225 C C . ILE A 1 673 ? 35.685 15.506 -21.016 1.00 76.44 673 ILE A C 1
ATOM 5227 O O . ILE A 1 673 ? 36.658 16.223 -21.229 1.00 76.44 673 ILE A O 1
ATOM 5231 N N . TYR A 1 674 ? 35.791 14.176 -20.982 1.00 77.38 674 TYR A N 1
ATOM 5232 C CA . TYR A 1 674 ? 37.054 13.462 -21.167 1.00 77.38 674 TYR A CA 1
ATOM 5233 C C . TYR A 1 674 ? 37.687 13.746 -22.537 1.00 77.38 674 TYR A C 1
ATOM 5235 O O . TYR A 1 674 ? 38.898 13.966 -22.627 1.00 77.38 674 TYR A O 1
ATOM 5243 N N . LYS A 1 675 ? 36.871 13.796 -23.599 1.00 71.94 675 LYS A N 1
ATOM 5244 C CA . LYS A 1 675 ? 37.314 14.203 -24.940 1.00 71.94 675 LYS A CA 1
ATOM 5245 C C . LYS A 1 675 ? 37.894 15.620 -24.938 1.00 71.94 675 LYS A C 1
ATOM 5247 O O . LYS A 1 675 ? 38.952 15.829 -25.524 1.00 71.94 675 LYS A O 1
ATOM 5252 N N . GLU A 1 676 ? 37.219 16.562 -24.285 1.00 72.12 676 GLU A N 1
ATOM 5253 C CA . GLU A 1 676 ? 37.647 17.964 -24.246 1.00 72.12 676 GLU A CA 1
ATOM 5254 C C . GLU A 1 676 ? 38.955 18.143 -23.456 1.00 72.12 676 GLU A C 1
ATOM 5256 O O . GLU A 1 676 ? 39.863 18.833 -23.910 1.00 72.12 676 GLU A O 1
ATOM 5261 N N . ILE A 1 677 ? 39.102 17.447 -22.320 1.00 74.69 677 ILE A N 1
ATOM 5262 C CA . ILE A 1 677 ? 40.296 17.516 -21.457 1.00 74.69 677 ILE A CA 1
ATOM 5263 C C . ILE A 1 677 ? 41.536 16.910 -22.127 1.00 74.69 677 ILE A C 1
ATOM 5265 O O . ILE A 1 677 ? 42.648 17.400 -21.945 1.00 74.69 677 ILE A O 1
ATOM 5269 N N . THR A 1 678 ? 41.377 15.815 -22.874 1.00 72.00 678 THR A N 1
ATOM 5270 C CA . THR A 1 678 ? 42.521 15.074 -23.434 1.00 72.00 678 THR A CA 1
ATOM 5271 C C . THR A 1 678 ? 43.034 15.643 -24.759 1.00 72.00 678 THR A C 1
ATOM 5273 O O . THR A 1 678 ? 44.015 15.122 -25.289 1.00 72.00 678 THR A O 1
ATOM 5276 N N . HIS A 1 679 ? 42.396 16.692 -25.303 1.00 63.75 679 HIS A N 1
ATOM 5277 C CA . HIS A 1 679 ? 42.694 17.281 -26.618 1.00 63.75 679 HIS A CA 1
ATOM 5278 C C . HIS A 1 679 ? 42.850 16.236 -27.741 1.00 63.75 679 HIS A C 1
ATOM 5280 O O . HIS A 1 679 ? 43.534 16.463 -28.743 1.00 63.75 679 HIS A O 1
ATOM 5286 N N . VAL A 1 680 ? 42.222 15.064 -27.592 1.00 69.00 680 VAL A N 1
ATOM 5287 C CA . VAL A 1 680 ? 42.262 14.018 -28.610 1.00 69.00 680 VAL A CA 1
ATOM 5288 C C . VAL A 1 680 ? 41.498 14.538 -29.817 1.00 69.00 680 VAL A C 1
ATOM 5290 O O . VAL A 1 680 ? 40.367 15.010 -29.687 1.00 69.00 680 VAL A O 1
ATOM 5293 N N . SER A 1 681 ? 42.119 14.456 -30.999 1.00 67.06 681 SER A N 1
ATOM 5294 C CA . SER A 1 681 ? 41.516 14.951 -32.238 1.00 67.06 681 SER A CA 1
ATOM 5295 C C . SER A 1 681 ? 40.055 14.501 -32.354 1.00 67.06 681 SER A C 1
ATOM 5297 O O . SER A 1 681 ? 39.729 13.315 -32.212 1.00 67.06 681 SER A O 1
ATOM 5299 N N . ALA A 1 682 ? 39.164 15.464 -32.609 1.00 60.25 682 ALA A N 1
ATOM 5300 C CA . ALA A 1 682 ? 37.723 15.232 -32.669 1.00 60.25 682 ALA A CA 1
ATOM 5301 C C . ALA A 1 682 ? 37.309 14.206 -33.742 1.00 60.25 682 ALA A C 1
ATOM 5303 O O . ALA A 1 682 ? 36.195 13.694 -33.679 1.00 60.25 682 ALA A O 1
ATOM 5304 N N . TYR A 1 683 ? 38.223 13.903 -34.669 1.00 66.25 683 TYR A N 1
ATOM 5305 C CA . TYR A 1 683 ? 38.077 12.975 -35.787 1.00 66.25 683 TYR A CA 1
ATOM 5306 C C . TYR A 1 683 ? 38.787 11.628 -35.581 1.00 66.25 683 TYR A C 1
ATOM 5308 O O . TYR A 1 683 ? 38.847 10.819 -36.505 1.00 66.25 683 TYR A O 1
ATOM 5316 N N . SER A 1 684 ? 39.341 11.358 -34.394 1.00 76.31 684 SER A N 1
ATOM 5317 C CA . SER A 1 684 ? 39.917 10.041 -34.115 1.00 76.31 684 SER A CA 1
ATOM 5318 C C . SER A 1 684 ? 38.829 8.961 -34.149 1.00 76.31 684 SER A C 1
ATOM 5320 O O . SER A 1 684 ? 37.805 9.046 -33.468 1.00 76.31 684 SER A O 1
ATOM 5322 N N . SER A 1 685 ? 39.063 7.926 -34.959 1.00 75.62 685 SER A N 1
ATOM 5323 C CA . SER A 1 685 ? 38.110 6.831 -35.183 1.00 75.62 685 SER A CA 1
ATOM 5324 C C . SER A 1 685 ? 37.690 6.141 -33.874 1.00 75.62 685 SER A C 1
ATOM 5326 O O . SER A 1 685 ? 36.521 5.807 -33.699 1.00 75.62 685 SER A O 1
ATOM 5328 N N . SER A 1 686 ? 38.607 6.020 -32.908 1.00 78.00 686 SER A N 1
ATOM 5329 C CA . SER A 1 686 ? 38.333 5.446 -31.586 1.00 78.00 686 SER A CA 1
ATOM 5330 C C . SER A 1 686 ? 37.369 6.289 -30.746 1.00 78.00 686 SER A C 1
ATOM 5332 O O . SER A 1 686 ? 36.467 5.736 -30.122 1.00 78.00 686 SER A O 1
ATOM 5334 N N . VAL A 1 687 ? 37.508 7.619 -30.745 1.00 76.06 687 VAL A N 1
ATOM 5335 C CA . VAL A 1 687 ? 36.618 8.512 -29.986 1.00 76.06 687 VAL A CA 1
ATOM 5336 C C . VAL A 1 687 ? 35.222 8.538 -30.602 1.00 76.06 687 VAL A C 1
ATOM 5338 O O . VAL A 1 687 ? 34.237 8.491 -29.868 1.00 76.06 687 VAL A O 1
ATOM 5341 N N . ILE A 1 688 ? 35.121 8.541 -31.935 1.00 77.62 688 ILE A N 1
ATOM 5342 C CA . ILE A 1 688 ? 33.830 8.444 -32.635 1.00 77.62 688 ILE A CA 1
ATOM 5343 C C . ILE A 1 688 ? 33.151 7.106 -32.315 1.00 77.62 688 ILE A C 1
ATOM 5345 O O . ILE A 1 688 ? 31.964 7.090 -31.996 1.00 77.62 688 ILE A O 1
ATOM 5349 N N . ALA A 1 689 ? 33.892 5.994 -32.323 1.00 80.38 689 ALA A N 1
ATOM 5350 C CA . ALA A 1 689 ? 33.343 4.681 -31.989 1.00 80.38 689 ALA A CA 1
ATOM 5351 C C . ALA A 1 689 ? 32.786 4.624 -30.554 1.00 80.38 689 ALA A C 1
ATOM 5353 O O . ALA A 1 689 ? 31.689 4.109 -30.340 1.00 80.38 689 ALA A O 1
ATOM 5354 N N . VAL A 1 690 ? 33.493 5.207 -29.580 1.00 80.44 690 VAL A N 1
ATOM 5355 C CA . VAL A 1 690 ? 33.023 5.294 -28.185 1.00 80.44 690 VAL A CA 1
ATOM 5356 C C . VAL A 1 690 ? 31.766 6.164 -28.071 1.00 80.44 690 VAL A C 1
ATOM 5358 O O . VAL A 1 690 ? 30.827 5.782 -27.378 1.00 80.44 690 VAL A O 1
ATOM 5361 N N . GLN A 1 691 ? 31.703 7.294 -28.781 1.00 80.62 691 GLN A N 1
ATOM 5362 C CA . GLN A 1 691 ? 30.519 8.163 -28.789 1.00 80.62 691 GLN A CA 1
ATOM 5363 C C . GLN A 1 691 ? 29.297 7.488 -29.424 1.00 80.62 691 GLN A C 1
ATOM 5365 O O . GLN A 1 691 ? 28.185 7.626 -28.921 1.00 80.62 691 GLN A O 1
ATOM 5370 N N . VAL A 1 692 ? 29.494 6.731 -30.506 1.00 82.25 692 VAL A N 1
ATOM 5371 C CA . VAL A 1 692 ? 28.422 5.951 -31.141 1.00 82.25 692 VAL A CA 1
ATOM 5372 C C . VAL A 1 692 ? 27.959 4.816 -30.227 1.00 82.25 692 VAL A C 1
ATOM 5374 O O . VAL A 1 692 ? 26.756 4.569 -30.137 1.00 82.25 692 VAL A O 1
ATOM 5377 N N . ALA A 1 693 ? 28.874 4.150 -29.516 1.00 84.69 693 ALA A N 1
ATOM 5378 C CA . ALA A 1 693 ? 28.527 3.113 -28.548 1.00 84.69 693 ALA A CA 1
ATOM 5379 C C . ALA A 1 693 ? 27.695 3.675 -27.381 1.00 84.69 693 ALA A C 1
ATOM 5381 O O . ALA A 1 693 ? 26.647 3.115 -27.065 1.00 84.69 693 ALA A O 1
ATOM 5382 N N . ASP A 1 694 ? 28.106 4.805 -26.800 1.00 84.44 694 ASP A N 1
ATOM 5383 C CA . ASP A 1 694 ? 27.360 5.502 -25.743 1.00 84.44 694 ASP A CA 1
ATOM 5384 C C . ASP A 1 694 ? 25.964 5.935 -26.212 1.00 84.44 694 ASP A C 1
ATOM 5386 O O . ASP A 1 694 ? 24.959 5.604 -25.583 1.00 84.44 694 ASP A O 1
ATOM 5390 N N . LEU A 1 695 ? 25.871 6.567 -27.387 1.00 83.12 695 LEU A N 1
ATOM 5391 C CA . LEU A 1 695 ? 24.589 6.964 -27.968 1.00 83.12 695 LEU A CA 1
ATOM 5392 C C . LEU A 1 695 ? 23.685 5.754 -28.253 1.00 83.12 695 LEU A C 1
ATOM 5394 O O . LEU A 1 695 ? 22.480 5.814 -28.020 1.00 83.12 695 LEU A O 1
ATOM 5398 N N . THR A 1 696 ? 24.250 4.630 -28.699 1.00 84.75 696 THR A N 1
ATOM 5399 C CA . THR A 1 696 ? 23.492 3.387 -28.924 1.00 84.75 696 THR A CA 1
ATOM 5400 C C . THR A 1 696 ? 22.962 2.813 -27.611 1.00 84.75 696 THR A C 1
ATOM 5402 O O . THR A 1 696 ? 21.811 2.381 -27.553 1.00 84.75 696 THR A O 1
ATOM 5405 N N . MET A 1 697 ? 23.762 2.844 -26.543 1.00 85.38 697 MET A N 1
ATOM 5406 C CA . MET A 1 697 ? 23.331 2.440 -25.202 1.00 85.38 697 MET A CA 1
ATOM 5407 C C . MET A 1 697 ? 22.223 3.358 -24.674 1.00 85.38 697 MET A C 1
ATOM 5409 O O . MET A 1 697 ? 21.229 2.871 -24.132 1.00 85.38 697 MET A O 1
ATOM 5413 N N . PHE A 1 698 ? 22.340 4.668 -24.907 1.00 84.00 698 PHE A N 1
ATOM 5414 C CA . PHE A 1 698 ? 21.309 5.651 -24.579 1.00 84.00 698 PHE A CA 1
ATOM 5415 C C . PHE A 1 698 ? 19.990 5.397 -25.314 1.00 84.00 698 PHE A C 1
ATOM 5417 O O . PHE A 1 698 ? 18.926 5.326 -24.695 1.00 84.00 698 PHE A O 1
ATOM 5424 N N . LEU A 1 699 ? 20.057 5.172 -26.627 1.00 85.06 699 LEU A N 1
ATOM 5425 C CA . LEU A 1 699 ? 18.893 4.835 -27.443 1.00 85.06 699 LEU A CA 1
ATOM 5426 C C . LEU A 1 699 ? 18.280 3.482 -27.058 1.00 85.06 699 LEU A C 1
ATOM 5428 O O . LEU A 1 699 ? 17.060 3.344 -27.105 1.00 85.06 699 LEU A O 1
ATOM 5432 N N . LEU A 1 700 ? 19.088 2.502 -26.639 1.00 88.06 700 LEU A N 1
ATOM 5433 C CA . LEU A 1 700 ? 18.601 1.227 -26.109 1.00 88.06 700 LEU A CA 1
ATOM 5434 C C . LEU A 1 700 ? 17.795 1.439 -24.825 1.00 88.06 700 LEU A C 1
ATOM 5436 O O . LEU A 1 700 ? 16.681 0.928 -24.726 1.00 88.06 700 LEU A O 1
ATOM 5440 N N . ALA A 1 701 ? 18.308 2.212 -23.866 1.00 84.00 701 ALA A N 1
ATOM 5441 C CA . ALA A 1 701 ? 17.580 2.509 -22.632 1.00 84.00 701 ALA A CA 1
ATOM 5442 C C . ALA A 1 701 ? 16.249 3.226 -22.917 1.00 84.00 701 ALA A C 1
ATOM 5444 O O . ALA A 1 701 ? 15.206 2.835 -22.387 1.00 84.00 701 ALA A O 1
ATOM 5445 N N . LEU A 1 702 ? 16.257 4.208 -23.826 1.00 83.38 702 LEU A N 1
ATOM 5446 C CA . LEU A 1 702 ? 15.046 4.912 -24.252 1.00 83.38 702 LEU A CA 1
ATOM 5447 C C . LEU A 1 702 ? 14.047 3.973 -24.951 1.00 83.38 702 LEU A C 1
ATOM 5449 O O . LEU A 1 702 ? 12.846 4.029 -24.680 1.00 83.38 702 LEU A O 1
ATOM 5453 N N . ALA A 1 703 ? 14.531 3.081 -25.819 1.00 86.88 703 ALA A N 1
ATOM 5454 C CA . ALA A 1 703 ? 13.713 2.089 -26.509 1.00 86.88 703 ALA A CA 1
ATOM 5455 C C . ALA A 1 703 ? 13.038 1.121 -25.529 1.00 86.88 703 ALA A C 1
ATOM 5457 O O . ALA A 1 703 ? 11.841 0.858 -25.655 1.00 86.88 703 ALA A O 1
ATOM 5458 N N . LEU A 1 704 ? 13.777 0.619 -24.537 1.00 85.50 704 LEU A N 1
ATOM 5459 C CA . LEU A 1 704 ? 13.245 -0.277 -23.508 1.00 85.50 704 LEU A CA 1
ATOM 5460 C C . LEU A 1 704 ? 12.220 0.425 -22.623 1.00 85.50 704 LEU A C 1
ATOM 5462 O O . LEU A 1 704 ? 11.175 -0.155 -22.332 1.00 85.50 704 LEU A O 1
ATOM 5466 N N . LEU A 1 705 ? 12.475 1.681 -22.252 1.00 81.50 705 LEU A N 1
ATOM 5467 C CA . LEU A 1 705 ? 11.532 2.487 -21.486 1.00 81.50 705 LEU A CA 1
ATOM 5468 C C . LEU A 1 705 ? 10.230 2.715 -22.264 1.00 81.50 705 LEU A C 1
ATOM 5470 O O . LEU A 1 705 ? 9.140 2.469 -21.746 1.00 81.50 705 LEU A O 1
ATOM 5474 N N . ALA A 1 706 ? 10.328 3.110 -23.535 1.00 81.25 706 ALA A N 1
ATOM 5475 C CA . ALA A 1 706 ? 9.164 3.295 -24.396 1.00 81.25 706 ALA A CA 1
ATOM 5476 C C . ALA A 1 706 ? 8.373 1.986 -24.572 1.00 81.25 706 ALA A C 1
ATOM 5478 O O . ALA A 1 706 ? 7.146 1.973 -24.452 1.00 81.25 706 ALA A O 1
ATOM 5479 N N . GLN A 1 707 ? 9.063 0.864 -24.797 1.00 87.19 707 GLN A N 1
ATOM 5480 C CA . GLN A 1 707 ? 8.442 -0.460 -24.878 1.00 87.19 707 GLN A CA 1
ATOM 5481 C C . GLN A 1 707 ? 7.746 -0.842 -23.573 1.00 87.19 707 GLN A C 1
ATOM 5483 O O . GLN A 1 707 ? 6.613 -1.325 -23.613 1.00 87.19 707 GLN A O 1
ATOM 5488 N N . ALA A 1 708 ? 8.385 -0.599 -22.428 1.00 81.62 708 ALA A N 1
ATOM 5489 C CA . ALA A 1 708 ? 7.822 -0.884 -21.119 1.00 81.62 708 ALA A CA 1
ATOM 5490 C C . ALA A 1 708 ? 6.510 -0.128 -20.897 1.00 81.62 708 ALA A C 1
ATOM 5492 O O . ALA A 1 708 ? 5.503 -0.744 -20.545 1.00 81.62 708 ALA A O 1
ATOM 5493 N N . ILE A 1 709 ? 6.493 1.172 -21.204 1.00 78.00 709 ILE A N 1
ATOM 5494 C CA . ILE A 1 709 ? 5.299 2.020 -21.117 1.00 78.00 709 ILE A CA 1
ATOM 5495 C C . ILE A 1 709 ? 4.191 1.501 -22.046 1.00 78.00 709 ILE A C 1
ATOM 5497 O O . ILE A 1 709 ? 3.041 1.369 -21.625 1.00 78.00 709 ILE A O 1
ATOM 5501 N N . ILE A 1 710 ? 4.511 1.144 -23.295 1.00 82.50 710 ILE A N 1
ATOM 5502 C CA . ILE A 1 710 ? 3.525 0.616 -24.254 1.00 82.50 710 ILE A CA 1
ATOM 5503 C C . ILE A 1 710 ? 2.925 -0.708 -23.763 1.00 82.50 710 ILE A C 1
ATOM 5505 O O . ILE A 1 710 ? 1.700 -0.864 -23.750 1.00 82.50 710 ILE A O 1
ATOM 5509 N N . ILE A 1 711 ? 3.767 -1.659 -23.344 1.00 83.44 711 ILE A N 1
ATOM 5510 C CA . ILE A 1 711 ? 3.330 -2.953 -22.800 1.00 83.44 711 ILE A CA 1
ATOM 5511 C C . ILE A 1 711 ? 2.412 -2.716 -21.610 1.00 83.44 711 ILE A C 1
ATOM 5513 O O . ILE A 1 711 ? 1.322 -3.287 -21.551 1.00 83.44 711 ILE A O 1
ATOM 5517 N N . PHE A 1 712 ? 2.821 -1.826 -20.712 1.00 76.31 712 PHE A N 1
ATOM 5518 C CA . PHE A 1 712 ? 2.065 -1.456 -19.535 1.00 76.31 712 PHE A CA 1
ATOM 5519 C C . PHE A 1 712 ? 0.674 -0.905 -19.903 1.00 76.31 712 PHE A C 1
ATOM 5521 O O . PHE A 1 712 ? -0.343 -1.396 -19.407 1.00 76.31 712 PHE A O 1
ATOM 5528 N N . LEU A 1 713 ? 0.589 0.082 -20.801 1.00 77.69 713 LEU A N 1
ATOM 5529 C CA . LEU A 1 713 ? -0.681 0.700 -21.209 1.00 77.69 713 LEU A CA 1
ATOM 5530 C C . LEU A 1 713 ? -1.638 -0.317 -21.847 1.00 77.69 713 LEU A C 1
ATOM 5532 O O . LEU A 1 713 ? -2.838 -0.337 -21.546 1.00 77.69 713 LEU A O 1
ATOM 5536 N N . VAL A 1 714 ? -1.111 -1.205 -22.696 1.00 82.06 714 VAL A N 1
ATOM 5537 C CA . VAL A 1 714 ? -1.894 -2.284 -23.315 1.00 82.06 714 VAL A CA 1
ATOM 5538 C C . VAL A 1 714 ? -2.382 -3.275 -22.260 1.00 82.06 714 VAL A C 1
ATOM 5540 O O . VAL A 1 714 ? -3.538 -3.706 -22.303 1.00 82.06 714 VAL A O 1
ATOM 5543 N N . LEU A 1 715 ? -1.532 -3.638 -21.303 1.00 78.69 715 LEU A N 1
ATOM 5544 C CA . LEU A 1 715 ? -1.868 -4.539 -20.207 1.00 78.69 715 LEU A CA 1
ATOM 5545 C C . LEU A 1 715 ? -2.926 -3.946 -19.268 1.00 78.69 715 LEU A C 1
ATOM 5547 O O . LEU A 1 715 ? -3.882 -4.638 -18.923 1.00 78.69 715 LEU A O 1
ATOM 5551 N N . ARG A 1 716 ? -2.851 -2.651 -18.949 1.00 77.94 716 ARG A N 1
ATOM 5552 C CA . ARG A 1 716 ? -3.838 -1.949 -18.114 1.00 77.94 716 ARG A CA 1
ATOM 5553 C C . ARG A 1 716 ? -5.252 -2.042 -18.675 1.00 77.94 716 ARG A C 1
ATOM 5555 O O . ARG A 1 716 ? -6.194 -2.316 -17.933 1.00 77.94 716 ARG A O 1
ATOM 5562 N N . ARG A 1 717 ? -5.412 -1.879 -19.994 1.00 77.00 717 ARG A N 1
ATOM 5563 C CA . ARG A 1 717 ? -6.715 -2.061 -20.657 1.00 77.00 717 ARG A CA 1
ATOM 5564 C C . ARG A 1 717 ? -7.294 -3.455 -20.401 1.00 77.00 717 ARG A C 1
ATOM 5566 O O . ARG A 1 717 ? -8.506 -3.596 -20.274 1.00 77.00 717 ARG A O 1
ATOM 5573 N N . HIS A 1 718 ? -6.440 -4.472 -20.332 1.00 76.00 718 HIS A N 1
ATOM 5574 C CA . HIS A 1 718 ? -6.856 -5.837 -20.035 1.00 76.00 718 HIS A CA 1
ATOM 5575 C C . HIS A 1 718 ? -7.106 -6.062 -18.543 1.00 76.00 718 HIS A C 1
ATOM 5577 O O . HIS A 1 718 ? -8.066 -6.753 -18.227 1.00 76.00 718 HIS A O 1
ATOM 5583 N N . ASN A 1 719 ? -6.334 -5.450 -17.642 1.00 78.38 719 ASN A N 1
ATOM 5584 C CA . ASN A 1 719 ? -6.569 -5.539 -16.195 1.00 78.38 719 ASN A CA 1
ATOM 5585 C C . ASN A 1 719 ? -7.961 -5.006 -15.828 1.00 78.38 719 ASN A C 1
ATOM 5587 O O . ASN A 1 719 ? -8.709 -5.683 -15.138 1.00 78.38 719 ASN A O 1
ATOM 5591 N N . VAL A 1 720 ? -8.386 -3.884 -16.422 1.00 76.62 720 VAL A N 1
ATOM 5592 C CA . VAL A 1 720 ? -9.755 -3.358 -16.238 1.00 76.62 720 VAL A CA 1
ATOM 5593 C C . VAL A 1 720 ? -10.831 -4.355 -16.699 1.00 76.62 720 VAL A C 1
ATOM 5595 O O . VAL A 1 720 ? -11.931 -4.385 -16.150 1.00 76.62 720 VAL A O 1
ATOM 5598 N N . LEU A 1 721 ? -10.547 -5.171 -17.721 1.00 74.38 721 LEU A N 1
ATOM 5599 C CA . LEU A 1 721 ? -11.463 -6.232 -18.152 1.00 74.38 721 LEU A CA 1
ATOM 5600 C C . LEU A 1 721 ? -11.466 -7.424 -17.187 1.00 74.38 721 LEU A C 1
ATOM 5602 O O . LEU A 1 721 ? -12.516 -8.037 -17.028 1.00 74.38 721 LEU A O 1
ATOM 5606 N N . VAL A 1 722 ? -10.330 -7.747 -16.559 1.00 74.25 722 VAL A N 1
ATOM 5607 C CA . VAL A 1 722 ? -10.221 -8.798 -15.531 1.00 74.25 722 VAL A CA 1
ATOM 5608 C C . VAL A 1 722 ? -11.002 -8.397 -14.277 1.00 74.25 722 VAL A C 1
ATOM 5610 O O . VAL A 1 722 ? -11.791 -9.198 -13.789 1.00 74.25 722 VAL A O 1
ATOM 5613 N N . ASP A 1 723 ? -10.885 -7.145 -13.830 1.00 71.81 723 ASP A N 1
ATOM 5614 C CA . ASP A 1 723 ? -11.630 -6.632 -12.670 1.00 71.81 723 ASP A CA 1
ATOM 5615 C C . ASP A 1 723 ? -13.147 -6.691 -12.925 1.00 71.81 723 ASP A C 1
ATOM 5617 O O . ASP A 1 723 ? -13.931 -7.124 -12.087 1.00 71.81 723 ASP A O 1
ATOM 5621 N N . ARG A 1 724 ? -13.583 -6.340 -14.143 1.00 70.06 724 ARG A N 1
ATOM 5622 C CA . ARG A 1 724 ? -14.991 -6.494 -14.546 1.00 70.06 724 ARG A CA 1
ATOM 5623 C C . ARG A 1 724 ? -15.429 -7.951 -14.649 1.00 70.06 724 ARG A C 1
ATOM 5625 O O . ARG A 1 724 ? -16.600 -8.227 -14.425 1.00 70.06 724 ARG A O 1
ATOM 5632 N N . ALA A 1 725 ? -14.532 -8.859 -15.031 1.00 68.69 725 ALA A N 1
ATOM 5633 C CA . ALA A 1 725 ? -14.830 -10.281 -15.165 1.00 68.69 725 ALA A CA 1
ATOM 5634 C C . ALA A 1 725 ? -15.154 -10.930 -13.815 1.00 68.69 725 ALA A C 1
ATOM 5636 O O . ALA A 1 725 ? -16.016 -11.803 -13.768 1.00 68.69 725 ALA A O 1
ATOM 5637 N N . GLU A 1 726 ? -14.491 -10.494 -12.743 1.00 70.19 726 GLU A N 1
ATOM 5638 C CA . GLU A 1 726 ? -14.707 -10.998 -11.382 1.00 70.19 726 GLU A CA 1
ATOM 5639 C C . GLU A 1 726 ? -16.071 -10.593 -10.801 1.00 70.19 726 GLU A C 1
ATOM 5641 O O . GLU A 1 726 ? -16.651 -11.354 -10.031 1.00 70.19 726 GLU A O 1
ATOM 5646 N N . LEU A 1 727 ? -16.628 -9.460 -11.238 1.00 67.25 727 LEU A N 1
ATOM 5647 C CA . LEU A 1 727 ? -17.942 -8.971 -10.800 1.00 67.25 727 LEU A CA 1
ATOM 5648 C C . LEU A 1 727 ? -19.132 -9.704 -11.440 1.00 67.25 727 LEU A C 1
ATOM 5650 O O . LEU A 1 727 ? -20.253 -9.567 -10.964 1.00 67.25 727 LEU A O 1
ATOM 5654 N N . ILE A 1 728 ? -18.927 -10.411 -12.555 1.00 68.88 728 ILE A N 1
ATOM 5655 C CA . ILE A 1 728 ? -20.017 -11.063 -13.301 1.00 68.88 728 ILE A CA 1
ATOM 5656 C C . ILE A 1 728 ? -20.130 -12.516 -12.849 1.00 68.88 728 ILE A C 1
ATOM 5658 O O . ILE A 1 728 ? -19.200 -13.280 -13.108 1.00 68.88 728 ILE A O 1
ATOM 5662 N N . SER A 1 729 ? -21.252 -12.904 -12.241 1.00 70.44 729 SER A N 1
ATOM 5663 C CA . SER A 1 729 ? -21.484 -14.274 -11.765 1.00 70.44 729 SER A CA 1
ATOM 5664 C C . SER A 1 729 ? -21.361 -15.321 -12.883 1.00 70.44 729 SER A C 1
ATOM 5666 O O . SER A 1 729 ? -21.714 -15.065 -14.038 1.00 70.44 729 SER A O 1
ATOM 5668 N N . THR A 1 730 ? -20.854 -16.513 -12.561 1.00 79.25 730 THR A N 1
ATOM 5669 C CA . THR A 1 730 ? -20.707 -17.631 -13.513 1.00 79.25 730 THR A CA 1
ATOM 5670 C C . THR A 1 730 ? -22.056 -18.138 -14.025 1.00 79.25 730 THR A C 1
ATOM 5672 O O . THR A 1 730 ? -22.162 -18.490 -15.204 1.00 79.25 730 THR A O 1
ATOM 5675 N N . SER A 1 731 ? -23.098 -18.081 -13.191 1.00 75.69 731 SER A N 1
ATOM 5676 C CA . SER A 1 731 ? -24.486 -18.398 -13.550 1.00 75.69 731 SER A CA 1
ATOM 5677 C C . SER A 1 731 ? -25.061 -17.401 -14.562 1.00 75.69 731 SER A C 1
ATOM 5679 O O . SER A 1 731 ? -25.485 -17.813 -15.644 1.00 75.69 731 SER A O 1
ATOM 5681 N N . ASP A 1 732 ? -24.947 -16.096 -14.296 1.00 70.94 732 ASP A N 1
ATOM 5682 C CA . ASP A 1 732 ? -25.355 -15.029 -15.227 1.00 70.94 732 ASP A CA 1
ATOM 5683 C C . ASP A 1 732 ? -24.628 -15.144 -16.580 1.00 70.94 732 ASP A C 1
ATOM 5685 O O . ASP A 1 732 ? -25.169 -14.861 -17.657 1.00 70.94 732 ASP A O 1
ATOM 5689 N N . MET A 1 733 ? -23.362 -15.571 -16.559 1.00 74.88 733 MET A N 1
ATOM 5690 C CA . MET A 1 733 ? -22.595 -15.813 -17.780 1.00 74.88 733 MET A CA 1
ATOM 5691 C C . MET A 1 733 ? -23.123 -17.001 -18.588 1.00 74.88 733 MET A C 1
ATOM 5693 O O . MET A 1 733 ? -23.180 -16.910 -19.818 1.00 74.88 733 MET A O 1
ATOM 5697 N N . ALA A 1 734 ? -23.485 -18.108 -17.937 1.00 79.62 734 ALA A N 1
ATOM 5698 C CA . ALA A 1 734 ? -24.055 -19.270 -18.613 1.00 79.62 734 ALA A CA 1
ATOM 5699 C C . ALA A 1 734 ? -25.409 -18.920 -19.250 1.00 79.62 734 ALA A C 1
ATOM 5701 O O . ALA A 1 734 ? -25.602 -19.152 -20.447 1.00 79.62 734 ALA A O 1
ATOM 5702 N N . GLU A 1 735 ? -26.285 -18.246 -18.501 1.00 78.12 735 GLU A N 1
ATOM 5703 C CA . GLU A 1 735 ? -27.601 -17.811 -18.974 1.00 78.12 735 GLU A CA 1
ATOM 5704 C C . GLU A 1 735 ? -27.486 -16.849 -20.168 1.00 78.12 735 GLU A C 1
ATOM 5706 O O . GLU A 1 735 ? -28.113 -17.040 -21.211 1.00 78.12 735 GLU A O 1
ATOM 5711 N N . THR A 1 736 ? -26.599 -15.853 -20.094 1.00 74.19 736 THR A N 1
ATOM 5712 C CA . THR A 1 736 ? -26.408 -14.903 -21.205 1.00 74.19 736 THR A CA 1
ATOM 5713 C C . THR A 1 736 ? -25.805 -15.544 -22.456 1.00 74.19 736 THR A C 1
ATOM 5715 O O . THR A 1 736 ? -26.080 -15.100 -23.578 1.00 74.19 736 THR A O 1
ATOM 5718 N N . LEU A 1 737 ? -24.985 -16.589 -22.316 1.00 77.00 737 LEU A N 1
ATOM 5719 C CA . LEU A 1 737 ? -24.477 -17.363 -23.452 1.00 7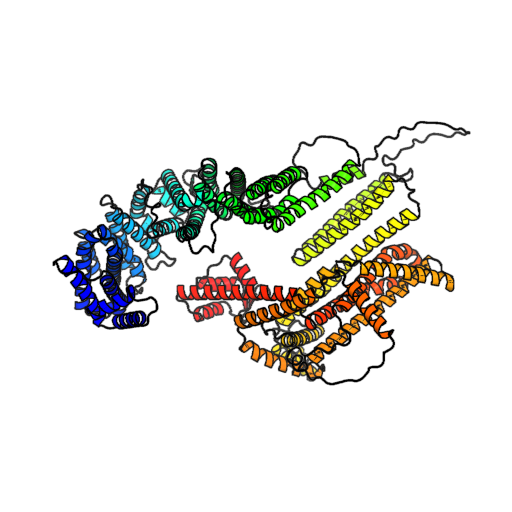7.00 737 LEU A CA 1
ATOM 5720 C C . LEU A 1 737 ? -25.561 -18.235 -24.086 1.00 77.00 737 LEU A C 1
ATOM 5722 O O . LEU A 1 737 ? -25.594 -18.345 -25.314 1.00 77.00 737 LEU A O 1
ATOM 5726 N N . GLU A 1 738 ? -26.455 -18.802 -23.282 1.00 79.00 738 GLU A N 1
ATOM 5727 C CA . GLU A 1 738 ? -27.614 -19.562 -23.749 1.00 79.00 738 GLU A CA 1
ATOM 5728 C C . GLU A 1 738 ? -28.609 -18.684 -24.487 1.00 79.00 738 GLU A C 1
ATOM 5730 O O . GLU A 1 738 ? -28.977 -19.004 -25.616 1.00 79.00 738 GLU A O 1
ATOM 5735 N N . LEU A 1 739 ? -28.955 -17.527 -23.923 1.00 73.69 739 LEU A N 1
ATOM 5736 C CA . LEU A 1 739 ? -29.810 -16.545 -24.583 1.00 73.69 739 LEU A CA 1
ATOM 5737 C C . LEU A 1 739 ? -29.217 -16.127 -25.937 1.00 73.69 739 LEU A C 1
ATOM 5739 O O . LEU A 1 739 ? -29.919 -16.120 -26.949 1.00 73.69 739 LEU A O 1
ATOM 5743 N N . ARG A 1 740 ? -27.898 -15.889 -26.013 1.00 73.75 740 ARG A N 1
ATOM 5744 C CA . ARG A 1 740 ? -27.200 -15.614 -27.286 1.00 73.75 740 ARG A CA 1
ATOM 5745 C C . ARG A 1 740 ? -27.153 -16.806 -28.241 1.00 73.75 740 ARG A C 1
ATOM 5747 O O . ARG A 1 740 ? -27.025 -16.599 -29.449 1.00 73.75 740 ARG A O 1
ATOM 5754 N N . ALA A 1 741 ? -27.160 -18.038 -27.744 1.00 75.62 741 ALA A N 1
ATOM 5755 C CA . ALA A 1 741 ? -27.217 -19.235 -28.577 1.00 75.62 741 ALA A CA 1
ATOM 5756 C C . ALA A 1 741 ? -28.631 -19.440 -29.144 1.00 75.62 741 ALA A C 1
ATOM 5758 O O . ALA A 1 741 ? -28.771 -19.729 -30.332 1.00 75.62 741 ALA A O 1
ATOM 5759 N N . CYS A 1 742 ? -29.665 -19.210 -28.332 1.00 76.00 742 CYS A N 1
ATOM 5760 C CA . CYS A 1 742 ? -31.072 -19.250 -28.725 1.00 76.00 742 CYS A CA 1
ATOM 5761 C C . CYS A 1 742 ? -31.414 -18.145 -29.731 1.00 76.00 742 CYS A C 1
ATOM 5763 O O . CYS A 1 742 ? -31.963 -18.450 -30.786 1.00 76.00 742 CYS A O 1
ATOM 5765 N N . ALA A 1 743 ? -30.999 -16.897 -29.489 1.00 70.88 743 ALA A N 1
ATOM 5766 C CA . ALA A 1 743 ? -31.215 -15.786 -30.422 1.00 70.88 743 ALA A CA 1
ATOM 5767 C C . ALA A 1 743 ? -30.499 -15.993 -31.766 1.00 70.88 743 ALA A C 1
ATOM 5769 O O . ALA A 1 743 ? -31.068 -15.721 -32.821 1.00 70.88 743 ALA A O 1
ATOM 5770 N N . ARG A 1 744 ? -29.277 -16.550 -31.756 1.00 72.44 744 ARG A N 1
ATOM 5771 C CA . ARG A 1 744 ? -28.582 -16.941 -32.995 1.00 72.44 744 ARG A CA 1
ATOM 5772 C C . ARG A 1 744 ? -29.283 -18.072 -33.740 1.00 72.44 744 ARG A C 1
ATOM 5774 O O . ARG A 1 744 ? -29.229 -18.102 -34.962 1.00 72.44 744 ARG A O 1
ATOM 5781 N N . ARG A 1 745 ? -29.930 -18.997 -33.028 1.00 75.19 745 ARG A N 1
ATOM 5782 C CA . ARG A 1 745 ? -30.697 -20.093 -33.636 1.00 75.19 745 ARG A CA 1
ATOM 5783 C C . ARG A 1 745 ? -32.039 -19.611 -34.202 1.00 75.19 745 ARG A C 1
ATOM 5785 O O . ARG A 1 745 ? -32.471 -20.135 -35.219 1.00 75.19 745 ARG A O 1
ATOM 5792 N N . ALA A 1 746 ? -32.657 -18.615 -33.568 1.00 75.56 746 ALA A N 1
ATOM 5793 C CA . ALA A 1 746 ? -33.915 -18.005 -33.997 1.00 75.56 746 ALA A CA 1
ATOM 5794 C C . ALA A 1 746 ? -33.749 -16.953 -35.112 1.00 75.56 746 ALA A C 1
ATOM 5796 O O . ALA A 1 746 ? -34.728 -16.602 -35.759 1.00 75.56 746 ALA A O 1
ATOM 5797 N N . ASN A 1 747 ? -32.522 -16.468 -35.352 1.00 70.44 747 ASN A N 1
ATOM 5798 C CA . ASN A 1 747 ? -32.195 -15.429 -36.339 1.00 70.44 747 ASN A CA 1
ATOM 5799 C C . ASN A 1 747 ? -33.014 -14.129 -36.163 1.00 70.44 747 ASN A C 1
ATOM 5801 O O . ASN A 1 747 ? -33.262 -13.405 -37.124 1.00 70.44 747 ASN A O 1
ATOM 5805 N N . ASP A 1 748 ? -33.437 -13.851 -34.926 1.00 67.00 748 ASP A N 1
ATOM 5806 C CA . ASP A 1 748 ? -34.344 -12.756 -34.589 1.00 67.00 748 ASP A CA 1
ATOM 5807 C C . ASP A 1 748 ? -33.551 -11.500 -34.159 1.00 67.00 748 ASP A C 1
ATOM 5809 O O . ASP A 1 748 ? -32.836 -11.537 -33.145 1.00 67.00 748 ASP A O 1
ATOM 5813 N N . PRO A 1 749 ? -33.630 -10.384 -34.910 1.00 60.06 749 PRO A N 1
ATOM 5814 C CA . PRO A 1 749 ? -32.964 -9.133 -34.557 1.00 60.06 749 PRO A CA 1
ATOM 5815 C C . PRO A 1 749 ? -33.549 -8.477 -33.294 1.00 60.06 749 PRO A C 1
ATOM 5817 O O . PRO A 1 749 ? -32.795 -7.851 -32.550 1.00 60.06 749 PRO A O 1
ATOM 5820 N N . ALA A 1 750 ? -34.836 -8.681 -32.984 1.00 58.47 750 ALA A N 1
ATOM 5821 C CA . ALA A 1 750 ? -35.467 -8.141 -31.778 1.00 58.47 750 ALA A CA 1
ATOM 5822 C C . ALA A 1 750 ? -34.979 -8.865 -30.511 1.00 58.47 750 ALA A C 1
ATOM 5824 O O . ALA A 1 750 ? -34.762 -8.240 -29.473 1.00 58.47 750 ALA A O 1
ATOM 5825 N N . ALA A 1 751 ? -34.695 -10.169 -30.605 1.00 54.97 751 ALA A N 1
ATOM 5826 C CA . ALA A 1 751 ? -34.064 -10.926 -29.523 1.00 54.97 751 ALA A CA 1
ATOM 5827 C C . ALA A 1 751 ? -32.624 -10.452 -29.240 1.00 54.97 751 ALA A C 1
ATOM 5829 O O . ALA A 1 751 ? -32.191 -10.437 -28.088 1.00 54.97 751 ALA A O 1
ATOM 5830 N N . HIS A 1 752 ? -31.880 -10.019 -30.266 1.00 56.59 752 HIS A N 1
ATOM 5831 C CA . HIS A 1 752 ? -30.543 -9.435 -30.085 1.00 56.59 752 HIS A CA 1
ATOM 5832 C C . HIS A 1 752 ? -30.595 -8.073 -29.375 1.00 56.59 752 HIS A C 1
ATOM 5834 O O . HIS A 1 752 ? -29.697 -7.764 -28.589 1.00 56.59 752 HIS A O 1
ATOM 5840 N N . GLU A 1 753 ? -31.651 -7.294 -29.611 1.00 55.41 753 GLU A N 1
ATOM 5841 C CA . GLU A 1 753 ? -31.908 -6.019 -28.937 1.00 55.41 753 GLU A CA 1
ATOM 5842 C C . GLU A 1 753 ? -32.396 -6.222 -27.490 1.00 55.41 753 GLU A C 1
ATOM 5844 O O . GLU A 1 753 ? -31.893 -5.570 -26.573 1.00 55.41 753 GLU A O 1
ATOM 5849 N N . ALA A 1 754 ? -33.265 -7.211 -27.247 1.00 53.53 754 ALA A N 1
ATOM 5850 C CA . ALA A 1 754 ? -33.736 -7.592 -25.912 1.00 53.53 754 ALA A CA 1
ATOM 5851 C C . ALA A 1 754 ? -32.606 -8.126 -25.007 1.00 53.53 754 ALA A C 1
ATOM 5853 O O . ALA A 1 754 ? -32.512 -7.736 -23.843 1.00 53.53 754 ALA A O 1
ATOM 5854 N N . ILE A 1 755 ? -31.675 -8.927 -25.547 1.00 54.62 755 ILE A N 1
ATOM 5855 C CA . ILE A 1 755 ? -30.452 -9.361 -24.838 1.00 54.62 755 ILE A CA 1
ATOM 5856 C C . ILE A 1 755 ? -29.558 -8.158 -24.475 1.00 54.62 755 ILE A C 1
ATOM 5858 O O . ILE A 1 755 ? -28.830 -8.197 -23.482 1.00 54.62 755 ILE A O 1
ATOM 5862 N N . GLY A 1 756 ? -29.628 -7.067 -25.247 1.00 50.31 756 GLY A N 1
ATOM 5863 C CA . GLY A 1 756 ? -28.958 -5.800 -24.953 1.00 50.31 756 GLY A CA 1
ATOM 5864 C C . GLY A 1 756 ? -29.532 -5.036 -23.750 1.00 50.31 756 GLY A C 1
ATOM 5865 O O . GLY A 1 756 ? -28.848 -4.158 -23.222 1.00 50.31 756 GLY A O 1
ATOM 5866 N N . ASN A 1 757 ? -30.739 -5.377 -23.284 1.00 50.28 757 ASN A N 1
ATOM 5867 C CA . ASN A 1 757 ? -31.408 -4.714 -22.160 1.00 50.28 757 ASN A CA 1
ATOM 5868 C C . ASN A 1 757 ? -31.283 -5.449 -20.809 1.00 50.28 757 ASN A C 1
ATOM 5870 O O . ASN A 1 757 ? -31.603 -4.850 -19.784 1.00 50.28 757 ASN A O 1
ATOM 5874 N N . CYS A 1 758 ? -30.745 -6.676 -20.751 1.00 49.59 758 CYS A N 1
ATOM 5875 C CA . CYS A 1 758 ? -30.425 -7.343 -19.478 1.00 49.59 758 CYS A CA 1
ATOM 5876 C C . CYS A 1 758 ? -29.199 -6.684 -18.800 1.00 49.59 758 CYS A C 1
ATOM 5878 O O . CYS A 1 758 ? -28.092 -6.640 -19.347 1.00 49.59 758 CYS A O 1
ATOM 5880 N N . GLY A 1 759 ? -29.412 -6.141 -17.598 1.00 47.31 759 GLY A N 1
ATOM 5881 C CA . GLY A 1 759 ? -28.633 -5.051 -16.991 1.00 47.31 759 GLY A CA 1
ATOM 5882 C C . GLY A 1 759 ? -27.135 -5.266 -16.721 1.00 47.31 759 GLY A C 1
ATOM 5883 O O . GLY A 1 759 ? -26.405 -4.277 -16.670 1.00 47.31 759 GLY A O 1
ATOM 5884 N N . ALA A 1 760 ? -26.627 -6.497 -16.613 1.00 46.69 760 ALA A N 1
ATOM 5885 C CA . ALA A 1 760 ? -25.226 -6.733 -16.226 1.00 46.69 760 ALA A CA 1
ATOM 5886 C C . ALA A 1 760 ? -24.245 -6.895 -17.411 1.00 46.69 760 ALA A C 1
ATOM 5888 O O . ALA A 1 760 ? -23.070 -6.539 -17.304 1.00 46.69 760 ALA A O 1
ATOM 5889 N N . THR A 1 761 ? -24.698 -7.374 -18.580 1.00 50.78 761 THR A N 1
ATOM 5890 C CA . THR A 1 761 ? -23.809 -7.742 -19.711 1.00 50.78 761 THR A CA 1
ATOM 5891 C C . THR A 1 761 ? -23.894 -6.814 -20.929 1.00 50.78 761 THR A C 1
ATOM 5893 O O . THR A 1 761 ? -23.213 -7.039 -21.937 1.00 50.78 761 THR A O 1
ATOM 5896 N N . ARG A 1 762 ? -24.634 -5.704 -20.793 1.00 51.09 762 ARG A N 1
ATOM 5897 C CA . ARG A 1 762 ? -24.966 -4.665 -21.795 1.00 51.09 762 ARG A CA 1
ATOM 5898 C C . ARG A 1 762 ? -23.790 -4.074 -22.596 1.00 51.09 762 ARG A C 1
ATOM 5900 O O . ARG A 1 762 ? -24.010 -3.375 -23.580 1.00 51.09 762 ARG A O 1
ATOM 5907 N N . LYS A 1 763 ? -22.532 -4.309 -22.196 1.00 55.38 763 LYS A N 1
ATOM 5908 C CA . LYS A 1 763 ? -21.331 -3.692 -22.804 1.00 55.38 763 LYS A CA 1
ATOM 5909 C C . LYS A 1 763 ? -20.211 -4.657 -23.206 1.00 55.38 763 LYS A C 1
ATOM 5911 O O . LYS A 1 763 ? -19.171 -4.186 -23.668 1.00 55.38 763 LYS A O 1
ATOM 5916 N N . LEU A 1 764 ? -20.364 -5.974 -23.037 1.00 61.44 764 LEU A N 1
ATOM 5917 C CA . LEU A 1 764 ? -19.292 -6.907 -23.407 1.00 61.44 764 LEU A CA 1
ATOM 5918 C C . LEU A 1 764 ? -19.308 -7.214 -24.907 1.00 61.44 764 LEU A C 1
ATOM 5920 O O . LEU A 1 764 ? -20.274 -7.767 -25.431 1.00 61.44 764 LEU A O 1
ATOM 5924 N N . ARG A 1 765 ? -18.199 -6.916 -25.598 1.00 65.31 765 ARG A N 1
ATOM 5925 C CA . ARG A 1 765 ? -17.989 -7.381 -26.976 1.00 65.31 765 ARG A CA 1
ATOM 5926 C C . ARG A 1 765 ? -17.864 -8.905 -26.993 1.00 65.31 765 ARG A C 1
ATOM 5928 O O . ARG A 1 765 ? -17.371 -9.512 -26.043 1.00 65.31 765 ARG A O 1
ATOM 5935 N N . ALA A 1 766 ? -18.222 -9.532 -28.114 1.00 66.12 766 ALA A N 1
ATOM 5936 C CA . ALA A 1 766 ? -18.089 -10.982 -28.291 1.00 66.12 766 ALA A CA 1
ATOM 5937 C C . ALA A 1 766 ? -16.645 -11.489 -28.064 1.00 66.12 766 ALA A C 1
ATOM 5939 O O . ALA A 1 766 ? -16.447 -12.575 -27.517 1.00 66.12 766 ALA A O 1
ATOM 5940 N N . SER A 1 767 ? -15.634 -10.686 -28.422 1.00 68.88 767 SER A N 1
ATOM 5941 C CA . SER A 1 767 ? -14.215 -10.962 -28.140 1.00 68.88 767 SER A CA 1
ATOM 5942 C C . SER A 1 767 ? -13.892 -10.999 -26.646 1.00 68.88 767 SER A C 1
ATOM 5944 O O . SER A 1 767 ? -13.081 -11.812 -26.194 1.00 68.88 767 SER A O 1
ATOM 5946 N N . ASP A 1 768 ? -14.535 -10.121 -25.881 1.00 73.06 768 ASP A N 1
ATOM 5947 C CA . ASP A 1 768 ? -14.272 -9.932 -24.460 1.00 73.06 768 ASP A CA 1
ATOM 5948 C C . ASP A 1 768 ? -14.934 -11.065 -23.678 1.00 73.06 768 ASP A C 1
ATOM 5950 O O . ASP A 1 768 ? -14.298 -11.656 -22.813 1.00 73.06 768 ASP A O 1
ATOM 5954 N N . CYS A 1 769 ? -16.138 -11.479 -24.090 1.00 75.69 769 CYS A N 1
ATOM 5955 C CA . CYS A 1 769 ? -16.858 -12.618 -23.521 1.00 75.69 769 CYS A CA 1
ATOM 5956 C C . CYS A 1 769 ? -16.000 -13.894 -23.484 1.00 75.69 769 CYS A C 1
ATOM 5958 O O . CYS A 1 769 ? -15.904 -14.544 -22.448 1.00 75.69 769 CYS A O 1
ATOM 5960 N N . ARG A 1 770 ? -15.297 -14.225 -24.578 1.00 81.19 770 ARG A N 1
ATOM 5961 C CA . ARG A 1 770 ? -14.394 -15.392 -24.610 1.00 81.19 770 ARG A CA 1
ATOM 5962 C C . ARG A 1 770 ? -13.259 -15.278 -23.592 1.00 81.19 770 ARG A C 1
ATOM 5964 O O . ARG A 1 770 ? -12.847 -16.275 -23.011 1.00 81.19 770 ARG A O 1
ATOM 5971 N N . THR A 1 771 ? -12.744 -14.069 -23.399 1.00 81.62 771 THR A N 1
ATOM 5972 C CA . THR A 1 771 ? -11.648 -13.803 -22.464 1.00 81.62 771 THR A CA 1
ATOM 5973 C C . THR A 1 771 ? -12.118 -13.937 -21.015 1.00 81.62 771 THR A C 1
ATOM 5975 O O . THR A 1 771 ? -11.405 -14.525 -20.209 1.00 81.62 771 THR A O 1
ATOM 5978 N N . VAL A 1 772 ? -13.323 -13.454 -20.700 1.00 82.06 772 VAL A N 1
ATOM 5979 C CA . VAL A 1 772 ? -13.946 -13.598 -19.373 1.00 82.06 772 VAL A CA 1
ATOM 5980 C C . VAL A 1 772 ? -14.176 -15.074 -19.036 1.00 82.06 772 VAL A C 1
ATOM 5982 O O . VAL A 1 772 ? -13.787 -15.513 -17.961 1.00 82.06 772 VAL A O 1
ATOM 5985 N N . ILE A 1 773 ? -14.700 -15.867 -19.980 1.00 84.69 773 ILE A N 1
ATOM 5986 C CA . ILE A 1 773 ? -14.899 -17.319 -19.799 1.00 84.69 773 ILE A CA 1
ATOM 5987 C C . ILE A 1 773 ? -13.572 -18.017 -19.485 1.00 84.69 773 ILE A C 1
ATOM 5989 O O . ILE A 1 773 ? -13.487 -18.812 -18.555 1.00 84.69 773 ILE A O 1
ATOM 5993 N N . GLN A 1 774 ? -12.516 -17.700 -20.243 1.00 86.81 774 GLN A N 1
ATOM 5994 C CA . GLN A 1 774 ? -11.189 -18.266 -19.996 1.00 86.81 774 GLN A CA 1
ATOM 5995 C C . GLN A 1 774 ? -10.681 -17.917 -18.598 1.00 86.81 774 GLN A C 1
ATOM 5997 O O . GLN A 1 774 ? -10.161 -18.790 -17.916 1.00 86.81 774 GLN A O 1
ATOM 6002 N N . LEU A 1 775 ? -10.842 -16.666 -18.163 1.00 85.56 775 LEU A N 1
ATOM 6003 C CA . LEU A 1 775 ? -10.426 -16.229 -16.831 1.00 85.56 775 LEU A CA 1
ATOM 6004 C C . LEU A 1 775 ? -11.205 -16.941 -15.719 1.00 85.56 775 LEU A C 1
ATOM 6006 O O . LEU A 1 775 ? -10.591 -17.312 -14.727 1.00 85.56 775 LEU A O 1
ATOM 6010 N N . ARG A 1 776 ? -12.508 -17.193 -15.901 1.00 86.38 776 ARG A N 1
ATOM 6011 C CA . ARG A 1 776 ? -13.338 -17.938 -14.938 1.00 86.38 776 ARG A CA 1
ATOM 6012 C C . ARG A 1 776 ? -12.889 -19.385 -14.776 1.00 86.38 776 ARG A C 1
ATOM 6014 O O . ARG A 1 776 ? -12.632 -19.824 -13.663 1.00 86.38 776 ARG A O 1
ATOM 6021 N N . VAL A 1 777 ? -12.685 -20.091 -15.886 1.00 88.38 777 VAL A N 1
ATOM 6022 C CA . VAL A 1 777 ? -12.175 -21.472 -15.857 1.00 88.38 777 VAL A CA 1
ATOM 6023 C C . VAL A 1 777 ? -10.779 -21.534 -15.224 1.00 88.38 777 VAL A C 1
ATOM 6025 O O . VAL A 1 777 ? -10.478 -22.443 -14.457 1.00 88.38 777 VAL A O 1
ATOM 6028 N N . LEU A 1 778 ? -9.917 -20.556 -15.522 1.00 89.06 778 LEU A N 1
ATOM 6029 C CA . LEU A 1 778 ? -8.572 -20.479 -14.945 1.00 89.06 778 LEU A CA 1
ATOM 6030 C C . LEU A 1 778 ? -8.586 -20.147 -13.450 1.00 89.06 778 LEU A C 1
ATOM 6032 O O . LEU A 1 778 ? -7.769 -20.705 -12.724 1.00 89.06 778 LEU A O 1
ATOM 6036 N N . ARG A 1 779 ? -9.501 -19.280 -12.997 1.00 89.25 779 ARG A N 1
ATOM 6037 C CA . ARG A 1 779 ? -9.736 -19.010 -11.573 1.00 89.25 779 ARG A CA 1
ATOM 6038 C C . ARG A 1 779 ? -10.127 -20.300 -10.861 1.00 89.25 779 ARG A C 1
ATOM 6040 O O . ARG A 1 779 ? -9.438 -20.687 -9.929 1.00 89.25 779 ARG A O 1
ATOM 6047 N N . HIS A 1 780 ? -11.165 -20.983 -11.342 1.00 88.19 780 HIS A N 1
ATOM 6048 C CA . HIS A 1 780 ? -11.637 -22.228 -10.736 1.00 88.19 780 HIS A CA 1
ATOM 6049 C C . HIS A 1 780 ? -10.518 -23.284 -10.659 1.00 88.19 780 HIS A C 1
ATOM 6051 O O . HIS A 1 780 ? -10.269 -23.874 -9.609 1.00 88.19 780 HIS A O 1
ATOM 6057 N N . LEU A 1 781 ? -9.752 -23.457 -11.745 1.00 88.44 781 LEU A N 1
ATOM 6058 C CA . LEU A 1 781 ? -8.590 -24.349 -11.754 1.00 88.44 781 LEU A CA 1
ATOM 6059 C C . LEU A 1 781 ? -7.528 -23.938 -10.720 1.00 88.44 781 LEU A C 1
ATOM 6061 O O . LEU A 1 781 ? -6.986 -24.798 -10.031 1.00 88.44 781 LEU A O 1
ATOM 6065 N N . PHE A 1 782 ? -7.218 -22.646 -10.617 1.00 89.56 782 PHE A N 1
ATOM 6066 C CA . PHE A 1 782 ? -6.233 -22.127 -9.671 1.00 89.56 782 PHE A CA 1
ATOM 6067 C C . PHE A 1 782 ? -6.651 -22.370 -8.217 1.00 89.56 782 PHE A C 1
ATOM 6069 O O . PHE A 1 782 ? -5.857 -22.909 -7.446 1.00 89.56 782 PHE A O 1
ATOM 6076 N N . LEU A 1 783 ? -7.891 -22.027 -7.861 1.00 88.62 783 LEU A N 1
ATOM 6077 C CA . LEU A 1 783 ? -8.413 -22.207 -6.506 1.00 88.62 783 LEU A CA 1
ATOM 6078 C C . LEU A 1 783 ? -8.371 -23.681 -6.102 1.00 88.62 783 LEU A C 1
ATOM 6080 O O . LEU A 1 783 ? -7.792 -24.027 -5.075 1.00 88.62 783 LEU A O 1
ATOM 6084 N N . ARG A 1 784 ? -8.830 -24.569 -6.988 1.00 85.75 784 ARG A N 1
ATOM 6085 C CA . ARG A 1 784 ? -8.795 -26.018 -6.767 1.00 85.75 784 ARG A CA 1
ATOM 6086 C C . ARG A 1 784 ? -7.380 -26.591 -6.673 1.00 85.75 784 ARG A C 1
ATOM 6088 O O . ARG A 1 784 ? -7.139 -27.511 -5.900 1.00 85.75 784 ARG A O 1
ATOM 6095 N N . GLN A 1 785 ? -6.437 -26.083 -7.466 1.00 84.31 785 GLN A N 1
ATOM 6096 C CA . GLN A 1 785 ? -5.056 -26.573 -7.480 1.00 84.31 785 GLN A CA 1
ATOM 6097 C C . GLN A 1 785 ? -4.292 -26.222 -6.195 1.00 84.31 785 GLN A C 1
ATOM 6099 O O . GLN A 1 785 ? -3.393 -26.970 -5.799 1.00 84.31 785 GLN A O 1
ATOM 6104 N N . TYR A 1 786 ? -4.611 -25.080 -5.586 1.00 84.25 786 TYR A N 1
ATOM 6105 C CA . TYR A 1 786 ? -3.945 -24.582 -4.382 1.00 84.25 786 TYR A CA 1
ATOM 6106 C C . TYR A 1 786 ? -4.790 -24.699 -3.113 1.00 84.25 786 TYR A C 1
ATOM 6108 O O . TYR A 1 786 ? -4.297 -24.312 -2.059 1.00 84.25 786 TYR A O 1
ATOM 6116 N N . GLU A 1 787 ? -5.993 -25.274 -3.213 1.00 85.88 787 GLU A N 1
ATOM 6117 C CA . GLU A 1 787 ? -6.950 -25.456 -2.111 1.00 85.88 787 GLU A CA 1
ATOM 6118 C C . GLU A 1 787 ? -7.391 -24.114 -1.482 1.00 85.88 787 GLU A C 1
ATOM 6120 O O . GLU A 1 787 ? -7.717 -24.054 -0.302 1.00 85.88 787 GLU A O 1
ATOM 6125 N N . LEU A 1 788 ? -7.396 -23.028 -2.269 1.00 88.19 788 LEU A N 1
ATOM 6126 C CA . LEU A 1 788 ? -7.775 -21.683 -1.813 1.00 88.19 788 LEU A CA 1
ATOM 6127 C C . LEU A 1 788 ? -9.308 -21.514 -1.745 1.00 88.19 788 LEU A C 1
ATOM 6129 O O . LEU A 1 788 ? -9.999 -22.108 -2.575 1.00 88.19 788 LEU A O 1
ATOM 6133 N N . PRO A 1 789 ? -9.838 -20.674 -0.830 1.00 87.56 789 PRO A N 1
ATOM 6134 C CA . PRO A 1 789 ? -11.280 -20.415 -0.718 1.00 87.56 789 PRO A CA 1
ATOM 6135 C C . PRO A 1 789 ? -11.846 -19.657 -1.924 1.00 87.56 789 PRO A C 1
ATOM 6137 O O . PRO A 1 789 ? -11.118 -18.915 -2.590 1.00 87.56 789 PRO A O 1
ATOM 6140 N N . GLU A 1 790 ? -13.160 -19.735 -2.148 1.00 83.31 790 GLU A N 1
ATOM 6141 C CA . GLU A 1 790 ? -13.832 -19.010 -3.242 1.00 83.31 790 GLU A CA 1
ATOM 6142 C C . GLU A 1 790 ? -13.890 -17.490 -3.015 1.00 83.31 790 GLU A C 1
ATOM 6144 O O . GLU A 1 790 ? -13.932 -16.709 -3.973 1.00 83.31 790 GLU A O 1
ATOM 6149 N N . LEU A 1 791 ? -13.804 -17.050 -1.755 1.00 82.88 791 LEU A N 1
ATOM 6150 C CA . LEU A 1 791 ? -13.660 -15.635 -1.388 1.00 82.88 791 LEU A CA 1
ATOM 6151 C C . LEU A 1 791 ? -12.299 -15.029 -1.785 1.00 82.88 791 LEU A C 1
ATOM 6153 O O . LEU A 1 791 ? -12.118 -13.814 -1.686 1.00 82.88 791 LEU A O 1
ATOM 6157 N N . PHE A 1 792 ? -11.336 -15.838 -2.243 1.00 85.75 792 PHE A N 1
ATOM 6158 C CA . PHE A 1 792 ? -10.018 -15.350 -2.640 1.00 85.75 792 PHE A CA 1
ATOM 6159 C C . PHE A 1 792 ? -10.096 -14.392 -3.851 1.00 85.75 792 PHE A C 1
ATOM 6161 O O . PHE A 1 792 ? -10.588 -14.779 -4.919 1.00 85.75 792 PHE A O 1
ATOM 6168 N N . PRO A 1 793 ? -9.542 -13.166 -3.752 1.00 83.38 793 PRO A N 1
ATOM 6169 C CA . PRO A 1 793 ? -9.593 -12.176 -4.829 1.00 83.38 793 PRO A CA 1
ATOM 6170 C C . PRO A 1 793 ? -8.553 -12.477 -5.925 1.00 83.38 793 PRO A C 1
ATOM 6172 O O . PRO A 1 793 ? -7.474 -11.876 -6.003 1.00 83.38 793 PRO A O 1
ATOM 6175 N N . PHE A 1 794 ? -8.882 -13.425 -6.805 1.00 86.75 794 PHE A N 1
ATOM 6176 C CA . PHE A 1 794 ? -7.999 -13.892 -7.878 1.00 86.75 794 PHE A CA 1
ATOM 6177 C C . PHE A 1 794 ? -7.611 -12.787 -8.873 1.00 86.75 794 PHE A C 1
ATOM 6179 O O . PHE A 1 794 ? -6.476 -12.776 -9.361 1.00 86.75 794 PHE A O 1
ATOM 6186 N N . SER A 1 795 ? -8.513 -11.844 -9.179 1.00 83.50 795 SER A N 1
ATOM 6187 C CA . SER A 1 795 ? -8.202 -10.734 -10.096 1.00 83.50 795 SER A CA 1
ATOM 6188 C C . SER A 1 795 ? -7.056 -9.867 -9.560 1.00 83.50 795 SER A C 1
ATOM 6190 O O . SER A 1 795 ? -6.109 -9.549 -10.288 1.00 83.50 795 SER A O 1
ATOM 6192 N N . LYS A 1 796 ? -7.108 -9.565 -8.257 1.00 84.25 796 LYS A N 1
ATOM 6193 C CA . LYS A 1 796 ? -6.134 -8.751 -7.538 1.00 84.25 796 LYS A CA 1
ATOM 6194 C C . LYS A 1 796 ? -4.793 -9.459 -7.462 1.00 84.25 796 LYS A C 1
ATOM 6196 O O . LYS A 1 796 ? -3.770 -8.846 -7.754 1.00 84.25 796 LYS A O 1
ATOM 6201 N N . TYR A 1 797 ? -4.810 -10.757 -7.170 1.00 89.25 797 TYR A N 1
ATOM 6202 C CA . TYR A 1 797 ? -3.621 -11.599 -7.218 1.00 89.25 797 TYR A CA 1
ATOM 6203 C C . TYR A 1 797 ? -2.936 -11.563 -8.587 1.00 89.25 797 TYR A C 1
ATOM 6205 O O . TYR A 1 797 ? -1.742 -11.274 -8.683 1.00 89.25 797 TYR A O 1
ATOM 6213 N N . LEU A 1 798 ? -3.692 -11.797 -9.663 1.00 86.19 798 LEU A N 1
ATOM 6214 C CA . LEU A 1 798 ? -3.136 -11.822 -11.013 1.00 86.19 798 LEU A CA 1
ATOM 6215 C C . LEU A 1 798 ? -2.573 -10.454 -11.423 1.00 86.19 798 LEU A C 1
ATOM 6217 O O . LEU A 1 798 ? -1.520 -10.383 -12.059 1.00 86.19 798 LEU A O 1
ATOM 6221 N N . ARG A 1 799 ? -3.253 -9.369 -11.038 1.00 83.75 799 ARG A N 1
ATOM 6222 C CA . ARG A 1 799 ? -2.797 -7.997 -11.273 1.00 83.75 799 ARG A CA 1
ATOM 6223 C C . ARG A 1 799 ? -1.512 -7.689 -10.511 1.00 83.75 799 ARG A C 1
ATOM 6225 O O . ARG A 1 799 ? -0.576 -7.177 -11.117 1.00 83.75 799 ARG A O 1
ATOM 6232 N N . GLN A 1 800 ? -1.438 -8.037 -9.229 1.00 84.69 800 GLN A N 1
ATOM 6233 C CA . GLN A 1 800 ? -0.253 -7.773 -8.417 1.00 84.69 800 GLN A CA 1
ATOM 6234 C C . GLN A 1 800 ? 0.953 -8.579 -8.908 1.00 84.69 800 GLN A C 1
ATOM 6236 O O . GLN A 1 800 ? 2.047 -8.032 -9.050 1.00 84.69 800 GLN A O 1
ATOM 6241 N N . ALA A 1 801 ? 0.739 -9.848 -9.270 1.00 84.81 801 ALA A N 1
ATOM 6242 C CA . ALA A 1 801 ? 1.763 -10.674 -9.899 1.00 84.81 801 ALA A CA 1
ATOM 6243 C C . ALA A 1 801 ? 2.245 -10.076 -11.221 1.00 84.81 801 ALA A C 1
ATOM 6245 O O . ALA A 1 801 ? 3.446 -10.026 -11.476 1.00 84.81 801 ALA A O 1
ATOM 6246 N N . GLN A 1 802 ? 1.334 -9.567 -12.046 1.00 83.56 802 GLN A N 1
ATOM 6247 C CA . GLN A 1 802 ? 1.697 -8.893 -13.283 1.00 83.56 802 GLN A CA 1
ATOM 6248 C C . GLN A 1 802 ? 2.511 -7.622 -13.036 1.00 83.56 802 GLN A C 1
ATOM 6250 O O . GLN A 1 802 ? 3.549 -7.443 -13.669 1.00 83.56 802 GLN A O 1
ATOM 6255 N N . ASP A 1 803 ? 2.080 -6.771 -12.110 1.00 78.62 803 ASP A N 1
ATOM 6256 C CA . ASP A 1 803 ? 2.763 -5.516 -11.820 1.00 78.62 803 ASP A CA 1
ATOM 6257 C C . ASP A 1 803 ? 4.175 -5.771 -11.248 1.00 78.62 803 ASP A C 1
ATOM 6259 O O . ASP A 1 803 ? 5.123 -5.098 -11.647 1.00 78.62 803 ASP A O 1
ATOM 6263 N N . ASN A 1 804 ? 4.356 -6.802 -10.409 1.00 78.81 804 ASN A N 1
ATOM 6264 C CA . ASN A 1 804 ? 5.676 -7.218 -9.906 1.00 78.81 804 ASN A CA 1
ATOM 6265 C C . ASN A 1 804 ? 6.604 -7.716 -11.028 1.00 78.81 804 ASN A C 1
ATOM 6267 O O . ASN A 1 804 ? 7.806 -7.441 -11.022 1.00 78.81 804 ASN A O 1
ATOM 6271 N N . GLN A 1 805 ? 6.058 -8.428 -12.020 1.00 77.25 805 GLN A N 1
ATOM 6272 C CA . GLN A 1 805 ? 6.832 -8.878 -13.182 1.00 77.25 805 GLN A CA 1
ATOM 6273 C C . GLN A 1 805 ? 7.226 -7.724 -14.110 1.00 77.25 805 GLN A C 1
ATOM 6275 O O . GLN A 1 805 ? 8.289 -7.792 -14.727 1.00 77.25 805 GLN A O 1
ATOM 6280 N N . ILE A 1 806 ? 6.405 -6.670 -14.206 1.00 73.88 806 ILE A N 1
ATOM 6281 C CA . ILE A 1 806 ? 6.744 -5.479 -14.993 1.00 73.88 806 ILE A CA 1
ATOM 6282 C C . ILE A 1 806 ? 7.866 -4.680 -14.315 1.00 73.88 806 ILE A C 1
ATOM 6284 O O . ILE A 1 806 ? 8.752 -4.202 -15.013 1.00 73.88 806 ILE A O 1
ATOM 6288 N N . THR A 1 807 ? 7.912 -4.594 -12.982 1.00 70.12 807 THR A N 1
ATOM 6289 C CA . THR A 1 807 ? 9.031 -3.922 -12.288 1.00 70.12 807 THR A CA 1
ATOM 6290 C C . THR A 1 807 ? 10.365 -4.612 -12.582 1.00 70.12 807 THR A C 1
ATOM 6292 O O . THR A 1 807 ? 11.329 -3.961 -12.971 1.00 70.12 807 THR A O 1
ATOM 6295 N N . HIS A 1 808 ? 10.399 -5.947 -12.525 1.00 67.75 808 HIS A N 1
ATOM 6296 C CA . HIS A 1 808 ? 11.595 -6.737 -12.855 1.00 67.75 808 HIS A CA 1
ATOM 6297 C C . HIS A 1 808 ? 11.978 -6.657 -14.358 1.00 67.75 808 HIS A C 1
ATOM 6299 O O . HIS A 1 808 ? 13.015 -7.174 -14.767 1.00 67.75 808 HIS A O 1
ATOM 6305 N N . MET A 1 809 ? 11.157 -6.044 -15.213 1.00 66.75 809 MET A N 1
ATOM 6306 C CA . MET A 1 809 ? 11.439 -5.890 -16.645 1.00 66.75 809 MET A CA 1
ATOM 6307 C C . MET A 1 809 ? 12.441 -4.765 -16.945 1.00 66.75 809 MET A C 1
ATOM 6309 O O . MET A 1 809 ? 13.075 -4.794 -17.997 1.00 66.75 809 MET A O 1
ATOM 6313 N N . ILE A 1 810 ? 12.574 -3.786 -16.044 1.00 66.50 810 ILE A N 1
ATOM 6314 C CA . ILE A 1 810 ? 13.499 -2.650 -16.193 1.00 66.50 810 ILE A CA 1
ATOM 6315 C C . ILE A 1 810 ? 14.940 -3.074 -15.848 1.00 66.50 810 ILE A C 1
ATOM 6317 O O . ILE A 1 810 ? 15.893 -2.556 -16.426 1.00 66.50 810 ILE A O 1
ATOM 6321 N N . ASP A 1 811 ? 15.104 -4.076 -14.980 1.00 69.69 811 ASP A N 1
ATOM 6322 C CA . ASP A 1 811 ? 16.415 -4.544 -14.528 1.00 69.69 811 ASP A CA 1
ATOM 6323 C C . ASP A 1 811 ? 17.104 -5.450 -15.562 1.00 69.69 811 ASP A C 1
ATOM 6325 O O . ASP A 1 811 ? 16.707 -6.599 -15.801 1.00 69.69 811 ASP A O 1
ATOM 6329 N N . VAL A 1 812 ? 18.201 -4.957 -16.143 1.00 73.50 812 VAL A N 1
ATOM 6330 C CA . VAL A 1 812 ? 19.003 -5.714 -17.113 1.00 73.50 812 VAL A CA 1
ATOM 6331 C C . VAL A 1 812 ? 20.063 -6.569 -16.418 1.00 73.50 812 VAL A C 1
ATOM 6333 O O . VAL A 1 812 ? 20.949 -6.066 -15.733 1.00 73.50 812 VAL A O 1
ATOM 6336 N N . GLN A 1 813 ? 20.012 -7.886 -16.638 1.00 78.75 813 GLN A N 1
ATOM 6337 C CA . GLN A 1 813 ? 20.994 -8.837 -16.102 1.00 78.75 813 GLN A CA 1
ATOM 6338 C C . GLN A 1 813 ? 22.309 -8.817 -16.897 1.00 78.75 813 GLN A C 1
ATOM 6340 O O . GLN A 1 813 ? 22.313 -8.638 -18.114 1.00 78.75 813 GLN A O 1
ATOM 6345 N N . ILE A 1 814 ? 23.429 -9.098 -16.221 1.00 80.81 814 ILE A N 1
ATOM 6346 C CA . ILE A 1 814 ? 24.779 -9.155 -16.819 1.00 80.81 814 ILE A CA 1
ATOM 6347 C C . ILE A 1 814 ? 24.842 -10.173 -17.968 1.00 80.81 814 ILE A C 1
ATOM 6349 O O . ILE A 1 814 ? 25.423 -9.911 -19.020 1.00 80.81 814 ILE A O 1
ATOM 6353 N N . THR A 1 815 ? 24.190 -11.325 -17.809 1.00 81.81 815 THR A N 1
ATOM 6354 C CA . THR A 1 815 ? 24.107 -12.352 -18.861 1.00 81.81 815 THR A CA 1
ATOM 6355 C C . THR A 1 815 ? 23.383 -11.872 -20.120 1.00 81.81 815 THR A C 1
ATOM 6357 O O . THR A 1 815 ? 23.763 -12.255 -21.228 1.00 81.81 815 THR A O 1
ATOM 6360 N N . THR A 1 816 ? 22.385 -10.998 -19.982 1.00 84.38 816 THR A N 1
ATOM 6361 C CA . THR A 1 816 ? 21.673 -10.398 -21.116 1.00 84.38 816 THR A CA 1
ATOM 6362 C C . THR A 1 816 ? 22.586 -9.468 -21.911 1.00 84.38 816 THR A C 1
ATOM 6364 O O . THR A 1 816 ? 22.585 -9.530 -23.139 1.00 84.38 816 THR A O 1
ATOM 6367 N N . TRP A 1 817 ? 23.426 -8.678 -21.232 1.00 84.69 817 TRP A N 1
ATOM 6368 C CA . TRP A 1 817 ? 24.439 -7.842 -21.884 1.00 84.69 817 TRP A CA 1
ATOM 6369 C C . TRP A 1 817 ? 25.424 -8.670 -22.710 1.00 84.69 817 TRP A C 1
ATOM 6371 O O . TRP A 1 817 ? 25.670 -8.352 -23.871 1.00 84.69 817 TRP A O 1
ATOM 6381 N N . ALA A 1 818 ? 25.928 -9.777 -22.159 1.00 85.94 818 ALA A N 1
ATOM 6382 C CA . ALA A 1 818 ? 26.828 -10.668 -22.890 1.00 85.94 818 ALA A CA 1
ATOM 6383 C C . ALA A 1 818 ? 26.176 -11.247 -24.163 1.00 85.94 818 ALA A C 1
ATOM 6385 O O . ALA A 1 818 ? 26.818 -11.315 -25.212 1.00 85.94 818 ALA A O 1
ATOM 6386 N N . LEU A 1 819 ? 24.891 -11.621 -24.099 1.00 87.19 819 LEU A N 1
ATOM 6387 C CA . LEU A 1 819 ? 24.152 -12.099 -25.272 1.00 87.19 819 LEU A CA 1
ATOM 6388 C C . LEU A 1 819 ? 23.893 -10.999 -26.306 1.00 87.19 819 LEU A C 1
ATOM 6390 O O . LEU A 1 819 ? 23.981 -11.276 -27.500 1.00 87.19 819 LEU A O 1
ATOM 6394 N N . LEU A 1 820 ? 23.587 -9.771 -25.874 1.00 88.81 820 LEU A N 1
ATOM 6395 C CA . LEU A 1 820 ? 23.437 -8.629 -26.780 1.00 88.81 820 LEU A CA 1
ATOM 6396 C C . LEU A 1 820 ? 24.737 -8.337 -27.529 1.00 88.81 820 LEU A C 1
ATOM 6398 O O . LEU A 1 820 ? 24.705 -8.163 -28.745 1.00 88.81 820 LEU A O 1
ATOM 6402 N N . LEU A 1 821 ? 25.879 -8.346 -26.831 1.00 89.31 821 LEU A N 1
ATOM 6403 C CA . LEU A 1 821 ? 27.185 -8.213 -27.478 1.00 89.31 821 LEU A CA 1
ATOM 6404 C C . LEU A 1 821 ? 27.396 -9.338 -28.495 1.00 89.31 821 LEU A C 1
ATOM 6406 O O . LEU A 1 821 ? 27.760 -9.067 -29.634 1.00 89.31 821 LEU A O 1
ATOM 6410 N N . GLY A 1 822 ? 27.114 -10.591 -28.124 1.00 89.69 822 GLY A N 1
ATOM 6411 C CA . GLY A 1 822 ? 27.193 -11.726 -29.049 1.00 89.69 822 GLY A CA 1
ATOM 6412 C C . GLY A 1 822 ? 26.325 -11.550 -30.302 1.00 89.69 822 GLY A C 1
ATOM 6413 O O . GLY A 1 822 ? 26.760 -11.880 -31.404 1.00 89.69 822 GLY A O 1
ATOM 6414 N N . LEU A 1 823 ? 25.125 -10.981 -30.157 1.00 90.62 823 LEU A N 1
ATOM 6415 C CA . LEU A 1 823 ? 24.235 -10.671 -31.276 1.00 90.62 823 LEU A CA 1
ATOM 6416 C C . LEU A 1 823 ? 24.773 -9.532 -32.157 1.00 90.62 823 LEU A C 1
ATOM 6418 O O . LEU A 1 823 ? 24.652 -9.609 -33.377 1.00 90.62 823 LEU A O 1
ATOM 6422 N N . ALA A 1 824 ? 25.392 -8.510 -31.562 1.00 88.50 824 ALA A N 1
ATOM 6423 C CA . ALA A 1 824 ? 26.045 -7.431 -32.301 1.00 88.50 824 ALA A CA 1
ATOM 6424 C C . ALA A 1 824 ? 27.214 -7.959 -33.154 1.00 88.50 824 ALA A C 1
ATOM 6426 O O . ALA A 1 824 ? 27.291 -7.656 -34.342 1.00 88.50 824 ALA A O 1
ATOM 6427 N N . TRP A 1 825 ? 28.057 -8.834 -32.591 1.00 92.25 825 TRP A N 1
ATOM 6428 C CA . TRP A 1 825 ? 29.123 -9.514 -33.340 1.00 92.25 825 TRP A CA 1
ATOM 6429 C C . TRP A 1 825 ? 28.578 -10.413 -34.456 1.00 92.25 825 TRP A C 1
ATOM 6431 O O . TRP A 1 825 ? 29.159 -10.475 -35.538 1.00 92.25 825 TRP A O 1
ATOM 6441 N N . ALA A 1 826 ? 27.456 -11.100 -34.221 1.00 89.56 826 ALA A N 1
ATOM 6442 C CA . ALA A 1 826 ? 26.807 -11.907 -35.251 1.00 89.56 826 ALA A CA 1
ATOM 6443 C C . ALA A 1 826 ? 26.293 -11.044 -36.415 1.00 89.56 826 ALA A C 1
ATOM 6445 O O . ALA A 1 826 ? 26.450 -11.434 -37.571 1.00 89.56 826 ALA A O 1
ATOM 6446 N N . LEU A 1 827 ? 25.727 -9.870 -36.119 1.00 88.38 827 LEU A N 1
ATOM 6447 C CA . LEU A 1 827 ? 25.276 -8.918 -37.133 1.00 88.38 827 LEU A CA 1
ATOM 6448 C C . LEU A 1 827 ? 26.449 -8.446 -37.999 1.00 88.38 827 LEU A C 1
ATOM 6450 O O . LEU A 1 827 ? 26.357 -8.508 -39.225 1.00 88.38 827 LEU A O 1
ATOM 6454 N N . GLU A 1 828 ? 27.567 -8.076 -37.374 1.00 88.38 828 GLU A N 1
ATOM 6455 C CA . GLU A 1 828 ? 28.797 -7.695 -38.077 1.00 88.38 828 GLU A CA 1
ATOM 6456 C C . GLU A 1 828 ? 29.319 -8.829 -38.973 1.00 88.38 828 GLU A C 1
ATOM 6458 O O . GLU A 1 828 ? 29.557 -8.637 -40.166 1.00 88.38 828 GLU A O 1
ATOM 6463 N N . GLY A 1 829 ? 29.395 -10.052 -38.437 1.00 88.38 829 GLY A N 1
ATOM 6464 C CA . GLY A 1 829 ? 29.820 -11.228 -39.197 1.00 88.38 829 GLY A CA 1
ATOM 6465 C C . GLY A 1 829 ? 28.931 -11.515 -40.412 1.00 88.38 829 GLY A C 1
ATOM 6466 O O . GLY A 1 829 ? 29.433 -11.876 -41.477 1.00 88.38 829 GLY A O 1
ATOM 6467 N N . THR A 1 830 ? 27.613 -11.316 -40.296 1.00 87.00 830 THR A N 1
ATOM 6468 C CA . THR A 1 830 ? 26.709 -11.460 -41.447 1.00 87.00 830 THR A CA 1
ATOM 6469 C C . THR A 1 830 ? 26.861 -10.345 -42.472 1.00 87.00 830 THR A C 1
ATOM 6471 O O . THR A 1 830 ? 26.817 -10.630 -43.666 1.00 87.00 830 THR A O 1
ATOM 6474 N N . SER A 1 831 ? 27.107 -9.103 -42.049 1.00 86.38 831 SER A N 1
ATOM 6475 C CA . SER A 1 831 ? 27.366 -7.987 -42.968 1.00 86.38 831 SER A CA 1
ATOM 6476 C C . SER A 1 831 ? 28.643 -8.222 -43.774 1.00 86.38 831 SER A C 1
ATOM 6478 O O . SER A 1 831 ? 28.645 -8.049 -44.993 1.00 86.38 831 SER A O 1
ATOM 6480 N N . TRP A 1 832 ? 29.694 -8.730 -43.126 1.00 88.44 832 TRP A N 1
ATOM 6481 C CA . TRP A 1 832 ? 30.921 -9.156 -43.800 1.00 88.44 832 TRP A CA 1
ATOM 6482 C C . TRP A 1 832 ? 30.677 -10.293 -44.810 1.00 88.44 832 TRP A C 1
ATOM 6484 O O . TRP A 1 832 ? 31.228 -10.294 -45.915 1.00 88.44 832 TRP A O 1
ATOM 6494 N N . LEU A 1 833 ? 29.796 -11.245 -44.484 1.00 87.12 833 LEU A N 1
ATOM 6495 C CA . LEU A 1 833 ? 29.407 -12.308 -45.415 1.00 87.12 833 LEU A CA 1
ATOM 6496 C C . LEU A 1 833 ? 28.683 -11.753 -46.656 1.00 87.12 833 LEU A C 1
ATOM 6498 O O . LEU A 1 833 ? 28.988 -12.158 -47.776 1.00 87.12 833 LEU A O 1
ATOM 6502 N N . TRP A 1 834 ? 27.767 -10.796 -46.485 1.00 85.62 834 TRP A N 1
ATOM 6503 C CA . TRP A 1 834 ? 27.083 -10.138 -47.606 1.00 85.62 834 TRP A CA 1
ATOM 6504 C C . TRP A 1 834 ? 28.039 -9.352 -48.506 1.00 85.62 834 TRP A C 1
ATOM 6506 O O . TRP A 1 834 ? 27.886 -9.379 -49.729 1.00 85.62 834 TRP A O 1
ATOM 6516 N N . LEU A 1 835 ? 29.044 -8.703 -47.916 1.00 85.56 835 LEU A N 1
ATOM 6517 C CA . LEU A 1 835 ? 30.115 -8.021 -48.645 1.00 85.56 835 LEU A CA 1
ATOM 6518 C C . LEU A 1 835 ? 30.956 -9.005 -49.469 1.00 85.56 835 LEU A C 1
ATOM 6520 O O . LEU A 1 835 ? 31.183 -8.780 -50.656 1.00 85.56 835 LEU A O 1
ATOM 6524 N N . SER A 1 836 ? 31.378 -10.113 -48.856 1.00 83.62 836 SER A N 1
ATOM 6525 C CA . SER A 1 836 ? 32.260 -11.100 -49.494 1.00 83.62 836 SER A CA 1
ATOM 6526 C C . SER A 1 836 ? 31.578 -11.940 -50.582 1.00 83.62 836 SER A C 1
ATOM 6528 O O . SER A 1 836 ? 32.223 -12.282 -51.572 1.00 83.62 836 SER A O 1
ATOM 6530 N N . VAL A 1 837 ? 30.289 -12.266 -50.429 1.00 80.81 837 VAL A N 1
ATOM 6531 C CA . VAL A 1 837 ? 29.554 -13.156 -51.351 1.00 80.81 837 VAL A CA 1
ATOM 6532 C C . VAL A 1 837 ? 28.698 -12.385 -52.362 1.00 80.81 837 VAL A C 1
ATOM 6534 O O . VAL A 1 837 ? 28.519 -12.847 -53.487 1.00 80.81 837 VAL A O 1
ATOM 6537 N N . GLY A 1 838 ? 28.148 -11.229 -51.980 1.00 67.12 838 GLY A N 1
ATOM 6538 C CA . GLY A 1 838 ? 27.130 -10.514 -52.757 1.00 67.12 838 GLY A CA 1
ATOM 6539 C C . GLY A 1 838 ? 27.615 -9.281 -53.523 1.00 67.12 838 GLY A C 1
ATOM 6540 O O . GLY A 1 838 ? 26.834 -8.725 -54.292 1.00 67.12 838 GLY A O 1
ATOM 6541 N N . GLY A 1 839 ? 28.856 -8.820 -53.310 1.00 71.75 839 GLY A N 1
ATOM 6542 C CA . GLY A 1 839 ? 29.386 -7.601 -53.943 1.00 71.75 839 GLY A CA 1
ATOM 6543 C C . GLY A 1 839 ? 28.592 -6.324 -53.621 1.00 71.75 839 GLY A C 1
ATOM 6544 O O . GLY A 1 839 ? 28.636 -5.358 -54.383 1.00 71.75 839 GLY A O 1
ATOM 6545 N N . ALA A 1 840 ? 27.819 -6.324 -52.531 1.00 71.25 840 ALA A N 1
ATOM 6546 C CA . ALA A 1 840 ? 27.003 -5.190 -52.113 1.00 71.25 840 ALA A CA 1
ATOM 6547 C C . ALA A 1 840 ? 27.875 -4.059 -51.541 1.00 71.25 840 ALA A C 1
ATOM 6549 O O . ALA A 1 840 ? 28.954 -4.310 -51.011 1.00 71.25 840 ALA A O 1
ATOM 6550 N N . SER A 1 841 ? 27.401 -2.810 -51.600 1.00 78.38 841 SER A N 1
ATOM 6551 C CA . SER A 1 841 ? 28.048 -1.715 -50.871 1.00 78.38 841 SER A CA 1
ATOM 6552 C C . SER A 1 841 ? 27.910 -1.918 -49.356 1.00 78.38 841 SER A C 1
ATOM 6554 O O . SER A 1 841 ? 26.910 -2.463 -48.885 1.00 78.38 841 SER A O 1
ATOM 6556 N N . GLU A 1 842 ? 28.897 -1.454 -48.588 1.00 74.31 842 GLU A N 1
ATOM 6557 C CA . GLU A 1 842 ? 28.951 -1.584 -47.122 1.00 74.31 842 GLU A CA 1
ATOM 6558 C C . GLU A 1 842 ? 27.659 -1.127 -46.407 1.00 74.31 842 GLU A C 1
ATOM 6560 O O . GLU A 1 842 ? 27.125 -1.905 -45.612 1.00 74.31 842 GLU A O 1
ATOM 6565 N N . PRO A 1 843 ? 27.030 0.017 -46.761 1.00 74.44 843 PRO A N 1
ATOM 6566 C CA . PRO A 1 843 ? 25.741 0.413 -46.183 1.00 74.44 843 PRO A CA 1
ATOM 6567 C C . PRO A 1 843 ? 24.604 -0.574 -46.487 1.00 74.44 843 PRO A C 1
ATOM 6569 O O . PRO A 1 843 ? 23.805 -0.914 -45.614 1.00 74.44 843 PRO A O 1
ATOM 6572 N N . ARG A 1 844 ? 24.542 -1.086 -47.725 1.00 77.88 844 ARG A N 1
ATOM 6573 C CA . ARG A 1 844 ? 23.493 -2.022 -48.159 1.00 77.88 844 ARG A CA 1
ATOM 6574 C C . ARG A 1 844 ? 23.640 -3.383 -47.483 1.00 77.88 844 ARG A C 1
ATOM 6576 O O . ARG A 1 844 ? 22.628 -3.992 -47.146 1.00 77.88 844 ARG A O 1
ATOM 6583 N N . ALA A 1 845 ? 24.870 -3.837 -47.245 1.00 81.94 845 ALA A N 1
ATOM 6584 C CA . ALA A 1 845 ? 25.140 -5.076 -46.520 1.00 81.94 845 ALA A CA 1
ATOM 6585 C C . ALA A 1 845 ? 24.646 -5.005 -45.064 1.00 81.94 845 ALA A C 1
ATOM 6587 O O . ALA A 1 845 ? 23.973 -5.927 -44.604 1.00 81.94 845 ALA A O 1
ATOM 6588 N N . ILE A 1 846 ? 24.893 -3.889 -44.369 1.00 81.81 846 ILE A N 1
ATOM 6589 C CA . ILE A 1 846 ? 24.443 -3.679 -42.982 1.00 81.81 846 ILE A CA 1
ATOM 6590 C C . ILE A 1 846 ? 22.912 -3.631 -42.900 1.00 81.81 846 ILE A C 1
ATOM 6592 O O . ILE A 1 846 ? 22.316 -4.300 -42.051 1.00 81.81 846 ILE A O 1
ATOM 6596 N N . VAL A 1 847 ? 22.255 -2.893 -43.804 1.00 82.38 847 VAL A N 1
ATOM 6597 C CA . VAL A 1 847 ? 20.784 -2.817 -43.853 1.00 82.38 847 VAL A CA 1
ATOM 6598 C C . VAL A 1 847 ? 20.171 -4.184 -44.180 1.00 82.38 847 VAL A C 1
ATOM 6600 O O . VAL A 1 847 ? 19.191 -4.577 -43.546 1.00 82.38 847 VAL A O 1
ATOM 6603 N N . ALA A 1 848 ? 20.756 -4.953 -45.104 1.00 83.06 848 ALA A N 1
ATOM 6604 C CA . ALA A 1 848 ? 20.289 -6.301 -45.431 1.00 83.06 848 ALA A CA 1
ATOM 6605 C C . ALA A 1 848 ? 20.402 -7.259 -44.232 1.00 83.06 848 ALA A C 1
ATOM 6607 O O . ALA A 1 848 ? 19.422 -7.933 -43.898 1.00 83.06 848 ALA A O 1
ATOM 6608 N N . SER A 1 849 ? 21.548 -7.271 -43.538 1.00 87.31 849 SER A N 1
ATOM 6609 C CA . SER A 1 849 ? 21.731 -8.019 -42.287 1.00 87.31 849 SER A CA 1
ATOM 6610 C C . SER A 1 849 ? 20.671 -7.626 -41.259 1.00 87.31 849 SER A C 1
ATOM 6612 O O . SER A 1 849 ? 19.950 -8.481 -40.747 1.00 87.31 849 SER A O 1
ATOM 6614 N N . TYR A 1 850 ? 20.501 -6.326 -41.010 1.00 89.12 850 TYR A N 1
ATOM 6615 C CA . TYR A 1 850 ? 19.505 -5.810 -40.074 1.00 89.12 850 TYR A CA 1
ATOM 6616 C C . TYR A 1 850 ? 18.085 -6.301 -40.399 1.00 89.12 850 TYR A C 1
ATOM 6618 O O . TYR A 1 850 ? 17.384 -6.809 -39.519 1.00 89.12 850 TYR A O 1
ATOM 6626 N N . VAL A 1 851 ? 17.667 -6.213 -41.668 1.00 88.50 851 VAL A N 1
ATOM 6627 C CA . VAL A 1 851 ? 16.341 -6.664 -42.110 1.00 88.50 851 VAL A CA 1
ATOM 6628 C C . VAL A 1 851 ? 16.175 -8.163 -41.850 1.00 88.50 851 VAL A C 1
ATOM 6630 O O . VAL A 1 851 ? 15.203 -8.544 -41.197 1.00 88.50 851 VAL A O 1
ATOM 6633 N N . VAL A 1 852 ? 17.124 -9.014 -42.254 1.00 90.00 852 VAL A N 1
ATOM 6634 C CA . VAL A 1 852 ? 17.034 -10.473 -42.032 1.00 90.00 852 VAL A CA 1
ATOM 6635 C C . VAL A 1 852 ? 16.863 -10.805 -40.549 1.00 90.00 852 VAL A C 1
ATOM 6637 O O . VAL A 1 852 ? 15.957 -11.561 -40.186 1.00 90.00 852 VAL A O 1
ATOM 6640 N N . PHE A 1 853 ? 17.675 -10.205 -39.677 1.00 92.19 853 PHE A N 1
ATOM 6641 C CA . PHE A 1 853 ? 17.574 -10.440 -38.239 1.00 92.19 853 PHE A CA 1
ATOM 6642 C C . PHE A 1 853 ? 16.271 -9.892 -37.635 1.00 92.19 853 PHE A C 1
ATOM 6644 O O . PHE A 1 853 ? 15.677 -10.554 -36.783 1.00 92.19 853 PHE A O 1
ATOM 6651 N N . SER A 1 854 ? 15.774 -8.736 -38.090 1.00 92.06 854 SER A N 1
ATOM 6652 C CA . SER A 1 854 ? 14.509 -8.160 -37.604 1.00 92.06 854 SER A CA 1
ATOM 6653 C C . SER A 1 854 ? 13.293 -9.045 -37.930 1.00 92.06 854 SER A C 1
ATOM 6655 O O . SER A 1 854 ? 12.419 -9.255 -37.082 1.00 92.06 854 SER A O 1
ATOM 6657 N N . TRP A 1 855 ? 13.259 -9.646 -39.124 1.00 93.62 855 TRP A N 1
ATOM 6658 C CA . TRP A 1 855 ? 12.213 -10.590 -39.520 1.00 93.62 855 TRP A CA 1
ATOM 6659 C C . TRP A 1 855 ? 12.361 -11.939 -38.811 1.00 93.62 855 TRP A C 1
ATOM 6661 O O . TRP A 1 855 ? 11.361 -12.504 -38.361 1.00 93.62 855 TRP A O 1
ATOM 6671 N N . ALA A 1 856 ? 13.590 -12.433 -38.627 1.00 93.88 856 ALA A N 1
ATOM 6672 C CA . ALA A 1 856 ? 13.845 -13.625 -37.816 1.00 93.88 856 ALA A CA 1
ATOM 6673 C C . ALA A 1 856 ? 13.372 -13.430 -36.364 1.00 93.88 856 ALA A C 1
ATOM 6675 O O . ALA A 1 856 ? 12.739 -14.318 -35.784 1.00 93.88 856 ALA A O 1
ATOM 6676 N N . LEU A 1 857 ? 13.594 -12.240 -35.798 1.00 94.44 857 LEU A N 1
ATOM 6677 C CA . LEU A 1 857 ? 13.115 -11.874 -34.470 1.00 94.44 857 LEU A CA 1
ATOM 6678 C C . LEU A 1 857 ? 11.583 -11.878 -34.393 1.00 94.44 857 LEU A C 1
ATOM 6680 O O . LEU A 1 857 ? 11.028 -12.392 -33.422 1.00 94.44 857 LEU A O 1
ATOM 6684 N N . LEU A 1 858 ? 10.885 -11.353 -35.405 1.00 95.06 858 LEU A N 1
ATOM 6685 C CA . LEU A 1 858 ? 9.421 -11.418 -35.487 1.00 95.06 858 LEU A CA 1
ATOM 6686 C C . LEU A 1 858 ? 8.916 -12.868 -35.521 1.00 95.06 858 LEU A C 1
ATOM 6688 O O . LEU A 1 858 ? 7.996 -13.217 -34.778 1.00 95.06 858 LEU A O 1
ATOM 6692 N N . VAL A 1 859 ? 9.536 -13.736 -36.327 1.00 95.50 859 VAL A N 1
ATOM 6693 C CA . VAL A 1 859 ? 9.195 -15.170 -36.374 1.00 95.50 859 VAL A CA 1
ATOM 6694 C C . VAL A 1 859 ? 9.376 -15.817 -34.999 1.00 95.50 859 VAL A C 1
ATOM 6696 O O . VAL A 1 859 ? 8.505 -16.567 -34.550 1.00 95.50 859 VAL A O 1
ATOM 6699 N N . LEU A 1 860 ? 10.454 -15.478 -34.289 1.00 94.75 860 LEU A N 1
ATOM 6700 C CA . LEU A 1 860 ? 10.706 -15.973 -32.938 1.00 94.75 860 LEU A CA 1
ATOM 6701 C C . LEU A 1 860 ? 9.635 -15.500 -31.936 1.00 94.75 860 LEU A C 1
ATOM 6703 O O . LEU A 1 860 ? 9.123 -16.310 -31.159 1.00 94.75 860 LEU A O 1
ATOM 6707 N N . HIS A 1 861 ? 9.217 -14.230 -31.993 1.00 95.00 861 HIS A N 1
ATOM 6708 C CA . HIS A 1 861 ? 8.111 -13.712 -31.176 1.00 95.00 861 HIS A CA 1
ATOM 6709 C C . HIS A 1 861 ? 6.794 -14.439 -31.476 1.00 95.00 861 HIS A C 1
ATOM 6711 O O . HIS A 1 861 ? 6.063 -14.818 -30.555 1.00 95.00 861 HIS A O 1
ATOM 6717 N N . VAL A 1 862 ? 6.491 -14.687 -32.753 1.00 95.69 862 VAL A N 1
ATOM 6718 C CA . VAL A 1 862 ? 5.307 -15.453 -33.165 1.00 95.69 862 VAL A CA 1
ATOM 6719 C C . VAL A 1 862 ? 5.360 -16.871 -32.593 1.00 95.69 862 VAL A C 1
ATOM 6721 O O . VAL A 1 862 ? 4.380 -17.311 -31.987 1.00 95.69 862 VAL A O 1
ATOM 6724 N N . ALA A 1 863 ? 6.496 -17.563 -32.710 1.00 94.62 863 ALA A N 1
ATOM 6725 C CA . ALA A 1 863 ? 6.680 -18.917 -32.191 1.00 94.62 863 ALA A CA 1
ATOM 6726 C C . ALA A 1 863 ? 6.461 -18.986 -30.669 1.00 94.62 863 ALA A C 1
ATOM 6728 O O . ALA A 1 863 ? 5.669 -19.805 -30.192 1.00 94.62 863 ALA A O 1
ATOM 6729 N N . VAL A 1 864 ? 7.072 -18.074 -29.905 1.00 93.81 864 VAL A N 1
ATOM 6730 C CA . VAL A 1 864 ? 6.895 -17.993 -28.443 1.00 93.81 864 VAL A CA 1
ATOM 6731 C C . VAL A 1 864 ? 5.450 -17.638 -28.072 1.00 93.81 864 VAL A C 1
ATOM 6733 O O . VAL A 1 864 ? 4.867 -18.228 -27.159 1.00 93.81 864 VAL A O 1
ATOM 6736 N N . SER A 1 865 ? 4.808 -16.735 -28.818 1.00 94.06 865 SER A N 1
ATOM 6737 C CA . SER A 1 865 ? 3.398 -16.382 -28.610 1.00 94.06 865 SER A CA 1
ATOM 6738 C C . SER A 1 865 ? 2.454 -17.567 -28.842 1.00 94.06 865 SER A C 1
ATOM 6740 O O . SER A 1 865 ? 1.477 -17.737 -28.098 1.00 94.06 865 SER A O 1
ATOM 6742 N N . LEU A 1 866 ? 2.730 -18.389 -29.862 1.00 93.56 866 LEU A N 1
ATOM 6743 C CA . LEU A 1 866 ? 1.989 -19.615 -30.160 1.00 93.56 866 LEU A CA 1
ATOM 6744 C C . LEU A 1 866 ? 2.214 -20.683 -29.090 1.00 93.56 866 LEU A C 1
ATOM 6746 O O . LEU A 1 866 ? 1.242 -21.310 -28.668 1.00 93.56 866 LEU A O 1
ATOM 6750 N N . TYR A 1 867 ? 3.445 -20.832 -28.598 1.00 92.88 867 TYR A N 1
ATOM 6751 C CA . TYR A 1 867 ? 3.761 -21.731 -27.491 1.00 92.88 867 TYR A CA 1
ATOM 6752 C C . TYR A 1 867 ? 2.965 -21.373 -26.229 1.00 92.88 867 TYR A C 1
ATOM 6754 O O . TYR A 1 867 ? 2.235 -22.212 -25.706 1.00 92.88 867 TYR A O 1
ATOM 6762 N N . PHE A 1 868 ? 2.971 -20.109 -25.793 1.00 92.69 868 PHE A N 1
ATOM 6763 C CA . PHE A 1 868 ? 2.166 -19.706 -24.633 1.00 92.69 868 PHE A CA 1
ATOM 6764 C C . PHE A 1 868 ? 0.661 -19.851 -24.866 1.00 92.69 868 PHE A C 1
ATOM 6766 O O . PHE A 1 868 ? -0.085 -20.188 -23.947 1.00 92.69 868 PHE A O 1
ATOM 6773 N N . ARG A 1 869 ? 0.191 -19.646 -26.104 1.00 91.44 869 ARG A N 1
ATOM 6774 C CA . ARG A 1 869 ? -1.206 -19.926 -26.465 1.00 91.44 869 ARG A CA 1
ATOM 6775 C C . ARG A 1 869 ? -1.526 -21.419 -26.351 1.00 91.44 869 ARG A C 1
ATOM 6777 O O . ARG A 1 869 ? -2.647 -21.759 -25.982 1.00 91.44 869 ARG A O 1
ATOM 6784 N N . HIS A 1 870 ? -0.578 -22.292 -26.677 1.00 91.12 870 HIS A N 1
ATOM 6785 C CA . HIS A 1 870 ? -0.710 -23.734 -26.507 1.00 91.12 870 HIS A CA 1
ATOM 6786 C C . HIS A 1 870 ? -0.748 -24.119 -25.022 1.00 91.12 870 HIS A C 1
ATOM 6788 O O . HIS A 1 870 ? -1.684 -24.802 -24.615 1.00 91.12 870 HIS A O 1
ATOM 6794 N N . CYS A 1 871 ? 0.170 -23.599 -24.199 1.00 90.06 871 CYS A N 1
ATOM 6795 C CA . CYS A 1 871 ? 0.167 -23.821 -22.747 1.00 90.06 871 CYS A CA 1
ATOM 6796 C C . CYS A 1 871 ? -1.156 -23.392 -22.104 1.00 90.06 871 CYS A C 1
ATOM 6798 O O . CYS A 1 871 ? -1.761 -24.164 -21.366 1.00 90.06 871 CYS A O 1
ATOM 6800 N N . LEU A 1 872 ? -1.665 -22.207 -22.455 1.00 89.56 872 LEU A N 1
ATOM 6801 C CA . LEU A 1 872 ? -2.951 -21.723 -21.951 1.00 89.56 872 LEU A CA 1
ATOM 6802 C C . LEU A 1 872 ? -4.112 -22.653 -22.340 1.00 89.56 872 LEU A C 1
ATOM 6804 O O . LEU A 1 872 ? -4.978 -22.933 -21.520 1.00 89.56 872 LEU A O 1
ATOM 6808 N N . LYS A 1 873 ? -4.125 -23.180 -23.574 1.00 88.81 873 LYS A N 1
ATOM 6809 C CA . LYS A 1 873 ? -5.133 -24.165 -24.004 1.00 88.81 873 LYS A CA 1
ATOM 6810 C C . LYS A 1 873 ? -5.046 -25.471 -23.213 1.00 88.81 873 LYS A C 1
ATOM 6812 O O . LYS A 1 873 ? -6.085 -26.059 -22.937 1.00 88.81 873 LYS A O 1
ATOM 6817 N N . LEU A 1 874 ? -3.843 -25.931 -22.862 1.00 88.19 874 LEU A N 1
ATOM 6818 C CA . LEU A 1 874 ? -3.669 -27.118 -22.018 1.00 88.19 874 LEU A CA 1
ATOM 6819 C C . LEU A 1 874 ? -4.226 -26.887 -20.607 1.00 88.19 874 LEU A C 1
ATOM 6821 O O . LEU A 1 874 ? -4.921 -27.755 -20.090 1.00 88.19 874 LEU A O 1
ATOM 6825 N N . MET A 1 875 ? -3.998 -25.706 -20.025 1.00 88.00 875 MET A N 1
ATOM 6826 C CA . MET A 1 875 ? -4.554 -25.344 -18.713 1.00 88.00 875 MET A CA 1
ATOM 6827 C C . MET A 1 875 ? -6.080 -25.230 -18.748 1.00 88.00 875 MET A C 1
ATOM 6829 O O . MET A 1 875 ? -6.753 -25.743 -17.865 1.00 88.00 875 MET A O 1
ATOM 6833 N N . LEU A 1 876 ? -6.642 -24.641 -19.807 1.00 88.12 876 LEU A N 1
ATOM 6834 C CA . LEU A 1 876 ? -8.096 -24.571 -19.992 1.00 88.12 876 LEU A CA 1
ATOM 6835 C C . LEU A 1 876 ? -8.733 -25.962 -20.122 1.00 88.12 876 LEU A C 1
ATOM 6837 O O . LEU A 1 876 ? -9.793 -26.197 -19.551 1.00 88.12 876 LEU A O 1
ATOM 6841 N N . ARG A 1 877 ? -8.070 -26.901 -20.811 1.00 86.31 877 ARG A N 1
ATOM 6842 C CA . ARG A 1 877 ? -8.516 -28.302 -20.880 1.00 86.31 877 ARG A CA 1
ATOM 6843 C C . ARG A 1 877 ? -8.466 -28.991 -19.520 1.00 86.31 877 ARG A C 1
ATOM 6845 O O . ARG A 1 877 ? -9.378 -29.746 -19.208 1.00 86.31 877 ARG A O 1
ATOM 6852 N N . ALA A 1 878 ? -7.431 -28.726 -18.722 1.00 82.81 878 ALA A N 1
ATOM 6853 C CA . ALA A 1 878 ? -7.343 -29.233 -17.354 1.00 82.81 878 ALA A CA 1
ATOM 6854 C C . ALA A 1 878 ? -8.458 -28.668 -16.454 1.00 82.81 878 ALA A C 1
ATOM 6856 O O . ALA A 1 878 ? -8.906 -29.359 -15.548 1.00 82.81 878 ALA A O 1
ATOM 6857 N N . GLY A 1 879 ? -8.943 -27.456 -16.744 1.00 80.00 879 GLY A N 1
ATOM 6858 C CA . GLY A 1 879 ? -10.083 -26.830 -16.069 1.00 80.00 879 GLY A CA 1
ATOM 6859 C C . GLY A 1 879 ? -11.459 -27.255 -16.596 1.00 80.00 879 GLY A C 1
ATOM 6860 O O . GLY A 1 879 ? -12.451 -26.654 -16.210 1.00 80.00 879 GLY A O 1
ATOM 6861 N N . GLY A 1 880 ? -11.540 -28.245 -17.495 1.00 80.00 880 GLY A N 1
ATOM 6862 C CA . GLY A 1 880 ? -12.808 -28.768 -18.026 1.00 80.00 880 GLY A CA 1
ATOM 6863 C C . GLY A 1 880 ? -13.267 -28.167 -19.360 1.00 80.00 880 GLY A C 1
ATOM 6864 O O . GLY A 1 880 ? -14.236 -28.649 -19.944 1.00 80.00 880 GLY A O 1
ATOM 6865 N N . LEU A 1 881 ? -12.555 -27.176 -19.913 1.00 80.00 881 LEU A N 1
ATOM 6866 C CA . LEU A 1 881 ? -12.902 -26.551 -21.193 1.00 80.00 881 LEU A CA 1
ATOM 6867 C C . LEU A 1 881 ? -12.227 -27.277 -22.373 1.00 80.00 881 LEU A C 1
ATOM 6869 O O . LEU A 1 881 ? -11.149 -26.902 -22.846 1.00 80.00 881 LEU A O 1
ATOM 6873 N N . THR A 1 882 ? -12.871 -28.338 -22.860 1.00 75.69 882 THR A N 1
ATOM 6874 C CA . THR A 1 882 ? -12.409 -29.181 -23.982 1.00 75.69 882 THR A CA 1
ATOM 6875 C C . THR A 1 882 ? -12.733 -28.585 -25.355 1.00 75.69 882 THR A C 1
ATOM 6877 O O . THR A 1 882 ? -11.899 -28.653 -26.266 1.00 75.69 882 THR A O 1
ATOM 6880 N N . SER A 1 883 ? -13.916 -27.981 -25.505 1.00 78.25 883 SER A N 1
ATOM 6881 C CA . SER A 1 883 ? -14.448 -27.453 -26.767 1.00 78.25 883 SER A CA 1
ATOM 6882 C C . SER A 1 883 ? -15.343 -26.226 -26.554 1.00 78.25 883 SER A C 1
ATOM 6884 O O . SER A 1 883 ? -15.990 -26.085 -25.517 1.00 78.25 883 SER A O 1
ATOM 6886 N N . ASP A 1 884 ? -15.447 -25.364 -27.574 1.00 74.31 884 ASP A N 1
ATOM 6887 C CA . ASP A 1 884 ? -16.366 -24.210 -27.569 1.00 74.31 884 ASP A CA 1
ATOM 6888 C C . ASP A 1 884 ? -17.853 -24.666 -27.481 1.00 74.31 884 ASP A C 1
ATOM 6890 O O . ASP A 1 884 ? -18.715 -23.879 -27.098 1.00 74.31 884 ASP A O 1
ATOM 6894 N N . ARG A 1 885 ? -18.172 -25.938 -27.797 1.00 72.94 885 ARG A N 1
ATOM 6895 C CA . ARG A 1 885 ? -19.527 -26.519 -27.642 1.00 72.94 885 ARG A CA 1
ATOM 6896 C C . ARG A 1 885 ? -19.883 -26.878 -26.196 1.00 72.94 885 ARG A C 1
ATOM 6898 O O . ARG A 1 885 ? -21.041 -26.744 -25.820 1.00 72.94 885 ARG A O 1
ATOM 6905 N N . ASP A 1 886 ? -18.887 -27.242 -25.394 1.00 78.56 886 ASP A N 1
ATOM 6906 C CA . ASP A 1 886 ? -19.067 -27.711 -24.010 1.00 78.56 886 ASP A CA 1
ATOM 6907 C C . ASP A 1 886 ? -18.910 -26.557 -23.000 1.00 78.56 886 ASP A C 1
ATOM 6909 O O . ASP A 1 886 ? -18.887 -26.756 -21.787 1.00 78.56 886 ASP A O 1
ATOM 6913 N N . THR A 1 887 ? -18.785 -25.321 -23.500 1.00 83.38 887 THR A N 1
ATOM 6914 C CA . THR A 1 887 ? -18.532 -24.131 -22.679 1.00 83.38 887 THR A CA 1
ATOM 6915 C C . THR A 1 887 ? -19.682 -23.848 -21.716 1.00 83.38 887 THR A C 1
ATOM 6917 O O . THR A 1 887 ? -19.435 -23.549 -20.556 1.00 83.38 887 THR A O 1
ATOM 6920 N N . ILE A 1 888 ? -20.932 -23.976 -22.171 1.00 83.19 888 ILE A N 1
ATOM 6921 C CA . ILE A 1 888 ? -22.117 -23.709 -21.341 1.00 83.19 888 ILE A CA 1
ATOM 6922 C C . ILE A 1 888 ? -22.246 -24.768 -20.239 1.00 83.19 888 ILE A C 1
ATOM 6924 O O . ILE A 1 888 ? -22.426 -24.422 -19.077 1.00 83.19 888 ILE A O 1
ATOM 6928 N N . SER A 1 889 ? -22.079 -26.051 -20.576 1.00 85.19 889 SER A N 1
ATOM 6929 C CA . SER A 1 889 ? -22.117 -27.144 -19.596 1.00 85.19 889 SER A CA 1
ATOM 6930 C C . SER A 1 889 ? -20.996 -27.041 -18.562 1.00 85.19 889 SER A C 1
ATOM 6932 O O . SER A 1 889 ? -21.239 -27.264 -17.382 1.00 85.19 889 SER A O 1
ATOM 6934 N N . CYS A 1 890 ? -19.787 -26.664 -18.988 1.00 86.12 890 CYS A N 1
ATOM 6935 C CA . CYS A 1 890 ? -18.660 -26.441 -18.085 1.00 86.12 890 CYS A CA 1
ATOM 6936 C C . CYS A 1 890 ? -18.924 -25.262 -17.136 1.00 86.12 890 CYS A C 1
ATOM 6938 O O . CYS A 1 890 ? -18.689 -25.391 -15.940 1.00 86.12 890 CYS A O 1
ATOM 6940 N N . LEU A 1 891 ? -19.461 -24.145 -17.641 1.00 85.31 891 LEU A N 1
ATOM 6941 C CA . LEU A 1 891 ? -19.790 -22.985 -16.808 1.00 85.31 891 LEU A CA 1
ATOM 6942 C C . LEU A 1 891 ? -20.895 -23.279 -15.793 1.00 85.31 891 LEU A C 1
ATOM 6944 O O . LEU A 1 891 ? -20.785 -22.814 -14.667 1.00 85.31 891 LEU A O 1
ATOM 6948 N N . ARG A 1 892 ? -21.919 -24.064 -16.155 1.00 85.62 892 ARG A N 1
ATOM 6949 C CA . ARG A 1 892 ? -22.954 -24.487 -15.198 1.00 85.62 892 ARG A CA 1
ATOM 6950 C C . ARG A 1 892 ? -22.387 -25.379 -14.098 1.00 85.62 892 ARG A C 1
ATOM 6952 O O . ARG A 1 892 ? -22.663 -25.131 -12.939 1.00 85.62 892 ARG A O 1
ATOM 6959 N N . ALA A 1 893 ? -21.544 -26.352 -14.452 1.00 86.06 893 ALA A N 1
ATOM 6960 C CA . ALA A 1 893 ? -20.902 -27.211 -13.458 1.00 86.06 893 ALA A CA 1
ATOM 6961 C C . ALA A 1 893 ? -20.047 -26.402 -12.466 1.00 86.06 893 ALA A C 1
ATOM 6963 O O . ALA A 1 893 ? -20.099 -26.659 -11.269 1.00 86.06 893 ALA A O 1
ATOM 6964 N N . ILE A 1 894 ? -19.309 -25.399 -12.961 1.00 86.50 894 ILE A N 1
ATOM 6965 C CA . ILE A 1 894 ? -18.549 -24.473 -12.110 1.00 86.50 894 ILE A CA 1
ATOM 6966 C C . ILE A 1 894 ? -19.496 -23.622 -11.252 1.00 86.50 894 ILE A C 1
ATOM 6968 O O . ILE A 1 894 ? -19.240 -23.466 -10.068 1.00 86.50 894 ILE A O 1
ATOM 6972 N N . ALA A 1 895 ? -20.588 -23.100 -11.818 1.00 84.38 895 ALA A N 1
ATOM 6973 C CA . ALA A 1 895 ? -21.548 -22.274 -11.086 1.00 84.38 895 ALA A CA 1
ATOM 6974 C C . ALA A 1 895 ? -22.254 -23.042 -9.955 1.00 84.38 895 ALA A C 1
ATOM 6976 O O . ALA A 1 895 ? -22.440 -22.492 -8.872 1.00 84.38 895 ALA A O 1
ATOM 6977 N N . ASP A 1 896 ? -22.613 -24.308 -10.187 1.00 85.06 896 ASP A N 1
ATOM 6978 C CA . ASP A 1 896 ? -23.218 -25.172 -9.171 1.00 85.06 896 ASP A CA 1
ATOM 6979 C C . ASP A 1 896 ? -22.224 -25.442 -8.025 1.00 85.06 896 ASP A C 1
ATOM 6981 O O . ASP A 1 896 ? -22.579 -25.334 -6.851 1.00 85.06 896 ASP A O 1
ATOM 6985 N N . GLU A 1 897 ? -20.958 -25.732 -8.352 1.00 83.75 897 GLU A N 1
ATOM 6986 C CA . GLU A 1 897 ? -19.891 -25.936 -7.363 1.00 83.75 897 GLU A CA 1
ATOM 6987 C C . GLU A 1 897 ? -19.612 -24.646 -6.568 1.00 83.75 897 GLU A C 1
ATOM 6989 O O . GLU A 1 897 ? -19.650 -24.670 -5.337 1.00 83.75 897 GLU A O 1
ATOM 6994 N N . GLU A 1 898 ? -19.448 -23.503 -7.247 1.00 82.62 898 GLU A N 1
ATOM 6995 C CA . GLU A 1 898 ? -19.259 -22.182 -6.628 1.00 82.62 898 GLU A CA 1
ATOM 6996 C C . GLU A 1 898 ? -20.419 -21.831 -5.680 1.00 82.62 898 GLU A C 1
ATOM 6998 O O . GLU A 1 898 ? -20.174 -21.390 -4.559 1.00 82.62 898 GLU A O 1
ATOM 7003 N N . ALA A 1 899 ? -21.676 -22.067 -6.076 1.00 77.88 899 ALA A N 1
ATOM 7004 C CA . ALA A 1 899 ? -22.843 -21.773 -5.242 1.00 77.88 899 ALA A CA 1
ATOM 7005 C C . ALA A 1 899 ? -22.894 -22.635 -3.970 1.00 77.88 899 ALA A C 1
ATOM 7007 O O . ALA A 1 899 ? -23.238 -22.133 -2.897 1.00 77.88 899 ALA A O 1
ATOM 7008 N N . THR A 1 900 ? -22.533 -23.920 -4.069 1.00 81.31 900 THR A N 1
ATOM 7009 C CA . THR A 1 900 ? -22.499 -24.818 -2.902 1.00 81.31 900 THR A CA 1
ATOM 7010 C C . THR A 1 900 ? -21.391 -24.458 -1.917 1.00 81.31 900 THR A C 1
ATOM 7012 O O . THR A 1 900 ? -21.631 -24.460 -0.711 1.00 81.31 900 THR A O 1
ATOM 7015 N N . VAL A 1 901 ? -20.201 -24.116 -2.419 1.00 78.31 901 VAL A N 1
ATOM 7016 C CA . VAL A 1 901 ? -19.044 -23.758 -1.591 1.00 78.31 901 VAL A CA 1
ATOM 7017 C C . VAL A 1 901 ? -19.258 -22.387 -0.952 1.00 78.31 901 VAL A C 1
ATOM 7019 O O . VAL A 1 901 ? -19.192 -22.275 0.272 1.00 78.31 901 VAL A O 1
ATOM 7022 N N . LEU A 1 902 ? -19.631 -21.373 -1.740 1.00 73.94 902 LEU A N 1
ATOM 7023 C CA . LEU A 1 902 ? -19.838 -20.004 -1.260 1.00 73.94 902 LEU A CA 1
ATOM 7024 C C . LEU A 1 902 ? -20.952 -19.908 -0.208 1.00 73.94 902 LEU A C 1
ATOM 7026 O O . LEU A 1 902 ? -20.819 -19.153 0.748 1.00 73.94 902 LEU A O 1
ATOM 7030 N N . GLY A 1 903 ? -22.024 -20.698 -0.339 1.00 67.25 903 GLY A N 1
ATOM 7031 C CA . GLY A 1 903 ? -23.106 -20.738 0.652 1.00 67.25 903 GLY A CA 1
ATOM 7032 C C . GLY A 1 903 ? -22.689 -21.280 2.027 1.00 67.25 903 GLY A C 1
ATOM 7033 O O . GLY A 1 903 ? -23.420 -21.093 2.997 1.00 67.25 903 GLY A O 1
ATOM 7034 N N . SER A 1 904 ? -21.532 -21.942 2.115 1.00 71.62 904 SER A N 1
ATOM 7035 C CA . SER A 1 904 ? -20.997 -22.539 3.345 1.00 71.62 904 SER A CA 1
ATOM 7036 C C . SER A 1 904 ? -19.746 -21.843 3.894 1.00 71.62 904 SER A C 1
ATOM 7038 O O . SER A 1 904 ? -19.377 -22.093 5.037 1.00 71.62 904 SER A O 1
ATOM 7040 N N . GLU A 1 905 ? -19.089 -20.978 3.114 1.00 77.19 905 GLU A N 1
ATOM 7041 C CA . GLU A 1 905 ? -17.817 -20.357 3.497 1.00 77.19 905 GLU A CA 1
ATOM 7042 C C . GLU A 1 905 ? -18.013 -19.089 4.346 1.00 77.19 905 GLU A C 1
ATOM 7044 O O . GLU A 1 905 ? -18.536 -18.075 3.882 1.00 77.19 905 GLU A O 1
ATOM 7049 N N . LEU A 1 906 ? -17.519 -19.112 5.589 1.00 80.19 906 LEU A N 1
ATOM 7050 C CA . LEU A 1 906 ? -17.395 -17.923 6.435 1.00 80.19 906 LEU A CA 1
ATOM 7051 C C . LEU A 1 906 ? -16.080 -17.184 6.147 1.00 80.19 906 LEU A C 1
ATOM 7053 O O . LEU A 1 906 ? -15.029 -17.802 5.980 1.00 80.19 906 LEU A O 1
ATOM 7057 N N . ALA A 1 907 ? -16.109 -15.846 6.158 1.00 77.56 907 ALA A N 1
ATOM 7058 C CA . ALA A 1 907 ? -14.935 -15.018 5.853 1.00 77.56 907 ALA A CA 1
ATOM 7059 C C . ALA A 1 907 ? -13.741 -15.270 6.797 1.00 77.56 907 ALA A C 1
ATOM 7061 O O . ALA A 1 907 ? -12.597 -15.248 6.345 1.00 77.56 907 ALA A O 1
ATOM 7062 N N . GLY A 1 908 ? -14.002 -15.551 8.080 1.00 78.31 908 GLY A N 1
ATOM 7063 C CA . GLY A 1 908 ? -12.965 -15.903 9.057 1.00 78.31 908 GLY A CA 1
ATOM 7064 C C . GLY A 1 908 ? -12.296 -17.247 8.755 1.00 78.31 908 GLY A C 1
ATOM 7065 O O . GLY A 1 908 ? -11.073 -17.321 8.697 1.00 78.31 908 GLY A O 1
ATOM 7066 N N . GLU A 1 909 ? -13.085 -18.285 8.462 1.00 84.50 909 GLU A N 1
ATOM 7067 C CA . GLU A 1 909 ? -12.565 -19.611 8.086 1.00 84.50 909 GLU A CA 1
ATOM 7068 C C . GLU A 1 909 ? -11.807 -19.572 6.750 1.00 84.50 909 GLU A C 1
ATOM 7070 O O . GLU A 1 909 ? -10.794 -20.249 6.566 1.00 84.50 909 GLU A O 1
ATOM 7075 N N . ALA A 1 910 ? -12.277 -18.756 5.803 1.00 84.69 910 ALA A N 1
ATOM 7076 C CA . ALA A 1 910 ? -11.585 -18.527 4.544 1.00 84.69 910 ALA A CA 1
ATOM 7077 C C . ALA A 1 910 ? -10.226 -17.844 4.769 1.00 84.69 910 ALA A C 1
ATOM 7079 O O . ALA A 1 910 ? -9.234 -18.257 4.168 1.00 84.69 910 ALA A O 1
ATOM 7080 N N . LEU A 1 911 ? -10.155 -16.838 5.649 1.00 86.69 911 LEU A N 1
ATOM 7081 C CA . LEU A 1 911 ? -8.905 -16.155 5.985 1.00 86.69 911 LEU A CA 1
ATOM 7082 C C . LEU A 1 911 ? -7.899 -17.104 6.653 1.00 86.69 911 LEU A C 1
ATOM 7084 O O . LEU A 1 911 ? -6.735 -17.120 6.255 1.00 86.69 911 LEU A O 1
ATOM 7088 N N . GLU A 1 912 ? -8.348 -17.940 7.591 1.00 87.88 912 GLU A N 1
ATOM 7089 C CA . GLU A 1 912 ? -7.505 -18.946 8.249 1.00 87.88 912 GLU A CA 1
ATOM 7090 C C . GLU A 1 912 ? -6.923 -19.943 7.231 1.00 87.88 912 GLU A C 1
ATOM 7092 O O . GLU A 1 912 ? -5.708 -20.149 7.183 1.00 87.88 912 GLU A O 1
ATOM 7097 N N . LYS A 1 913 ? -7.757 -20.477 6.322 1.00 87.25 913 LYS A N 1
ATOM 7098 C CA . LYS A 1 913 ? -7.291 -21.342 5.221 1.00 87.25 913 LYS A CA 1
ATOM 7099 C C . LYS A 1 913 ? -6.272 -20.637 4.321 1.00 87.25 913 LYS A C 1
ATOM 7101 O O . LYS A 1 913 ? -5.288 -21.247 3.901 1.00 87.25 913 LYS A O 1
ATOM 7106 N N . MET A 1 914 ? -6.483 -19.358 4.001 1.00 88.62 914 MET A N 1
ATOM 7107 C CA . MET A 1 914 ? -5.540 -18.584 3.185 1.00 88.62 914 MET A CA 1
ATOM 7108 C C . MET A 1 914 ? -4.191 -18.389 3.889 1.00 88.62 914 MET A C 1
ATOM 7110 O O . MET A 1 914 ? -3.152 -18.551 3.242 1.00 88.62 914 MET A O 1
ATOM 7114 N N . GLN A 1 915 ? -4.196 -18.084 5.190 1.00 88.81 915 GLN A N 1
ATOM 7115 C CA . GLN A 1 915 ? -2.984 -17.944 6.004 1.00 88.81 915 GLN A CA 1
ATOM 7116 C C . GLN A 1 915 ? -2.229 -19.277 6.108 1.00 88.81 915 GLN A C 1
ATOM 7118 O O . GLN A 1 915 ? -1.026 -19.318 5.847 1.00 88.81 915 GLN A O 1
ATOM 7123 N N . GLU A 1 916 ? -2.930 -20.391 6.349 1.00 90.94 916 GLU A N 1
ATOM 7124 C CA . GLU A 1 916 ? -2.330 -21.733 6.364 1.00 90.94 916 GLU A CA 1
ATOM 7125 C C . GLU A 1 916 ? -1.628 -22.048 5.028 1.00 90.94 916 GLU A C 1
ATOM 7127 O O . GLU A 1 916 ? -0.484 -22.523 4.980 1.00 90.94 916 GLU A O 1
ATOM 7132 N N . ILE A 1 917 ? -2.289 -21.749 3.905 1.00 87.62 917 ILE A N 1
ATOM 7133 C CA . ILE A 1 917 ? -1.730 -21.966 2.566 1.00 87.62 917 ILE A CA 1
ATOM 7134 C C . ILE A 1 917 ? -0.526 -21.054 2.323 1.00 87.62 917 ILE A C 1
ATOM 7136 O O . ILE A 1 917 ? 0.484 -21.522 1.780 1.00 87.62 917 ILE A O 1
ATOM 7140 N N . GLN A 1 918 ? -0.590 -19.785 2.735 1.00 89.06 918 GLN A N 1
ATOM 7141 C CA . GLN A 1 918 ? 0.532 -18.851 2.650 1.00 89.06 918 GLN A CA 1
ATOM 7142 C C . GLN A 1 918 ? 1.750 -19.400 3.404 1.00 89.06 918 GLN A C 1
ATOM 7144 O O . GLN A 1 918 ? 2.818 -19.562 2.802 1.00 89.06 918 GLN A O 1
ATOM 7149 N N . GLU A 1 919 ? 1.593 -19.773 4.675 1.00 88.50 919 GLU A N 1
ATOM 7150 C CA . GLU A 1 919 ? 2.666 -20.332 5.503 1.00 88.50 919 GLU A CA 1
ATOM 7151 C C . GLU A 1 919 ? 3.264 -21.599 4.880 1.00 88.50 919 GLU A C 1
ATOM 7153 O O . GLU A 1 919 ? 4.491 -21.767 4.792 1.00 88.50 919 GLU A O 1
ATOM 7158 N N . ARG A 1 920 ? 2.404 -22.483 4.360 1.00 87.00 920 ARG A N 1
ATOM 7159 C CA . ARG A 1 920 ? 2.817 -23.709 3.671 1.00 87.00 920 ARG A CA 1
ATOM 7160 C C . ARG A 1 920 ? 3.664 -23.400 2.435 1.00 87.00 920 ARG A C 1
ATOM 7162 O O . ARG A 1 920 ? 4.680 -24.071 2.204 1.00 87.00 920 ARG A O 1
ATOM 7169 N N . GLN A 1 921 ? 3.291 -22.401 1.634 1.00 85.31 921 GLN A N 1
ATOM 7170 C CA . GLN A 1 921 ? 4.052 -22.001 0.445 1.00 85.31 921 GLN A CA 1
ATOM 7171 C C . GLN A 1 921 ? 5.367 -21.290 0.801 1.00 85.31 921 GLN A C 1
ATOM 7173 O O . GLN A 1 921 ? 6.405 -21.569 0.183 1.00 85.31 921 GLN A O 1
ATOM 7178 N N . GLU A 1 922 ? 5.375 -20.449 1.834 1.00 85.44 922 GLU A N 1
ATOM 7179 C CA . GLU A 1 922 ? 6.585 -19.823 2.368 1.00 85.44 922 GLU A CA 1
ATOM 7180 C C . GLU A 1 922 ? 7.583 -20.861 2.886 1.00 85.44 922 GLU A C 1
ATOM 7182 O O . GLU A 1 922 ? 8.765 -20.825 2.529 1.00 85.44 922 GLU A O 1
ATOM 7187 N N . ALA A 1 923 ? 7.125 -21.858 3.647 1.00 83.94 923 ALA A N 1
ATOM 7188 C CA . ALA A 1 923 ? 7.971 -22.940 4.141 1.00 83.94 923 ALA A CA 1
ATOM 7189 C C . ALA A 1 923 ? 8.622 -23.725 2.987 1.00 83.94 923 ALA A C 1
ATOM 7191 O O . ALA A 1 923 ? 9.813 -24.065 3.033 1.00 83.94 923 ALA A O 1
ATOM 7192 N N . LEU A 1 924 ? 7.874 -23.976 1.905 1.00 80.88 924 LEU A N 1
ATOM 7193 C CA . LEU A 1 924 ? 8.403 -24.602 0.691 1.00 80.88 924 LEU A CA 1
ATOM 7194 C C . LEU A 1 924 ? 9.422 -23.715 -0.039 1.00 80.88 924 LEU A C 1
ATOM 7196 O O . LEU A 1 924 ? 10.354 -24.251 -0.651 1.00 80.88 924 LEU A O 1
ATOM 7200 N N . ARG A 1 925 ? 9.274 -22.386 0.003 1.00 80.12 925 ARG A N 1
ATOM 7201 C CA . ARG A 1 925 ? 10.258 -21.437 -0.543 1.00 80.12 925 ARG A CA 1
ATOM 7202 C C . ARG A 1 925 ? 11.532 -21.416 0.298 1.00 80.12 925 ARG A C 1
ATOM 7204 O O . ARG A 1 925 ? 12.607 -21.587 -0.278 1.00 80.12 925 ARG A O 1
ATOM 7211 N N . ARG A 1 926 ? 11.419 -21.316 1.628 1.00 77.31 926 ARG A N 1
ATOM 7212 C CA . ARG A 1 926 ? 12.556 -21.327 2.571 1.00 77.31 926 ARG A CA 1
ATOM 7213 C C . ARG A 1 926 ? 13.393 -22.600 2.410 1.00 77.31 926 ARG A C 1
ATOM 7215 O O . ARG A 1 926 ? 14.616 -22.527 2.289 1.00 77.31 926 ARG A O 1
ATOM 7222 N N . LYS A 1 927 ? 12.745 -23.770 2.292 1.00 76.31 927 LYS A N 1
ATOM 7223 C CA . LYS A 1 927 ? 13.431 -25.046 2.005 1.00 76.31 927 LYS A CA 1
ATOM 7224 C C . LYS A 1 927 ? 14.197 -25.008 0.681 1.00 76.31 927 LYS A C 1
ATOM 7226 O O . LYS A 1 927 ? 15.325 -25.479 0.634 1.00 76.31 927 LYS A O 1
ATOM 7231 N N . ARG A 1 928 ? 13.629 -24.434 -0.387 1.00 68.62 928 ARG A N 1
ATOM 7232 C CA . ARG A 1 928 ? 14.308 -24.318 -1.693 1.00 68.62 928 ARG A CA 1
ATOM 7233 C C . ARG A 1 928 ? 15.473 -23.323 -1.673 1.00 68.62 928 ARG A C 1
ATOM 7235 O O . ARG A 1 928 ? 16.496 -23.610 -2.287 1.00 68.62 928 ARG A O 1
ATOM 7242 N N . GLN A 1 929 ? 15.337 -22.199 -0.966 1.00 64.06 929 GLN A N 1
ATOM 7243 C CA . GLN A 1 929 ? 16.388 -21.181 -0.836 1.00 64.06 929 GLN A CA 1
ATOM 7244 C C . GLN A 1 929 ? 17.617 -21.699 -0.077 1.00 64.06 929 GLN A C 1
ATOM 7246 O O . GLN A 1 929 ? 18.732 -21.428 -0.512 1.00 64.06 929 GLN A O 1
ATOM 7251 N N . ARG A 1 930 ? 17.446 -22.531 0.966 1.00 58.72 930 ARG A N 1
ATOM 7252 C CA . ARG A 1 930 ? 18.582 -23.150 1.687 1.00 58.72 930 ARG A CA 1
ATOM 7253 C C . ARG A 1 930 ? 19.497 -23.993 0.792 1.00 58.72 930 ARG A C 1
ATOM 7255 O O . ARG A 1 930 ? 20.688 -24.070 1.051 1.00 58.72 930 ARG A O 1
ATOM 7262 N N . TYR A 1 931 ? 18.970 -24.588 -0.278 1.00 54.75 931 TYR A N 1
ATOM 7263 C CA . TYR A 1 931 ? 19.774 -25.352 -1.242 1.00 54.75 931 TYR A CA 1
ATOM 7264 C C . TYR A 1 931 ? 20.402 -24.487 -2.353 1.00 54.75 931 TYR A C 1
ATOM 7266 O O . TYR A 1 931 ? 21.099 -25.027 -3.204 1.00 54.75 931 TYR A O 1
ATOM 7274 N N . HIS A 1 932 ? 20.119 -23.179 -2.408 1.00 53.19 932 HIS A N 1
ATOM 7275 C CA . HIS A 1 932 ? 20.482 -22.278 -3.518 1.00 53.19 932 HIS A CA 1
ATOM 7276 C C . HIS A 1 932 ? 21.333 -21.075 -3.065 1.00 53.19 932 HIS A C 1
ATOM 7278 O O . HIS A 1 932 ? 21.326 -20.039 -3.720 1.00 53.19 932 HIS A O 1
ATOM 7284 N N . VAL A 1 933 ? 22.072 -21.192 -1.955 1.00 44.19 933 VAL A N 1
ATOM 7285 C CA . VAL A 1 933 ? 22.869 -20.087 -1.375 1.00 44.19 933 VAL A CA 1
ATOM 7286 C C . VAL A 1 933 ? 24.023 -19.621 -2.285 1.00 44.19 933 VAL A C 1
ATOM 7288 O O . VAL A 1 933 ? 24.602 -18.566 -2.052 1.00 44.19 933 VAL A O 1
ATOM 7291 N N . VAL A 1 934 ? 24.314 -20.326 -3.380 1.00 45.31 934 VAL A N 1
ATOM 7292 C CA . VAL A 1 934 ? 25.291 -19.876 -4.376 1.00 45.31 934 VAL A CA 1
ATOM 7293 C C . VAL A 1 934 ? 24.579 -19.467 -5.669 1.00 45.31 934 VAL A C 1
ATOM 7295 O O . VAL A 1 934 ? 23.888 -20.277 -6.286 1.00 45.31 934 VAL A O 1
ATOM 7298 N N . GLU A 1 935 ? 24.838 -18.212 -6.061 1.00 51.03 935 GLU A N 1
ATOM 7299 C CA . GLU A 1 935 ? 24.686 -17.594 -7.392 1.00 51.03 935 GLU A CA 1
ATOM 7300 C C . GLU A 1 935 ? 23.443 -16.704 -7.623 1.00 51.03 935 GLU A C 1
ATOM 7302 O O . GLU A 1 935 ? 22.325 -17.171 -7.851 1.00 51.03 935 GLU A O 1
ATOM 7307 N N . LYS A 1 936 ? 23.678 -15.380 -7.604 1.00 54.88 936 LYS A N 1
ATOM 7308 C CA . LYS A 1 936 ? 22.687 -14.297 -7.776 1.00 54.88 936 LYS A CA 1
ATOM 7309 C C . LYS A 1 936 ? 22.135 -14.156 -9.210 1.00 54.88 936 LYS A C 1
ATOM 7311 O O . LYS A 1 936 ? 21.127 -13.477 -9.384 1.00 54.88 936 LYS A O 1
ATOM 7316 N N . ASP A 1 937 ? 22.728 -14.799 -10.222 1.00 60.88 937 ASP A N 1
ATOM 7317 C CA . ASP A 1 937 ? 22.318 -14.630 -11.626 1.00 60.88 937 ASP A CA 1
ATOM 7318 C C . ASP A 1 937 ? 21.463 -15.807 -12.145 1.00 60.88 937 ASP A C 1
ATOM 7320 O O . ASP A 1 937 ? 21.886 -16.967 -12.176 1.00 60.88 937 ASP A O 1
ATOM 7324 N N . LYS A 1 938 ? 20.231 -15.504 -12.580 1.00 64.94 938 LYS A N 1
ATOM 7325 C CA . LYS A 1 938 ? 19.274 -16.482 -13.131 1.00 64.94 938 LYS A CA 1
ATOM 7326 C C . LYS A 1 938 ? 19.737 -17.040 -14.485 1.00 64.94 938 LYS A C 1
ATOM 7328 O O . LYS A 1 938 ? 19.426 -18.194 -14.781 1.00 64.94 938 LYS A O 1
ATOM 7333 N N . GLY A 1 939 ? 20.470 -16.262 -15.285 1.00 60.69 939 GLY A N 1
ATOM 7334 C CA . GLY A 1 939 ? 21.001 -16.678 -16.584 1.00 60.69 939 GLY A CA 1
ATOM 7335 C C . GLY A 1 939 ? 22.135 -17.695 -16.445 1.00 60.69 939 GLY A C 1
ATOM 7336 O O . GLY A 1 939 ? 22.123 -18.731 -17.115 1.00 60.69 939 GLY A O 1
ATOM 7337 N N . LEU A 1 940 ? 23.051 -17.476 -15.495 1.00 64.12 940 LEU A N 1
ATOM 7338 C CA . LEU A 1 940 ? 24.160 -18.403 -15.235 1.00 64.12 940 LEU A CA 1
ATOM 7339 C C . LEU A 1 940 ? 23.656 -19.765 -14.734 1.00 64.12 940 LEU A C 1
ATOM 7341 O O . LEU A 1 940 ? 24.128 -20.808 -15.185 1.00 64.12 940 LEU A O 1
ATOM 7345 N N . GLN A 1 941 ? 22.605 -19.767 -13.904 1.00 67.12 941 GLN A N 1
ATOM 7346 C CA . GLN A 1 941 ? 21.933 -20.992 -13.456 1.00 67.12 941 GLN A CA 1
ATOM 7347 C C . GLN A 1 941 ? 21.358 -21.812 -14.624 1.00 67.12 941 GLN A C 1
ATOM 7349 O O . GLN A 1 941 ? 21.381 -23.046 -14.587 1.00 67.12 941 GLN A O 1
ATOM 7354 N N . ILE A 1 942 ? 20.828 -21.154 -15.662 1.00 66.75 942 ILE A N 1
ATOM 7355 C CA . ILE A 1 942 ? 20.277 -21.825 -16.849 1.00 66.75 942 ILE A CA 1
ATOM 7356 C C . ILE A 1 942 ? 21.405 -22.393 -17.711 1.00 66.75 942 ILE A C 1
ATOM 7358 O O . ILE A 1 942 ? 21.304 -23.542 -18.144 1.00 66.75 942 ILE A O 1
ATOM 7362 N N . ILE A 1 943 ? 22.491 -21.640 -17.911 1.00 64.12 943 ILE A N 1
ATOM 7363 C CA . ILE A 1 943 ? 23.678 -22.103 -18.643 1.00 64.12 943 ILE A CA 1
ATOM 7364 C C . ILE A 1 943 ? 24.290 -23.311 -17.924 1.00 64.12 943 ILE A C 1
ATOM 7366 O O . ILE A 1 943 ? 24.472 -24.361 -18.535 1.00 64.12 943 ILE A O 1
ATOM 7370 N N . ALA A 1 944 ? 24.486 -23.232 -16.606 1.00 62.03 944 ALA A N 1
ATOM 7371 C CA . ALA A 1 944 ? 24.965 -24.345 -15.790 1.00 62.03 944 ALA A CA 1
ATOM 7372 C C . ALA A 1 944 ? 24.029 -25.567 -15.863 1.00 62.03 944 ALA A C 1
ATOM 7374 O O . ALA A 1 944 ? 24.493 -26.707 -15.951 1.00 62.03 944 ALA A O 1
ATOM 7375 N N . MET A 1 945 ? 22.706 -25.359 -15.874 1.00 65.50 945 MET A N 1
ATOM 7376 C CA . MET A 1 945 ? 21.723 -26.434 -16.043 1.00 65.50 945 MET A CA 1
ATOM 7377 C C . MET A 1 945 ? 21.812 -27.082 -17.433 1.00 65.50 945 MET A C 1
ATOM 7379 O O . MET A 1 945 ? 21.775 -28.312 -17.525 1.00 65.50 945 MET A O 1
ATOM 7383 N N . CYS A 1 946 ? 21.958 -26.287 -18.495 1.00 60.25 946 CYS A N 1
ATOM 7384 C CA . CYS A 1 946 ? 22.105 -26.773 -19.867 1.00 60.25 946 CYS A CA 1
ATOM 7385 C C . CYS A 1 946 ? 23.422 -27.534 -20.047 1.00 60.25 946 CYS A C 1
ATOM 7387 O O . CYS A 1 946 ? 23.396 -28.666 -20.526 1.00 60.25 946 CYS A O 1
ATOM 7389 N N . CYS A 1 947 ? 24.544 -27.002 -19.554 1.00 61.16 947 CYS A N 1
ATOM 7390 C CA . CYS A 1 947 ? 25.847 -27.670 -19.577 1.00 61.16 947 CYS A CA 1
ATOM 7391 C C . CYS A 1 947 ? 25.826 -29.003 -18.809 1.00 61.16 947 CYS A C 1
ATOM 7393 O O . CYS A 1 947 ? 26.334 -30.007 -19.301 1.00 61.16 947 CYS A O 1
ATOM 7395 N N . ARG A 1 948 ? 25.154 -29.077 -17.649 1.00 67.69 948 ARG A N 1
ATOM 7396 C CA . ARG A 1 948 ? 24.961 -30.339 -16.897 1.00 67.69 948 ARG A CA 1
ATOM 7397 C C . ARG A 1 948 ? 24.031 -31.339 -17.597 1.00 67.69 948 ARG A C 1
ATOM 7399 O O . ARG A 1 948 ? 24.044 -32.525 -17.256 1.00 67.69 948 ARG A O 1
ATOM 7406 N N . ARG A 1 949 ? 23.167 -30.880 -18.508 1.00 61.91 949 ARG A N 1
ATOM 7407 C CA . ARG A 1 949 ? 22.251 -31.732 -19.284 1.00 61.91 949 ARG A CA 1
ATOM 7408 C C . ARG A 1 949 ? 22.923 -32.245 -20.557 1.00 61.91 949 ARG A C 1
ATOM 7410 O O . ARG A 1 949 ? 22.851 -33.442 -20.807 1.00 61.91 949 ARG A O 1
ATOM 7417 N N . LEU A 1 950 ? 23.658 -31.390 -21.273 1.00 58.16 950 LEU A N 1
ATOM 7418 C CA . LEU A 1 950 ? 24.526 -31.794 -22.386 1.00 58.16 950 LEU A CA 1
ATOM 7419 C C . LEU A 1 950 ? 25.652 -32.724 -21.917 1.00 58.16 950 LEU A C 1
ATOM 7421 O O . LEU A 1 950 ? 25.867 -33.768 -22.518 1.00 58.16 950 LEU A O 1
ATOM 7425 N N . GLY A 1 951 ? 26.293 -32.437 -20.781 1.00 51.47 951 GLY A N 1
ATOM 7426 C CA . GLY A 1 951 ? 27.325 -33.312 -20.212 1.00 51.47 951 GLY A CA 1
ATOM 7427 C C . GLY A 1 951 ? 26.818 -34.701 -19.796 1.00 51.47 951 GLY A C 1
ATOM 7428 O O . GLY A 1 951 ? 27.605 -35.638 -19.715 1.00 51.47 951 GLY A O 1
ATOM 7429 N N . ARG A 1 952 ? 25.504 -34.863 -19.566 1.00 57.66 952 ARG A N 1
ATOM 7430 C CA . ARG A 1 952 ? 24.866 -36.172 -19.333 1.00 57.66 952 ARG A CA 1
ATOM 7431 C C . ARG A 1 952 ? 24.523 -36.917 -20.621 1.00 57.66 952 ARG A C 1
ATOM 7433 O O . ARG A 1 952 ? 24.503 -38.138 -20.596 1.00 57.66 952 ARG A O 1
ATOM 7440 N N . LEU A 1 953 ? 24.287 -36.202 -21.719 1.00 51.34 953 LEU A N 1
ATOM 7441 C CA . LEU A 1 953 ? 24.110 -36.786 -23.052 1.00 51.34 953 LEU A CA 1
ATOM 7442 C C . LEU A 1 953 ? 25.445 -37.237 -23.667 1.00 51.34 953 LEU A C 1
ATOM 7444 O O . LEU A 1 953 ? 25.453 -38.153 -24.479 1.00 51.34 953 LEU A O 1
ATOM 7448 N N . CYS A 1 954 ? 26.567 -36.643 -23.245 1.00 46.91 954 CYS A N 1
ATOM 7449 C CA . CYS A 1 954 ? 27.908 -36.976 -23.741 1.00 46.91 954 CYS A CA 1
ATOM 7450 C C . CYS A 1 954 ? 28.680 -38.004 -22.889 1.00 46.91 954 CYS A C 1
ATOM 7452 O O . CYS A 1 954 ? 29.839 -38.282 -23.191 1.00 46.91 954 CYS A O 1
ATOM 7454 N N . ARG A 1 955 ? 28.091 -38.566 -21.820 1.00 41.91 955 ARG A N 1
ATOM 7455 C CA . ARG A 1 955 ? 28.717 -39.661 -21.054 1.00 41.91 955 ARG A CA 1
ATOM 7456 C C . ARG A 1 955 ? 28.219 -41.016 -21.575 1.00 41.91 955 ARG A C 1
ATOM 7458 O O . ARG A 1 955 ? 27.006 -41.219 -21.568 1.00 41.91 955 ARG A O 1
ATOM 7465 N N . PRO A 1 956 ? 29.106 -41.948 -21.972 1.00 38.59 956 PRO A N 1
ATOM 7466 C CA . PRO A 1 956 ? 28.701 -43.311 -22.295 1.00 38.59 956 PRO A CA 1
ATOM 7467 C C . PRO A 1 956 ? 28.081 -43.966 -21.058 1.00 38.59 956 PRO A C 1
ATOM 7469 O O . PRO A 1 956 ? 28.640 -43.877 -19.962 1.00 38.59 956 PRO A O 1
ATOM 7472 N N . SER A 1 957 ? 26.921 -44.594 -21.226 1.00 38.81 957 SER A N 1
ATOM 7473 C CA . SER A 1 957 ? 26.266 -45.394 -20.192 1.00 38.81 957 SER A CA 1
ATOM 7474 C C . SER A 1 957 ? 27.209 -46.513 -19.740 1.00 38.81 957 SER A C 1
ATOM 7476 O O . SER A 1 957 ? 27.558 -47.382 -20.535 1.00 38.81 957 SER A O 1
ATOM 7478 N N . ALA A 1 958 ? 27.645 -46.482 -18.480 1.00 34.66 958 ALA A N 1
ATOM 7479 C CA . ALA A 1 958 ? 28.317 -47.624 -17.869 1.00 34.66 958 ALA A CA 1
ATOM 7480 C C . ALA A 1 958 ? 27.286 -48.748 -17.617 1.00 34.66 958 ALA A C 1
ATOM 7482 O O . ALA A 1 958 ? 26.125 -48.424 -17.349 1.00 34.66 958 ALA A O 1
ATOM 7483 N N . PRO A 1 959 ? 27.667 -50.035 -17.712 1.00 39.09 959 PRO A N 1
ATOM 7484 C CA . PRO A 1 959 ? 26.741 -51.147 -17.518 1.00 39.09 959 PRO A CA 1
ATOM 7485 C C . PRO A 1 959 ? 26.293 -51.214 -16.053 1.00 39.09 959 PRO A C 1
ATOM 7487 O O . PRO A 1 959 ? 27.118 -51.108 -15.147 1.00 39.09 959 PRO A O 1
ATOM 7490 N N . GLU A 1 960 ? 24.989 -51.372 -15.826 1.00 35.56 960 GLU A N 1
ATOM 7491 C CA . GLU A 1 960 ? 24.415 -51.621 -14.502 1.00 35.56 960 GLU A CA 1
ATOM 7492 C C . GLU A 1 960 ? 24.702 -53.067 -14.069 1.00 35.56 960 GLU A C 1
ATOM 7494 O O . GLU A 1 960 ? 24.196 -54.012 -14.676 1.00 35.56 960 GLU A O 1
ATOM 7499 N N . ASP A 1 961 ? 25.485 -53.241 -13.001 1.00 28.98 961 ASP A N 1
ATOM 7500 C CA . ASP A 1 961 ? 25.565 -54.506 -12.267 1.00 28.98 961 ASP A CA 1
ATOM 7501 C C . ASP A 1 961 ? 24.279 -54.719 -11.435 1.00 28.98 961 ASP A C 1
ATOM 7503 O O . ASP A 1 961 ? 23.829 -53.794 -10.748 1.00 28.98 961 ASP A O 1
ATOM 7507 N N . PRO A 1 962 ? 23.673 -55.923 -11.439 1.00 47.81 962 PRO A N 1
ATOM 7508 C CA . PRO A 1 962 ? 22.463 -56.211 -10.675 1.00 47.81 962 PRO A CA 1
ATOM 7509 C C . PRO A 1 962 ? 22.803 -56.840 -9.319 1.00 47.81 962 PRO A C 1
ATOM 7511 O O . PRO A 1 962 ? 23.451 -57.876 -9.312 1.00 47.81 962 PRO A O 1
ATOM 7514 N N . LEU A 1 963 ? 22.331 -56.279 -8.191 1.00 29.05 963 LEU A N 1
ATOM 7515 C CA . LEU A 1 963 ? 22.161 -56.942 -6.871 1.00 29.05 963 LEU A CA 1
ATOM 7516 C C . LEU A 1 963 ? 21.559 -55.947 -5.832 1.00 29.05 963 LEU A C 1
ATOM 7518 O O . LEU A 1 963 ? 21.702 -54.738 -5.994 1.00 29.05 963 LEU A O 1
ATOM 7522 N N . PRO A 1 964 ? 20.895 -56.399 -4.746 1.00 34.81 964 PRO A N 1
ATOM 7523 C CA . PRO A 1 964 ? 19.528 -56.903 -4.722 1.00 34.81 964 PRO A CA 1
ATOM 7524 C C . PRO A 1 964 ? 18.560 -56.011 -3.914 1.00 34.81 964 PRO A C 1
ATOM 7526 O O . PRO A 1 964 ? 18.926 -55.114 -3.158 1.00 34.81 964 PRO A O 1
ATOM 7529 N N . ALA A 1 965 ? 17.275 -56.322 -4.070 1.00 37.72 965 ALA A N 1
ATOM 7530 C CA . ALA A 1 965 ? 16.134 -55.685 -3.433 1.00 37.72 965 ALA A CA 1
ATOM 7531 C C . ALA A 1 965 ? 16.236 -55.594 -1.897 1.00 37.72 965 ALA A C 1
ATOM 7533 O O . ALA A 1 965 ? 16.012 -56.581 -1.199 1.00 37.72 965 ALA A O 1
ATOM 7534 N N . HIS A 1 966 ? 16.404 -54.379 -1.366 1.00 30.92 966 HIS A N 1
ATOM 7535 C CA . HIS A 1 966 ? 15.945 -54.058 -0.018 1.00 30.92 966 HIS A CA 1
ATOM 7536 C C . HIS A 1 966 ? 14.744 -53.116 -0.105 1.00 30.92 966 HIS A C 1
ATOM 7538 O O . HIS A 1 966 ? 14.849 -51.917 -0.360 1.00 30.92 966 HIS A O 1
ATOM 7544 N N . ARG A 1 967 ? 13.563 -53.713 0.080 1.00 37.59 967 ARG A N 1
ATOM 7545 C CA . ARG A 1 967 ? 12.305 -53.019 0.345 1.00 37.59 967 ARG A CA 1
ATOM 7546 C C . ARG A 1 967 ? 12.448 -52.207 1.635 1.00 37.59 967 ARG A C 1
ATOM 7548 O O . ARG A 1 967 ? 12.294 -52.751 2.721 1.00 37.59 967 ARG A O 1
ATOM 7555 N N . SER A 1 968 ? 12.661 -50.906 1.502 1.00 27.59 968 SER A N 1
ATOM 7556 C CA . SER A 1 968 ? 12.249 -49.911 2.489 1.00 27.59 968 SER A CA 1
ATOM 7557 C C . SER A 1 968 ? 11.258 -48.965 1.808 1.00 27.59 968 SER A C 1
ATOM 7559 O O . SER A 1 968 ? 11.600 -48.126 0.977 1.00 27.59 968 SER A O 1
ATOM 7561 N N . SER A 1 969 ? 9.974 -49.242 2.043 1.00 30.61 969 SER A N 1
ATOM 7562 C CA . SER A 1 969 ? 8.918 -48.273 2.380 1.00 30.61 969 SER A CA 1
ATOM 7563 C C . SER A 1 969 ? 9.183 -46.782 2.090 1.00 30.61 969 SER A C 1
ATOM 7565 O O . SER A 1 969 ? 9.037 -45.930 2.959 1.00 30.61 969 SER A O 1
ATOM 7567 N N . THR A 1 970 ? 9.488 -46.430 0.839 1.00 30.00 970 THR A N 1
ATOM 7568 C CA . THR A 1 970 ? 9.622 -45.025 0.405 1.00 30.00 970 THR A CA 1
ATOM 7569 C C . THR A 1 970 ? 8.781 -44.700 -0.834 1.00 30.00 970 THR A C 1
ATOM 7571 O O . THR A 1 970 ? 8.917 -43.628 -1.419 1.00 30.00 970 THR A O 1
ATOM 7574 N N . SER A 1 971 ? 7.863 -45.594 -1.229 1.00 29.31 971 SER A N 1
ATOM 7575 C CA . SER A 1 971 ? 6.920 -45.348 -2.333 1.00 29.31 971 SER A CA 1
ATOM 7576 C C . SER A 1 971 ? 5.539 -44.853 -1.884 1.00 29.31 971 SER A C 1
ATOM 7578 O O . SER A 1 971 ? 4.802 -44.327 -2.711 1.00 29.31 971 SER A O 1
ATOM 7580 N N . GLN A 1 972 ? 5.201 -44.906 -0.589 1.00 29.47 972 GLN A N 1
ATOM 7581 C CA . GLN A 1 972 ? 3.917 -44.389 -0.078 1.00 29.47 972 GLN A CA 1
ATOM 7582 C C . GLN A 1 972 ? 3.956 -42.928 0.408 1.00 29.47 972 GLN A C 1
ATOM 7584 O O . GLN A 1 972 ? 2.911 -42.296 0.514 1.00 29.47 972 GLN A O 1
ATOM 7589 N N . VAL A 1 973 ? 5.133 -42.319 0.604 1.00 33.12 973 VAL A N 1
ATOM 7590 C CA . VAL A 1 973 ? 5.231 -40.909 1.055 1.00 33.12 973 VAL A CA 1
ATOM 7591 C C . VAL A 1 973 ? 5.071 -39.901 -0.098 1.00 33.12 973 VAL A C 1
ATOM 7593 O O . VAL A 1 973 ? 4.817 -38.718 0.125 1.00 33.12 973 VAL A O 1
ATOM 7596 N N . ARG A 1 974 ? 5.158 -40.339 -1.363 1.00 29.70 974 ARG A N 1
ATOM 7597 C CA . ARG A 1 974 ? 4.980 -39.447 -2.525 1.00 29.70 974 ARG A CA 1
ATOM 7598 C C . ARG A 1 974 ? 3.520 -39.333 -2.996 1.00 29.70 974 ARG A C 1
ATOM 7600 O O . ARG A 1 974 ? 3.208 -38.382 -3.702 1.00 29.70 974 ARG A O 1
ATOM 7607 N N . ALA A 1 975 ? 2.630 -40.221 -2.548 1.00 27.58 975 ALA A N 1
ATOM 7608 C CA . ALA A 1 975 ? 1.221 -40.272 -2.960 1.00 27.58 975 ALA A CA 1
ATOM 7609 C C . ALA A 1 975 ? 0.263 -39.406 -2.108 1.00 27.58 975 ALA A C 1
ATOM 7611 O O . ALA A 1 975 ? -0.941 -39.437 -2.327 1.00 27.58 975 ALA A O 1
ATOM 7612 N N . ARG A 1 976 ? 0.776 -38.609 -1.156 1.00 28.70 976 ARG A N 1
ATOM 7613 C CA . ARG A 1 976 ? -0.026 -37.761 -0.245 1.00 28.70 976 ARG A CA 1
ATOM 7614 C C . ARG A 1 976 ? 0.128 -36.248 -0.489 1.00 28.70 976 ARG A C 1
ATOM 7616 O O . ARG A 1 976 ? -0.055 -35.453 0.425 1.00 28.70 976 ARG A O 1
ATOM 7623 N N . ARG A 1 977 ? 0.530 -35.827 -1.698 1.00 38.09 977 ARG A N 1
ATOM 7624 C CA . ARG A 1 977 ? 0.598 -34.402 -2.090 1.00 38.09 977 ARG A CA 1
ATOM 7625 C C . ARG A 1 977 ? -0.583 -34.077 -3.004 1.00 38.09 977 ARG A C 1
ATOM 7627 O O . ARG A 1 977 ? -0.538 -34.454 -4.166 1.00 38.09 977 ARG A O 1
ATOM 7634 N N . GLY A 1 978 ? -1.586 -33.364 -2.492 1.00 38.03 978 GLY A N 1
ATOM 7635 C CA . GLY A 1 978 ? -2.815 -32.949 -3.194 1.00 38.03 978 GLY A CA 1
ATOM 7636 C C . GLY A 1 978 ? -2.656 -32.032 -4.420 1.00 38.03 978 GLY A C 1
ATOM 7637 O O . GLY A 1 978 ? -3.634 -31.453 -4.861 1.00 38.03 978 GLY A O 1
ATOM 7638 N N . LEU A 1 979 ? -1.467 -31.900 -5.022 1.00 48.59 979 LEU A N 1
ATOM 7639 C CA . LEU A 1 979 ? -1.322 -31.181 -6.293 1.00 48.59 979 LEU A CA 1
ATOM 7640 C C . LEU A 1 979 ? -1.442 -32.169 -7.453 1.00 48.59 979 LEU A C 1
ATOM 7642 O O . LEU A 1 979 ? -0.500 -32.920 -7.716 1.00 48.59 979 LEU A O 1
ATOM 7646 N N . VAL A 1 980 ? -2.556 -32.124 -8.186 1.00 54.16 980 VAL A N 1
ATOM 7647 C CA . VAL A 1 980 ? -2.640 -32.717 -9.529 1.00 54.16 980 VAL A CA 1
ATOM 7648 C C . VAL A 1 980 ? -1.577 -32.024 -10.395 1.00 54.16 980 VAL A C 1
ATOM 7650 O O . VAL A 1 980 ? -1.666 -30.814 -10.611 1.00 54.16 980 VAL A O 1
ATOM 7653 N N . PRO A 1 981 ? -0.527 -32.722 -10.862 1.00 58.25 981 PRO A N 1
ATOM 7654 C CA . PRO A 1 981 ? 0.511 -32.075 -11.646 1.00 58.25 981 PRO A CA 1
ATOM 7655 C C . PRO A 1 981 ? -0.062 -31.695 -13.010 1.00 58.25 981 PRO A C 1
ATOM 7657 O O . PRO A 1 981 ? -0.393 -32.575 -13.801 1.00 58.25 981 PRO A O 1
ATOM 7660 N N . LEU A 1 982 ? -0.156 -30.393 -13.297 1.00 68.19 982 LEU A N 1
ATOM 7661 C CA . LEU A 1 982 ? -0.483 -29.888 -14.630 1.00 68.19 982 LEU A CA 1
ATOM 7662 C C . LEU A 1 982 ? 0.613 -30.332 -15.616 1.00 68.19 982 LEU A C 1
ATOM 7664 O O . LEU A 1 982 ? 1.754 -29.869 -15.501 1.00 68.19 982 LEU A O 1
ATOM 7668 N N . PRO A 1 983 ? 0.321 -31.208 -16.593 1.00 60.50 983 PRO A N 1
ATOM 7669 C CA . PRO A 1 983 ? 1.333 -31.714 -17.506 1.00 60.50 983 PRO A CA 1
ATOM 7670 C C . PRO A 1 983 ? 1.566 -30.696 -18.630 1.00 60.50 983 PRO A C 1
ATOM 7672 O O . PRO A 1 983 ? 1.066 -30.849 -19.742 1.00 60.50 983 PRO A O 1
ATOM 7675 N N . ILE A 1 984 ? 2.318 -29.629 -18.344 1.00 73.44 984 ILE A N 1
ATOM 7676 C CA . ILE A 1 984 ? 2.800 -28.704 -19.378 1.00 73.44 984 ILE A CA 1
ATOM 7677 C C . ILE A 1 984 ? 4.188 -29.185 -19.831 1.00 73.44 984 ILE A C 1
ATOM 7679 O O . ILE A 1 984 ? 5.148 -29.091 -19.057 1.00 73.44 984 ILE A O 1
ATOM 7683 N N . PRO A 1 985 ? 4.336 -29.724 -21.056 1.00 73.19 985 PRO A N 1
ATOM 7684 C CA . PRO A 1 985 ? 5.619 -30.228 -21.525 1.00 73.19 985 PRO A CA 1
ATOM 7685 C C . PRO A 1 985 ? 6.640 -29.090 -21.615 1.00 73.19 985 PRO A C 1
ATOM 7687 O O . PRO A 1 985 ? 6.362 -28.024 -22.153 1.00 73.19 985 PRO A O 1
ATOM 7690 N N . TRP A 1 986 ? 7.835 -29.336 -21.073 1.00 71.38 986 TRP A N 1
ATOM 7691 C CA . TRP A 1 986 ? 9.015 -28.465 -21.185 1.00 71.38 986 TRP A CA 1
ATOM 7692 C C . TRP A 1 986 ? 8.860 -27.036 -20.632 1.00 71.38 986 TRP A C 1
ATOM 7694 O O . TRP A 1 986 ? 9.704 -26.184 -20.907 1.00 71.38 986 TRP A O 1
ATOM 7704 N N . PHE A 1 987 ? 7.848 -26.758 -19.805 1.00 79.88 987 PHE A N 1
ATOM 7705 C CA . PHE A 1 987 ? 7.685 -25.445 -19.185 1.00 79.88 987 PHE A CA 1
ATOM 7706 C C . PHE A 1 987 ? 8.541 -25.294 -17.920 1.00 79.88 987 PHE A C 1
ATOM 7708 O O . PHE A 1 987 ? 8.424 -26.050 -16.958 1.00 79.88 987 PHE A O 1
ATOM 7715 N N . SER A 1 988 ? 9.396 -24.271 -17.909 1.00 81.25 988 SER A N 1
ATOM 7716 C CA . SER A 1 988 ? 10.134 -23.830 -16.726 1.00 81.25 988 SER A CA 1
ATOM 7717 C C . SER A 1 988 ? 9.973 -22.326 -16.564 1.00 81.25 988 SER A C 1
ATOM 7719 O O . SER A 1 988 ? 10.433 -21.561 -17.411 1.00 81.25 988 SER A O 1
ATOM 7721 N N . CYS A 1 989 ? 9.354 -21.907 -15.458 1.00 80.12 989 CYS A N 1
ATOM 7722 C CA . CYS A 1 989 ? 9.100 -20.497 -15.154 1.00 80.12 989 CYS A CA 1
ATOM 7723 C C . CYS A 1 989 ? 10.390 -19.654 -15.239 1.00 80.12 989 CYS A C 1
ATOM 7725 O O . CYS A 1 989 ? 10.404 -18.625 -15.900 1.00 80.12 989 CYS A O 1
ATOM 7727 N N . LYS A 1 990 ? 11.522 -20.152 -14.713 1.00 80.94 990 LYS A N 1
ATOM 7728 C CA . LYS A 1 990 ? 12.818 -19.446 -14.777 1.00 80.94 990 LYS A CA 1
ATOM 7729 C C . LYS A 1 990 ? 13.348 -19.264 -16.207 1.00 80.94 990 LYS A C 1
ATOM 7731 O O . LYS A 1 990 ? 13.865 -18.202 -16.530 1.00 80.94 990 LYS A O 1
ATOM 7736 N N . VAL A 1 991 ? 13.247 -20.300 -17.042 1.00 83.62 991 VAL A N 1
ATOM 7737 C CA . VAL A 1 991 ? 13.784 -20.271 -18.415 1.00 83.62 991 VAL A CA 1
ATOM 7738 C C . VAL A 1 991 ? 12.946 -19.350 -19.286 1.00 83.62 991 VAL A C 1
ATOM 7740 O O . VAL A 1 991 ? 13.489 -18.503 -19.982 1.00 83.62 991 VAL A O 1
ATOM 7743 N N . TYR A 1 992 ? 11.622 -19.474 -19.216 1.00 87.38 992 TYR A N 1
ATOM 7744 C CA . TYR A 1 992 ? 10.739 -18.635 -20.017 1.00 87.38 992 TYR A CA 1
ATOM 7745 C C . TYR A 1 992 ? 10.702 -17.184 -19.533 1.00 87.38 992 TYR A C 1
ATOM 7747 O O . TYR A 1 992 ? 10.572 -16.303 -20.375 1.00 87.38 992 TYR A O 1
ATOM 7755 N N . HIS A 1 993 ? 10.920 -16.921 -18.237 1.00 86.81 993 HIS A N 1
ATOM 7756 C CA . HIS A 1 993 ? 11.207 -15.570 -17.740 1.00 86.81 993 HIS A CA 1
ATOM 7757 C C . HIS A 1 993 ? 12.376 -14.946 -18.499 1.00 86.81 993 HIS A C 1
ATOM 7759 O O . HIS A 1 993 ? 12.245 -13.876 -19.081 1.00 86.81 993 HIS A O 1
ATOM 7765 N N . PHE A 1 994 ? 13.506 -15.658 -18.547 1.00 85.25 994 PHE A N 1
ATOM 7766 C CA . PHE A 1 994 ? 14.699 -15.204 -19.253 1.00 85.25 994 PHE A CA 1
ATOM 7767 C C . PHE A 1 994 ? 14.445 -15.018 -20.754 1.00 85.25 994 PHE A C 1
ATOM 7769 O O . PHE A 1 994 ? 14.814 -13.988 -21.302 1.00 85.25 994 PHE A O 1
ATOM 7776 N N . VAL A 1 995 ? 13.758 -15.961 -21.411 1.00 88.75 995 VAL A N 1
ATOM 7777 C CA . VAL A 1 995 ? 13.432 -15.866 -22.847 1.00 88.75 995 VAL A CA 1
ATOM 7778 C C . VAL A 1 995 ? 12.569 -14.641 -23.154 1.00 88.75 995 VAL A C 1
ATOM 7780 O O . VAL A 1 995 ? 12.860 -13.922 -24.104 1.00 88.75 995 VAL A O 1
ATOM 7783 N N . VAL A 1 996 ? 11.522 -14.376 -22.366 1.00 89.75 996 VAL A N 1
ATOM 7784 C CA . VAL A 1 996 ? 10.636 -13.218 -22.580 1.00 89.75 996 VAL A CA 1
ATOM 7785 C C . VAL A 1 996 ? 11.395 -11.902 -22.387 1.00 89.75 996 VAL A C 1
ATOM 7787 O O . VAL A 1 996 ? 11.261 -10.997 -23.211 1.00 89.75 996 VAL A O 1
ATOM 7790 N N . MET A 1 997 ? 12.235 -11.816 -21.352 1.00 87.62 997 MET A N 1
ATOM 7791 C CA . MET A 1 997 ? 13.068 -10.634 -21.096 1.00 87.62 997 MET A CA 1
ATOM 7792 C C . MET A 1 997 ? 14.133 -10.435 -22.175 1.00 87.62 997 MET A C 1
ATOM 7794 O O . MET A 1 997 ? 14.347 -9.320 -22.638 1.00 87.62 997 MET A O 1
ATOM 7798 N N . PHE A 1 998 ? 14.760 -11.514 -22.638 1.00 88.44 998 PHE A N 1
ATOM 7799 C CA . PHE A 1 998 ? 15.734 -11.461 -23.722 1.00 88.44 998 PHE A CA 1
ATOM 7800 C C . PHE A 1 998 ? 15.098 -10.982 -25.033 1.00 88.44 998 PHE A C 1
ATOM 7802 O O . PHE A 1 998 ? 15.661 -10.122 -25.702 1.00 88.44 998 PHE A O 1
ATOM 7809 N N . LEU A 1 999 ? 13.897 -11.461 -25.378 1.00 91.62 999 LEU A N 1
ATOM 7810 C CA . LEU A 1 999 ? 13.166 -10.985 -26.559 1.00 91.62 999 LEU A CA 1
ATOM 7811 C C . LEU A 1 999 ? 12.848 -9.489 -26.490 1.00 91.62 999 LEU A C 1
ATOM 7813 O O . LEU A 1 999 ? 13.001 -8.794 -27.493 1.00 91.62 999 LEU A O 1
ATOM 7817 N N . LEU A 1 1000 ? 12.451 -8.996 -25.310 1.00 90.25 1000 LEU A N 1
ATOM 7818 C CA . LEU A 1 1000 ? 12.268 -7.561 -25.078 1.00 90.25 1000 LEU A CA 1
ATOM 7819 C C . LEU A 1 1000 ? 13.561 -6.797 -25.346 1.00 90.25 1000 LEU A C 1
ATOM 7821 O O . LEU A 1 1000 ? 13.567 -5.840 -26.114 1.00 90.25 1000 LEU A O 1
ATOM 7825 N N . MET A 1 1001 ? 14.651 -7.268 -24.743 1.00 89.62 1001 MET A N 1
ATOM 7826 C CA . MET A 1 1001 ? 15.956 -6.634 -24.824 1.00 89.62 1001 MET A CA 1
ATOM 7827 C C . MET A 1 1001 ? 16.465 -6.546 -26.262 1.00 89.62 1001 MET A C 1
ATOM 7829 O O . MET A 1 1001 ? 16.879 -5.485 -26.720 1.00 89.62 1001 MET A O 1
ATOM 7833 N N . VAL A 1 1002 ? 16.382 -7.655 -26.994 1.00 92.69 1002 VAL A N 1
ATOM 7834 C CA . VAL A 1 1002 ? 16.794 -7.732 -28.394 1.00 92.69 1002 VAL A CA 1
ATOM 7835 C C . VAL A 1 1002 ? 15.932 -6.815 -29.265 1.00 92.69 1002 VAL A C 1
ATOM 7837 O O . VAL A 1 1002 ? 16.463 -6.105 -30.115 1.00 92.69 1002 VAL A O 1
ATOM 7840 N N . ASN A 1 1003 ? 14.616 -6.757 -29.036 1.00 93.25 1003 ASN A N 1
ATOM 7841 C CA . ASN A 1 1003 ? 13.735 -5.861 -29.786 1.00 93.25 1003 ASN A CA 1
ATOM 7842 C C . ASN A 1 1003 ? 14.040 -4.377 -29.509 1.00 93.25 1003 ASN A C 1
ATOM 7844 O O . ASN A 1 1003 ? 14.010 -3.569 -30.434 1.00 93.25 1003 ASN A O 1
ATOM 7848 N N . GLY A 1 1004 ? 14.349 -4.013 -28.259 1.00 91.56 1004 GLY A N 1
ATOM 7849 C CA . GLY A 1 1004 ? 14.825 -2.674 -27.894 1.00 91.56 1004 GLY A CA 1
ATOM 7850 C C . GLY A 1 1004 ? 16.170 -2.331 -28.542 1.00 91.56 1004 GLY A C 1
ATOM 7851 O O . GLY A 1 1004 ? 16.328 -1.245 -29.092 1.00 91.56 1004 GLY A O 1
ATOM 7852 N N . PHE A 1 1005 ? 17.102 -3.284 -28.579 1.00 91.69 1005 PHE A N 1
ATOM 7853 C CA . PHE A 1 1005 ? 18.406 -3.123 -29.227 1.00 91.69 1005 PHE A CA 1
ATOM 7854 C C . PHE A 1 1005 ? 18.287 -2.883 -30.734 1.00 91.69 1005 PHE A C 1
ATOM 7856 O O . PHE A 1 1005 ? 18.875 -1.938 -31.253 1.00 91.69 1005 PHE A O 1
ATOM 7863 N N . TYR A 1 1006 ? 17.453 -3.651 -31.439 1.00 92.12 1006 TYR A N 1
ATOM 7864 C CA . TYR A 1 1006 ? 17.200 -3.395 -32.859 1.00 92.12 1006 TYR A CA 1
ATOM 7865 C C . TYR A 1 1006 ? 16.455 -2.080 -33.116 1.00 92.12 1006 TYR A C 1
ATOM 7867 O O . TYR A 1 1006 ? 16.623 -1.504 -34.192 1.00 92.12 1006 TYR A O 1
ATOM 7875 N N . LEU A 1 1007 ? 15.659 -1.581 -32.163 1.00 91.75 1007 LEU A N 1
ATOM 7876 C CA . LEU A 1 1007 ? 15.054 -0.251 -32.265 1.00 91.75 1007 LEU A CA 1
ATOM 7877 C C . LEU A 1 1007 ? 16.119 0.845 -32.121 1.00 91.75 1007 LEU A C 1
ATOM 7879 O O . LEU A 1 1007 ? 16.124 1.788 -32.903 1.00 91.75 1007 LEU A O 1
ATOM 7883 N N . ALA A 1 1008 ? 17.065 0.687 -31.194 1.00 89.81 1008 ALA A N 1
ATOM 7884 C CA . ALA A 1 1008 ? 18.201 1.596 -31.061 1.00 89.81 1008 ALA A CA 1
ATOM 7885 C C . ALA A 1 1008 ? 19.064 1.616 -32.334 1.00 89.81 1008 ALA A C 1
ATOM 7887 O O . ALA A 1 1008 ? 19.370 2.686 -32.855 1.00 89.81 1008 ALA A O 1
ATOM 7888 N N . LEU A 1 1009 ? 19.370 0.441 -32.897 1.00 88.06 1009 LEU A N 1
ATOM 7889 C CA . LEU A 1 1009 ? 20.091 0.328 -34.169 1.00 88.06 1009 LEU A CA 1
ATOM 7890 C C . LEU A 1 1009 ? 19.304 0.910 -35.352 1.00 88.06 1009 LEU A C 1
ATOM 7892 O O . LEU A 1 1009 ? 19.913 1.474 -36.258 1.00 88.06 1009 LEU A O 1
ATOM 7896 N N . LEU A 1 1010 ? 17.968 0.828 -35.353 1.00 87.50 1010 LEU A N 1
ATOM 7897 C CA . LEU A 1 1010 ? 17.142 1.486 -36.371 1.00 87.50 1010 LEU A CA 1
ATOM 7898 C C . LEU A 1 1010 ? 17.371 2.999 -36.356 1.00 87.50 1010 LEU A C 1
ATOM 7900 O O . LEU A 1 1010 ? 17.620 3.586 -37.406 1.00 87.50 1010 LEU A O 1
ATOM 7904 N N . LEU A 1 1011 ? 17.284 3.616 -35.171 1.00 84.62 1011 LEU A N 1
ATOM 7905 C CA . LEU A 1 1011 ? 17.468 5.058 -35.013 1.00 84.62 1011 LEU A CA 1
ATOM 7906 C C . LEU A 1 1011 ? 18.909 5.486 -35.308 1.00 84.62 1011 LEU A C 1
ATOM 7908 O O . LEU A 1 1011 ? 19.110 6.534 -35.910 1.00 84.62 1011 LEU A O 1
ATOM 7912 N N . GLN A 1 1012 ? 19.897 4.681 -34.922 1.00 82.50 1012 GLN A N 1
ATOM 7913 C CA . GLN A 1 1012 ? 21.303 5.050 -35.068 1.00 82.50 1012 GLN A CA 1
ATOM 7914 C C . GLN A 1 1012 ? 21.862 4.784 -36.473 1.00 82.50 1012 GLN A C 1
ATOM 7916 O O . GLN A 1 1012 ? 22.597 5.607 -37.008 1.00 82.50 1012 GLN A O 1
ATOM 7921 N N . CYS A 1 1013 ? 21.553 3.628 -37.066 1.00 74.81 1013 CYS A N 1
ATOM 7922 C CA . CYS A 1 1013 ? 22.197 3.154 -38.297 1.00 74.81 1013 CYS A CA 1
ATOM 7923 C C . CYS A 1 1013 ? 21.317 3.346 -39.535 1.00 74.81 1013 CYS A C 1
ATOM 7925 O O . CYS A 1 1013 ? 21.803 3.755 -40.585 1.00 74.81 1013 CYS A O 1
ATOM 7927 N N . VAL A 1 1014 ? 20.018 3.049 -39.428 1.00 71.00 1014 VAL A N 1
ATOM 7928 C CA . VAL A 1 1014 ? 19.119 3.020 -40.593 1.00 71.00 1014 VAL A CA 1
ATOM 7929 C C . VAL A 1 1014 ? 18.481 4.386 -40.836 1.00 71.00 1014 VAL A C 1
ATOM 7931 O O . VAL A 1 1014 ? 18.394 4.813 -41.983 1.00 71.00 1014 VAL A O 1
ATOM 7934 N N . ALA A 1 1015 ? 18.078 5.104 -39.779 1.00 74.31 1015 ALA A N 1
ATOM 7935 C CA . ALA A 1 1015 ? 17.416 6.406 -39.890 1.00 74.31 1015 ALA A CA 1
ATOM 7936 C C . ALA A 1 1015 ? 18.269 7.442 -40.644 1.00 74.31 1015 ALA A C 1
ATOM 7938 O O . ALA A 1 1015 ? 17.738 8.205 -41.448 1.00 74.31 1015 ALA A O 1
ATOM 7939 N N . TYR A 1 1016 ? 19.589 7.416 -40.435 1.00 70.31 1016 TYR A N 1
ATOM 7940 C CA . TYR A 1 1016 ? 20.541 8.306 -41.103 1.00 70.31 1016 TYR A CA 1
ATOM 7941 C C . TYR A 1 1016 ? 20.625 8.072 -42.623 1.00 70.31 1016 TYR A C 1
ATOM 7943 O O . TYR A 1 1016 ? 20.905 9.000 -43.371 1.00 70.31 1016 TYR A O 1
ATOM 7951 N N . GLN A 1 1017 ? 20.329 6.854 -43.090 1.00 71.69 1017 GLN A N 1
ATOM 7952 C CA . GLN A 1 1017 ? 20.391 6.461 -44.505 1.00 71.69 1017 GLN A CA 1
ATOM 7953 C C . GLN A 1 1017 ? 19.007 6.454 -45.185 1.00 71.69 1017 GLN A C 1
ATOM 7955 O O . GLN A 1 1017 ? 18.879 6.033 -46.334 1.00 71.69 1017 GLN A O 1
ATOM 7960 N N . MET A 1 1018 ? 17.946 6.901 -44.498 1.00 68.56 1018 MET A N 1
ATOM 7961 C CA . MET A 1 1018 ? 16.566 6.791 -44.997 1.00 68.56 1018 MET A CA 1
ATOM 7962 C C . MET A 1 1018 ? 16.330 7.559 -46.299 1.00 68.56 1018 MET A C 1
ATOM 7964 O O . MET A 1 1018 ? 15.569 7.085 -47.138 1.00 68.56 1018 MET A O 1
ATOM 7968 N N . THR A 1 1019 ? 16.968 8.714 -46.499 1.00 70.25 1019 THR A N 1
ATOM 7969 C CA . THR A 1 1019 ? 16.850 9.491 -47.747 1.00 70.25 1019 THR A CA 1
ATOM 7970 C C . THR A 1 1019 ? 17.374 8.719 -48.952 1.00 70.25 1019 THR A C 1
ATOM 7972 O O . THR A 1 1019 ? 16.693 8.658 -49.977 1.00 70.25 1019 THR A O 1
ATOM 7975 N N . ASP A 1 1020 ? 18.518 8.056 -48.800 1.00 71.50 1020 ASP A N 1
ATOM 7976 C CA . ASP A 1 1020 ? 19.145 7.276 -49.869 1.00 71.50 1020 ASP A CA 1
ATOM 7977 C C . ASP A 1 1020 ? 18.365 5.974 -50.118 1.00 71.50 1020 ASP A C 1
ATOM 7979 O O . ASP A 1 1020 ? 18.106 5.590 -51.258 1.00 71.50 1020 ASP A O 1
ATOM 7983 N N . LEU A 1 1021 ? 17.875 5.337 -49.049 1.00 70.50 1021 LEU A N 1
ATOM 7984 C CA . LEU A 1 1021 ? 17.054 4.125 -49.127 1.00 70.50 1021 LEU A CA 1
ATOM 7985 C C . LEU A 1 1021 ? 15.684 4.366 -49.784 1.00 70.50 1021 LEU A C 1
ATOM 7987 O O . LEU A 1 1021 ? 15.199 3.502 -50.517 1.00 70.50 1021 LEU A O 1
ATOM 7991 N N . VAL A 1 1022 ? 15.043 5.516 -49.536 1.00 76.44 1022 VAL A N 1
ATOM 7992 C CA . VAL A 1 1022 ? 13.760 5.876 -50.172 1.00 76.44 1022 VAL A CA 1
ATOM 7993 C C . VAL A 1 1022 ? 13.946 6.104 -51.668 1.00 76.44 1022 VAL A C 1
ATOM 7995 O O . VAL A 1 1022 ? 13.066 5.727 -52.446 1.00 76.44 1022 VAL A O 1
ATOM 7998 N N . HIS A 1 1023 ? 15.082 6.682 -52.065 1.00 76.25 1023 HIS A N 1
ATOM 7999 C CA . HIS A 1 1023 ? 15.422 6.887 -53.467 1.00 76.25 1023 HIS A CA 1
ATOM 8000 C C . HIS A 1 1023 ? 15.693 5.557 -54.192 1.00 76.25 1023 HIS A C 1
ATOM 8002 O O . HIS A 1 1023 ? 15.179 5.348 -55.288 1.00 76.25 1023 HIS A O 1
ATOM 8008 N N . ASP A 1 1024 ? 16.413 4.634 -53.547 1.00 70.69 1024 ASP A N 1
ATOM 8009 C CA . ASP A 1 1024 ? 16.839 3.362 -54.147 1.00 70.69 1024 ASP A CA 1
ATOM 8010 C C . ASP A 1 1024 ? 15.748 2.272 -54.176 1.00 70.69 1024 ASP A C 1
ATOM 8012 O O . ASP A 1 1024 ? 15.644 1.520 -55.145 1.00 70.69 1024 ASP A O 1
ATOM 8016 N N . PHE A 1 1025 ? 14.937 2.146 -53.117 1.00 70.31 1025 PHE A N 1
ATOM 8017 C CA . PHE A 1 1025 ? 14.011 1.012 -52.926 1.00 70.31 1025 PHE A CA 1
ATOM 8018 C C . PHE A 1 1025 ? 12.526 1.398 -52.924 1.00 70.31 1025 PHE A C 1
ATOM 8020 O O . PHE A 1 1025 ? 11.652 0.523 -52.861 1.00 70.31 1025 PHE A O 1
ATOM 8027 N N . GLY A 1 1026 ? 12.229 2.698 -52.981 1.00 76.88 1026 GLY A N 1
ATOM 8028 C CA . GLY A 1 1026 ? 10.882 3.246 -52.896 1.00 76.88 1026 GLY A CA 1
ATOM 8029 C C . GLY A 1 1026 ? 10.320 3.291 -51.470 1.00 76.88 1026 GLY A C 1
ATOM 8030 O O . GLY A 1 1026 ? 10.663 2.501 -50.588 1.00 76.88 1026 GLY A O 1
ATOM 8031 N N . PHE A 1 1027 ? 9.387 4.220 -51.250 1.00 78.81 1027 PHE A N 1
ATOM 8032 C CA . PHE A 1 1027 ? 8.800 4.519 -49.936 1.00 78.81 1027 PHE A CA 1
ATOM 8033 C C . PHE A 1 1027 ? 8.197 3.295 -49.222 1.00 78.81 1027 PHE A C 1
ATOM 8035 O O . PHE A 1 1027 ? 8.339 3.134 -48.010 1.00 78.81 1027 PHE A O 1
ATOM 8042 N N . LEU A 1 1028 ? 7.536 2.406 -49.971 1.00 75.44 1028 LEU A N 1
ATOM 8043 C CA . LEU A 1 1028 ? 6.799 1.272 -49.406 1.00 75.44 1028 LEU A CA 1
ATOM 8044 C C . LEU A 1 1028 ? 7.735 0.190 -48.837 1.00 75.44 1028 LEU A C 1
ATOM 8046 O O . LEU A 1 1028 ? 7.439 -0.394 -47.795 1.00 75.44 1028 LEU A O 1
ATOM 8050 N N . THR A 1 1029 ? 8.892 -0.023 -49.469 1.00 75.38 1029 THR A N 1
ATOM 8051 C CA . THR A 1 1029 ? 9.933 -0.947 -48.991 1.00 75.38 1029 THR A CA 1
ATOM 8052 C C . THR A 1 1029 ? 10.587 -0.414 -47.718 1.00 75.38 1029 THR A C 1
ATOM 8054 O O . THR A 1 1029 ? 10.774 -1.164 -46.761 1.00 75.38 1029 THR A O 1
ATOM 8057 N N . VAL A 1 1030 ? 10.851 0.895 -47.659 1.00 79.62 1030 VAL A N 1
ATOM 8058 C CA . VAL A 1 1030 ? 11.421 1.554 -46.474 1.00 79.62 1030 VAL A CA 1
ATOM 8059 C C . VAL A 1 1030 ? 10.467 1.500 -45.278 1.00 79.62 1030 VAL A C 1
ATOM 8061 O O . VAL A 1 1030 ? 10.899 1.232 -44.159 1.00 79.62 1030 VAL A O 1
ATOM 8064 N N . LEU A 1 1031 ? 9.155 1.633 -45.505 1.00 80.44 1031 LEU A N 1
ATOM 8065 C CA . LEU A 1 1031 ? 8.142 1.471 -44.454 1.00 80.44 1031 LEU A CA 1
ATOM 8066 C C . LEU A 1 1031 ? 8.097 0.040 -43.879 1.00 80.44 1031 LEU A C 1
ATOM 8068 O O . LEU A 1 1031 ? 7.721 -0.154 -42.721 1.00 80.44 1031 LEU A O 1
ATOM 8072 N N . CYS A 1 1032 ? 8.508 -0.966 -44.656 1.00 83.19 1032 CYS A N 1
ATOM 8073 C CA . CYS A 1 1032 ? 8.564 -2.358 -44.206 1.00 83.19 1032 CYS A CA 1
ATOM 8074 C C . CYS A 1 1032 ? 9.767 -2.659 -43.296 1.00 83.19 1032 CYS A C 1
ATOM 8076 O O . CYS A 1 1032 ? 9.744 -3.676 -42.606 1.00 83.19 1032 CYS A O 1
ATOM 8078 N N . ILE A 1 1033 ? 10.791 -1.797 -43.254 1.00 84.50 1033 ILE A N 1
ATOM 8079 C CA . ILE A 1 1033 ? 11.988 -1.981 -42.417 1.00 84.50 1033 ILE A CA 1
ATOM 8080 C C . ILE A 1 1033 ? 11.668 -1.898 -40.908 1.00 84.50 1033 ILE A C 1
ATOM 8082 O O . ILE A 1 1033 ? 12.034 -2.822 -40.183 1.00 84.50 1033 ILE A O 1
ATOM 8086 N N . PRO A 1 1034 ? 10.957 -0.872 -40.390 1.00 88.50 1034 PRO A N 1
ATOM 8087 C CA . PRO A 1 1034 ? 10.595 -0.811 -38.968 1.00 88.50 1034 PRO A CA 1
ATOM 8088 C C . PRO A 1 1034 ? 9.425 -1.731 -38.580 1.00 88.50 1034 PRO A C 1
ATOM 8090 O O . PRO A 1 1034 ? 9.208 -1.990 -37.392 1.00 88.50 1034 PRO A O 1
ATOM 8093 N N . LEU A 1 1035 ? 8.649 -2.219 -39.555 1.00 89.69 1035 LEU A N 1
ATOM 8094 C CA . LEU A 1 1035 ? 7.400 -2.949 -39.324 1.00 89.69 1035 LEU A CA 1
ATOM 8095 C C . LEU A 1 1035 ? 7.543 -4.155 -38.366 1.00 89.69 1035 LEU A C 1
ATOM 8097 O O . LEU A 1 1035 ? 6.711 -4.264 -37.457 1.00 89.69 1035 LEU A O 1
ATOM 8101 N N . PRO A 1 1036 ? 8.567 -5.031 -38.477 1.00 93.12 1036 PRO A N 1
ATOM 8102 C CA . PRO A 1 1036 ? 8.739 -6.160 -37.561 1.00 93.12 1036 PRO A CA 1
ATOM 8103 C C . PRO A 1 1036 ? 8.876 -5.726 -36.097 1.00 93.12 1036 PRO A C 1
ATOM 8105 O O . PRO A 1 1036 ? 8.242 -6.311 -35.217 1.00 93.12 1036 PRO A O 1
ATOM 8108 N N . LEU A 1 1037 ? 9.636 -4.659 -35.829 1.00 93.12 1037 LEU A N 1
ATOM 8109 C CA . LEU A 1 1037 ? 9.882 -4.162 -34.471 1.00 93.12 1037 LEU A CA 1
ATOM 8110 C C . LEU A 1 1037 ? 8.654 -3.493 -33.857 1.00 93.12 1037 LEU A C 1
ATOM 8112 O O . LEU A 1 1037 ? 8.388 -3.644 -32.658 1.00 93.12 1037 LEU A O 1
ATOM 8116 N N . VAL A 1 1038 ? 7.888 -2.772 -34.678 1.00 91.06 1038 VAL A N 1
ATOM 8117 C CA . VAL A 1 1038 ? 6.628 -2.146 -34.261 1.00 91.06 1038 VAL A CA 1
ATOM 8118 C C . VAL A 1 1038 ? 5.591 -3.220 -33.930 1.00 91.06 1038 VAL A C 1
ATOM 8120 O O . VAL A 1 1038 ? 4.950 -3.157 -32.878 1.00 91.06 1038 VAL A O 1
ATOM 8123 N N . LEU A 1 1039 ? 5.464 -4.252 -34.772 1.00 92.81 1039 LEU A N 1
ATOM 8124 C CA . LEU A 1 1039 ? 4.579 -5.389 -34.511 1.00 92.81 1039 LEU A CA 1
ATOM 8125 C C . LEU A 1 1039 ? 4.988 -6.154 -33.250 1.00 92.81 1039 LEU A C 1
ATOM 8127 O O . LEU A 1 1039 ? 4.118 -6.505 -32.444 1.00 92.81 1039 LEU A O 1
ATOM 8131 N N . ASN A 1 1040 ? 6.289 -6.379 -33.047 1.00 94.31 1040 ASN A N 1
ATOM 8132 C CA . ASN A 1 1040 ? 6.797 -6.975 -31.816 1.00 94.31 1040 ASN A CA 1
ATOM 8133 C C . ASN A 1 1040 ? 6.374 -6.134 -30.610 1.00 94.31 1040 ASN A C 1
ATOM 8135 O O . ASN A 1 1040 ? 5.685 -6.655 -29.741 1.00 94.31 1040 ASN A O 1
ATOM 8139 N N . THR A 1 1041 ? 6.657 -4.829 -30.614 1.00 90.50 1041 THR A N 1
ATOM 8140 C CA . THR A 1 1041 ? 6.384 -3.918 -29.488 1.00 90.50 1041 THR A CA 1
ATOM 8141 C C . THR A 1 1041 ? 4.895 -3.789 -29.150 1.00 90.50 1041 THR A C 1
ATOM 8143 O O . THR A 1 1041 ? 4.511 -3.909 -27.989 1.00 90.50 1041 THR A O 1
ATOM 8146 N N . ILE A 1 1042 ? 4.037 -3.553 -30.148 1.00 90.19 1042 ILE A N 1
ATOM 8147 C CA . ILE A 1 1042 ? 2.623 -3.206 -29.920 1.00 90.19 1042 ILE A CA 1
ATOM 8148 C C . ILE A 1 1042 ? 1.739 -4.456 -29.813 1.00 90.19 1042 ILE A C 1
ATOM 8150 O O . ILE A 1 1042 ? 0.766 -4.474 -29.056 1.00 90.19 1042 ILE A O 1
ATOM 8154 N N . VAL A 1 1043 ? 2.043 -5.513 -30.575 1.00 91.06 1043 VAL A N 1
ATOM 8155 C CA . VAL A 1 1043 ? 1.142 -6.665 -30.729 1.00 91.06 1043 VAL A CA 1
ATOM 8156 C C . VAL A 1 1043 ? 1.660 -7.898 -30.002 1.00 91.06 1043 VAL A C 1
ATOM 8158 O O . VAL A 1 1043 ? 0.914 -8.491 -29.217 1.00 91.06 1043 VAL A O 1
ATOM 8161 N N . PHE A 1 1044 ? 2.891 -8.335 -30.271 1.00 93.19 1044 PHE A N 1
ATOM 8162 C CA . PHE A 1 1044 ? 3.370 -9.625 -29.765 1.00 93.19 1044 PHE A CA 1
ATOM 8163 C C . PHE A 1 1044 ? 3.873 -9.548 -28.327 1.00 93.19 1044 PHE A C 1
ATOM 8165 O O . PHE A 1 1044 ? 3.457 -10.389 -27.529 1.00 93.19 1044 PHE A O 1
ATOM 8172 N N . GLN A 1 1045 ? 4.662 -8.534 -27.971 1.00 91.25 1045 GLN A N 1
ATOM 8173 C CA . GLN A 1 1045 ? 5.234 -8.352 -26.635 1.00 91.25 1045 GLN A CA 1
ATOM 8174 C C . GLN A 1 1045 ? 4.154 -8.345 -25.548 1.00 91.25 1045 GLN A C 1
ATOM 8176 O O . GLN A 1 1045 ? 4.199 -9.209 -24.668 1.00 91.25 1045 GLN A O 1
ATOM 8181 N N . PRO A 1 1046 ? 3.095 -7.509 -25.631 1.00 89.88 1046 PRO A N 1
ATOM 8182 C CA . PRO A 1 1046 ? 2.084 -7.461 -24.575 1.00 89.88 1046 PRO A CA 1
ATOM 8183 C C . PRO A 1 1046 ? 1.294 -8.773 -24.478 1.00 89.88 1046 PRO A C 1
ATOM 8185 O O . PRO A 1 1046 ? 0.898 -9.206 -23.395 1.00 89.88 1046 PRO A O 1
ATOM 8188 N N . ARG A 1 1047 ? 1.090 -9.460 -25.612 1.00 90.19 1047 ARG A N 1
ATOM 8189 C CA . ARG A 1 1047 ? 0.404 -10.762 -25.657 1.00 90.19 1047 ARG A CA 1
ATOM 8190 C C . ARG A 1 1047 ? 1.247 -11.889 -25.067 1.00 90.19 1047 ARG A C 1
ATOM 8192 O O . ARG A 1 1047 ? 0.682 -12.762 -24.408 1.00 90.19 1047 ARG A O 1
ATOM 8199 N N . ILE A 1 1048 ? 2.549 -11.903 -25.346 1.00 91.62 1048 ILE A N 1
ATOM 8200 C CA . ILE A 1 1048 ? 3.505 -12.862 -24.787 1.00 91.62 1048 ILE A CA 1
ATOM 8201 C C . ILE A 1 1048 ? 3.561 -12.671 -23.276 1.00 91.62 1048 ILE A C 1
ATOM 8203 O O . ILE A 1 1048 ? 3.301 -13.630 -22.558 1.00 91.62 1048 ILE A O 1
ATOM 8207 N N . PHE A 1 1049 ? 3.774 -11.437 -22.809 1.00 89.25 1049 PHE A N 1
ATOM 8208 C CA . PHE A 1 1049 ? 3.824 -11.096 -21.386 1.00 89.25 1049 PHE A CA 1
ATOM 8209 C C . PHE A 1 1049 ? 2.572 -11.534 -20.638 1.00 89.25 1049 PHE A C 1
ATOM 8211 O O . PHE A 1 1049 ? 2.660 -12.308 -19.689 1.00 89.25 1049 PHE A O 1
ATOM 8218 N N . ARG A 1 1050 ? 1.391 -11.121 -21.108 1.00 88.19 1050 ARG A N 1
ATOM 8219 C CA . ARG A 1 1050 ? 0.124 -11.475 -20.461 1.00 88.19 1050 ARG A CA 1
ATOM 8220 C C . ARG A 1 1050 ? -0.059 -12.986 -20.333 1.00 88.19 1050 ARG A C 1
ATOM 8222 O O . ARG A 1 1050 ? -0.426 -13.483 -19.273 1.00 88.19 1050 ARG A O 1
ATOM 8229 N N . ARG A 1 1051 ? 0.159 -13.731 -21.423 1.00 90.38 1051 ARG A N 1
ATOM 8230 C CA . ARG A 1 1051 ? -0.019 -15.192 -21.415 1.00 90.38 1051 ARG A CA 1
ATOM 8231 C C . ARG A 1 1051 ? 1.042 -15.876 -20.564 1.00 90.38 1051 ARG A C 1
ATOM 8233 O O . ARG A 1 1051 ? 0.706 -16.831 -19.877 1.00 90.38 1051 ARG A O 1
ATOM 8240 N N . TYR A 1 1052 ? 2.283 -15.394 -20.603 1.00 90.75 1052 TYR A N 1
ATOM 8241 C CA . TYR A 1 1052 ? 3.358 -15.879 -19.747 1.00 90.75 1052 TYR A CA 1
ATOM 8242 C C . TYR A 1 1052 ? 2.995 -15.713 -18.273 1.00 90.75 1052 TYR A C 1
ATOM 8244 O O . TYR A 1 1052 ? 3.051 -16.700 -17.553 1.00 90.75 1052 TYR A O 1
ATOM 8252 N N . ILE A 1 1053 ? 2.560 -14.522 -17.851 1.00 87.94 1053 ILE A N 1
ATOM 8253 C CA . ILE A 1 1053 ? 2.209 -14.240 -16.453 1.00 87.94 1053 ILE A CA 1
ATOM 8254 C C . ILE A 1 1053 ? 1.060 -15.136 -16.001 1.00 87.94 1053 ILE A C 1
ATOM 8256 O O . ILE A 1 1053 ? 1.205 -15.831 -15.007 1.00 87.94 1053 ILE A O 1
ATOM 8260 N N . ILE A 1 1054 ? -0.027 -15.224 -16.774 1.00 88.19 1054 ILE A N 1
ATOM 8261 C CA . ILE A 1 1054 ? -1.157 -16.111 -16.448 1.00 88.19 1054 ILE A CA 1
ATOM 8262 C C . ILE A 1 1054 ? -0.688 -17.565 -16.287 1.00 88.19 1054 ILE A C 1
ATOM 8264 O O . ILE A 1 1054 ? -1.008 -18.218 -15.297 1.00 88.19 1054 ILE A O 1
ATOM 8268 N N . VAL A 1 1055 ? 0.095 -18.079 -17.242 1.00 89.88 1055 VAL A N 1
ATOM 8269 C CA . VAL A 1 1055 ? 0.597 -19.460 -17.189 1.00 89.88 1055 VAL A CA 1
ATOM 8270 C C . VAL A 1 1055 ? 1.560 -19.650 -16.015 1.00 89.88 1055 VAL A C 1
ATOM 8272 O O . VAL A 1 1055 ? 1.490 -20.668 -15.334 1.00 89.88 1055 VAL A O 1
ATOM 8275 N N . ALA A 1 1056 ? 2.445 -18.688 -15.754 1.00 87.69 1056 ALA A N 1
ATOM 8276 C CA . ALA A 1 1056 ? 3.425 -18.746 -14.679 1.00 87.69 1056 ALA A CA 1
ATOM 8277 C C . ALA A 1 1056 ? 2.757 -18.706 -13.300 1.00 87.69 1056 ALA A C 1
ATOM 8279 O O . ALA A 1 1056 ? 3.066 -19.572 -12.485 1.00 87.69 1056 ALA A O 1
ATOM 8280 N N . SER A 1 1057 ? 1.825 -17.774 -13.078 1.00 86.44 1057 SER A N 1
ATOM 8281 C CA . SER A 1 1057 ? 1.084 -17.595 -11.825 1.00 86.44 1057 SER A CA 1
ATOM 8282 C C . SER A 1 1057 ? 0.210 -18.803 -11.485 1.00 86.44 1057 SER A C 1
ATOM 8284 O O . SER A 1 1057 ? 0.144 -19.200 -10.327 1.00 86.44 1057 SER A O 1
ATOM 8286 N N . ILE A 1 1058 ? -0.417 -19.438 -12.482 1.00 85.75 1058 ILE A N 1
ATOM 8287 C CA . ILE A 1 1058 ? -1.249 -20.631 -12.250 1.00 85.75 1058 ILE A CA 1
ATOM 8288 C C . ILE A 1 1058 ? -0.392 -21.899 -12.114 1.00 85.75 1058 ILE A C 1
ATOM 8290 O O . ILE A 1 1058 ? -0.688 -22.780 -11.312 1.00 85.75 1058 ILE A O 1
ATOM 8294 N N . TYR A 1 1059 ? 0.703 -22.011 -12.870 1.00 85.19 1059 TYR A N 1
ATOM 8295 C CA . TYR A 1 1059 ? 1.621 -23.145 -12.731 1.00 85.19 1059 TYR A CA 1
ATOM 8296 C C . TYR A 1 1059 ? 2.361 -23.121 -11.387 1.00 85.19 1059 TYR A C 1
ATOM 8298 O O . TYR A 1 1059 ? 2.650 -24.168 -10.799 1.00 85.19 1059 TYR A O 1
ATOM 8306 N N . ARG A 1 1060 ? 2.710 -21.924 -10.906 1.00 82.44 1060 ARG A N 1
ATOM 8307 C CA . ARG A 1 1060 ? 3.359 -21.711 -9.619 1.00 82.44 1060 ARG A CA 1
ATOM 8308 C C . ARG A 1 1060 ? 2.882 -20.404 -8.995 1.00 82.44 1060 ARG A C 1
ATOM 8310 O O . ARG A 1 1060 ? 3.258 -19.337 -9.469 1.00 82.44 1060 ARG A O 1
ATOM 8317 N N . VAL A 1 1061 ? 2.215 -20.520 -7.850 1.00 84.06 1061 VAL A N 1
ATOM 8318 C CA . VAL A 1 1061 ? 1.901 -19.374 -6.993 1.00 84.06 1061 VAL A CA 1
ATOM 8319 C C . VAL A 1 1061 ? 3.168 -18.606 -6.633 1.00 84.06 1061 VAL A C 1
ATOM 8321 O O . VAL A 1 1061 ? 4.135 -19.157 -6.090 1.00 84.06 1061 VAL A O 1
ATOM 8324 N N . ASP A 1 1062 ? 3.147 -17.322 -6.961 1.00 83.50 1062 ASP A N 1
ATOM 8325 C CA . ASP A 1 1062 ? 4.066 -16.328 -6.433 1.00 83.50 1062 ASP A CA 1
ATOM 8326 C C . ASP A 1 1062 ? 3.707 -16.012 -4.970 1.00 83.50 1062 ASP A C 1
ATOM 8328 O O . ASP A 1 1062 ? 2.624 -15.515 -4.662 1.00 83.50 1062 ASP A O 1
ATOM 8332 N N . VAL A 1 1063 ? 4.630 -16.366 -4.075 1.00 84.69 1063 VAL A N 1
ATOM 8333 C CA . VAL A 1 1063 ? 4.451 -16.303 -2.620 1.00 84.69 1063 VAL A CA 1
ATOM 8334 C C . VAL A 1 1063 ? 4.431 -14.860 -2.125 1.00 84.69 1063 VAL A C 1
ATOM 8336 O O . VAL A 1 1063 ? 3.665 -14.563 -1.219 1.00 84.69 1063 VAL A O 1
ATOM 8339 N N . ASP A 1 1064 ? 5.217 -13.970 -2.744 1.00 84.31 1064 ASP A N 1
ATOM 8340 C CA . ASP A 1 1064 ? 5.266 -12.558 -2.339 1.00 84.31 1064 ASP A CA 1
ATOM 8341 C C . ASP A 1 1064 ? 3.914 -11.896 -2.632 1.00 84.31 1064 ASP A C 1
ATOM 8343 O O . ASP A 1 1064 ? 3.320 -11.245 -1.778 1.00 84.31 1064 ASP A O 1
ATOM 8347 N N . THR A 1 1065 ? 3.363 -12.172 -3.817 1.00 86.94 1065 THR A N 1
ATOM 8348 C CA . THR A 1 1065 ? 2.044 -11.659 -4.216 1.00 86.94 1065 THR A CA 1
ATOM 8349 C C . THR A 1 1065 ? 0.896 -12.300 -3.443 1.00 86.94 1065 THR A C 1
ATOM 8351 O O . THR A 1 1065 ? -0.103 -11.636 -3.193 1.00 86.94 1065 THR A O 1
ATOM 8354 N N . LEU A 1 1066 ? 1.012 -13.583 -3.070 1.00 88.94 1066 LEU A N 1
ATOM 8355 C CA . LEU A 1 1066 ? -0.001 -14.247 -2.252 1.00 88.94 1066 LEU A CA 1
ATOM 8356 C C . LEU A 1 1066 ? -0.057 -13.601 -0.866 1.00 88.94 1066 LEU A C 1
ATOM 8358 O O . LEU A 1 1066 ? -1.143 -13.260 -0.422 1.00 88.94 1066 LEU A O 1
ATOM 8362 N N . SER A 1 1067 ? 1.101 -13.389 -0.233 1.00 87.31 1067 SER A N 1
ATOM 8363 C CA . SER A 1 1067 ? 1.202 -12.750 1.082 1.00 87.31 1067 SER A CA 1
ATOM 8364 C C . SER A 1 1067 ? 0.570 -11.358 1.082 1.00 87.31 1067 SER A C 1
ATOM 8366 O O . SER A 1 1067 ? -0.329 -11.099 1.868 1.00 87.31 1067 SER A O 1
ATOM 8368 N N . GLU A 1 1068 ? 0.925 -10.502 0.120 1.00 87.25 1068 GLU A N 1
ATOM 8369 C CA . GLU A 1 1068 ? 0.363 -9.148 0.013 1.00 87.25 1068 GLU A CA 1
ATOM 8370 C C . GLU A 1 1068 ? -1.167 -9.146 -0.165 1.00 87.25 1068 GLU A C 1
ATOM 8372 O O . GLU A 1 1068 ? -1.878 -8.329 0.423 1.00 87.25 1068 GLU A O 1
ATOM 8377 N N . VAL A 1 1069 ? -1.694 -10.080 -0.962 1.00 89.06 1069 VAL A N 1
ATOM 8378 C CA . VAL A 1 1069 ? -3.140 -10.211 -1.179 1.00 89.06 1069 VAL A CA 1
ATOM 8379 C C . VAL A 1 1069 ? -3.851 -10.724 0.071 1.00 89.06 1069 VAL A C 1
ATOM 8381 O O . VAL A 1 1069 ? -4.927 -10.216 0.381 1.00 89.06 1069 VAL A O 1
ATOM 8384 N N . VAL A 1 1070 ? -3.269 -11.693 0.782 1.00 87.88 1070 VAL A N 1
ATOM 8385 C CA . VAL A 1 1070 ? -3.831 -12.238 2.027 1.00 87.88 1070 VAL A CA 1
ATOM 8386 C C . VAL A 1 1070 ? -3.805 -11.189 3.134 1.00 87.88 1070 VAL A C 1
ATOM 8388 O O . VAL A 1 1070 ? -4.826 -11.009 3.787 1.00 87.88 1070 VAL A O 1
ATOM 8391 N N . THR A 1 1071 ? -2.716 -10.432 3.288 1.00 85.06 1071 THR A N 1
ATOM 8392 C CA . THR A 1 1071 ? -2.634 -9.319 4.248 1.00 85.06 1071 THR A CA 1
ATOM 8393 C C . THR A 1 1071 ? -3.715 -8.281 3.971 1.00 85.06 1071 THR A C 1
ATOM 8395 O O . THR A 1 1071 ? -4.500 -7.957 4.853 1.00 85.06 1071 THR A O 1
ATOM 8398 N N . HIS A 1 1072 ? -3.856 -7.838 2.720 1.00 82.06 1072 HIS A N 1
ATOM 8399 C CA . HIS A 1 1072 ? -4.897 -6.872 2.378 1.00 82.06 1072 HIS A CA 1
ATOM 8400 C C . HIS A 1 1072 ? -6.315 -7.452 2.535 1.00 82.06 1072 HIS A C 1
ATOM 8402 O O . HIS A 1 1072 ? -7.261 -6.721 2.826 1.00 82.06 1072 HIS A O 1
ATOM 8408 N N . PHE A 1 1073 ? -6.515 -8.748 2.287 1.00 84.19 1073 PHE A N 1
ATOM 8409 C CA . PHE A 1 1073 ? -7.805 -9.390 2.542 1.00 84.19 1073 PHE A CA 1
ATOM 8410 C C . PHE A 1 1073 ? -8.097 -9.455 4.048 1.00 84.19 1073 PHE A C 1
ATOM 8412 O O . PHE A 1 1073 ? -9.215 -9.140 4.447 1.00 84.19 1073 PHE A O 1
ATOM 8419 N N . SER A 1 1074 ? -7.089 -9.764 4.872 1.00 83.94 1074 SER A N 1
ATOM 8420 C CA . SER A 1 1074 ? -7.156 -9.731 6.338 1.00 83.94 1074 SER A CA 1
ATOM 8421 C C . SER A 1 1074 ? -7.574 -8.355 6.842 1.00 83.94 1074 SER A C 1
ATOM 8423 O O . SER A 1 1074 ? -8.556 -8.255 7.567 1.00 83.94 1074 SER A O 1
ATOM 8425 N N . GLU A 1 1075 ? -6.900 -7.298 6.382 1.00 82.19 1075 GLU A N 1
ATOM 8426 C CA . GLU A 1 1075 ? -7.217 -5.909 6.736 1.00 82.19 1075 GLU A CA 1
ATOM 8427 C C . GLU A 1 1075 ? -8.666 -5.550 6.372 1.00 82.19 1075 GLU A C 1
ATOM 8429 O O . GLU A 1 1075 ? -9.383 -4.966 7.179 1.00 82.19 1075 GLU A O 1
ATOM 8434 N N . ILE A 1 1076 ? -9.149 -5.938 5.181 1.00 77.62 1076 ILE A N 1
ATOM 8435 C CA . ILE A 1 1076 ? -10.550 -5.691 4.796 1.00 77.62 1076 ILE A CA 1
ATOM 8436 C C . ILE A 1 1076 ? -11.518 -6.447 5.715 1.00 77.62 1076 ILE A C 1
ATOM 8438 O O . ILE A 1 1076 ? -12.545 -5.890 6.102 1.00 77.62 1076 ILE A O 1
ATOM 8442 N N . VAL A 1 1077 ? -11.252 -7.721 6.015 1.00 80.06 1077 VAL A N 1
ATOM 8443 C CA . VAL A 1 1077 ? -12.139 -8.545 6.852 1.00 80.06 1077 VAL A CA 1
ATOM 8444 C C . VAL A 1 1077 ? -12.178 -8.014 8.283 1.00 80.06 1077 VAL A C 1
ATOM 8446 O O . VAL A 1 1077 ? -13.265 -7.898 8.846 1.00 80.06 1077 VAL A O 1
ATOM 8449 N N . GLU A 1 1078 ? -11.030 -7.630 8.837 1.00 80.44 1078 GLU A N 1
ATOM 8450 C CA . GLU A 1 1078 ? -10.914 -7.023 10.163 1.00 80.44 1078 GLU A CA 1
ATOM 8451 C C . GLU A 1 1078 ? -11.692 -5.706 10.225 1.00 80.44 1078 GLU A C 1
ATOM 8453 O O . GLU A 1 1078 ? -12.609 -5.587 11.038 1.00 80.44 1078 GLU A O 1
ATOM 8458 N N . LEU A 1 1079 ? -11.468 -4.798 9.268 1.00 75.81 1079 LEU A N 1
ATOM 8459 C CA . LEU A 1 1079 ? -12.209 -3.537 9.163 1.00 75.81 1079 LEU A CA 1
ATOM 8460 C C . LEU A 1 1079 ? -13.719 -3.757 8.988 1.00 75.81 1079 LEU A C 1
ATOM 8462 O O . LEU A 1 1079 ? -14.523 -3.022 9.560 1.00 75.81 1079 LEU A O 1
ATOM 8466 N N . ARG A 1 1080 ? -14.142 -4.766 8.212 1.00 77.19 1080 ARG A N 1
ATOM 8467 C CA . ARG A 1 1080 ? -15.566 -5.128 8.069 1.00 77.19 1080 ARG A CA 1
ATOM 8468 C C . ARG A 1 1080 ? -16.149 -5.648 9.374 1.00 77.19 1080 ARG A C 1
ATOM 8470 O O . ARG A 1 1080 ? -17.285 -5.306 9.693 1.00 77.19 1080 ARG A O 1
ATOM 8477 N N . SER A 1 1081 ? -15.395 -6.455 10.114 1.00 78.56 1081 SER A N 1
ATOM 8478 C CA . SER A 1 1081 ? -15.826 -7.000 11.400 1.00 78.56 1081 SER A CA 1
ATOM 8479 C C . SER A 1 1081 ? -15.934 -5.913 12.469 1.00 78.56 1081 SER A C 1
ATOM 8481 O O . SER A 1 1081 ? -16.940 -5.863 13.172 1.00 78.56 1081 SER A O 1
ATOM 8483 N N . GLU A 1 1082 ? -14.969 -4.993 12.518 1.00 79.88 1082 GLU A N 1
ATOM 8484 C CA . GLU A 1 1082 ? -14.948 -3.841 13.417 1.00 79.88 1082 GLU A CA 1
ATOM 8485 C C . GLU A 1 1082 ? -16.077 -2.864 13.079 1.00 79.88 1082 GLU A C 1
ATOM 8487 O O . GLU A 1 1082 ? -16.810 -2.409 13.957 1.00 79.88 1082 GLU A O 1
ATOM 8492 N N . PHE A 1 1083 ? -16.299 -2.593 11.791 1.00 80.62 1083 PHE A N 1
ATOM 8493 C CA . PHE A 1 1083 ? -17.425 -1.780 11.349 1.00 80.62 1083 PHE A CA 1
ATOM 8494 C C . PHE A 1 1083 ? -18.766 -2.421 11.726 1.00 80.62 1083 PHE A C 1
ATOM 8496 O O . PHE A 1 1083 ? -19.648 -1.739 12.247 1.00 80.62 1083 PHE A O 1
ATOM 8503 N N . ALA A 1 1084 ? -18.927 -3.726 11.493 1.00 80.00 1084 ALA A N 1
ATOM 8504 C CA . ALA A 1 1084 ? -20.156 -4.443 11.808 1.00 80.00 1084 ALA A CA 1
ATOM 8505 C C . ALA A 1 1084 ? -20.413 -4.521 13.319 1.00 80.00 1084 ALA A C 1
ATOM 8507 O O . ALA A 1 1084 ? -21.549 -4.314 13.743 1.00 80.00 1084 ALA A O 1
ATOM 8508 N N . SER A 1 1085 ? -19.387 -4.781 14.134 1.00 82.62 1085 SER A N 1
ATOM 8509 C CA . SER A 1 1085 ? -19.509 -4.824 15.594 1.00 82.62 1085 SER A CA 1
ATOM 8510 C C . SER A 1 1085 ? -19.850 -3.447 16.157 1.00 82.62 1085 SER A C 1
ATOM 8512 O O . SER A 1 1085 ? -20.794 -3.334 16.938 1.00 82.62 1085 SER A O 1
ATOM 8514 N N . THR A 1 1086 ? -19.177 -2.397 15.680 1.00 82.44 1086 THR A N 1
ATOM 8515 C CA . THR A 1 1086 ? -19.440 -1.011 16.083 1.00 82.44 1086 THR A CA 1
ATOM 8516 C C . THR A 1 1086 ? -20.845 -0.582 15.669 1.00 82.44 1086 THR A C 1
ATOM 8518 O O . THR A 1 1086 ? -21.576 0.002 16.466 1.00 82.44 1086 THR A O 1
ATOM 8521 N N . LEU A 1 1087 ? -21.276 -0.906 14.446 1.00 82.81 1087 LEU A N 1
ATOM 8522 C CA . LEU A 1 1087 ? -22.625 -0.592 13.979 1.00 82.81 1087 LEU A CA 1
ATOM 8523 C C . LEU A 1 1087 ? -23.689 -1.348 14.785 1.00 82.81 1087 LEU A C 1
ATOM 8525 O O . LEU A 1 1087 ? -24.680 -0.751 15.198 1.00 82.81 1087 LEU A O 1
ATOM 8529 N N . LEU A 1 1088 ? -23.487 -2.641 15.055 1.00 83.00 1088 LEU A N 1
ATOM 8530 C CA . LEU A 1 1088 ? -24.422 -3.453 15.838 1.00 83.00 1088 LEU A CA 1
ATOM 8531 C C . LEU A 1 1088 ? -24.500 -2.983 17.297 1.00 83.00 1088 LEU A C 1
ATOM 8533 O O . LEU A 1 1088 ? -25.582 -2.966 17.881 1.00 83.00 1088 LEU A O 1
ATOM 8537 N N . GLN A 1 1089 ? -23.366 -2.595 17.883 1.00 83.12 1089 GLN A N 1
ATOM 8538 C CA . GLN A 1 1089 ? -23.304 -2.009 19.216 1.00 83.12 1089 GLN A CA 1
ATOM 8539 C C . GLN A 1 1089 ? -24.088 -0.694 19.264 1.00 83.12 1089 GLN A C 1
ATOM 8541 O O . GLN A 1 1089 ? -24.949 -0.539 20.124 1.00 83.12 1089 GLN A O 1
ATOM 8546 N N . ARG A 1 1090 ? -23.878 0.203 18.294 1.00 80.25 1090 ARG A N 1
ATOM 8547 C CA . ARG A 1 1090 ? -24.602 1.481 18.201 1.00 80.25 1090 ARG A CA 1
ATOM 8548 C C . ARG A 1 1090 ? -26.102 1.305 17.978 1.00 80.25 1090 ARG A C 1
ATOM 8550 O O . ARG A 1 1090 ? -26.894 2.019 18.583 1.00 80.25 1090 ARG A O 1
ATOM 8557 N N . LEU A 1 1091 ? -26.507 0.328 17.167 1.00 82.31 1091 LEU A N 1
ATOM 8558 C CA . LEU A 1 1091 ? -27.921 -0.015 17.000 1.00 82.31 1091 LEU A CA 1
ATOM 8559 C C . LEU A 1 1091 ? -28.535 -0.490 18.326 1.00 82.31 1091 LEU A C 1
ATOM 8561 O O . LEU A 1 1091 ? -29.601 -0.010 18.698 1.00 82.31 1091 LEU A O 1
ATOM 8565 N N . LYS A 1 1092 ? -27.838 -1.354 19.082 1.00 82.69 1092 LYS A N 1
ATOM 8566 C CA . LYS A 1 1092 ? -28.290 -1.803 20.412 1.00 82.69 1092 LYS A CA 1
ATOM 8567 C C . LYS A 1 1092 ? -28.370 -0.662 21.428 1.00 82.69 1092 LYS A C 1
ATOM 8569 O O . LYS A 1 1092 ? -29.353 -0.595 22.158 1.00 82.69 1092 LYS A O 1
ATOM 8574 N N . GLU A 1 1093 ? -27.370 0.218 21.467 1.00 81.38 1093 GLU A N 1
ATOM 8575 C CA . GLU A 1 1093 ? -27.331 1.392 22.356 1.00 81.38 1093 GLU A CA 1
ATOM 8576 C C . GLU A 1 1093 ? -28.509 2.345 22.097 1.00 81.38 1093 GLU A C 1
ATOM 8578 O O . GLU A 1 1093 ? -29.088 2.873 23.042 1.00 81.38 1093 GLU A O 1
ATOM 8583 N N . ASN A 1 1094 ? -28.919 2.493 20.834 1.00 79.00 1094 ASN A N 1
ATOM 8584 C CA . ASN A 1 1094 ? -30.023 3.367 20.427 1.00 79.00 1094 ASN A CA 1
ATOM 8585 C C . ASN A 1 1094 ? -31.394 2.662 20.376 1.00 79.00 1094 ASN A C 1
ATOM 8587 O O . ASN A 1 1094 ? -32.377 3.258 19.943 1.00 79.00 1094 ASN A O 1
ATOM 8591 N N . GLY A 1 1095 ? -31.483 1.392 20.792 1.00 79.81 1095 GLY A N 1
ATOM 8592 C CA . GLY A 1 1095 ? -32.733 0.621 20.779 1.00 79.81 1095 GLY A CA 1
ATOM 8593 C C . GLY A 1 1095 ? -33.247 0.246 19.381 1.00 79.81 1095 GLY A C 1
ATOM 8594 O O . GLY A 1 1095 ? -34.415 -0.108 19.237 1.00 79.81 1095 GLY A O 1
ATOM 8595 N N . HIS A 1 1096 ? -32.395 0.308 18.357 1.00 81.69 1096 HIS A N 1
ATOM 8596 C CA . HIS A 1 1096 ? -32.719 -0.064 16.982 1.00 81.69 1096 HIS A CA 1
ATOM 8597 C C . HIS A 1 1096 ? -32.320 -1.514 16.680 1.00 81.69 1096 HIS A C 1
ATOM 8599 O O . HIS A 1 1096 ? -31.281 -2.017 17.110 1.00 81.69 1096 HIS A O 1
ATOM 8605 N N . SER A 1 1097 ? -33.146 -2.201 15.897 1.00 84.38 1097 SER A N 1
ATOM 8606 C CA . SER A 1 1097 ? -32.885 -3.553 15.409 1.00 84.38 1097 SER A CA 1
ATOM 8607 C C . SER A 1 1097 ? -32.220 -3.544 14.027 1.00 84.38 1097 SER A C 1
ATOM 8609 O O . SER A 1 1097 ? -32.220 -2.551 13.298 1.00 84.38 1097 SER A O 1
ATOM 8611 N N . VAL A 1 1098 ? -31.677 -4.694 13.614 1.00 81.38 1098 VAL A N 1
ATOM 8612 C CA . VAL A 1 1098 ? -31.150 -4.881 12.247 1.00 81.38 1098 VAL A CA 1
ATOM 8613 C C . VAL A 1 1098 ? -32.258 -4.725 11.192 1.00 81.38 1098 VAL A C 1
ATOM 8615 O O . VAL A 1 1098 ? -31.985 -4.319 10.061 1.00 81.38 1098 VAL A O 1
ATOM 8618 N N . ASP A 1 1099 ? -33.512 -5.002 11.551 1.00 81.19 1099 ASP A N 1
ATOM 8619 C CA . ASP A 1 1099 ? -34.649 -4.801 10.653 1.00 81.19 1099 ASP A CA 1
ATOM 8620 C C . ASP A 1 1099 ? -35.008 -3.316 10.494 1.00 81.19 1099 ASP A C 1
ATOM 8622 O O . ASP A 1 1099 ? -35.416 -2.909 9.404 1.00 81.19 1099 ASP A O 1
ATOM 8626 N N . ASP A 1 1100 ? -34.744 -2.476 11.498 1.00 81.44 1100 ASP A N 1
ATOM 8627 C CA . ASP A 1 1100 ? -34.889 -1.019 11.378 1.00 81.44 1100 ASP A CA 1
ATOM 8628 C C . ASP A 1 1100 ? -33.844 -0.439 10.416 1.00 81.44 1100 ASP A C 1
ATOM 8630 O O . ASP A 1 1100 ? -34.184 0.353 9.535 1.00 81.44 1100 ASP A O 1
ATOM 8634 N N . LEU A 1 1101 ? -32.597 -0.930 10.482 1.00 82.44 1101 LEU A N 1
ATOM 8635 C CA . LEU A 1 1101 ? -31.550 -0.593 9.509 1.00 82.44 1101 LEU A CA 1
ATOM 8636 C C . LEU A 1 1101 ? -31.953 -0.987 8.080 1.00 82.44 1101 LEU A C 1
ATOM 8638 O O . LEU A 1 1101 ? -31.817 -0.185 7.155 1.00 82.44 1101 LEU A O 1
ATOM 8642 N N . LYS A 1 1102 ? -32.487 -2.199 7.877 1.00 80.31 1102 LYS A N 1
ATOM 8643 C CA . LYS A 1 1102 ? -32.985 -2.633 6.557 1.00 80.31 1102 LYS A CA 1
ATOM 8644 C C . LYS A 1 1102 ? -34.132 -1.757 6.062 1.00 80.31 1102 LYS A C 1
ATOM 8646 O O . LYS A 1 1102 ? -34.211 -1.473 4.868 1.00 80.31 1102 LYS A O 1
ATOM 8651 N N . THR A 1 1103 ? -35.026 -1.353 6.958 1.00 81.12 1103 THR A N 1
ATOM 8652 C CA . THR A 1 1103 ? -36.180 -0.515 6.619 1.00 81.12 1103 THR A CA 1
ATOM 8653 C C . THR A 1 1103 ? -35.730 0.881 6.197 1.00 81.12 1103 THR A C 1
ATOM 8655 O O . THR A 1 1103 ? -36.229 1.411 5.204 1.00 81.12 1103 THR A O 1
ATOM 8658 N N . GLU A 1 1104 ? -34.729 1.440 6.874 1.00 81.62 1104 GLU A N 1
ATOM 8659 C CA . GLU A 1 1104 ? -34.170 2.748 6.542 1.00 81.62 1104 GLU A CA 1
ATOM 8660 C C . GLU A 1 1104 ? -33.357 2.717 5.240 1.00 81.62 1104 GLU A C 1
ATOM 8662 O O . GLU A 1 1104 ? -33.539 3.575 4.381 1.00 81.62 1104 GLU A O 1
ATOM 8667 N N . LEU A 1 1105 ? -32.550 1.677 5.002 1.00 80.69 1105 LEU A N 1
ATOM 8668 C CA . LEU A 1 1105 ? -31.847 1.500 3.722 1.00 80.69 1105 LEU A CA 1
ATOM 8669 C C . LEU A 1 1105 ? -32.826 1.367 2.542 1.00 80.69 1105 LEU A C 1
ATOM 8671 O O . LEU A 1 1105 ? -32.615 1.974 1.492 1.00 80.69 1105 LEU A O 1
ATOM 8675 N N . ARG A 1 1106 ? -33.947 0.657 2.731 1.00 78.56 1106 ARG A N 1
ATOM 8676 C CA . ARG A 1 1106 ? -35.020 0.541 1.725 1.00 78.56 1106 ARG A CA 1
ATOM 8677 C C . ARG A 1 1106 ? -35.731 1.862 1.433 1.00 78.56 1106 ARG A C 1
ATOM 8679 O O . ARG A 1 1106 ? -36.237 2.031 0.329 1.00 78.56 1106 ARG A O 1
ATOM 8686 N N . ARG A 1 1107 ? -35.771 2.816 2.372 1.00 78.12 1107 ARG A N 1
ATOM 8687 C CA . ARG A 1 1107 ? -36.339 4.154 2.106 1.00 78.12 1107 ARG A CA 1
ATOM 8688 C C . ARG A 1 1107 ? -35.522 4.939 1.084 1.00 78.12 1107 ARG A C 1
ATOM 8690 O O . ARG A 1 1107 ? -36.094 5.738 0.339 1.00 78.12 1107 ARG A O 1
ATOM 8697 N N . TYR A 1 1108 ? -34.211 4.716 1.055 1.00 72.88 1108 TYR A N 1
ATOM 8698 C CA . TYR A 1 1108 ? -33.305 5.374 0.119 1.00 72.88 1108 TYR A CA 1
ATOM 8699 C C . TYR A 1 1108 ? -33.084 4.571 -1.180 1.00 72.88 1108 TYR A C 1
ATOM 8701 O O . TYR A 1 1108 ? -32.738 5.179 -2.190 1.00 72.88 1108 TYR A O 1
ATOM 8709 N N . ASP A 1 1109 ? -33.367 3.260 -1.206 1.00 74.19 1109 ASP A N 1
ATOM 8710 C CA . ASP A 1 1109 ? -33.421 2.425 -2.425 1.00 74.19 1109 ASP A CA 1
ATOM 8711 C C . ASP A 1 1109 ? -34.837 2.399 -3.042 1.00 74.19 1109 ASP A C 1
ATOM 8713 O O . ASP A 1 1109 ? -35.544 1.389 -3.016 1.00 74.19 1109 ASP A O 1
ATOM 8717 N N . ARG A 1 1110 ? -35.283 3.543 -3.584 1.00 60.53 1110 ARG A N 1
ATOM 8718 C CA . ARG A 1 1110 ? -36.641 3.701 -4.156 1.00 60.53 1110 ARG A CA 1
ATOM 8719 C C . ARG A 1 1110 ? -36.916 2.822 -5.377 1.00 60.53 1110 ARG A C 1
ATOM 8721 O O . ARG A 1 1110 ? -38.076 2.510 -5.636 1.00 60.53 1110 ARG A O 1
ATOM 8728 N N . ASP A 1 1111 ? -35.869 2.438 -6.101 1.00 60.72 1111 ASP A N 1
ATOM 8729 C CA . ASP A 1 1111 ? -35.974 1.671 -7.344 1.00 60.72 1111 ASP A CA 1
ATOM 8730 C C . ASP A 1 1111 ? -35.844 0.154 -7.106 1.00 60.72 1111 ASP A C 1
ATOM 8732 O O . ASP A 1 1111 ? -36.026 -0.630 -8.038 1.00 60.72 1111 ASP A O 1
ATOM 8736 N N . GLY A 1 1112 ? -35.530 -0.271 -5.871 1.00 61.16 1112 GLY A N 1
ATOM 8737 C CA . GLY A 1 1112 ? -35.255 -1.671 -5.529 1.00 61.16 1112 GLY A CA 1
ATOM 8738 C C . GLY A 1 1112 ? -34.061 -2.240 -6.298 1.00 61.16 1112 GLY A C 1
ATOM 8739 O O . GLY A 1 1112 ? -34.007 -3.439 -6.572 1.00 61.16 1112 GLY A O 1
ATOM 8740 N N . ALA A 1 1113 ? -33.138 -1.370 -6.709 1.00 60.38 1113 ALA A N 1
ATOM 8741 C CA . ALA A 1 1113 ? -32.034 -1.715 -7.591 1.00 60.38 1113 ALA A CA 1
ATOM 8742 C C . ALA A 1 1113 ? -30.859 -2.347 -6.828 1.00 60.38 1113 ALA A C 1
ATOM 8744 O O . ALA A 1 1113 ? -29.938 -2.862 -7.464 1.00 60.38 1113 ALA A O 1
ATOM 8745 N N . GLY A 1 1114 ? -30.874 -2.295 -5.489 1.00 64.75 1114 GLY A N 1
ATOM 8746 C CA . GLY A 1 1114 ? -29.802 -2.818 -4.647 1.00 64.75 1114 GLY A CA 1
ATOM 8747 C C . GLY A 1 1114 ? -28.541 -1.954 -4.666 1.00 64.75 1114 GLY A C 1
ATOM 8748 O O . GLY A 1 1114 ? -27.469 -2.445 -4.329 1.00 64.75 1114 GLY A O 1
ATOM 8749 N N . VAL A 1 1115 ? -28.639 -0.680 -5.066 1.00 65.56 1115 VAL A N 1
ATOM 8750 C CA . VAL A 1 1115 ? -27.502 0.248 -5.167 1.00 65.56 1115 VAL A CA 1
ATOM 8751 C C . VAL A 1 1115 ? -27.846 1.575 -4.497 1.00 65.56 1115 VAL A C 1
ATOM 8753 O O . VAL A 1 1115 ? -28.870 2.181 -4.796 1.00 65.56 1115 VAL A O 1
ATOM 8756 N N . LEU A 1 1116 ? -26.971 2.042 -3.612 1.00 72.19 1116 LEU A N 1
ATOM 8757 C CA . LEU A 1 1116 ? -27.157 3.229 -2.780 1.00 72.19 1116 LEU A CA 1
ATOM 8758 C C . LEU A 1 1116 ? -26.000 4.208 -3.002 1.00 72.19 1116 LEU A C 1
ATOM 8760 O O . LEU A 1 1116 ? -24.841 3.820 -2.957 1.00 72.19 1116 LEU A O 1
ATOM 8764 N N . ASP A 1 1117 ? -26.270 5.490 -3.232 1.00 70.38 1117 ASP A N 1
ATOM 8765 C CA . ASP A 1 1117 ? -25.197 6.494 -3.271 1.00 70.38 1117 ASP A CA 1
ATOM 8766 C C . ASP A 1 1117 ? -24.476 6.586 -1.909 1.00 70.38 1117 ASP A C 1
ATOM 8768 O O . ASP A 1 1117 ? -25.108 6.421 -0.863 1.00 70.38 1117 ASP A O 1
ATOM 8772 N N . VAL A 1 1118 ? -23.167 6.871 -1.903 1.00 68.19 1118 VAL A N 1
ATOM 8773 C CA . VAL A 1 1118 ? -22.342 6.933 -0.674 1.00 68.19 1118 VAL A CA 1
ATOM 8774 C C . VAL A 1 1118 ? -22.937 7.917 0.327 1.00 68.19 1118 VAL A C 1
ATOM 8776 O O . VAL A 1 1118 ? -23.027 7.633 1.518 1.00 68.19 1118 VAL A O 1
ATOM 8779 N N . GLU A 1 1119 ? -23.411 9.060 -0.153 1.00 71.38 1119 GLU A N 1
ATOM 8780 C CA . GLU A 1 1119 ? -24.016 10.077 0.697 1.00 71.38 1119 GLU A CA 1
ATOM 8781 C C . GLU A 1 1119 ? -25.393 9.647 1.231 1.00 71.38 1119 GLU A C 1
ATOM 8783 O O . GLU A 1 1119 ? -25.759 9.970 2.360 1.00 71.38 1119 GLU A O 1
ATOM 8788 N N . SER A 1 1120 ? -26.141 8.860 0.460 1.00 76.69 1120 SER A N 1
ATOM 8789 C CA . SER A 1 1120 ? -27.428 8.309 0.897 1.00 76.69 1120 SER A CA 1
ATOM 8790 C C . SER A 1 1120 ? -27.242 7.207 1.946 1.00 76.69 1120 SER A C 1
ATOM 8792 O O . SER A 1 1120 ? -27.963 7.186 2.941 1.00 76.69 1120 SER A O 1
ATOM 8794 N N . LEU A 1 1121 ? -26.214 6.362 1.797 1.00 77.62 1121 LEU A N 1
ATOM 8795 C CA . LEU A 1 1121 ? -25.814 5.387 2.815 1.00 77.62 1121 LEU A CA 1
ATOM 8796 C C . LEU A 1 1121 ? -25.358 6.086 4.103 1.00 77.62 1121 LEU A C 1
ATOM 8798 O O . LEU A 1 1121 ? -25.745 5.680 5.198 1.00 77.62 1121 LEU A O 1
ATOM 8802 N N . ARG A 1 1122 ? -24.587 7.174 3.978 1.00 79.75 1122 ARG A N 1
ATOM 8803 C CA . ARG A 1 1122 ? -24.163 7.992 5.120 1.00 79.75 1122 ARG A CA 1
ATOM 8804 C C . ARG A 1 1122 ? -25.359 8.552 5.877 1.00 79.75 1122 ARG A C 1
ATOM 8806 O O . ARG A 1 1122 ? -25.382 8.475 7.097 1.00 79.75 1122 ARG A O 1
ATOM 8813 N N . ARG A 1 1123 ? -26.353 9.097 5.168 1.00 78.56 1123 ARG A N 1
ATOM 8814 C CA . ARG A 1 1123 ? -27.574 9.651 5.776 1.00 78.56 1123 ARG A CA 1
ATOM 8815 C C . ARG A 1 1123 ? -28.437 8.581 6.441 1.00 78.56 1123 ARG A C 1
ATOM 8817 O O . ARG A 1 1123 ? -28.921 8.822 7.543 1.00 78.56 1123 ARG A O 1
ATOM 8824 N N . ALA A 1 1124 ? -28.576 7.406 5.826 1.00 79.25 1124 ALA A N 1
ATOM 8825 C CA . ALA A 1 1124 ? -29.280 6.278 6.433 1.00 79.25 1124 ALA A CA 1
ATOM 8826 C C . ALA A 1 1124 ? -28.607 5.847 7.749 1.00 79.25 1124 ALA A C 1
ATOM 8828 O O . ALA A 1 1124 ? -29.262 5.748 8.782 1.00 79.25 1124 ALA A O 1
ATOM 8829 N N . LEU A 1 1125 ? -2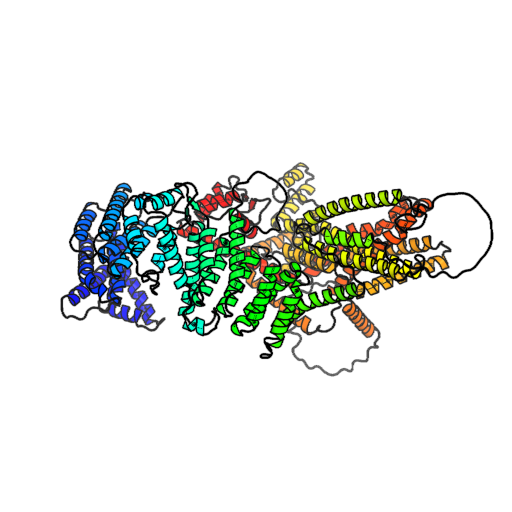7.281 5.694 7.752 1.00 79.25 1125 LEU A N 1
ATOM 8830 C CA . LEU A 1 1125 ? -26.522 5.353 8.960 1.00 79.25 1125 LEU A CA 1
ATOM 8831 C C . LEU A 1 1125 ? -26.550 6.480 10.009 1.00 79.25 1125 LEU A C 1
ATOM 8833 O O . LEU A 1 1125 ? -26.671 6.206 11.202 1.00 79.25 1125 LEU A O 1
ATOM 8837 N N . TYR A 1 1126 ? -26.532 7.742 9.573 1.00 79.94 1126 TYR A N 1
ATOM 8838 C CA . TYR A 1 1126 ? -26.652 8.907 10.453 1.00 79.94 1126 TYR A CA 1
ATOM 8839 C C . TYR A 1 1126 ? -27.999 8.937 11.184 1.00 79.94 1126 TYR A C 1
ATOM 8841 O O . TYR A 1 1126 ? -28.037 9.217 12.379 1.00 79.94 1126 TYR A O 1
ATOM 8849 N N . SER A 1 1127 ? -29.093 8.593 10.495 1.00 73.62 1127 SER A N 1
ATOM 8850 C CA . SER A 1 1127 ? -30.437 8.534 11.090 1.00 73.62 1127 SER A CA 1
ATOM 8851 C C . SER A 1 1127 ? -30.596 7.450 12.162 1.00 73.62 1127 SER A C 1
ATOM 8853 O O . SER A 1 1127 ? -31.496 7.538 12.988 1.00 73.62 1127 SER A O 1
ATOM 8855 N N . LEU A 1 1128 ? -29.686 6.473 12.187 1.00 72.31 1128 LEU A N 1
ATOM 8856 C CA . LEU A 1 1128 ? -29.631 5.386 13.169 1.00 72.31 1128 LEU A CA 1
ATOM 8857 C C . LEU A 1 1128 ? -28.572 5.640 14.263 1.00 72.31 1128 LEU A C 1
ATOM 8859 O O . LEU A 1 1128 ? -28.246 4.747 15.047 1.00 72.31 1128 LEU A O 1
ATOM 8863 N N . GLY A 1 1129 ? -28.022 6.860 14.311 1.00 65.75 1129 GLY A N 1
ATOM 8864 C CA . GLY A 1 1129 ? -27.066 7.312 15.323 1.00 65.75 1129 GLY A CA 1
ATOM 8865 C C . GLY A 1 1129 ? -25.599 6.993 15.022 1.00 65.75 1129 GLY A C 1
ATOM 8866 O O . GLY A 1 1129 ? -24.747 7.154 15.892 1.00 65.75 1129 GLY A O 1
ATOM 8867 N N . PHE A 1 1130 ? -25.265 6.577 13.797 1.00 72.06 1130 PHE A N 1
ATOM 8868 C CA . PHE A 1 1130 ? -23.884 6.328 13.386 1.00 72.06 1130 PHE A CA 1
ATOM 8869 C C . PHE A 1 1130 ? -23.292 7.563 12.685 1.00 72.06 1130 PHE A C 1
ATOM 8871 O O . PHE A 1 1130 ? -23.533 7.814 11.501 1.00 72.06 1130 PHE A O 1
ATOM 8878 N N . ARG A 1 1131 ? -22.521 8.371 13.431 1.00 66.81 1131 ARG A N 1
ATOM 8879 C CA . ARG A 1 1131 ? -21.951 9.641 12.949 1.00 66.81 1131 ARG A CA 1
ATOM 8880 C C . ARG A 1 1131 ? -20.464 9.501 12.613 1.00 66.81 1131 ARG A C 1
ATOM 8882 O O . ARG A 1 1131 ? -19.627 9.346 13.494 1.00 66.81 1131 ARG A O 1
ATOM 8889 N N . LEU A 1 1132 ? -20.125 9.629 11.333 1.00 58.44 1132 LEU A N 1
ATOM 8890 C CA . LEU A 1 1132 ? -18.748 9.748 10.846 1.00 58.44 1132 LEU A CA 1
ATOM 8891 C C . LEU A 1 1132 ? -18.619 11.000 9.980 1.00 58.44 1132 LEU A C 1
ATOM 8893 O O . LEU A 1 1132 ? -19.549 11.357 9.249 1.00 58.44 1132 LEU A O 1
ATOM 8897 N N . SER A 1 1133 ? -17.451 11.647 10.028 1.00 55.44 1133 SER A N 1
ATOM 8898 C CA . SER A 1 1133 ? -17.143 12.738 9.103 1.00 55.44 1133 SER A CA 1
ATOM 8899 C C . SER A 1 1133 ? -17.183 12.226 7.662 1.00 55.44 1133 SER A C 1
ATOM 8901 O O . SER A 1 1133 ? -16.848 11.070 7.399 1.00 55.44 1133 SER A O 1
ATOM 8903 N N . TYR A 1 1134 ? -17.583 13.077 6.714 1.00 51.50 1134 TYR A N 1
ATOM 8904 C CA . TYR A 1 1134 ? -17.696 12.695 5.301 1.00 51.50 1134 TYR A CA 1
ATOM 8905 C C . TYR A 1 1134 ? -16.402 12.057 4.771 1.00 51.50 1134 TYR A C 1
ATOM 8907 O O . TYR A 1 1134 ? -16.454 11.042 4.083 1.00 51.50 1134 TYR A O 1
ATOM 8915 N N . PHE A 1 1135 ? -15.240 12.592 5.154 1.00 43.50 1135 PHE A N 1
ATOM 8916 C CA . PHE A 1 1135 ? -13.940 12.066 4.739 1.00 43.50 1135 PHE A CA 1
ATOM 8917 C C . PHE A 1 1135 ? -13.660 10.666 5.307 1.00 43.50 1135 PHE A C 1
ATOM 8919 O O . PHE A 1 1135 ? -13.316 9.754 4.554 1.00 43.50 1135 PHE A O 1
ATOM 8926 N N . ARG A 1 1136 ? -13.886 10.461 6.615 1.00 50.75 1136 ARG A N 1
ATOM 8927 C CA . ARG A 1 1136 ? -13.719 9.148 7.260 1.00 50.75 1136 ARG A CA 1
ATOM 8928 C C . ARG A 1 1136 ? -14.716 8.133 6.717 1.00 50.75 1136 ARG A C 1
ATOM 8930 O O . ARG A 1 1136 ? -14.336 7.005 6.431 1.00 50.75 1136 ARG A O 1
ATOM 8937 N N . PHE A 1 1137 ? -15.962 8.548 6.502 1.00 63.09 1137 PHE A N 1
ATOM 8938 C CA . PHE A 1 1137 ? -17.001 7.699 5.937 1.00 63.09 1137 PHE A CA 1
ATOM 8939 C C . PHE A 1 1137 ? -16.688 7.288 4.497 1.00 63.09 1137 PHE A C 1
ATOM 8941 O O . PHE A 1 1137 ? -16.819 6.124 4.153 1.00 63.09 1137 PHE A O 1
ATOM 8948 N N . ASN A 1 1138 ? -16.222 8.208 3.655 1.00 56.28 1138 ASN A N 1
ATOM 8949 C CA . ASN A 1 1138 ? -15.880 7.903 2.266 1.00 56.28 1138 ASN A CA 1
ATOM 8950 C C . ASN A 1 1138 ? -14.630 7.008 2.174 1.00 56.28 1138 ASN A C 1
ATOM 8952 O O . ASN A 1 1138 ? -14.571 6.112 1.334 1.00 56.28 1138 ASN A O 1
ATOM 8956 N N . SER A 1 1139 ? -13.661 7.198 3.077 1.00 53.78 1139 SER A N 1
ATOM 8957 C CA . SER A 1 1139 ? -12.504 6.305 3.218 1.00 53.78 1139 SER A CA 1
ATOM 8958 C C . SER A 1 1139 ? -12.923 4.897 3.667 1.00 53.78 1139 SER A C 1
ATOM 8960 O O . SER A 1 1139 ? -12.562 3.905 3.031 1.00 53.78 1139 SER A O 1
ATOM 8962 N N . LEU A 1 1140 ? -13.782 4.805 4.688 1.00 62.50 1140 LEU A N 1
ATOM 8963 C CA . LEU A 1 1140 ? -14.362 3.544 5.156 1.00 62.50 1140 LEU A CA 1
ATOM 8964 C C . LEU A 1 1140 ? -15.172 2.861 4.058 1.00 62.50 1140 LEU A C 1
ATOM 8966 O O . LEU A 1 1140 ? -14.960 1.689 3.787 1.00 62.50 1140 LEU A O 1
ATOM 8970 N N . VAL A 1 1141 ? -16.043 3.581 3.353 1.00 65.50 1141 VAL A N 1
ATOM 8971 C CA . VAL A 1 1141 ? -16.891 2.996 2.313 1.00 65.50 1141 VAL A CA 1
ATOM 8972 C C . VAL A 1 1141 ? -16.083 2.515 1.110 1.00 65.50 1141 VAL A C 1
ATOM 8974 O O . VAL A 1 1141 ? -16.389 1.456 0.571 1.00 65.50 1141 VAL A O 1
ATOM 8977 N N . ARG A 1 1142 ? -15.017 3.228 0.725 1.00 58.31 1142 ARG A N 1
ATOM 8978 C CA . ARG A 1 1142 ? -14.072 2.775 -0.314 1.00 58.31 1142 ARG A CA 1
ATOM 8979 C C . ARG A 1 1142 ? -13.331 1.499 0.059 1.00 58.31 1142 ARG A C 1
ATOM 8981 O O . ARG A 1 1142 ? -12.953 0.747 -0.835 1.00 58.31 1142 ARG A O 1
ATOM 8988 N N . THR A 1 1143 ? -13.115 1.288 1.351 1.00 55.94 1143 THR A N 1
ATOM 8989 C CA . THR A 1 1143 ? -12.356 0.150 1.877 1.00 55.94 1143 THR A CA 1
ATOM 8990 C C . THR A 1 1143 ? -13.268 -1.047 2.156 1.00 55.94 1143 THR A C 1
ATOM 8992 O O . THR A 1 1143 ? -12.897 -2.189 1.899 1.00 55.94 1143 THR A O 1
ATOM 8995 N N . LEU A 1 1144 ? -14.490 -0.787 2.626 1.00 61.41 1144 LEU A N 1
ATOM 8996 C CA . LEU A 1 1144 ? -15.455 -1.793 3.063 1.00 61.41 1144 LEU A CA 1
ATOM 8997 C C . LEU A 1 1144 ? -16.369 -2.288 1.938 1.00 61.41 1144 LEU A C 1
ATOM 8999 O O . LEU A 1 1144 ? -16.680 -3.480 1.906 1.00 61.41 1144 LEU A O 1
ATOM 9003 N N . PHE A 1 1145 ? -16.779 -1.423 1.005 1.00 64.50 1145 PHE A N 1
ATOM 9004 C CA . PHE A 1 1145 ? -17.776 -1.740 -0.022 1.00 64.50 1145 PHE A CA 1
ATOM 9005 C C . PHE A 1 1145 ? -17.219 -1.622 -1.446 1.00 64.50 1145 PHE A C 1
ATOM 9007 O O . PHE A 1 1145 ? -16.373 -0.782 -1.752 1.00 64.50 1145 PHE A O 1
ATOM 9014 N N . GLN A 1 1146 ? -17.732 -2.447 -2.364 1.00 56.03 1146 GLN A N 1
ATOM 9015 C CA . GLN A 1 1146 ? -17.403 -2.317 -3.782 1.00 56.03 1146 GLN A CA 1
ATOM 9016 C C . GLN A 1 1146 ? -18.171 -1.142 -4.397 1.00 56.03 1146 GLN A C 1
ATOM 9018 O O . GLN A 1 1146 ? -19.382 -1.197 -4.599 1.00 56.03 1146 GLN A O 1
ATOM 9023 N N . LEU A 1 1147 ? -17.451 -0.070 -4.729 1.00 51.56 1147 LEU A N 1
ATOM 9024 C CA . LEU A 1 1147 ? -18.028 1.116 -5.358 1.00 51.56 1147 LEU A CA 1
ATOM 9025 C C . LEU A 1 1147 ? -18.152 0.937 -6.875 1.00 51.56 1147 LEU A C 1
ATOM 9027 O O . LEU A 1 1147 ? -17.159 0.938 -7.608 1.00 51.56 1147 LEU A O 1
ATOM 9031 N N . LYS A 1 1148 ? -19.383 0.886 -7.389 1.00 49.47 1148 LYS A N 1
ATOM 9032 C CA . LYS A 1 1148 ? -19.663 0.989 -8.827 1.00 49.47 1148 LYS A CA 1
ATOM 9033 C C . LYS A 1 1148 ? -20.003 2.440 -9.159 1.00 49.47 1148 LYS A C 1
ATOM 9035 O O . LYS A 1 1148 ? -21.099 2.909 -8.891 1.00 49.47 1148 LYS A O 1
ATOM 9040 N N . ARG A 1 1149 ? -19.062 3.165 -9.784 1.00 48.00 1149 ARG A N 1
ATOM 9041 C CA . ARG A 1 1149 ? -19.243 4.571 -10.230 1.00 48.00 1149 ARG A CA 1
ATOM 9042 C C . ARG A 1 1149 ? -19.661 5.542 -9.108 1.00 48.00 1149 ARG A C 1
ATOM 9044 O O . ARG A 1 1149 ? -20.407 6.477 -9.368 1.00 48.00 1149 ARG A O 1
ATOM 9051 N N . GLY A 1 1150 ? -19.177 5.322 -7.886 1.00 44.91 1150 GLY A N 1
ATOM 9052 C CA . GLY A 1 1150 ? -19.548 6.141 -6.725 1.00 44.91 1150 GLY A CA 1
ATOM 9053 C C . GLY A 1 1150 ? -20.845 5.715 -6.032 1.00 44.91 1150 GLY A C 1
ATOM 9054 O O . GLY A 1 1150 ? -21.245 6.384 -5.095 1.00 44.91 1150 GLY A O 1
ATOM 9055 N N . MET A 1 1151 ? -21.470 4.606 -6.444 1.00 54.44 1151 MET A N 1
ATOM 9056 C CA . MET A 1 1151 ? -22.604 3.988 -5.749 1.00 54.44 1151 MET A CA 1
ATOM 9057 C C . MET A 1 1151 ? -22.161 2.696 -5.049 1.00 54.44 1151 MET A C 1
ATOM 9059 O O . MET A 1 1151 ? -21.335 1.947 -5.579 1.00 54.44 1151 MET A O 1
ATOM 9063 N N . VAL A 1 1152 ? -22.698 2.462 -3.858 1.00 58.62 1152 VAL A N 1
ATOM 9064 C CA . VAL A 1 1152 ? -22.498 1.302 -2.985 1.00 58.62 1152 VAL A CA 1
ATOM 9065 C C . VAL A 1 1152 ? -23.489 0.206 -3.355 1.00 58.62 1152 VAL A C 1
ATOM 9067 O O . VAL A 1 1152 ? -24.694 0.432 -3.346 1.00 58.62 1152 VAL A O 1
ATOM 9070 N N . ASP A 1 1153 ? -22.986 -0.978 -3.686 1.00 61.34 1153 ASP A N 1
ATOM 9071 C CA . ASP A 1 1153 ? -23.808 -2.166 -3.933 1.00 61.34 1153 ASP A CA 1
ATOM 9072 C C . ASP A 1 1153 ? -24.217 -2.792 -2.587 1.00 61.34 1153 ASP A C 1
ATOM 9074 O O . ASP A 1 1153 ? -23.354 -3.110 -1.769 1.00 61.34 1153 ASP A O 1
ATOM 9078 N N . LEU A 1 1154 ? -25.521 -2.911 -2.330 1.00 56.19 1154 LEU A N 1
ATOM 9079 C CA . LEU A 1 1154 ? -26.090 -3.435 -1.078 1.00 56.19 1154 LEU A CA 1
ATOM 9080 C C . LEU A 1 1154 ? -26.305 -4.952 -1.115 1.00 56.19 1154 LEU A C 1
ATOM 9082 O O . LEU A 1 1154 ? -26.632 -5.541 -0.088 1.00 56.19 1154 LEU A O 1
ATOM 9086 N N . CYS A 1 1155 ? -26.193 -5.569 -2.295 1.00 41.94 1155 CYS A N 1
ATOM 9087 C CA . CYS A 1 1155 ? -26.420 -7.002 -2.488 1.00 41.94 1155 CYS A CA 1
ATOM 9088 C C . CYS A 1 1155 ? -25.139 -7.848 -2.366 1.00 41.94 1155 CYS A C 1
ATOM 9090 O O . CYS A 1 1155 ? -25.209 -9.058 -2.579 1.00 41.94 1155 CYS A O 1
ATOM 9092 N N . GLY A 1 1156 ? -23.988 -7.223 -2.088 1.00 36.69 1156 GLY A N 1
ATOM 9093 C CA . GLY A 1 1156 ? -22.659 -7.851 -2.091 1.00 36.69 1156 GLY A CA 1
ATOM 9094 C C . GLY A 1 1156 ? -22.041 -8.082 -0.722 1.00 36.69 1156 GLY A C 1
ATOM 9095 O O . GLY A 1 1156 ? -22.377 -7.334 0.224 1.00 36.69 1156 GLY A O 1
#

Sequence (1156 aa):
MELLVGAVQQLFQGAPGSDAQRAANAWLLRLQHSDDAWLVALQVLRADLLAASSAAPPPDLSVVIVGLQLLRSKVDVQWSSAAHELRADVRQALTQWLHATSPRVASEPALRAAFRLACVTLAALIARDSDATTWSLWRQQCGSDSSLVQTLEVLGALPQQLRSVSPTKDHAQLSALLLDVVSAVGRAFQLESPSLLNRESALRCLESWSVGCLPEVPAFGLTAAHLLESDLLTALLDQVVHLQNEQLCLHSDRDVMQPTLEFWFFVLDRSVLDGHQWELLARAVSTEYLLGVLSRVVNALLQHCCFPAWFVDAQRLPSSNDDGDDEIQDIIRVRREITDTLLSLFSKWPTPGPVQLEFQHRPASCVKGMAELLRSTSDVATLDALLYVFETCVELFDMASTDDSEEDNDDRIGDRSDGSEGTQVMLQVLHDALALPLHPLLISGVARLFRALSAALVLPGQTYIKVTIAFFRGLEIPSTYAIATEALRHVSHAVTKYTDLSDRHDVLNAAIAACQRSESTHRQQDEFYPVVVQIVETELSAKLLRAAMTFVGPLQAPWDSPSYRPRGVWQFLFQLLQSPRMSVSYRGEADMTADGASTSAHPDGSLFHVGDNVSLSYVLIFLSALVVGIIIFENLLHVVEGHANKYAKYGEMLRIAYRELMILGFVGLWIKIYKEITHVSAYSSSVIAVQVADLTMFLLALALLAQAIIIFLVLRRHNVLVDRAELISTSDMAETLELRACARRANDPAAHEAIGNCGATRKLRASDCRTVIQLRVLRHLFLRQYELPELFPFSKYLRQAQDNQITHMIDVQITTWALLLGLAWALEGTSWLWLSVGGASEPRAIVASYVVFSWALLVLHVAVSLYFRHCLKLMLRAGGLTSDRDTISCLRAIADEEATVLGSELAGEALEKMQEIQERQEALRRKRQRYHVVEKDKGLQIIAMCCRRLGRLCRPSAPEDPLPAHRSSTSQVRARRGLVPLPIPWFSCKVYHFVVMFLLMVNGFYLALLLQCVAYQMTDLVHDFGFLTVLCIPLPLVLNTIVFQPRIFRRYIIVASIYRVDVDTLSEVVTHFSEIVELRSEFASTLLQRLKENGHSVDDLKTELRRYDRDGAGVLDVESLRRALYSLGFRLSYFRFNSLVRTLFQLKRGMVDLCG

pLDDT: mean 70.25, std 17.5, range [23.47, 95.69]

Radius of gyration: 42.33 Å; chains: 1; bounding box: 110×102×126 Å

Secondary structure (DSSP, 8-state):
-HHHHHHHHHHHHSPTT-HHHHHHHHHHHHHHHSTHHHHHHHHHHHHHHHHHHSSSPPPPHHHHHHHHHHHHHHHHHHGGGS-HHHHHHHHHHHHHHHHHHTTTTTT-TTHHHHHHHHHHHHHHHHHHH--HHHHHHHHHHHHHT--HHHHHHHHHHHHHHHHTS-S-S-HHHHHHHHHHHHHHHHHHHHSSPPPHHHHHHHHHHHHHHHHHH-SSS-SS---HHHHHSSHHHHHHHHHHHS--STTTTS---HHHHHHHHHHHHHHH-TTT--HHHHHHHHHHS-HHHHHHHHHHHHHHHHHHTSPPHHHHHTTPPP-TT-TT-HHHHHHHHHHHHHHHHHHHHHHT-EEE-SSTT-EEE-HHHHHHHHHHHHHH---HHHHHHHHHHHHHHGGGS----TT---------TTS-HHHHHHHHHHHHHHHHHTTS---HHHHHHHHHHHHHHHHHS---HHHHHHHHHHHHHHTTSGGGHHHHHHHHHHHHHHHHHH--TTHHHHHHHHHHHHHHH-TT-TTTHHHHHHHHHHHHHHHHHHHHHHHHHHTS-------------SSHHHHHHHHHHH----------------------------SS-S-TT--HHHHHHHHHHHHHHHHHHHHHHHHHHHHHTTSHHHHHHHHHHHHHHHHHHHHHHHHHHHHHHTT--TT-HHHHHHHHHHHHHHHHHHHHHHHHHHHHHHHHHHHHHHHHHHTS-HHHHHHHHHHHHHHHHHT-HHHHHHHTTSTTTTT--HHHHHHHHHHHHHHHHHHHHHT--TTS-HHHHHHHHHHHHHHTTT---HHHHHHHHHHHHHHHHHHHHHHHHH---HHHHHHHHHHHHHHHHHHHHHHHHHHHHHHHHHHHHHTT---TTSHHHHHHHHHHHHHHHHTT--HHHHHHHHHHHHHHHHHHHHHHHHT--S-S-HHHHHHHHHHHHHHHHSS-------------S-SSSSTT--------TT--HHHHHHHHHHHHHHHHHHHHHIIIIIGGGHHHHHHHH-HHHHHHTTHHHHHIIIIIHHHHHHHHHHHHHHHS--HHHHHHHHHHHHHHHHHHHHHHHHHHHHHHHTT--HHHHHHHHHHH-TT--SEEEHHHHHHHHHHTT----HHHHHHHHHHHS-EETTEEES--

Foldseek 3Di:
DVLLLLLLCCCPVNDPPDPSNVVSVVVLVVCLPDPCLLVLLLCLLVQQVVVLVDVDDRRDLSSLQSSLVSLLSCLLPCVVVDDPVSLVSSLVSLVSSLLSCVVVCVVDVSCPSSNLSSLLSNLLSVLVVPDPVVLVVVVVVCPPRHDLLSLLSNLLNNLQSNVSDDLPDDLVSQLVSVLVSLVVLLVSLVPDDDDPSSVLSNLSSVLSCLVRVDDDDCSRVDAVVSNLVDCNVVSVCVVLLVCPDLCQLPPPDCSRNVSVLSNLCSVLPPPHDDQVNVLSVCVSPPPVSVLVSVVVVLVSLLVLLFDDPVVQVVLADDDPPPPPCVVVVVSVVSLVSSLVSVLSCLLQPWDCDPDNRDTDRASLVVLLVLLVVCQVDQDPRSNLSSLSSLLSCLVSAQLDEPVPDDDDDDDDDDPPPRNVSSLVSLLSSLVSLLVHDQTQSSLLSSLSSCVSDVVRYLDALLSLLSNLLSLLVNCLDVNCLVSSLVSLVVSLVSNLVHYDLVSLVSSLVSNVVSVVNPPPDPVSCVSNVVSNCSSVVSNVVVVVVVVVVVVPDDDDDDDDDDDDPPVVVVVVVVVVVQDPDDDDDDDDDDDDDDDDDDDDDDQPPDPDPPDSPDDPVVVVVVVVVVVVVVVVVVVVVVVCCVVQVVDVLSNVLVVVLVVVLVVLVVVLVVLVVVCVVVVPPPPPPVSVVVNLVSLLVNLLSVLLSVLLVLLVVVVVVVLVLLVLLLVQALVNLLVLVVLVVVCVVVVDPVSVVVSCPPPNCVDDDPVSSVVSLLSLLLVLLLCQQLVAAPPFPVSLLLVLLLSVLSSCLSDDDPVLVVVVVVVVVVLVVQLVVCVVPPVDPSLVSSLVSLQVVLVVLLVVLVVLLVLLVVLSVLSSVVSVCPDPVCSSVSSVVSSVVSVVRVVPDDLVVSLVSLVVSLVVQVVVVVVVVVVPVDDPGLSVVVVVVVCVVVVVVPDPDDDDDDDDDDDDDPPVVVPPDSRPQSPSPPDDLSVLSVVLSSSSSVLSSSSSCCVSSVVVCLVVCCVVPNDVVSVVSCVSSVCCSNPSSSSSSSSSSSSSCSNDPDSVSSVVSSVLSVVQVVLLVVVVVVLCVLCVVQVHDPVLLVVLVVVQVVVVPQKHALVSNQVSSVVSVNDDDPVVSVVSCVSHADDDVRIGRRVD